Protein AF-0000000072902842 (afdb_homodimer)

Radius of gyration: 30.95 Å; Cα contacts (8 Å, |Δi|>4): 2053; chains: 2; bounding box: 67×88×76 Å

Nearest PDB structures (foldseek):
  7xc6-assembly1_A  TM=8.668E-01  e=2.949E-28  Photobacterium phosphoreum
  4u3w-assembly1_A  TM=7.065E-01  e=3.577E-17  Burkholderia cenocepacia J2315
  1euh-assembly1_A  TM=7.002E-01  e=1.303E-17  Streptococcus mutans
  7pkc-assembly3_I  TM=6.836E-01  e=9.308E-18  Streptococcus pyogenes M49 591
  1qi1-assembly1_C  TM=7.028E-01  e=2.277E-16  Streptococcus mutans

Secondary structure (DSSP, 8-state):
-PEEEEEE--B--TT-----EEEEEEE-SSEEEEEEEE---HHHHHHHHHHHHHHHHHTGGGS-HHHHHHHHHHHHHHHHSTT-HHHHHHHHHHHHHH---HHHHHHHHHHHHHTTSHHHHHHHHHHH-S-GGGGTS-EE-TTSSEEEEE--SEEEEE--SSSTTHHHHHHHHHHHTT-EEEEEE-TTS-SHHHHHHHHHHHH-HHHHTTEEEEE--TT-HHHHHHHHHT-SEEEEES-HHHHHHHHTTS-TTSEEEEE---EEEEEE-GGGGSTTTHHHHHHHHHHHHHGGGG-STTSEEEEEEESSSSS-HHHHHHHHHHHHHHHHHHSPPPPPPHHHHHHHHHHHHHHHHHHHH-TTEEEEE-SSTTS-EEEEESS--------SSEEEEEEESS-HHHHGGGGGGGGGGEEEEEEE--HHHHHHHHHHHHHHT--EEEETT-TT-PPTT--GGGS-SSTTT-EEEEE-HHHHHHHGGG-TT--/-PEEEEEE--B--TT-----EEEEEEE-SSEEEEEEEE---HHHHHHHHHHHHHHHHHTGGGS-HHHHHHHHHHHHHHHHSTT-HHHHHHHHHHHHHH---HHHHHHHHHHHHHTTSHHHHHHHHHHH-S-GGGGTS-EE-TTSSEEEEE--SEEEEE--SSSTTHHHHHHHHHHHTT-EEEEEE-TTS-SHHHHHHHHHHHH-HHHHTTEEEEE--TT-HHHHHHHHHT-SEEEEES-HHHHHHHHTTS-TTSEEEEE---EEEEEE-GGGGSTTTHHHHHHHHHHHHHGGGG-STTSEEEEEEESSSSS-HHHHHHHHHHHHHHHHHHSPPPPPPHHHHHHHHHHHHHHHHHHHH-TTEEEEE-SSTTS-EEEEESS--------SSEEEEEEESS-HHHHGGGGGGGGGGEEEEEEE--HHHHHHHHHHHHHHT--EEEETT-TT-PPTT--GGGS-SSTTT-EEEEE-HHHHHHHGGG-TT--

Sequence (974 aa):
MKTIKELNIFHVPNSIELNDFQLKTIESSDITFTLKVPVITGDVLEKIIHQVQINRNQYLASMPIADIINKIDMAVQKWLNPNYPLRKLAEKVIPIITGYDQEMVRLQLKRYMRTFRKKELLRFLDEEFDQPAMLDEFRPRKSGGMSRAFGPGTIFHVFSGNVPGVQIWSLIMGLMVKSSTIGKVSMAEPLLPVLFTESLAEVDEKLAETIAILPWKGGTNGLEITAIENSEAVVVYGANDTVEKLRDKVPPHKKFLSYGHKISFSLIGREALTPDLYYQTIQKLAEDISVYDQQSCLSPQAVFVEEGGGVSAKQFAQMLGAELERYHKKRPRAKLTDAEAMSIQRLRSRFELESLQQENVTVLSSERGTSWTVIYHKELGFEGSPLNRSIHVYSVVESIEQAVHIIKPYQPYLQSCGVAVAPSRLFQLADCLGELGVNRITPVGEMNQAKPGWHHDGGFNLLDLVRVTDIERNVEENLERFDPDVEMKTIKELNIFHVPNSIELNDFQLKTIESSDITFTLKVPVITGDVLEKIIHQVQINRNQYLASMPIADIINKIDMAVQKWLNPNYPLRKLAEKVIPIITGYDQEMVRLQLKRYMRTFRKKELLRFLDEEFDQPAMLDEFRPRKSGGMSRAFGPGTIFHVFSGNVPGVQIWSLIMGLMVKSSTIGKVSMAEPLLPVLFTESLAEVDEKLAETIAILPWKGGTNGLEITAIENSEAVVVYGANDTVEKLRDKVPPHKKFLSYGHKISFSLIGREALTPDLYYQTIQKLAEDISVYDQQSCLSPQAVFVEEGGGVSAKQFAQMLGAELERYHKKRPRAKLTDAEAMSIQRLRSRFELESLQQENVTVLSSERGTSWTVIYHKELGFEGSPLNRSIHVYSVVESIEQAVHIIKPYQPYLQSCGVAVAPSRLFQLADCLGELGVNRITPVGEMNQAKPGWHHDGGFNLLDLVRVTDIERNVEENLERFDPDVE

Structure (mmCIF, N/CA/C/O backbone):
data_AF-0000000072902842-model_v1
#
loop_
_entity.id
_entity.type
_entity.pdbx_description
1 polymer 'Acyl-CoA reductase'
#
loop_
_atom_site.group_PDB
_atom_site.id
_atom_site.type_symbol
_atom_site.label_atom_id
_atom_site.label_alt_id
_atom_site.label_comp_id
_atom_site.label_asym_id
_atom_site.label_entity_id
_atom_site.label_seq_id
_atom_site.pdbx_PDB_ins_code
_atom_site.Cartn_x
_atom_site.Cartn_y
_atom_site.Cartn_z
_atom_site.occupancy
_atom_site.B_iso_or_equiv
_atom_site.auth_seq_id
_atom_site.auth_comp_id
_atom_site.auth_asym_id
_atom_site.auth_atom_id
_atom_site.pdbx_PDB_model_num
ATOM 1 N N . MET A 1 1 ? 28.094 47.719 6.055 1 46.72 1 MET A N 1
ATOM 2 C CA . MET A 1 1 ? 28 46.781 4.93 1 46.72 1 MET A CA 1
ATOM 3 C C . MET A 1 1 ? 27.375 45.469 5.367 1 46.72 1 MET A C 1
ATOM 5 O O . MET A 1 1 ? 27.812 44.875 6.336 1 46.72 1 MET A O 1
ATOM 9 N N . LYS A 1 2 ? 26.156 45.219 4.855 1 68.12 2 LYS A N 1
ATOM 10 C CA . LYS A 1 2 ? 25.516 43.969 5.281 1 68.12 2 LYS A CA 1
ATOM 11 C C . LYS A 1 2 ? 26.391 42.75 4.953 1 68.12 2 LYS A C 1
ATOM 13 O O . LYS A 1 2 ? 27 42.688 3.883 1 68.12 2 LYS A O 1
ATOM 18 N N . THR A 1 3 ? 26.797 41.906 5.852 1 83.38 3 THR A N 1
ATOM 19 C CA . THR A 1 3 ? 27.531 40.656 5.66 1 83.38 3 THR A CA 1
ATOM 20 C C . THR A 1 3 ? 26.797 39.75 4.676 1 83.38 3 THR A C 1
ATOM 22 O O . THR A 1 3 ? 25.578 39.594 4.762 1 83.38 3 THR A O 1
ATOM 25 N N . ILE A 1 4 ? 27.5 39.438 3.568 1 81.12 4 ILE A N 1
ATOM 26 C CA . ILE A 1 4 ? 26.938 38.531 2.578 1 81.12 4 ILE A CA 1
ATOM 27 C C . ILE A 1 4 ? 27.391 37.094 2.875 1 81.12 4 ILE A C 1
ATOM 29 O O . ILE A 1 4 ? 28.578 36.844 3.076 1 81.12 4 ILE A O 1
ATOM 33 N N . LYS A 1 5 ? 26.469 36.219 3.01 1 91 5 LYS A N 1
ATOM 34 C CA . LYS A 1 5 ? 26.734 34.812 3.252 1 91 5 LYS A CA 1
ATOM 35 C C . LYS A 1 5 ? 26.125 33.938 2.156 1 91 5 LYS A C 1
ATOM 37 O O . LYS A 1 5 ? 24.953 34.094 1.813 1 91 5 LYS A O 1
ATOM 42 N N . GLU A 1 6 ? 26.953 33.094 1.554 1 93.12 6 GLU A N 1
ATOM 43 C CA . GLU A 1 6 ? 26.469 32.156 0.54 1 93.12 6 GLU A CA 1
ATOM 44 C C . GLU A 1 6 ? 26 30.859 1.173 1 93.12 6 GLU A C 1
ATOM 46 O O . GLU A 1 6 ? 26.641 30.328 2.082 1 93.12 6 GLU A O 1
ATOM 51 N N . LEU A 1 7 ? 24.844 30.469 0.716 1 94.94 7 LEU A N 1
ATOM 52 C CA . LEU A 1 7 ? 24.25 29.25 1.247 1 94.94 7 LEU A CA 1
ATOM 53 C C . LEU A 1 7 ? 23.906 28.281 0.122 1 94.94 7 LEU A C 1
ATOM 55 O O . LEU A 1 7 ? 23.281 28.672 -0.866 1 94.94 7 LEU A O 1
ATOM 59 N N . ASN A 1 8 ? 24.359 27.062 0.238 1 94.31 8 ASN A N 1
ATOM 60 C CA . ASN A 1 8 ? 23.922 26.016 -0.678 1 94.31 8 ASN A CA 1
ATOM 61 C C . ASN A 1 8 ? 22.516 25.516 -0.339 1 94.31 8 ASN A C 1
ATOM 63 O O . ASN A 1 8 ? 22.219 25.219 0.82 1 94.31 8 ASN A O 1
ATOM 67 N N . ILE A 1 9 ? 21.688 25.5 -1.342 1 96.94 9 ILE A N 1
ATOM 68 C CA . ILE A 1 9 ? 20.359 24.938 -1.127 1 96.94 9 ILE A CA 1
ATOM 69 C C . ILE A 1 9 ? 20.25 23.578 -1.824 1 96.94 9 ILE A C 1
ATOM 71 O O . ILE A 1 9 ? 19.203 23.234 -2.369 1 96.94 9 ILE A O 1
ATOM 75 N N . PHE A 1 10 ? 21.391 22.891 -2.002 1 98.19 10 PHE A N 1
ATOM 76 C CA . PHE A 1 10 ? 21.484 21.562 -2.582 1 98.19 10 PHE A CA 1
ATOM 77 C C . PHE A 1 10 ? 22.516 20.719 -1.85 1 98.19 10 PHE A C 1
ATOM 79 O O . PHE A 1 10 ? 23.344 21.25 -1.104 1 98.19 10 PHE A O 1
ATOM 86 N N . HIS A 1 11 ? 22.422 19.469 -1.947 1 98.38 11 HIS A N 1
ATOM 87 C CA . HIS A 1 11 ? 23.391 18.5 -1.451 1 98.38 11 HIS A CA 1
ATOM 88 C C . HIS A 1 11 ? 23.625 17.375 -2.465 1 98.38 11 HIS A C 1
ATOM 90 O O . HIS A 1 11 ? 22.672 16.781 -2.961 1 98.38 11 HIS A O 1
ATOM 96 N N . VAL A 1 12 ? 24.812 17.188 -2.855 1 98.44 12 VAL A N 1
ATOM 97 C CA . VAL A 1 12 ? 25.188 16.062 -3.723 1 98.44 12 VAL A CA 1
ATOM 98 C C . VAL A 1 12 ? 26.406 15.352 -3.15 1 98.44 12 VAL A C 1
ATOM 100 O O . VAL A 1 12 ? 27.141 15.922 -2.332 1 98.44 12 VAL A O 1
ATOM 103 N N . PRO A 1 13 ? 26.625 14.102 -3.533 1 98.19 13 PRO A N 1
ATOM 104 C CA . PRO A 1 13 ? 27.828 13.406 -3.084 1 98.19 13 PRO A CA 1
ATOM 105 C C . PRO A 1 13 ? 29.109 14.164 -3.424 1 98.19 13 PRO A C 1
ATOM 107 O O . PRO A 1 13 ? 29.172 14.859 -4.441 1 98.19 13 PRO A O 1
ATOM 110 N N . ASN A 1 14 ? 30.094 13.945 -2.646 1 97.25 14 ASN A N 1
ATOM 111 C CA . ASN A 1 14 ? 31.359 14.664 -2.768 1 97.25 14 ASN A CA 1
ATOM 112 C C . ASN A 1 14 ? 32.031 14.406 -4.121 1 97.25 14 ASN A C 1
ATOM 114 O O . ASN A 1 14 ? 32.75 15.258 -4.629 1 97.25 14 ASN A O 1
ATOM 118 N N . SER A 1 15 ? 31.766 13.289 -4.73 1 96.81 15 SER A N 1
ATOM 119 C CA . SER A 1 15 ? 32.406 12.914 -5.988 1 96.81 15 SER A CA 1
ATOM 120 C C . SER A 1 15 ? 31.766 13.664 -7.164 1 96.81 15 SER A C 1
ATOM 122 O O . SER A 1 15 ? 32.312 13.648 -8.273 1 96.81 15 SER A O 1
ATOM 124 N N . ILE A 1 16 ? 30.641 14.328 -6.953 1 97.56 16 ILE A N 1
ATOM 125 C CA . ILE A 1 16 ? 29.922 15.055 -8 1 97.56 16 ILE A CA 1
ATOM 126 C C . ILE A 1 16 ? 30.391 16.5 -8.031 1 97.56 16 ILE A C 1
ATOM 128 O O . ILE A 1 16 ? 30.375 17.188 -7 1 97.56 16 ILE A O 1
ATOM 132 N N . GLU A 1 17 ? 30.812 16.969 -9.172 1 94.94 17 GLU A N 1
ATOM 133 C CA . GLU A 1 17 ? 31.188 18.359 -9.352 1 94.94 17 GLU A CA 1
ATOM 134 C C . GLU A 1 17 ? 30.141 19.125 -10.164 1 94.94 17 GLU A C 1
ATOM 136 O O . GLU A 1 17 ? 29.844 18.75 -11.305 1 94.94 17 GLU A O 1
ATOM 141 N N . LEU A 1 18 ? 29.547 20.094 -9.5 1 95.12 18 LEU A N 1
ATOM 142 C CA . LEU A 1 18 ? 28.609 20.984 -10.18 1 95.12 18 LEU A CA 1
ATOM 143 C C . LEU A 1 18 ? 29.266 22.328 -10.492 1 95.12 18 LEU A C 1
ATOM 145 O O . LEU A 1 18 ? 29.938 22.906 -9.633 1 95.12 18 LEU A O 1
ATOM 149 N N . ASN A 1 19 ? 29.078 22.844 -11.742 1 92.06 19 ASN A N 1
ATOM 150 C CA . ASN A 1 19 ? 29.844 24.016 -12.156 1 92.06 19 ASN A CA 1
ATOM 151 C C . ASN A 1 19 ? 28.938 25.172 -12.531 1 92.06 19 ASN A C 1
ATOM 153 O O . ASN A 1 19 ? 29.406 26.312 -12.656 1 92.06 19 ASN A O 1
ATOM 157 N N . ASP A 1 20 ? 27.734 24.969 -12.758 1 94.62 20 ASP A N 1
ATOM 158 C CA . ASP A 1 20 ? 26.797 26.016 -13.164 1 94.62 20 ASP A CA 1
ATOM 159 C C . ASP A 1 20 ? 25.797 26.312 -12.062 1 94.62 20 ASP A C 1
ATOM 161 O O . ASP A 1 20 ? 25.109 25.406 -11.578 1 94.62 20 ASP A O 1
ATOM 165 N N . PHE A 1 21 ? 25.734 27.625 -11.648 1 96.19 21 PHE A N 1
ATOM 166 C CA . PHE A 1 21 ? 24.859 28 -10.547 1 96.19 21 PHE A CA 1
ATOM 167 C C . PHE A 1 21 ? 24.125 29.297 -10.867 1 96.19 21 PHE A C 1
ATOM 169 O O . PHE A 1 21 ? 24.656 30.156 -11.57 1 96.19 21 PHE A O 1
ATOM 176 N N . GLN A 1 22 ? 22.906 29.344 -10.445 1 94.62 22 GLN A N 1
ATOM 177 C CA . GLN A 1 22 ? 22.172 30.594 -10.336 1 94.62 22 GLN A CA 1
ATOM 178 C C . GLN A 1 22 ? 22.109 31.078 -8.891 1 94.62 22 GLN A C 1
ATOM 180 O O . GLN A 1 22 ? 22.016 30.266 -7.965 1 94.62 22 GLN A O 1
ATOM 185 N N . LEU A 1 23 ? 22.219 32.406 -8.734 1 93.94 23 LEU A N 1
ATOM 186 C CA . LEU A 1 23 ? 22.188 32.969 -7.391 1 93.94 23 LEU A CA 1
ATOM 187 C C . LEU A 1 23 ? 20.891 33.719 -7.137 1 93.94 23 LEU A C 1
ATOM 189 O O . LEU A 1 23 ? 20.391 34.406 -8.016 1 93.94 23 LEU A O 1
ATOM 193 N N . LYS A 1 24 ? 20.297 33.406 -6.004 1 92.88 24 LYS A N 1
ATOM 194 C CA . LYS A 1 24 ? 19.125 34.125 -5.539 1 92.88 24 LYS A CA 1
ATOM 195 C C . LYS A 1 24 ? 19.391 34.812 -4.199 1 92.88 24 LYS A C 1
ATOM 197 O O . LYS A 1 24 ? 19.828 34.156 -3.246 1 92.88 24 LYS A O 1
ATOM 202 N N . THR A 1 25 ? 19.078 36.062 -4.191 1 93.38 25 THR A N 1
ATOM 203 C CA . THR A 1 25 ? 19.406 36.812 -2.99 1 93.38 25 THR A CA 1
ATOM 204 C C . THR A 1 25 ? 18.172 37 -2.113 1 93.38 25 THR A C 1
ATOM 206 O O . THR A 1 25 ? 17.078 37.281 -2.617 1 93.38 25 THR A O 1
ATOM 209 N N . ILE A 1 26 ? 18.406 36.75 -0.801 1 90.75 26 ILE A N 1
ATOM 210 C CA . ILE A 1 26 ? 17.391 37.062 0.2 1 90.75 26 ILE A CA 1
ATOM 211 C C . ILE A 1 26 ? 17.984 37.969 1.281 1 90.75 26 ILE A C 1
ATOM 213 O O . ILE A 1 26 ? 19.141 37.781 1.683 1 90.75 26 ILE A O 1
ATOM 217 N N . GLU A 1 27 ? 17.219 38.969 1.685 1 88.94 27 GLU A N 1
ATOM 218 C CA . GLU A 1 27 ? 17.781 39.969 2.572 1 88.94 27 GLU A CA 1
ATOM 219 C C . GLU A 1 27 ? 17.094 39.969 3.93 1 88.94 27 GLU A C 1
ATOM 221 O O . GLU A 1 27 ? 15.859 39.875 4 1 88.94 27 GLU A O 1
ATOM 226 N N . SER A 1 28 ? 17.938 39.875 4.91 1 83.12 28 SER A N 1
ATOM 227 C CA . SER A 1 28 ? 17.5 40.156 6.277 1 83.12 28 SER A CA 1
ATOM 228 C C . SER A 1 28 ? 17.984 41.531 6.738 1 83.12 28 SER A C 1
ATOM 230 O O . SER A 1 28 ? 18.609 42.25 5.973 1 83.12 28 SER A O 1
ATOM 232 N N . SER A 1 29 ? 17.625 41.969 8.055 1 79.56 29 SER A N 1
ATOM 233 C CA . SER A 1 29 ? 17.984 43.281 8.578 1 79.56 29 SER A CA 1
ATOM 234 C C . SER A 1 29 ? 19.484 43.438 8.633 1 79.56 29 SER A C 1
ATOM 236 O O . SER A 1 29 ? 20.016 44.531 8.305 1 79.56 29 SER A O 1
ATOM 238 N N . ASP A 1 30 ? 20.203 42.375 8.914 1 83.88 30 ASP A N 1
ATOM 239 C CA . ASP A 1 30 ? 21.625 42.562 9.18 1 83.88 30 ASP A CA 1
ATOM 240 C C . ASP A 1 30 ? 22.469 41.719 8.234 1 83.88 30 ASP A C 1
ATOM 242 O O . ASP A 1 30 ? 23.688 41.906 8.148 1 83.88 30 ASP A O 1
ATOM 246 N N . ILE A 1 31 ? 21.859 40.812 7.562 1 88.38 31 ILE A N 1
ATOM 247 C CA . ILE A 1 31 ? 22.625 39.875 6.75 1 88.38 31 ILE A CA 1
ATOM 248 C C . ILE A 1 31 ? 21.906 39.625 5.418 1 88.38 31 ILE A C 1
ATOM 250 O O . ILE A 1 31 ? 20.688 39.531 5.375 1 88.38 31 ILE A O 1
ATOM 254 N N . THR A 1 32 ? 22.703 39.625 4.363 1 92.12 32 THR A N 1
ATOM 255 C CA . THR A 1 32 ? 22.203 39.219 3.051 1 92.12 32 THR A CA 1
ATOM 256 C C . THR A 1 32 ? 22.672 37.812 2.713 1 92.12 32 THR A C 1
ATOM 258 O O . THR A 1 32 ? 23.859 37.531 2.766 1 92.12 32 THR A O 1
ATOM 261 N N . PHE A 1 33 ? 21.703 37.031 2.449 1 93.31 33 PHE A N 1
ATOM 262 C CA . PHE A 1 33 ? 22.031 35.656 2.064 1 93.31 33 PHE A CA 1
ATOM 263 C C . PHE A 1 33 ? 21.891 35.469 0.556 1 93.31 33 PHE A C 1
ATOM 265 O O . PHE A 1 33 ? 20.969 36 -0.059 1 93.31 33 PHE A O 1
ATOM 272 N N . THR A 1 34 ? 22.906 34.812 -0.021 1 94.62 34 THR A N 1
ATOM 273 C CA . THR A 1 34 ? 22.844 34.406 -1.42 1 94.62 34 THR A CA 1
ATOM 274 C C . THR A 1 34 ? 22.688 32.906 -1.536 1 94.62 34 THR A C 1
ATOM 276 O O . THR A 1 34 ? 23.609 32.156 -1.189 1 94.62 34 THR A O 1
ATOM 279 N N . LEU A 1 35 ? 21.5 32.5 -2.037 1 95.25 35 LEU A N 1
ATOM 280 C CA . LEU A 1 35 ? 21.234 31.078 -2.225 1 95.25 35 LEU A CA 1
ATOM 281 C C . LEU A 1 35 ? 21.812 30.594 -3.551 1 95.25 35 LEU A C 1
ATOM 283 O O . LEU A 1 35 ? 21.484 31.141 -4.609 1 95.25 35 LEU A O 1
ATOM 287 N N . LYS A 1 36 ? 22.625 29.594 -3.479 1 95.94 36 LYS A N 1
ATOM 288 C CA . LYS A 1 36 ? 23.219 28.984 -4.672 1 95.94 36 LYS A CA 1
ATOM 289 C C . LYS A 1 36 ? 22.328 27.859 -5.199 1 95.94 36 LYS A C 1
ATOM 291 O O . LYS A 1 36 ? 22.141 26.844 -4.527 1 95.94 36 LYS A O 1
ATOM 296 N N . VAL A 1 37 ? 21.828 28.031 -6.449 1 95.69 37 VAL A N 1
ATOM 297 C CA . VAL A 1 37 ? 20.953 27.062 -7.098 1 95.69 37 VAL A CA 1
ATOM 298 C C . VAL A 1 37 ? 21.672 26.406 -8.266 1 95.69 37 VAL A C 1
ATOM 300 O O . VAL A 1 37 ? 21.969 27.047 -9.273 1 95.69 37 VAL A O 1
ATOM 303 N N . PRO A 1 38 ? 21.922 25.125 -8.18 1 96.75 38 PRO A N 1
ATOM 304 C CA . PRO A 1 38 ? 22.609 24.484 -9.297 1 96.75 38 PRO A CA 1
ATOM 305 C C . PRO A 1 38 ? 21.734 24.359 -10.539 1 96.75 38 PRO A C 1
ATOM 307 O O . PRO A 1 38 ? 20.531 24.125 -10.43 1 96.75 38 PRO A O 1
ATOM 310 N N . VAL A 1 39 ? 22.312 24.578 -11.641 1 95.19 39 VAL A N 1
ATOM 311 C CA . VAL A 1 39 ? 21.656 24.312 -12.922 1 95.19 39 VAL A CA 1
ATOM 312 C C . VAL A 1 39 ? 21.984 22.891 -13.367 1 95.19 39 VAL A C 1
ATOM 314 O O . VAL A 1 39 ? 23.141 22.562 -13.656 1 95.19 39 VAL A O 1
ATOM 317 N N . ILE A 1 40 ? 20.984 22.078 -13.43 1 94.75 40 ILE A N 1
ATOM 318 C CA . ILE A 1 40 ? 21.266 20.672 -13.695 1 94.75 40 ILE A CA 1
ATOM 319 C C . ILE A 1 40 ? 20.5 20.219 -14.938 1 94.75 40 ILE A C 1
ATOM 321 O O . ILE A 1 40 ? 19.375 20.656 -15.172 1 94.75 40 ILE A O 1
ATOM 325 N N . THR A 1 41 ? 21.125 19.375 -15.766 1 95.25 41 THR A N 1
ATOM 326 C CA . THR A 1 41 ? 20.5 18.688 -16.891 1 95.25 41 THR A CA 1
ATOM 327 C C . THR A 1 41 ? 20.125 17.266 -16.531 1 95.25 41 THR A C 1
ATOM 329 O O . THR A 1 41 ? 20.484 16.766 -15.461 1 95.25 41 THR A O 1
ATOM 332 N N . GLY A 1 42 ? 19.422 16.609 -17.406 1 96.5 42 GLY A N 1
ATOM 333 C CA . GLY A 1 42 ? 19.078 15.219 -17.188 1 96.5 42 GLY A CA 1
ATOM 334 C C . GLY A 1 42 ? 20.281 14.312 -17.047 1 96.5 42 GLY A C 1
ATOM 335 O O . GLY A 1 42 ? 20.297 13.414 -16.203 1 96.5 42 GLY A O 1
ATOM 336 N N . ASP A 1 43 ? 21.312 14.586 -17.781 1 96.5 43 ASP A N 1
ATOM 337 C CA . ASP A 1 43 ? 22.516 13.773 -17.75 1 96.5 43 ASP A CA 1
ATOM 338 C C . ASP A 1 43 ? 23.234 13.922 -16.406 1 96.5 43 ASP A C 1
ATOM 340 O O . ASP A 1 43 ? 23.719 12.938 -15.852 1 96.5 43 ASP A O 1
ATOM 344 N N . VAL A 1 44 ? 23.328 15.141 -15.977 1 97.38 44 VAL A N 1
ATOM 345 C CA . VAL A 1 44 ? 23.984 15.398 -14.695 1 97.38 44 VAL A CA 1
ATOM 346 C C . VAL A 1 44 ? 23.188 14.734 -13.57 1 97.38 44 VAL A C 1
ATOM 348 O O . VAL A 1 44 ? 23.766 14.117 -12.672 1 97.38 44 VAL A O 1
ATOM 351 N N . LEU A 1 45 ? 21.875 14.852 -13.641 1 98.38 45 LEU A N 1
ATOM 352 C CA . LEU A 1 45 ? 21.016 14.219 -12.648 1 98.38 45 LEU A CA 1
ATOM 353 C C . LEU A 1 45 ? 21.219 12.711 -12.641 1 98.38 45 LEU A C 1
ATOM 355 O O . LEU A 1 45 ? 21.281 12.094 -11.57 1 98.38 45 LEU A O 1
ATOM 359 N N . GLU A 1 46 ? 21.281 12.109 -13.797 1 98.38 46 GLU A N 1
ATOM 360 C CA . GLU A 1 46 ? 21.5 10.672 -13.898 1 98.38 46 GLU A CA 1
ATOM 361 C C . GLU A 1 46 ? 22.812 10.258 -13.227 1 98.38 46 GLU A C 1
ATOM 363 O O . GLU A 1 46 ? 22.859 9.242 -12.539 1 98.38 46 GLU A O 1
ATOM 368 N N . LYS A 1 47 ? 23.844 11.055 -13.414 1 98.25 47 LYS A N 1
ATOM 369 C CA . LYS A 1 47 ? 25.125 10.789 -12.781 1 98.25 47 LYS A CA 1
ATOM 370 C C . LYS A 1 47 ? 25.031 10.867 -11.258 1 98.25 47 LYS A C 1
ATOM 372 O O . LYS A 1 47 ? 25.609 10.047 -10.547 1 98.25 47 LYS A O 1
ATOM 377 N N . ILE A 1 48 ? 24.328 11.875 -10.828 1 98.75 48 ILE A N 1
ATOM 378 C CA . ILE A 1 48 ? 24.125 12.047 -9.398 1 98.75 48 ILE A CA 1
ATOM 379 C C . ILE A 1 48 ? 23.391 10.836 -8.836 1 98.75 48 ILE A C 1
ATOM 381 O O . ILE A 1 48 ? 23.797 10.273 -7.809 1 98.75 48 ILE A O 1
ATOM 385 N N . ILE A 1 49 ? 22.344 10.391 -9.539 1 98.81 49 ILE A N 1
ATOM 386 C CA . ILE A 1 49 ? 21.531 9.266 -9.086 1 98.81 49 ILE A CA 1
ATOM 387 C C . ILE A 1 49 ? 22.375 8 -9.031 1 98.81 49 ILE A C 1
ATOM 389 O O . ILE A 1 49 ? 22.344 7.258 -8.047 1 98.81 49 ILE A O 1
ATOM 393 N N . HIS A 1 50 ? 23.172 7.766 -10.008 1 98.5 50 HIS A N 1
ATOM 394 C CA . HIS A 1 50 ? 24.031 6.586 -10.039 1 98.5 50 HIS A CA 1
ATOM 395 C C . HIS A 1 50 ? 25.016 6.586 -8.875 1 98.5 50 HIS A C 1
ATOM 397 O O . HIS A 1 50 ? 25.281 5.539 -8.281 1 98.5 50 HIS A O 1
ATOM 403 N N . GLN A 1 51 ? 25.5 7.766 -8.562 1 98.75 51 GLN A N 1
ATOM 404 C CA . GLN A 1 51 ? 26.484 7.852 -7.488 1 98.75 51 GLN A CA 1
ATOM 405 C C . GLN A 1 51 ? 25.844 7.551 -6.133 1 98.75 51 GLN A C 1
ATOM 407 O O . GLN A 1 51 ? 26.422 6.832 -5.316 1 98.75 51 GLN A O 1
ATOM 412 N N . VAL A 1 52 ? 24.656 8.102 -5.863 1 98.81 52 VAL A N 1
ATOM 413 C CA . VAL A 1 52 ? 24.031 7.824 -4.574 1 98.81 52 VAL A CA 1
ATOM 414 C C . VAL A 1 52 ? 23.656 6.348 -4.492 1 98.81 52 VAL A C 1
ATOM 416 O O . VAL A 1 52 ? 23.672 5.758 -3.41 1 98.81 52 VAL A O 1
ATOM 419 N N . GLN A 1 53 ? 23.328 5.727 -5.625 1 98.69 53 GLN A N 1
ATOM 420 C CA . GLN A 1 53 ? 23.016 4.297 -5.656 1 98.69 53 GLN A CA 1
ATOM 421 C C . GLN A 1 53 ? 24.25 3.467 -5.312 1 98.69 53 GLN A C 1
ATOM 423 O O . GLN A 1 53 ? 24.172 2.508 -4.543 1 98.69 53 GLN A O 1
ATOM 428 N N . ILE A 1 54 ? 25.375 3.857 -5.887 1 98.5 54 ILE A N 1
ATOM 429 C CA . ILE A 1 54 ? 26.625 3.172 -5.594 1 98.5 54 ILE A CA 1
ATOM 430 C C . ILE A 1 54 ? 26.953 3.287 -4.105 1 98.5 54 ILE A C 1
ATOM 432 O O . ILE A 1 54 ? 27.281 2.291 -3.455 1 98.5 54 ILE A O 1
ATOM 436 N N . ASN A 1 55 ? 26.812 4.473 -3.592 1 98.88 55 ASN A N 1
ATOM 437 C CA . ASN A 1 55 ? 27.094 4.711 -2.178 1 98.88 55 ASN A CA 1
ATOM 438 C C . ASN A 1 55 ? 26.156 3.891 -1.285 1 98.88 55 ASN A C 1
ATOM 440 O O . ASN A 1 55 ? 26.594 3.312 -0.29 1 98.88 55 ASN A O 1
ATOM 444 N N . ARG A 1 56 ? 24.922 3.84 -1.633 1 98.75 56 ARG A N 1
ATOM 445 C CA . ARG A 1 56 ? 23.938 3.053 -0.891 1 98.75 56 ARG A CA 1
ATOM 446 C C . ARG A 1 56 ? 24.312 1.573 -0.899 1 98.75 56 ARG A C 1
ATOM 448 O O . ARG A 1 56 ? 24.312 0.921 0.147 1 98.75 56 ARG A O 1
ATOM 455 N N . ASN A 1 57 ? 24.625 1.042 -2.047 1 97.69 57 ASN A N 1
ATOM 456 C CA . ASN A 1 57 ? 24.953 -0.374 -2.182 1 97.69 57 ASN A CA 1
ATOM 457 C C . ASN A 1 57 ? 26.188 -0.741 -1.38 1 97.69 57 ASN A C 1
ATOM 459 O O . ASN A 1 57 ? 26.297 -1.85 -0.852 1 97.69 57 ASN A O 1
ATOM 463 N N . GLN A 1 58 ? 27.062 0.216 -1.227 1 97.94 58 GLN A N 1
ATOM 464 C CA . GLN A 1 58 ? 28.344 -0.043 -0.57 1 97.94 58 GLN A CA 1
ATOM 465 C C . GLN A 1 58 ? 28.234 0.156 0.939 1 97.94 58 GLN A C 1
ATOM 467 O O . GLN A 1 58 ? 29.094 -0.291 1.693 1 97.94 58 GLN A O 1
ATOM 472 N N . TYR A 1 59 ? 27.156 0.798 1.385 1 98.5 59 TYR A N 1
ATOM 473 C CA . TYR A 1 59 ? 27.172 1.21 2.783 1 98.5 59 TYR A CA 1
ATOM 474 C C . TYR A 1 59 ? 25.812 1.024 3.426 1 98.5 59 TYR A C 1
ATOM 476 O O . TYR A 1 59 ? 25.578 0.037 4.125 1 98.5 59 TYR A O 1
ATOM 484 N N . LEU A 1 60 ? 24.781 1.744 2.992 1 98.69 60 LEU A N 1
ATOM 485 C CA . LEU A 1 60 ? 23.484 1.837 3.65 1 98.69 60 LEU A CA 1
ATOM 486 C C . LEU A 1 60 ? 22.719 0.527 3.52 1 98.69 60 LEU A C 1
ATOM 488 O O . LEU A 1 60 ? 22.016 0.118 4.449 1 98.69 60 LEU A O 1
ATOM 492 N N . ALA A 1 61 ? 22.844 -0.161 2.428 1 97.69 61 ALA A N 1
ATOM 493 C CA . ALA A 1 61 ? 22.047 -1.34 2.104 1 97.69 61 ALA A CA 1
ATOM 494 C C . ALA A 1 61 ? 22.234 -2.436 3.148 1 97.69 61 ALA A C 1
ATOM 496 O O . ALA A 1 61 ? 21.297 -3.172 3.463 1 97.69 61 ALA A O 1
ATOM 497 N N . SER A 1 62 ? 23.438 -2.531 3.666 1 96.44 62 SER A N 1
ATOM 498 C CA . SER A 1 62 ? 23.75 -3.621 4.586 1 96.44 62 SER A CA 1
ATOM 499 C C . SER A 1 62 ? 23.766 -3.137 6.031 1 96.44 62 SER A C 1
ATOM 501 O O . SER A 1 62 ? 24.031 -3.912 6.949 1 96.44 62 SER A O 1
ATOM 503 N N . MET A 1 63 ? 23.469 -1.879 6.266 1 98.06 63 MET A N 1
ATOM 504 C CA . MET A 1 63 ? 23.531 -1.319 7.613 1 98.06 63 MET A CA 1
ATOM 505 C C . MET A 1 63 ? 22.344 -1.802 8.445 1 98.06 63 MET A C 1
ATOM 507 O O . MET A 1 63 ? 21.188 -1.719 8.008 1 98.06 63 MET A O 1
ATOM 511 N N . PRO A 1 64 ? 22.594 -2.322 9.688 1 98.12 64 PRO A N 1
ATOM 512 C CA . PRO A 1 64 ? 21.469 -2.705 10.547 1 98.12 64 PRO A CA 1
ATOM 513 C C . PRO A 1 64 ? 20.531 -1.538 10.852 1 98.12 64 PRO A C 1
ATOM 515 O O . PRO A 1 64 ? 20.984 -0.411 11.055 1 98.12 64 PRO A O 1
ATOM 518 N N . ILE A 1 65 ? 19.266 -1.808 10.891 1 98.5 65 ILE A N 1
ATOM 519 C CA . ILE A 1 65 ? 18.266 -0.779 11.117 1 98.5 65 ILE A CA 1
ATOM 520 C C . ILE A 1 65 ? 18.531 -0.084 12.453 1 98.5 65 ILE A C 1
ATOM 522 O O . ILE A 1 65 ? 18.312 1.124 12.578 1 98.5 65 ILE A O 1
ATOM 526 N N . ALA A 1 66 ? 19.016 -0.797 13.461 1 97.94 66 ALA A N 1
ATOM 527 C CA . ALA A 1 66 ? 19.344 -0.202 14.758 1 97.94 66 ALA A CA 1
ATOM 528 C C . ALA A 1 66 ? 20.406 0.882 14.617 1 97.94 66 ALA A C 1
ATOM 530 O O . ALA A 1 66 ? 20.328 1.923 15.273 1 97.94 66 ALA A O 1
ATOM 531 N N . ASP A 1 67 ? 21.391 0.649 13.734 1 98.62 67 ASP A N 1
ATOM 532 C CA . ASP A 1 67 ? 22.453 1.627 13.508 1 98.62 67 ASP A CA 1
ATOM 533 C C . ASP A 1 67 ? 21.906 2.857 12.773 1 98.62 67 ASP A C 1
ATOM 535 O O . ASP A 1 67 ? 22.312 3.984 13.07 1 98.62 67 ASP A O 1
ATOM 539 N N . ILE A 1 68 ? 21.078 2.627 11.836 1 98.75 68 ILE A N 1
ATOM 540 C CA . ILE A 1 68 ? 20.469 3.729 11.109 1 98.75 68 ILE A CA 1
ATOM 541 C C . ILE A 1 68 ? 19.688 4.629 12.07 1 98.75 68 ILE A C 1
ATOM 543 O O . ILE A 1 68 ? 19.859 5.852 12.055 1 98.75 68 ILE A O 1
ATOM 547 N N . ILE A 1 69 ? 18.922 4.031 12.977 1 98.5 69 ILE A N 1
ATOM 548 C CA . ILE A 1 69 ? 18.141 4.762 13.969 1 98.5 69 ILE A CA 1
ATOM 549 C C . ILE A 1 69 ? 19.062 5.57 14.867 1 98.5 69 ILE A C 1
ATOM 551 O O . ILE A 1 69 ? 18.812 6.746 15.133 1 98.5 69 ILE A O 1
ATOM 555 N N . ASN A 1 70 ? 20.109 4.91 15.266 1 98.69 70 ASN A N 1
ATOM 556 C CA . ASN A 1 70 ? 21.078 5.59 16.141 1 98.69 70 ASN A CA 1
ATOM 557 C C . ASN A 1 70 ? 21.703 6.797 15.445 1 98.69 70 ASN A C 1
ATOM 559 O O . ASN A 1 70 ? 21.859 7.852 16.062 1 98.69 70 ASN A O 1
ATOM 563 N N . LYS A 1 71 ? 22.047 6.66 14.242 1 98.88 71 LYS A N 1
ATOM 564 C CA . LYS A 1 71 ? 22.672 7.746 13.5 1 98.88 71 LYS A CA 1
ATOM 565 C C . LYS A 1 71 ? 21.688 8.898 13.273 1 98.88 71 LYS A C 1
ATOM 567 O O . LYS A 1 71 ? 22.062 10.062 13.375 1 98.88 71 LYS A O 1
ATOM 572 N N . ILE A 1 72 ? 20.453 8.555 12.93 1 98.75 72 ILE A N 1
ATOM 573 C CA . ILE A 1 72 ? 19.438 9.586 12.797 1 98.75 72 ILE A CA 1
ATOM 574 C C . ILE A 1 72 ? 19.266 10.32 14.133 1 98.75 72 ILE A C 1
ATOM 576 O O . ILE A 1 72 ? 19.219 11.555 14.172 1 98.75 72 ILE A O 1
ATOM 580 N N . ASP A 1 73 ? 19.234 9.562 15.211 1 98.69 73 ASP A N 1
ATOM 581 C CA . ASP A 1 73 ? 19.062 10.141 16.547 1 98.69 73 ASP A CA 1
ATOM 582 C C . ASP A 1 73 ? 20.219 11.078 16.875 1 98.69 73 ASP A C 1
ATOM 584 O O . ASP A 1 73 ? 20 12.141 17.469 1 98.69 73 ASP A O 1
ATOM 588 N N . MET A 1 74 ? 21.391 10.688 16.516 1 98.81 74 MET A N 1
ATOM 589 C CA . MET A 1 74 ? 22.562 11.539 16.766 1 98.81 74 MET A CA 1
ATOM 590 C C . MET A 1 74 ? 22.422 12.883 16.062 1 98.81 74 MET A C 1
ATOM 592 O O . MET A 1 74 ? 22.734 13.93 16.625 1 98.81 74 MET A O 1
ATOM 596 N N . ALA A 1 75 ? 21.938 12.836 14.836 1 98.75 75 ALA A N 1
ATOM 597 C CA . ALA A 1 75 ? 21.688 14.078 14.109 1 98.75 75 ALA A CA 1
ATOM 598 C C . ALA A 1 75 ? 20.578 14.883 14.766 1 98.75 75 ALA A C 1
ATOM 600 O O . ALA A 1 75 ? 20.688 16.109 14.906 1 98.75 75 ALA A O 1
ATOM 601 N N . VAL A 1 76 ? 19.547 14.234 15.172 1 98.31 76 VAL A N 1
ATOM 602 C CA . VAL A 1 76 ? 18.406 14.875 15.805 1 98.31 76 VAL A CA 1
ATOM 603 C C . VAL A 1 76 ? 18.828 15.539 17.109 1 98.31 76 VAL A C 1
ATOM 605 O O . VAL A 1 76 ? 18.422 16.656 17.406 1 98.31 76 VAL A O 1
ATOM 608 N N . GLN A 1 77 ? 19.703 14.875 17.844 1 97.88 77 GLN A N 1
ATOM 609 C CA . GLN A 1 77 ? 20.188 15.43 19.094 1 97.88 77 GLN A CA 1
ATOM 610 C C . GLN A 1 77 ? 20.953 16.734 18.875 1 97.88 77 GLN A C 1
ATOM 612 O O . GLN A 1 77 ? 20.875 17.656 19.688 1 97.88 77 GLN A O 1
ATOM 617 N N . LYS A 1 78 ? 21.609 16.828 17.781 1 98.31 78 LYS A N 1
ATOM 618 C CA . LYS A 1 78 ? 22.25 18.094 17.438 1 98.31 78 LYS A CA 1
ATOM 619 C C . LYS A 1 78 ? 21.219 19.203 17.266 1 98.31 78 LYS A C 1
ATOM 621 O O . LYS A 1 78 ? 21.422 20.312 17.75 1 98.31 78 LYS A O 1
ATOM 626 N N . TRP A 1 79 ? 20.172 18.891 16.656 1 97.88 79 TRP A N 1
ATOM 627 C CA . TRP A 1 79 ? 19.125 19.875 16.359 1 97.88 79 TRP A CA 1
ATOM 628 C C . TRP A 1 79 ? 18.359 20.25 17.609 1 97.88 79 TRP A C 1
ATOM 630 O O . TRP A 1 79 ? 17.672 21.281 17.641 1 97.88 79 TRP A O 1
ATOM 640 N N . LEU A 1 80 ? 18.422 19.422 18.625 1 97.19 80 LEU A N 1
ATOM 641 C CA . LEU A 1 80 ? 17.734 19.719 19.875 1 97.19 80 LEU A CA 1
ATOM 642 C C . LEU A 1 80 ? 18.578 20.656 20.734 1 97.19 80 LEU A C 1
ATOM 644 O O . LEU A 1 80 ? 18.078 21.219 21.719 1 97.19 80 LEU A O 1
ATOM 648 N N . ASN A 1 81 ? 19.828 20.875 20.328 1 96.56 81 ASN A N 1
ATOM 649 C CA . ASN A 1 81 ? 20.688 21.891 20.953 1 96.56 81 ASN A CA 1
ATOM 650 C C . ASN A 1 81 ? 20.469 23.266 20.328 1 96.56 81 ASN A C 1
ATOM 652 O O . ASN A 1 81 ? 20.781 23.484 19.156 1 96.56 81 ASN A O 1
ATOM 656 N N . PRO A 1 82 ? 19.969 24.219 21.094 1 95.31 82 PRO A N 1
ATOM 657 C CA . PRO A 1 82 ? 19.672 25.547 20.531 1 95.31 82 PRO A CA 1
ATOM 658 C C . PRO A 1 82 ? 20.906 26.25 20.016 1 95.31 82 PRO A C 1
ATOM 660 O O . PRO A 1 82 ? 20.812 27.203 19.234 1 95.31 82 PRO A O 1
ATOM 663 N N . ASN A 1 83 ? 22.094 25.781 20.438 1 96.88 83 ASN A N 1
ATOM 664 C CA . ASN A 1 83 ? 23.328 26.422 20.016 1 96.88 83 ASN A CA 1
ATOM 665 C C . ASN A 1 83 ? 23.938 25.75 18.797 1 96.88 83 ASN A C 1
ATOM 667 O O . ASN A 1 83 ? 25 26.156 18.312 1 96.88 83 ASN A O 1
ATOM 671 N N . TYR A 1 84 ? 23.281 24.703 18.312 1 97.81 84 TYR A N 1
ATOM 672 C CA . TYR A 1 84 ? 23.766 24.016 17.125 1 97.81 84 TYR A CA 1
ATOM 673 C C . TYR A 1 84 ? 23.781 24.938 15.914 1 97.81 84 TYR A C 1
ATOM 675 O O . TYR A 1 84 ? 22.734 25.516 15.562 1 97.81 84 TYR A O 1
ATOM 683 N N . PRO A 1 85 ? 24.906 25.141 15.234 1 98.06 85 PRO A N 1
ATOM 684 C CA . PRO A 1 85 ? 25.062 26.156 14.188 1 98.06 85 PRO A CA 1
ATOM 685 C C . PRO A 1 85 ? 24.047 26 13.062 1 98.06 85 PRO A C 1
ATOM 687 O O . PRO A 1 85 ? 23.484 26.984 12.586 1 98.06 85 PRO A O 1
ATOM 690 N N . LEU A 1 86 ? 23.812 24.797 12.625 1 98.12 86 LEU A N 1
ATOM 691 C CA . LEU A 1 86 ? 22.859 24.594 11.531 1 98.12 86 LEU A CA 1
ATOM 692 C C . LEU A 1 86 ? 21.438 24.922 11.977 1 98.12 86 LEU A C 1
ATOM 694 O O . LEU A 1 86 ? 20.625 25.406 11.188 1 98.12 86 LEU A O 1
ATOM 698 N N . ARG A 1 87 ? 21.078 24.641 13.219 1 97.62 87 ARG A N 1
ATOM 699 C CA . ARG A 1 87 ? 19.766 25.016 13.742 1 97.62 87 ARG A CA 1
ATOM 700 C C . ARG A 1 87 ? 19.609 26.531 13.781 1 97.62 87 ARG A C 1
ATOM 702 O O . ARG A 1 87 ? 18.578 27.062 13.359 1 97.62 87 ARG A O 1
ATOM 709 N N . LYS A 1 88 ? 20.641 27.219 14.242 1 96.69 88 LYS A N 1
ATOM 710 C CA . LYS A 1 88 ? 20.625 28.688 14.281 1 96.69 88 LYS A CA 1
ATOM 711 C C . LYS A 1 88 ? 20.438 29.266 12.883 1 96.69 88 LYS A C 1
ATOM 713 O O . LYS A 1 88 ? 19.688 30.219 12.695 1 96.69 88 LYS A O 1
ATOM 718 N N . LEU A 1 89 ? 21.172 28.641 12.023 1 96.56 89 LEU A N 1
ATOM 719 C CA . LEU A 1 89 ? 21.047 29.078 10.641 1 96.56 89 LEU A CA 1
ATOM 720 C C . LEU A 1 89 ? 19.625 28.891 10.133 1 96.56 89 LEU A C 1
ATOM 722 O O . LEU A 1 89 ? 19.062 29.781 9.5 1 96.56 89 LEU A O 1
ATOM 726 N N . ALA A 1 90 ? 19.016 27.75 10.352 1 97.06 90 ALA A N 1
ATOM 727 C CA . ALA A 1 90 ? 17.641 27.453 9.93 1 97.06 90 ALA A CA 1
ATOM 728 C C . ALA A 1 90 ? 16.656 28.438 10.539 1 97.06 90 ALA A C 1
ATOM 730 O O . ALA A 1 90 ? 15.805 28.984 9.844 1 97.06 90 ALA A O 1
ATOM 731 N N . GLU A 1 91 ? 16.812 28.703 11.812 1 96.06 91 GLU A N 1
ATOM 732 C CA . GLU A 1 91 ? 15.906 29.578 12.531 1 96.06 91 GLU A CA 1
ATOM 733 C C . GLU A 1 91 ? 15.984 31.016 12 1 96.06 91 GLU A C 1
ATOM 735 O O . GLU A 1 91 ? 15.008 31.766 12.07 1 96.06 91 GLU A O 1
ATOM 740 N N . LYS A 1 92 ? 17.125 31.312 11.445 1 94.69 92 LYS A N 1
ATOM 741 C CA . LYS A 1 92 ? 17.344 32.656 10.906 1 94.69 92 LYS A CA 1
ATOM 742 C C . LYS A 1 92 ? 16.859 32.75 9.461 1 94.69 92 LYS A C 1
ATOM 744 O O . LYS A 1 92 ? 16.203 33.719 9.086 1 94.69 92 LYS A O 1
ATOM 749 N N . VAL A 1 93 ? 17.109 31.781 8.656 1 96 93 VAL A N 1
ATOM 750 C CA . VAL A 1 93 ? 16.984 31.922 7.211 1 96 93 VAL A CA 1
ATOM 751 C C . VAL A 1 93 ? 15.609 31.438 6.766 1 96 93 VAL A C 1
ATOM 753 O O . VAL A 1 93 ? 15.008 32 5.852 1 96 93 VAL A O 1
ATOM 756 N N . ILE A 1 94 ? 15.055 30.359 7.363 1 95.88 94 ILE A N 1
ATOM 757 C CA . ILE A 1 94 ? 13.797 29.766 6.922 1 95.88 94 ILE A CA 1
ATOM 758 C C . ILE A 1 94 ? 12.68 30.797 6.996 1 95.88 94 ILE A C 1
ATOM 760 O O . ILE A 1 94 ? 11.891 30.938 6.055 1 95.88 94 ILE A O 1
ATOM 764 N N . PRO A 1 95 ? 12.617 31.609 8.094 1 95.69 95 PRO A N 1
ATOM 765 C CA . PRO A 1 95 ? 11.578 32.656 8.133 1 95.69 95 PRO A CA 1
ATOM 766 C C . PRO A 1 95 ? 11.695 33.656 6.996 1 95.69 95 PRO A C 1
ATOM 768 O O . PRO A 1 95 ? 10.688 34.156 6.5 1 95.69 95 PRO A O 1
ATOM 771 N N . ILE A 1 96 ? 12.898 33.906 6.574 1 94.88 96 ILE A N 1
ATOM 772 C CA . ILE A 1 96 ? 13.125 34.844 5.488 1 94.88 96 ILE A CA 1
ATOM 773 C C . ILE A 1 96 ? 12.633 34.25 4.172 1 94.88 96 ILE A C 1
ATOM 775 O O . ILE A 1 96 ? 11.984 34.938 3.375 1 94.88 96 ILE A O 1
ATOM 779 N N . ILE A 1 97 ? 12.883 33 3.973 1 94 97 ILE A N 1
ATOM 780 C CA . ILE A 1 97 ? 12.523 32.344 2.73 1 94 97 ILE A CA 1
ATOM 781 C C . ILE A 1 97 ? 11.008 32.156 2.66 1 94 97 ILE A C 1
ATOM 783 O O . ILE A 1 97 ? 10.398 32.406 1.624 1 94 97 ILE A O 1
ATOM 787 N N . THR A 1 98 ? 10.367 31.75 3.725 1 94.06 98 THR A N 1
ATOM 788 C CA . THR A 1 98 ? 8.977 31.312 3.713 1 94.06 98 THR A CA 1
ATOM 789 C C . THR A 1 98 ? 8.039 32.469 4.039 1 94.06 98 THR A C 1
ATOM 791 O O . THR A 1 98 ? 6.852 32.438 3.713 1 94.06 98 THR A O 1
ATOM 794 N N . GLY A 1 99 ? 8.547 33.469 4.777 1 93.88 99 GLY A N 1
ATOM 795 C CA . GLY A 1 99 ? 7.727 34.562 5.258 1 93.88 99 GLY A CA 1
ATOM 796 C C . GLY A 1 99 ? 7.055 34.281 6.586 1 93.88 99 GLY A C 1
ATOM 797 O O . GLY A 1 99 ? 6.406 35.156 7.164 1 93.88 99 GLY A O 1
ATOM 798 N N . TYR A 1 100 ? 7.238 33.094 7.18 1 96.19 100 TYR A N 1
ATOM 799 C CA . TYR A 1 100 ? 6.641 32.75 8.461 1 96.19 100 TYR A CA 1
ATOM 800 C C . TYR A 1 100 ? 7.301 33.531 9.602 1 96.19 100 TYR A C 1
ATOM 802 O O . TYR A 1 100 ? 8.453 33.938 9.484 1 96.19 100 TYR A O 1
ATOM 810 N N . ASP A 1 101 ? 6.555 33.656 10.633 1 96.5 101 ASP A N 1
ATOM 811 C CA . ASP A 1 101 ? 7.09 34.312 11.82 1 96.5 101 ASP A CA 1
ATOM 812 C C . ASP A 1 101 ? 8.289 33.531 12.375 1 96.5 101 ASP A C 1
ATOM 814 O O . ASP A 1 101 ? 8.281 32.312 12.438 1 96.5 101 ASP A O 1
ATOM 818 N N . GLN A 1 102 ? 9.305 34.281 12.727 1 95.44 102 GLN A N 1
ATOM 819 C CA . GLN A 1 102 ? 10.562 33.688 13.172 1 95.44 102 GLN A CA 1
ATOM 820 C C . GLN A 1 102 ? 10.359 32.875 14.438 1 95.44 102 GLN A C 1
ATOM 822 O O . GLN A 1 102 ? 10.914 31.766 14.57 1 95.44 102 GLN A O 1
ATOM 827 N N . GLU A 1 103 ? 9.594 33.406 15.383 1 96.19 103 GLU A N 1
ATOM 828 C CA . GLU A 1 103 ? 9.352 32.688 16.625 1 96.19 103 GLU A CA 1
ATOM 829 C C . GLU A 1 103 ? 8.547 31.422 16.391 1 96.19 103 GLU A C 1
ATOM 831 O O . GLU A 1 103 ? 8.773 30.406 17.031 1 96.19 103 GLU A O 1
ATOM 836 N N . MET A 1 104 ? 7.594 31.484 15.508 1 95.88 104 MET A N 1
ATOM 837 C CA . MET A 1 104 ? 6.812 30.312 15.133 1 95.88 104 MET A CA 1
ATOM 838 C C . MET A 1 104 ? 7.715 29.219 14.555 1 95.88 104 MET A C 1
ATOM 840 O O . MET A 1 104 ? 7.637 28.062 14.961 1 95.88 104 MET A O 1
ATOM 844 N N . VAL A 1 105 ? 8.641 29.594 13.664 1 95.69 105 VAL A N 1
ATOM 845 C CA . VAL A 1 105 ? 9.539 28.641 13.023 1 95.69 105 VAL A CA 1
ATOM 846 C C . VAL A 1 105 ? 10.445 28 14.078 1 95.69 105 VAL A C 1
ATOM 848 O O . VAL A 1 105 ? 10.641 26.781 14.086 1 95.69 105 VAL A O 1
ATOM 851 N N . ARG A 1 106 ? 10.961 28.828 14.93 1 96.25 106 ARG A N 1
ATOM 852 C CA . ARG A 1 106 ? 11.836 28.344 15.992 1 96.25 106 ARG A CA 1
ATOM 853 C C . ARG A 1 106 ? 11.125 27.312 16.859 1 96.25 106 ARG A C 1
ATOM 855 O O . ARG A 1 106 ? 11.656 26.234 17.094 1 96.25 106 ARG A O 1
ATOM 862 N N . LEU A 1 107 ? 9.938 27.625 17.281 1 94.75 107 LEU A N 1
ATOM 863 C CA . LEU A 1 107 ? 9.172 26.75 18.156 1 94.75 107 LEU A CA 1
ATOM 864 C C . LEU A 1 107 ? 8.789 25.469 17.453 1 94.75 107 LEU A C 1
ATOM 866 O O . LEU A 1 107 ? 8.906 24.375 18.016 1 94.75 107 LEU A O 1
ATOM 870 N N . GLN A 1 108 ? 8.336 25.594 16.234 1 94.31 108 GLN A N 1
ATOM 871 C CA . GLN A 1 108 ? 7.883 24.422 15.5 1 94.31 108 GLN A CA 1
ATOM 872 C C . GLN A 1 108 ? 9.055 23.516 15.133 1 94.31 108 GLN A C 1
ATOM 874 O O . GLN A 1 108 ? 8.914 22.281 15.133 1 94.31 108 GLN A O 1
ATOM 879 N N . LEU A 1 109 ? 10.188 24.078 14.805 1 94.44 109 LEU A N 1
ATOM 880 C CA . LEU A 1 109 ? 11.367 23.281 14.5 1 94.44 109 LEU A CA 1
ATOM 881 C C . LEU A 1 109 ? 11.805 22.469 15.711 1 94.44 109 LEU A C 1
ATOM 883 O O . LEU A 1 109 ? 12.141 21.297 15.578 1 94.44 109 LEU A O 1
ATOM 887 N N . LYS A 1 110 ? 11.781 23.125 16.844 1 93.75 110 LYS A N 1
ATOM 888 C CA . LYS A 1 110 ? 12.125 22.469 18.094 1 93.75 110 LYS A CA 1
ATOM 889 C C . LYS A 1 110 ? 11.195 21.281 18.359 1 93.75 110 LYS A C 1
ATOM 891 O O . LYS A 1 110 ? 11.664 20.188 18.672 1 93.75 110 LYS A O 1
ATOM 896 N N . ARG A 1 111 ? 9.953 21.469 18.203 1 92.62 111 ARG A N 1
ATOM 897 C CA . ARG A 1 111 ? 8.953 20.438 18.453 1 92.62 111 ARG A CA 1
ATOM 898 C C . ARG A 1 111 ? 9.055 19.312 17.422 1 92.62 111 ARG A C 1
ATOM 900 O O . ARG A 1 111 ? 8.977 18.141 17.781 1 92.62 111 ARG A O 1
ATOM 907 N N . TYR A 1 112 ? 9.266 19.719 16.266 1 93.81 112 TYR A N 1
ATOM 908 C CA . TYR A 1 112 ? 9.281 18.766 15.148 1 93.81 112 TYR A CA 1
ATOM 909 C C . TYR A 1 112 ? 10.453 17.797 15.273 1 93.81 112 TYR A C 1
ATOM 911 O O . TYR A 1 112 ? 10.297 16.594 15.07 1 93.81 112 TYR A O 1
ATOM 919 N N . MET A 1 113 ? 11.594 18.297 15.602 1 95.44 113 MET A N 1
ATOM 920 C CA . MET A 1 113 ? 12.789 17.469 15.695 1 95.44 113 MET A CA 1
ATOM 921 C C . MET A 1 113 ? 12.648 16.438 16.812 1 95.44 113 MET A C 1
ATOM 923 O O . MET A 1 113 ? 13.18 15.328 16.703 1 95.44 113 MET A O 1
ATOM 927 N N . ARG A 1 114 ? 11.883 16.703 17.766 1 94 114 ARG A N 1
ATOM 928 C CA . ARG A 1 114 ? 11.68 15.789 18.891 1 94 114 ARG A CA 1
ATOM 929 C C . ARG A 1 114 ? 10.938 14.531 18.438 1 94 114 ARG A C 1
ATOM 931 O O . ARG A 1 114 ? 11.031 13.484 19.062 1 94 114 ARG A O 1
ATOM 938 N N . THR A 1 115 ? 10.258 14.617 17.344 1 92.81 115 THR A N 1
ATOM 939 C CA . THR A 1 115 ? 9.469 13.5 16.812 1 92.81 115 THR A CA 1
ATOM 940 C C . THR A 1 115 ? 10.383 12.43 16.219 1 92.81 115 THR A C 1
ATOM 942 O O . THR A 1 115 ? 9.953 11.305 15.984 1 92.81 115 THR A O 1
ATOM 945 N N . PHE A 1 116 ? 11.672 12.758 16.078 1 96.31 116 PHE A N 1
ATOM 946 C CA . PHE A 1 116 ? 12.57 11.828 15.406 1 96.31 116 PHE A CA 1
ATOM 947 C C . PHE A 1 116 ? 13.656 11.328 16.359 1 96.31 116 PHE A C 1
ATOM 949 O O . PHE A 1 116 ? 14.695 10.828 15.914 1 96.31 116 PHE A O 1
ATOM 956 N N . ARG A 1 117 ? 13.477 11.5 17.672 1 96.69 117 ARG A N 1
ATOM 957 C CA . ARG A 1 117 ? 14.367 10.898 18.656 1 96.69 117 ARG A CA 1
ATOM 958 C C . ARG A 1 117 ? 14.312 9.375 18.578 1 96.69 117 ARG A C 1
ATOM 960 O O . ARG A 1 117 ? 13.344 8.805 18.094 1 96.69 117 ARG A O 1
ATOM 967 N N . LYS A 1 118 ? 15.281 8.773 19.078 1 97.19 118 LYS A N 1
ATOM 968 C CA . LYS A 1 118 ? 15.43 7.324 18.984 1 97.19 118 LYS A CA 1
ATOM 969 C C . LYS A 1 118 ? 14.172 6.605 19.469 1 97.19 118 LYS A C 1
ATOM 971 O O . LYS A 1 118 ? 13.648 5.73 18.781 1 97.19 118 LYS A O 1
ATOM 976 N N . LYS A 1 119 ? 13.703 6.949 20.656 1 95.25 119 LYS A N 1
ATOM 977 C CA . LYS A 1 119 ? 12.547 6.277 21.234 1 95.25 119 LYS A CA 1
ATOM 978 C C . LYS A 1 119 ? 11.336 6.395 20.312 1 95.25 119 LYS A C 1
ATOM 980 O O . LYS A 1 119 ? 10.547 5.449 20.188 1 95.25 119 LYS A O 1
ATOM 985 N N . GLU A 1 120 ? 11.133 7.594 19.656 1 94.56 120 GLU A N 1
ATOM 986 C CA . GLU A 1 120 ? 10.008 7.809 18.75 1 94.56 120 GLU A CA 1
ATOM 987 C C . GLU A 1 120 ? 10.195 7.023 17.453 1 94.56 120 GLU A C 1
ATOM 989 O O . GLU A 1 120 ? 9.227 6.496 16.891 1 94.56 120 GLU A O 1
ATOM 994 N N . LEU A 1 121 ? 11.445 6.961 16.922 1 96.75 121 LEU A N 1
ATOM 995 C CA . LEU A 1 121 ? 11.734 6.176 15.719 1 96.75 121 LEU A CA 1
ATOM 996 C C . LEU A 1 121 ? 11.477 4.695 15.961 1 96.75 121 LEU A C 1
ATOM 998 O O . LEU A 1 121 ? 10.992 3.992 15.07 1 96.75 121 LEU A O 1
ATOM 1002 N N . LEU A 1 122 ? 11.812 4.219 17.188 1 95.56 122 LEU A N 1
ATOM 1003 C CA . LEU A 1 122 ? 11.547 2.828 17.547 1 95.56 122 LEU A CA 1
ATOM 1004 C C . LEU A 1 122 ? 10.047 2.557 17.578 1 95.56 122 LEU A C 1
ATOM 1006 O O . LEU A 1 122 ? 9.594 1.509 17.125 1 95.56 122 LEU A O 1
ATOM 1010 N N . ARG A 1 123 ? 9.289 3.535 18.094 1 92.88 123 ARG A N 1
ATOM 1011 C CA . ARG A 1 123 ? 7.836 3.408 18.078 1 92.88 123 ARG A CA 1
ATOM 1012 C C . ARG A 1 123 ? 7.309 3.342 16.641 1 92.88 123 ARG A C 1
ATOM 1014 O O . ARG A 1 123 ? 6.41 2.553 16.344 1 92.88 123 ARG A O 1
ATOM 1021 N N . PHE A 1 124 ? 7.902 4.188 15.852 1 93.56 124 PHE A N 1
ATOM 1022 C CA . PHE A 1 124 ? 7.535 4.23 14.445 1 93.56 124 PHE A CA 1
ATOM 1023 C C . PHE A 1 124 ? 7.754 2.875 13.789 1 93.56 124 PHE A C 1
ATOM 1025 O O . PHE A 1 124 ? 6.863 2.359 13.102 1 93.56 124 PHE A O 1
ATOM 1032 N N . LEU A 1 125 ? 8.836 2.24 14.023 1 95.62 125 LEU A N 1
ATOM 1033 C CA . LEU A 1 125 ? 9.172 0.929 13.484 1 95.62 125 LEU A CA 1
ATOM 1034 C C . LEU A 1 125 ? 8.219 -0.14 14.016 1 95.62 125 LEU A C 1
ATOM 1036 O O . LEU A 1 125 ? 7.695 -0.945 13.242 1 95.62 125 LEU A O 1
ATOM 1040 N N . ASP A 1 126 ? 7.949 -0.082 15.273 1 92.81 126 ASP A N 1
ATOM 1041 C CA . ASP A 1 126 ? 7.152 -1.116 15.93 1 92.81 126 ASP A CA 1
ATOM 1042 C C . ASP A 1 126 ? 5.688 -1.029 15.508 1 92.81 126 ASP A C 1
ATOM 1044 O O . ASP A 1 126 ? 4.977 -2.037 15.5 1 92.81 126 ASP A O 1
ATOM 1048 N N . GLU A 1 127 ? 5.285 0.192 15.164 1 92.88 127 GLU A N 1
ATOM 1049 C CA . GLU A 1 127 ? 3.914 0.387 14.703 1 92.88 127 GLU A CA 1
ATOM 1050 C C . GLU A 1 127 ? 3.664 -0.348 13.391 1 92.88 127 GLU A C 1
ATOM 1052 O O . GLU A 1 127 ? 2.545 -0.789 13.125 1 92.88 127 GLU A O 1
ATOM 1057 N N . GLU A 1 128 ? 4.719 -0.505 12.617 1 93.88 128 GLU A N 1
ATOM 1058 C CA . GLU A 1 128 ? 4.473 -1.016 11.273 1 93.88 128 GLU A CA 1
ATOM 1059 C C . GLU A 1 128 ? 5.047 -2.42 11.102 1 93.88 128 GLU A C 1
ATOM 1061 O O . GLU A 1 128 ? 4.559 -3.201 10.289 1 93.88 128 GLU A O 1
ATOM 1066 N N . PHE A 1 129 ? 6.086 -2.746 11.883 1 94.25 129 PHE A N 1
ATOM 1067 C CA . PHE A 1 129 ? 6.699 -4.066 11.797 1 94.25 129 PHE A CA 1
ATOM 1068 C C . PHE A 1 129 ? 6.602 -4.797 13.125 1 94.25 129 PHE A C 1
ATOM 1070 O O . PHE A 1 129 ? 7.078 -4.301 14.148 1 94.25 129 PHE A O 1
ATOM 1077 N N . ASP A 1 130 ? 6.059 -6.023 13.078 1 88.12 130 ASP A N 1
ATOM 1078 C CA . ASP A 1 130 ? 6.09 -6.852 14.281 1 88.12 130 ASP A CA 1
ATOM 1079 C C . ASP A 1 130 ? 7.527 -7.168 14.695 1 88.12 130 ASP A C 1
ATOM 1081 O O . ASP A 1 130 ? 7.824 -7.285 15.883 1 88.12 130 ASP A O 1
ATOM 1085 N N . GLN A 1 131 ? 8.359 -7.348 13.695 1 91.75 131 GLN A N 1
ATOM 1086 C CA . GLN A 1 131 ? 9.789 -7.586 13.859 1 91.75 131 GLN A CA 1
ATOM 1087 C C . GLN A 1 131 ? 10.609 -6.688 12.945 1 91.75 131 GLN A C 1
ATOM 1089 O O . GLN A 1 131 ? 11.062 -7.121 11.875 1 91.75 131 GLN A O 1
ATOM 1094 N N . PRO A 1 132 ? 10.969 -5.551 13.469 1 94.12 132 PRO A N 1
ATOM 1095 C CA . PRO A 1 132 ? 11.688 -4.602 12.625 1 94.12 132 PRO A CA 1
ATOM 1096 C C . PRO A 1 132 ? 12.977 -5.184 12.047 1 94.12 132 PRO A C 1
ATOM 1098 O O . PRO A 1 132 ? 13.453 -4.734 11 1 94.12 132 PRO A O 1
ATOM 1101 N N . ALA A 1 133 ? 13.539 -6.234 12.695 1 95.94 133 ALA A N 1
ATOM 1102 C CA . ALA A 1 133 ? 14.766 -6.879 12.234 1 95.94 133 ALA A CA 1
ATOM 1103 C C . ALA A 1 133 ? 14.562 -7.516 10.859 1 95.94 133 ALA A C 1
ATOM 1105 O O . ALA A 1 133 ? 15.531 -7.887 10.195 1 95.94 133 ALA A O 1
ATOM 1106 N N . MET A 1 134 ? 13.297 -7.57 10.391 1 97.31 134 MET A N 1
ATOM 1107 C CA . MET A 1 134 ? 13.031 -8.109 9.055 1 97.31 134 MET A CA 1
ATOM 1108 C C . MET A 1 134 ? 13.57 -7.168 7.98 1 97.31 134 MET A C 1
ATOM 1110 O O . MET A 1 134 ? 13.664 -7.551 6.812 1 97.31 134 MET A O 1
ATOM 1114 N N . LEU A 1 135 ? 13.922 -5.945 8.328 1 98.12 135 LEU A N 1
ATOM 1115 C CA . LEU A 1 135 ? 14.594 -5.027 7.414 1 98.12 135 LEU A CA 1
ATOM 1116 C C . LEU A 1 135 ? 16.062 -5.398 7.246 1 98.12 135 LEU A C 1
ATOM 1118 O O . LEU A 1 135 ? 16.734 -4.895 6.344 1 98.12 135 LEU A O 1
ATOM 1122 N N . ASP A 1 136 ? 16.625 -6.289 8.141 1 98 136 ASP A N 1
ATOM 1123 C CA . ASP A 1 136 ? 18.031 -6.66 8.156 1 98 136 ASP A CA 1
ATOM 1124 C C . ASP A 1 136 ? 18.234 -8.086 7.633 1 98 136 ASP A C 1
ATOM 1126 O O . ASP A 1 136 ? 19.219 -8.367 6.949 1 98 136 ASP A O 1
ATOM 1130 N N . GLU A 1 137 ? 17.359 -8.977 7.945 1 97.69 137 GLU A N 1
ATOM 1131 C CA . GLU A 1 137 ? 17.5 -10.398 7.652 1 97.69 137 GLU A CA 1
ATOM 1132 C C . GLU A 1 137 ? 16.141 -11.102 7.688 1 97.69 137 GLU A C 1
ATOM 1134 O O . GLU A 1 137 ? 15.141 -10.508 8.078 1 97.69 137 GLU A O 1
ATOM 1139 N N . PHE A 1 138 ? 16.125 -12.305 7.211 1 97.56 138 PHE A N 1
ATOM 1140 C CA . PHE A 1 138 ? 14.914 -13.109 7.293 1 97.56 138 PHE A CA 1
ATOM 1141 C C . PHE A 1 138 ? 14.562 -13.406 8.742 1 97.56 138 PHE A C 1
ATOM 1143 O O . PHE A 1 138 ? 15.422 -13.82 9.523 1 97.56 138 PHE A O 1
ATOM 1150 N N . ARG A 1 139 ? 13.297 -13.164 9.109 1 96.62 139 ARG A N 1
ATOM 1151 C CA . ARG A 1 139 ? 12.773 -13.398 10.453 1 96.62 139 ARG A CA 1
ATOM 1152 C C . ARG A 1 139 ? 11.555 -14.32 10.414 1 96.62 139 ARG A C 1
ATOM 1154 O O . ARG A 1 139 ? 10.805 -14.328 9.438 1 96.62 139 ARG A O 1
ATOM 1161 N N . PRO A 1 140 ? 11.32 -15.094 11.469 1 94 140 PRO A N 1
ATOM 1162 C CA . PRO A 1 140 ? 10.188 -16.016 11.5 1 94 140 PRO A CA 1
ATOM 1163 C C . PRO A 1 140 ? 8.844 -15.305 11.375 1 94 140 PRO A C 1
ATOM 1165 O O . PRO A 1 140 ? 8.664 -14.211 11.914 1 94 140 PRO A O 1
ATOM 1168 N N . ARG A 1 141 ? 7.926 -15.93 10.688 1 90.81 141 ARG A N 1
ATOM 1169 C CA . ARG A 1 141 ? 6.562 -15.445 10.516 1 90.81 141 ARG A CA 1
ATOM 1170 C C . ARG A 1 141 ? 5.598 -16.172 11.445 1 90.81 141 ARG A C 1
ATOM 1172 O O . ARG A 1 141 ? 5.84 -17.312 11.82 1 90.81 141 ARG A O 1
ATOM 1179 N N . LYS A 1 142 ? 4.496 -15.562 11.68 1 85 142 LYS A N 1
ATOM 1180 C CA . LYS A 1 142 ? 3.441 -16.172 12.477 1 85 142 LYS A CA 1
ATOM 1181 C C . LYS A 1 142 ? 2.832 -17.375 11.75 1 85 142 LYS A C 1
ATOM 1183 O O . LYS A 1 142 ? 2.436 -18.359 12.383 1 85 142 LYS A O 1
ATOM 1188 N N . SER A 1 143 ? 2.738 -17.344 10.414 1 85.44 143 SER A N 1
ATOM 1189 C CA . SER A 1 143 ? 2.15 -18.422 9.617 1 85.44 143 SER A CA 1
ATOM 1190 C C . SER A 1 143 ? 3.162 -19.531 9.344 1 85.44 143 SER A C 1
ATOM 1192 O O . SER A 1 143 ? 2.842 -20.531 8.695 1 85.44 143 SER A O 1
ATOM 1194 N N . GLY A 1 144 ? 4.328 -19.375 9.836 1 88.62 144 GLY A N 1
ATOM 1195 C CA . GLY A 1 144 ? 5.402 -20.312 9.523 1 88.62 144 GLY A CA 1
ATOM 1196 C C . GLY A 1 144 ? 6.293 -19.828 8.391 1 88.62 144 GLY A C 1
ATOM 1197 O O . GLY A 1 144 ? 5.844 -19.094 7.512 1 88.62 144 GLY A O 1
ATOM 1198 N N . GLY A 1 145 ? 7.566 -20.234 8.438 1 93.31 145 GLY A N 1
ATOM 1199 C CA . GLY A 1 145 ? 8.539 -19.75 7.477 1 93.31 145 GLY A CA 1
ATOM 1200 C C . GLY A 1 145 ? 9.234 -18.484 7.926 1 93.31 145 GLY A C 1
ATOM 1201 O O . GLY A 1 145 ? 9.328 -18.203 9.125 1 93.31 145 GLY A O 1
ATOM 1202 N N . MET A 1 146 ? 9.828 -17.844 6.973 1 96 146 MET A N 1
ATOM 1203 C CA . MET A 1 146 ? 10.578 -16.625 7.25 1 96 146 MET A CA 1
ATOM 1204 C C . MET A 1 146 ? 10.273 -15.547 6.215 1 96 146 MET A C 1
ATOM 1206 O O . MET A 1 146 ? 9.898 -15.859 5.082 1 96 146 MET A O 1
ATOM 1210 N N . SER A 1 147 ? 10.359 -14.336 6.609 1 96.88 147 SER A N 1
ATOM 1211 C CA . SER A 1 147 ? 10.188 -13.227 5.676 1 96.88 147 SER A CA 1
ATOM 1212 C C . SER A 1 147 ? 11.25 -12.148 5.902 1 96.88 147 SER A C 1
ATOM 1214 O O . SER A 1 147 ? 11.812 -12.047 6.992 1 96.88 147 SER A O 1
ATOM 1216 N N . ARG A 1 148 ? 11.547 -11.484 4.918 1 98.12 148 ARG A N 1
ATOM 1217 C CA . ARG A 1 148 ? 12.414 -10.32 4.945 1 98.12 148 ARG A CA 1
ATOM 1218 C C . ARG A 1 148 ? 11.844 -9.188 4.094 1 98.12 148 ARG A C 1
ATOM 1220 O O . ARG A 1 148 ? 11.273 -9.438 3.029 1 98.12 148 ARG A O 1
ATOM 1227 N N . ALA A 1 149 ? 11.938 -7.945 4.605 1 98.31 149 ALA A N 1
ATOM 1228 C CA . ALA A 1 149 ? 11.484 -6.758 3.885 1 98.31 149 ALA A CA 1
ATOM 1229 C C . ALA A 1 149 ? 12.641 -6.074 3.166 1 98.31 149 ALA A C 1
ATOM 1231 O O . ALA A 1 149 ? 13.727 -5.922 3.73 1 98.31 149 ALA A O 1
ATOM 1232 N N . PHE A 1 150 ? 12.445 -5.738 1.942 1 98 150 PHE A N 1
ATOM 1233 C CA . PHE A 1 150 ? 13.414 -5.016 1.123 1 98 150 PHE A CA 1
ATOM 1234 C C . PHE A 1 150 ? 12.852 -3.664 0.695 1 98 150 PHE A C 1
ATOM 1236 O O . PHE A 1 150 ? 11.773 -3.592 0.109 1 98 150 PHE A O 1
ATOM 1243 N N . GLY A 1 151 ? 13.562 -2.594 1.02 1 97.81 151 GLY A N 1
ATOM 1244 C CA . GLY A 1 151 ? 13.164 -1.284 0.528 1 97.81 151 GLY A CA 1
ATOM 1245 C C . GLY A 1 151 ? 13.586 -1.034 -0.908 1 97.81 151 GLY A C 1
ATOM 1246 O O . GLY A 1 151 ? 14.398 -1.777 -1.461 1 97.81 151 GLY A O 1
ATOM 1247 N N . PRO A 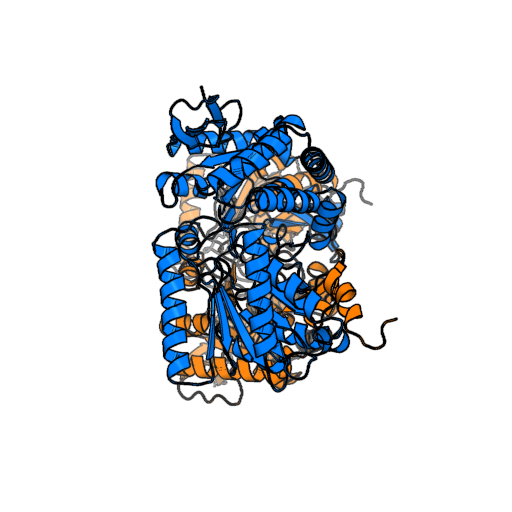1 152 ? 13.008 -0.011 -1.532 1 97.75 152 PRO A N 1
ATOM 1248 C CA . PRO A 1 152 ? 13.477 0.374 -2.867 1 97.75 152 PRO A CA 1
ATOM 1249 C C . PRO A 1 152 ? 14.961 0.736 -2.895 1 97.75 152 PRO A C 1
ATOM 1251 O O . PRO A 1 152 ? 15.477 1.292 -1.924 1 97.75 152 PRO A O 1
ATOM 1254 N N . GLY A 1 153 ? 15.578 0.402 -4.027 1 97.62 153 GLY A N 1
ATOM 1255 C CA . GLY A 1 153 ? 16.969 0.83 -4.16 1 97.62 153 GLY A CA 1
ATOM 1256 C C . GLY A 1 153 ? 17.141 2.334 -4.051 1 97.62 153 GLY A C 1
ATOM 1257 O O . GLY A 1 153 ? 18.016 2.812 -3.338 1 97.62 153 GLY A O 1
ATOM 1258 N N . THR A 1 154 ? 16.281 3.018 -4.766 1 98.69 154 THR A N 1
ATOM 1259 C CA . THR A 1 154 ? 16.281 4.477 -4.773 1 98.69 154 THR A CA 1
ATOM 1260 C C . THR A 1 154 ? 14.867 5.027 -4.723 1 98.69 154 THR A C 1
ATOM 1262 O O . THR A 1 154 ? 13.969 4.504 -5.387 1 98.69 154 THR A O 1
ATOM 1265 N N . ILE A 1 155 ? 14.664 6.051 -3.918 1 98.88 155 ILE A N 1
ATOM 1266 C CA . ILE A 1 155 ? 13.391 6.75 -3.865 1 98.88 155 ILE A CA 1
ATOM 1267 C C . ILE A 1 155 ? 13.562 8.18 -4.379 1 98.88 155 ILE A C 1
ATOM 1269 O O . ILE A 1 155 ? 14.484 8.883 -3.967 1 98.88 155 ILE A O 1
ATOM 1273 N N . PHE A 1 156 ? 12.734 8.555 -5.309 1 98.81 156 PHE A N 1
ATOM 1274 C CA . PHE A 1 156 ? 12.594 9.945 -5.73 1 98.81 156 PHE A CA 1
ATOM 1275 C C . PHE A 1 156 ? 11.508 10.648 -4.918 1 98.81 156 PHE A C 1
ATOM 1277 O O . PHE A 1 156 ? 10.328 10.312 -5.027 1 98.81 156 PHE A O 1
ATOM 1284 N N . HIS A 1 157 ? 11.961 11.625 -4.102 1 98.62 157 HIS A N 1
ATOM 1285 C CA . HIS A 1 157 ? 11.047 12.391 -3.258 1 98.62 157 HIS A CA 1
ATOM 1286 C C . HIS A 1 157 ? 10.773 13.773 -3.852 1 98.62 157 HIS A C 1
ATOM 1288 O O . HIS A 1 157 ? 11.711 14.531 -4.113 1 98.62 157 HIS A O 1
ATOM 1294 N N . VAL A 1 158 ? 9.531 14.055 -4.047 1 97.94 158 VAL A N 1
ATOM 1295 C CA . VAL A 1 158 ? 9.109 15.414 -4.359 1 97.94 158 VAL A CA 1
ATOM 1296 C C . VAL A 1 158 ? 8.555 16.078 -3.105 1 97.94 158 VAL A C 1
ATOM 1298 O O . VAL A 1 158 ? 7.434 15.781 -2.682 1 97.94 158 VAL A O 1
ATOM 1301 N N . PHE A 1 159 ? 9.32 17 -2.615 1 96.44 159 PHE A N 1
ATOM 1302 C CA . PHE A 1 159 ? 8.992 17.594 -1.325 1 96.44 159 PHE A CA 1
ATOM 1303 C C . PHE A 1 159 ? 8.07 18.797 -1.505 1 96.44 159 PHE A C 1
ATOM 1305 O O . PHE A 1 159 ? 8.203 19.547 -2.469 1 96.44 159 PHE A O 1
ATOM 1312 N N . SER A 1 160 ? 7.184 18.891 -0.543 1 91.06 160 SER A N 1
ATOM 1313 C CA . SER A 1 160 ? 6.414 20.125 -0.452 1 91.06 160 SER A CA 1
ATOM 1314 C C . SER A 1 160 ? 7.199 21.219 0.27 1 91.06 160 SER A C 1
ATOM 1316 O O . SER A 1 160 ? 8.117 20.922 1.038 1 91.06 160 SER A O 1
ATOM 1318 N N . GLY A 1 161 ? 6.898 22.5 -0.013 1 89.81 161 GLY A N 1
ATOM 1319 C CA . GLY A 1 161 ? 7.594 23.594 0.637 1 89.81 161 GLY A CA 1
ATOM 1320 C C . GLY A 1 161 ? 6.699 24.406 1.559 1 89.81 161 GLY A C 1
ATOM 1321 O O . GLY A 1 161 ? 7.148 25.375 2.172 1 89.81 161 GLY A O 1
ATOM 1322 N N . ASN A 1 162 ? 5.441 23.922 1.717 1 88.38 162 ASN A N 1
ATOM 1323 C CA . ASN A 1 162 ? 4.484 24.75 2.455 1 88.38 162 ASN A CA 1
ATOM 1324 C C . ASN A 1 162 ? 4.684 24.609 3.963 1 88.38 162 ASN A C 1
ATOM 1326 O O . ASN A 1 162 ? 4.344 25.531 4.719 1 88.38 162 ASN A O 1
ATOM 1330 N N . VAL A 1 163 ? 5.137 23.5 4.402 1 90.56 163 VAL A N 1
ATOM 1331 C CA . VAL A 1 163 ? 5.391 23.266 5.82 1 90.56 163 VAL A CA 1
ATOM 1332 C C . VAL A 1 163 ? 6.824 22.766 6.012 1 90.56 163 VAL A C 1
ATOM 1334 O O . VAL A 1 163 ? 7.156 21.641 5.629 1 90.56 163 VAL A O 1
ATOM 1337 N N . PRO A 1 164 ? 7.621 23.641 6.664 1 90.19 164 PRO A N 1
ATOM 1338 C CA . PRO A 1 164 ? 8.977 23.172 6.961 1 90.19 164 PRO A CA 1
ATOM 1339 C C . PRO A 1 164 ? 8.977 21.906 7.816 1 90.19 164 PRO A C 1
ATOM 1341 O O . PRO A 1 164 ? 8.273 21.828 8.82 1 90.19 164 PRO A O 1
ATOM 1344 N N . GLY A 1 165 ? 9.68 20.844 7.41 1 89.25 165 GLY A N 1
ATOM 1345 C CA . GLY A 1 165 ? 9.75 19.609 8.188 1 89.25 165 GLY A CA 1
ATOM 1346 C C . GLY A 1 165 ? 9.242 18.406 7.43 1 89.25 165 GLY A C 1
ATOM 1347 O O . GLY A 1 165 ? 9.734 17.281 7.629 1 89.25 165 GLY A O 1
ATOM 1348 N N . VAL A 1 166 ? 8.266 18.578 6.613 1 90.12 166 VAL A N 1
ATOM 1349 C CA . VAL A 1 166 ? 7.688 17.469 5.859 1 90.12 166 VAL A CA 1
ATOM 1350 C C . VAL A 1 166 ? 8.789 16.75 5.086 1 90.12 166 VAL A C 1
ATOM 1352 O O . VAL A 1 166 ? 8.773 15.516 4.98 1 90.12 166 VAL A O 1
ATOM 1355 N N . GLN A 1 167 ? 9.781 17.453 4.629 1 95.88 167 GLN A N 1
ATOM 1356 C CA . GLN A 1 167 ? 10.883 16.891 3.852 1 95.88 167 GLN A CA 1
ATOM 1357 C C . GLN A 1 167 ? 11.719 15.93 4.699 1 95.88 167 GLN A C 1
ATOM 1359 O O . GLN A 1 167 ? 12.172 14.891 4.203 1 95.88 167 GLN A O 1
ATOM 1364 N N . ILE A 1 168 ? 11.844 16.297 5.93 1 96.5 168 ILE A N 1
ATOM 1365 C CA . ILE A 1 168 ? 12.656 15.5 6.84 1 96.5 168 ILE A CA 1
ATOM 1366 C C . ILE A 1 168 ? 11.969 14.164 7.125 1 96.5 168 ILE A C 1
ATOM 1368 O O . ILE A 1 168 ? 12.617 13.117 7.172 1 96.5 168 ILE A O 1
ATOM 1372 N N . TRP A 1 169 ? 10.672 14.273 7.301 1 95.62 169 TRP A N 1
ATOM 1373 C CA . TRP A 1 169 ? 9.898 13.047 7.512 1 95.62 169 TRP A CA 1
ATOM 1374 C C . TRP A 1 169 ? 10.109 12.07 6.363 1 95.62 169 TRP A C 1
ATOM 1376 O O . TRP A 1 169 ? 10.422 10.898 6.59 1 95.62 169 TRP A O 1
ATOM 1386 N N . SER A 1 170 ? 9.961 12.508 5.188 1 96.44 170 SER A N 1
ATOM 1387 C CA . SER A 1 170 ? 10.109 11.688 3.99 1 96.44 170 SER A CA 1
ATOM 1388 C C . SER A 1 170 ? 11.531 11.148 3.863 1 96.44 170 SER A C 1
ATOM 1390 O O . SER A 1 170 ? 11.734 9.984 3.502 1 96.44 170 SER A O 1
ATOM 1392 N N . LEU A 1 171 ? 12.5 11.992 4.133 1 97.56 171 LEU A N 1
ATOM 1393 C CA . LEU A 1 171 ? 13.906 11.609 4.078 1 97.56 171 LEU A CA 1
ATOM 1394 C C . LEU A 1 171 ? 14.203 10.484 5.066 1 97.56 171 LEU A C 1
ATOM 1396 O O . LEU A 1 171 ? 14.867 9.508 4.715 1 97.56 171 LEU A O 1
ATOM 1400 N N . ILE A 1 172 ? 13.703 10.602 6.238 1 97.88 172 ILE A N 1
ATOM 1401 C CA . ILE A 1 172 ? 13.945 9.625 7.293 1 97.88 172 ILE A CA 1
ATOM 1402 C C . ILE A 1 172 ? 13.281 8.297 6.934 1 97.88 172 ILE A C 1
ATOM 1404 O O . ILE A 1 172 ? 13.852 7.23 7.145 1 97.88 172 ILE A O 1
ATOM 1408 N N . MET A 1 173 ? 12.086 8.367 6.367 1 97.44 173 MET A N 1
ATOM 1409 C CA . MET A 1 173 ? 11.43 7.145 5.895 1 97.44 173 MET A CA 1
ATOM 1410 C C . MET A 1 173 ? 12.328 6.391 4.918 1 97.44 173 MET A C 1
ATOM 1412 O O . MET A 1 173 ? 12.484 5.176 5.023 1 97.44 173 MET A O 1
ATOM 1416 N N . GLY A 1 174 ? 12.914 7.16 3.984 1 98.38 174 GLY A N 1
ATOM 1417 C CA . GLY A 1 174 ? 13.805 6.555 3.01 1 98.38 174 GLY A CA 1
ATOM 1418 C C . GLY A 1 174 ? 15.008 5.883 3.639 1 98.38 174 GLY A C 1
ATOM 1419 O O . GLY A 1 174 ? 15.375 4.77 3.26 1 98.38 174 GLY A O 1
ATOM 1420 N N . LEU A 1 175 ? 15.594 6.555 4.617 1 98.75 175 LEU A N 1
ATOM 1421 C CA . LEU A 1 175 ? 16.75 5.996 5.316 1 98.75 175 LEU A CA 1
ATOM 1422 C C . LEU A 1 175 ? 16.375 4.711 6.047 1 98.75 175 LEU A C 1
ATOM 1424 O O . LEU A 1 175 ? 17.109 3.73 6.008 1 98.75 175 LEU A O 1
ATOM 1428 N N . MET A 1 176 ? 15.211 4.703 6.629 1 98.38 176 MET A N 1
ATOM 1429 C CA . MET A 1 176 ? 14.805 3.59 7.477 1 98.38 176 MET A CA 1
ATOM 1430 C C . MET A 1 176 ? 14.523 2.344 6.645 1 98.38 176 MET A C 1
ATOM 1432 O O . MET A 1 176 ? 14.539 1.227 7.16 1 98.38 176 MET A O 1
ATOM 1436 N N . VAL A 1 177 ? 14.219 2.482 5.387 1 98.56 177 VAL A N 1
ATOM 1437 C CA . VAL A 1 177 ? 14.031 1.315 4.531 1 98.56 177 VAL A CA 1
ATOM 1438 C C . VAL A 1 177 ? 15.281 1.099 3.674 1 98.56 177 VAL A C 1
ATOM 1440 O O . VAL A 1 177 ? 15.242 0.351 2.693 1 98.56 177 VAL A O 1
ATOM 1443 N N . LYS A 1 178 ? 16.344 1.88 3.988 1 98.69 178 LYS A N 1
ATOM 1444 C CA . LYS A 1 178 ? 17.703 1.677 3.471 1 98.69 178 LYS A CA 1
ATOM 1445 C C . LYS A 1 178 ? 17.781 2.037 1.99 1 98.69 178 LYS A C 1
ATOM 1447 O O . LYS A 1 178 ? 18.453 1.354 1.216 1 98.69 178 LYS A O 1
ATOM 1452 N N . SER A 1 179 ? 17.125 3.061 1.572 1 98.81 179 SER A N 1
ATOM 1453 C CA . SER A 1 179 ? 17.109 3.529 0.19 1 98.81 179 SER A CA 1
ATOM 1454 C C . SER A 1 179 ? 18.031 4.734 0.004 1 98.81 179 SER A C 1
ATOM 1456 O O . SER A 1 179 ? 18.172 5.551 0.915 1 98.81 179 SER A O 1
ATOM 1458 N N . SER A 1 180 ? 18.641 4.816 -1.175 1 98.81 180 SER A N 1
ATOM 1459 C CA . SER A 1 180 ? 19.188 6.113 -1.556 1 98.81 180 SER A CA 1
ATOM 1460 C C . SER A 1 180 ? 18.094 7.105 -1.905 1 98.81 180 SER A C 1
ATOM 1462 O O . SER A 1 180 ? 16.953 6.711 -2.184 1 98.81 180 SER A O 1
ATOM 1464 N N . THR A 1 181 ? 18.438 8.367 -1.83 1 98.81 181 THR A N 1
ATOM 1465 C CA . THR A 1 181 ? 17.422 9.391 -1.937 1 98.81 181 THR A CA 1
ATOM 1466 C C . THR A 1 181 ? 17.781 10.422 -3.008 1 98.81 181 THR A C 1
ATOM 1468 O O . THR A 1 181 ? 18.906 10.906 -3.047 1 98.81 181 THR A O 1
ATOM 1471 N N . ILE A 1 182 ? 16.859 10.688 -3.875 1 98.81 182 ILE A N 1
ATOM 1472 C CA . ILE A 1 182 ? 16.828 11.891 -4.699 1 98.81 182 ILE A CA 1
ATOM 1473 C C . ILE A 1 182 ? 15.656 12.773 -4.277 1 98.81 182 ILE A C 1
ATOM 1475 O O . ILE A 1 182 ? 14.5 12.43 -4.508 1 98.81 182 ILE A O 1
ATOM 1479 N N . GLY A 1 183 ? 16 13.859 -3.67 1 98.56 183 GLY A N 1
ATOM 1480 C CA . GLY A 1 183 ? 14.961 14.758 -3.191 1 98.56 183 GLY A CA 1
ATOM 1481 C C . GLY A 1 183 ? 14.875 16.047 -3.988 1 98.56 183 GLY A C 1
ATOM 1482 O O . GLY A 1 183 ? 15.859 16.781 -4.105 1 98.56 183 GLY A O 1
ATOM 1483 N N . LYS A 1 184 ? 13.742 16.312 -4.531 1 98.19 184 LYS A N 1
ATOM 1484 C CA . LYS A 1 184 ? 13.469 17.578 -5.211 1 98.19 184 LYS A CA 1
ATOM 1485 C C . LYS A 1 184 ? 12.82 18.578 -4.266 1 98.19 184 LYS A C 1
ATOM 1487 O O . LYS A 1 184 ? 11.758 18.312 -3.699 1 98.19 184 LYS A O 1
ATOM 1492 N N . VAL A 1 185 ? 13.406 19.703 -4.098 1 96.88 185 VAL A N 1
ATOM 1493 C CA . VAL A 1 185 ? 12.852 20.734 -3.234 1 96.88 185 VAL A CA 1
ATOM 1494 C C . VAL A 1 185 ? 12.32 21.891 -4.082 1 96.88 185 VAL A C 1
ATOM 1496 O O . VAL A 1 185 ? 12.781 22.109 -5.207 1 96.88 185 VAL A O 1
ATOM 1499 N N . SER A 1 186 ? 11.297 22.516 -3.539 1 91.62 186 SER A N 1
ATOM 1500 C CA . SER A 1 186 ? 10.812 23.75 -4.137 1 91.62 186 SER A CA 1
ATOM 1501 C C . SER A 1 186 ? 11.562 24.953 -3.584 1 91.62 186 SER A C 1
ATOM 1503 O O . SER A 1 186 ? 12.195 24.875 -2.531 1 91.62 186 SER A O 1
ATOM 1505 N N . MET A 1 187 ? 11.414 26.062 -4.281 1 91.75 187 MET A N 1
ATOM 1506 C CA . MET A 1 187 ? 12.062 27.281 -3.838 1 91.75 187 MET A CA 1
ATOM 1507 C C . MET A 1 187 ? 11.312 27.906 -2.67 1 91.75 187 MET A C 1
ATOM 1509 O O . MET A 1 187 ? 11.828 28.812 -2.002 1 91.75 187 MET A O 1
ATOM 1513 N N . ALA A 1 188 ? 10.141 27.359 -2.406 1 91.5 188 ALA A N 1
ATOM 1514 C CA . ALA A 1 188 ? 9.375 27.859 -1.268 1 91.5 188 ALA A CA 1
ATOM 1515 C C . ALA A 1 188 ? 10.078 27.547 0.049 1 91.5 188 ALA A C 1
ATOM 1517 O O . ALA A 1 188 ? 9.977 28.312 1.013 1 91.5 188 ALA A O 1
ATOM 1518 N N . GLU A 1 189 ? 10.727 26.469 0.13 1 94.38 189 GLU A N 1
ATOM 1519 C CA . GLU A 1 189 ? 11.547 26.094 1.28 1 94.38 189 GLU A CA 1
ATOM 1520 C C . GLU A 1 189 ? 12.578 25.047 0.906 1 94.38 189 GLU A C 1
ATOM 1522 O O . GLU A 1 189 ? 12.398 23.859 1.196 1 94.38 189 GLU A O 1
ATOM 1527 N N . PRO A 1 190 ? 13.664 25.391 0.388 1 96.06 190 PRO A N 1
ATOM 1528 C CA . PRO A 1 190 ? 14.648 24.422 -0.122 1 96.06 190 PRO A CA 1
ATOM 1529 C C . PRO A 1 190 ? 15.742 24.109 0.895 1 96.06 190 PRO A C 1
ATOM 1531 O O . PRO A 1 190 ? 16.609 23.266 0.636 1 96.06 190 PRO A O 1
ATOM 1534 N N . LEU A 1 191 ? 15.758 24.703 2.016 1 97.06 191 LEU A N 1
ATOM 1535 C CA . LEU A 1 191 ? 16.953 24.781 2.844 1 97.06 191 LEU A CA 1
ATOM 1536 C C . LEU A 1 191 ? 17 23.656 3.861 1 97.06 191 LEU A C 1
ATOM 1538 O O . LEU A 1 191 ? 18.031 23 4.035 1 97.06 191 LEU A O 1
ATOM 1542 N N . LEU A 1 192 ? 15.906 23.328 4.508 1 97.62 192 LEU A N 1
ATOM 1543 C CA . LEU A 1 192 ? 15.906 22.484 5.695 1 97.62 192 LEU A CA 1
ATOM 1544 C C . LEU A 1 192 ? 16.406 21.078 5.359 1 97.62 192 LEU A C 1
ATOM 1546 O O . LEU A 1 192 ? 17.219 20.516 6.082 1 97.62 192 LEU A O 1
ATOM 1550 N N . PRO A 1 193 ? 15.984 20.422 4.277 1 97.81 193 PRO A N 1
ATOM 1551 C CA . PRO A 1 193 ? 16.5 19.078 3.994 1 97.81 193 PRO A CA 1
ATOM 1552 C C . PRO A 1 193 ? 18 19.078 3.711 1 97.81 193 PRO A C 1
ATOM 1554 O O . PRO A 1 193 ? 18.688 18.094 4.008 1 97.81 193 PRO A O 1
ATOM 1557 N N . VAL A 1 194 ? 18.484 20.141 3.174 1 98.31 194 VAL A N 1
ATOM 1558 C CA . VAL A 1 194 ? 19.922 20.266 2.918 1 98.31 194 VAL A CA 1
ATOM 1559 C C . VAL A 1 194 ? 20.672 20.344 4.242 1 98.31 194 VAL A C 1
ATOM 1561 O O . VAL A 1 194 ? 21.641 19.609 4.449 1 98.31 194 VAL A O 1
ATOM 1564 N N . LEU A 1 195 ? 20.188 21.219 5.098 1 98.5 195 LEU A N 1
ATOM 1565 C CA . LEU A 1 195 ? 20.844 21.375 6.391 1 98.5 195 LEU A CA 1
ATOM 1566 C C . LEU A 1 195 ? 20.781 20.094 7.199 1 98.5 195 LEU A C 1
ATOM 1568 O O . LEU A 1 195 ? 21.734 19.734 7.883 1 98.5 195 LEU A O 1
ATOM 1572 N N . PHE A 1 196 ? 19.656 19.406 7.148 1 98.62 196 PHE A N 1
ATOM 1573 C CA . PHE A 1 196 ? 19.547 18.141 7.867 1 98.62 196 PHE A CA 1
ATOM 1574 C C . PHE A 1 196 ? 20.516 17.109 7.309 1 98.62 196 PHE A C 1
ATOM 1576 O O . PHE A 1 196 ? 21.141 16.359 8.062 1 98.62 196 PHE A O 1
ATOM 1583 N N . THR A 1 197 ? 20.641 17.031 6.012 1 98.75 197 THR A N 1
ATOM 1584 C CA . THR A 1 197 ? 21.578 16.109 5.387 1 98.75 197 THR A CA 1
ATOM 1585 C C . THR A 1 197 ? 23.016 16.422 5.805 1 98.75 197 THR A C 1
ATOM 1587 O O . THR A 1 197 ? 23.812 15.523 6.016 1 98.75 197 THR A O 1
ATOM 1590 N N . GLU A 1 198 ? 23.312 17.703 5.91 1 98.56 198 GLU A N 1
ATOM 1591 C CA . GLU A 1 198 ? 24.625 18.125 6.402 1 98.56 198 GLU A CA 1
ATOM 1592 C C . GLU A 1 198 ? 24.859 17.625 7.824 1 98.56 198 GLU A C 1
ATOM 1594 O O . GLU A 1 198 ? 25.984 17.234 8.172 1 98.56 198 GLU A O 1
ATOM 1599 N N . SER A 1 199 ? 23.812 17.719 8.648 1 98.75 199 SER A N 1
ATOM 1600 C CA . SER A 1 199 ? 23.953 17.219 10.008 1 98.75 199 SER A CA 1
ATOM 1601 C C . SER A 1 199 ? 24.203 15.703 10.008 1 98.75 199 SER A C 1
ATOM 1603 O O . SER A 1 199 ? 24.922 15.195 10.859 1 98.75 199 SER A O 1
ATOM 1605 N N . LEU A 1 200 ? 23.578 14.984 9.078 1 98.81 200 LEU A N 1
ATOM 1606 C CA . LEU A 1 200 ? 23.859 13.562 8.93 1 98.81 200 LEU A CA 1
ATOM 1607 C C . LEU A 1 200 ? 25.328 13.328 8.547 1 98.81 200 LEU A C 1
ATOM 1609 O O . LEU A 1 200 ? 25.953 12.375 9.016 1 98.81 200 LEU A O 1
ATOM 1613 N N . ALA A 1 201 ? 25.844 14.188 7.711 1 98.69 201 ALA A N 1
ATOM 1614 C CA . ALA A 1 201 ? 27.234 14.086 7.297 1 98.69 201 ALA A CA 1
ATOM 1615 C C . ALA A 1 201 ? 28.188 14.242 8.484 1 98.69 201 ALA A C 1
ATOM 1617 O O . ALA A 1 201 ? 29.219 13.586 8.562 1 98.69 201 ALA A O 1
ATOM 1618 N N . GLU A 1 202 ? 27.828 15.156 9.383 1 98.69 202 GLU A N 1
ATOM 1619 C CA . GLU A 1 202 ? 28.625 15.352 10.586 1 98.69 202 GLU A CA 1
ATOM 1620 C C . GLU A 1 202 ? 28.656 14.086 11.438 1 98.69 202 GLU A C 1
ATOM 1622 O O . GLU A 1 202 ? 29.656 13.805 12.102 1 98.69 202 GLU A O 1
ATOM 1627 N N . VAL A 1 203 ? 27.578 13.352 11.422 1 98.62 203 VAL A N 1
ATOM 1628 C CA . VAL A 1 203 ? 27.469 12.117 12.195 1 98.62 203 VAL A CA 1
ATOM 1629 C C . VAL A 1 203 ? 28.141 10.969 11.453 1 98.62 203 VAL A C 1
ATOM 1631 O O . VAL A 1 203 ? 28.859 10.172 12.047 1 98.62 203 VAL A O 1
ATOM 1634 N N . ASP A 1 204 ? 27.859 10.852 10.195 1 98.62 204 ASP A N 1
ATOM 1635 C CA . ASP A 1 204 ? 28.344 9.789 9.32 1 98.62 204 ASP A CA 1
ATOM 1636 C C . ASP A 1 204 ? 28.359 10.242 7.867 1 98.62 204 ASP A C 1
ATOM 1638 O O . ASP A 1 204 ? 27.344 10.188 7.172 1 98.62 204 ASP A O 1
ATOM 1642 N N . GLU A 1 205 ? 29.516 10.547 7.398 1 98.56 205 GLU A N 1
ATOM 1643 C CA . GLU A 1 205 ? 29.672 11.102 6.059 1 98.56 205 GLU A CA 1
ATOM 1644 C C . GLU A 1 205 ? 29.188 10.125 4.992 1 98.56 205 GLU A C 1
ATOM 1646 O O . GLU A 1 205 ? 28.594 10.523 3.996 1 98.56 205 GLU A O 1
ATOM 1651 N N . LYS A 1 206 ? 29.453 8.859 5.156 1 98.69 206 LYS A N 1
ATOM 1652 C CA . LYS A 1 206 ? 29.078 7.848 4.176 1 98.69 206 LYS A CA 1
ATOM 1653 C C . LYS A 1 206 ? 27.562 7.762 4.043 1 98.69 206 LYS A C 1
ATOM 1655 O O . LYS A 1 206 ? 27.031 7.535 2.947 1 98.69 206 LYS A O 1
ATOM 1660 N N . LEU A 1 207 ? 26.875 7.938 5.152 1 98.75 207 LEU A N 1
ATOM 1661 C CA . LEU A 1 207 ? 25.406 7.93 5.133 1 98.75 207 LEU A CA 1
ATOM 1662 C C . LEU A 1 207 ? 24.875 9.102 4.32 1 98.75 207 LEU A C 1
ATOM 1664 O O . LEU A 1 207 ? 23.984 8.93 3.492 1 98.75 207 LEU A O 1
ATOM 1668 N N . ALA A 1 208 ? 25.406 10.266 4.539 1 98.81 208 ALA A N 1
ATOM 1669 C CA . ALA A 1 208 ? 24.953 11.469 3.838 1 98.81 208 ALA A CA 1
ATOM 1670 C C . ALA A 1 208 ? 25.234 11.359 2.34 1 98.81 208 ALA A C 1
ATOM 1672 O O . ALA A 1 208 ? 24.5 11.938 1.529 1 98.81 208 ALA A O 1
ATOM 1673 N N . GLU A 1 209 ? 26.234 10.562 1.957 1 98.75 209 GLU A N 1
ATOM 1674 C CA . GLU A 1 209 ? 26.609 10.383 0.56 1 98.75 209 GLU A CA 1
ATOM 1675 C C . GLU A 1 209 ? 25.562 9.562 -0.197 1 98.75 209 GLU A C 1
ATOM 1677 O O . GLU A 1 209 ? 25.609 9.492 -1.428 1 98.75 209 GLU A O 1
ATOM 1682 N N . THR A 1 210 ? 24.594 8.969 0.49 1 98.88 210 THR A N 1
ATOM 1683 C CA . THR A 1 210 ? 23.531 8.211 -0.148 1 98.88 210 THR A CA 1
ATOM 1684 C C . THR A 1 210 ? 22.344 9.109 -0.473 1 98.88 210 THR A C 1
ATOM 1686 O O . THR A 1 210 ? 21.312 8.633 -0.942 1 98.88 210 THR A O 1
ATOM 1689 N N . ILE A 1 211 ? 22.453 10.438 -0.21 1 98.94 211 ILE A N 1
ATOM 1690 C CA . ILE A 1 211 ? 21.359 11.383 -0.357 1 98.94 211 ILE A CA 1
ATOM 1691 C C . ILE A 1 211 ? 21.766 12.508 -1.303 1 98.94 211 ILE A C 1
ATOM 1693 O O . ILE A 1 211 ? 22.875 13.039 -1.204 1 98.94 211 ILE A O 1
ATOM 1697 N N . ALA A 1 212 ? 20.922 12.844 -2.193 1 98.88 212 ALA A N 1
ATOM 1698 C CA . ALA A 1 212 ? 21.031 14.055 -2.994 1 98.88 212 ALA A CA 1
ATOM 1699 C C . ALA A 1 212 ? 19.766 14.891 -2.916 1 98.88 212 ALA A C 1
ATOM 1701 O O . ALA A 1 212 ? 18.656 14.367 -3.039 1 98.88 212 ALA A O 1
ATOM 1702 N N . ILE A 1 213 ? 19.891 16.141 -2.639 1 98.69 213 ILE A N 1
ATOM 1703 C CA . ILE A 1 213 ? 18.812 17.109 -2.6 1 98.69 213 ILE A CA 1
ATOM 1704 C C . ILE A 1 213 ? 19.062 18.203 -3.643 1 98.69 213 ILE A C 1
ATOM 1706 O O . ILE A 1 213 ? 20.109 18.844 -3.639 1 98.69 213 ILE A O 1
ATOM 1710 N N . LEU A 1 214 ? 18.078 18.406 -4.523 1 98.31 214 LEU A N 1
ATOM 1711 C CA . LEU A 1 214 ? 18.266 19.344 -5.617 1 98.31 214 LEU A CA 1
ATOM 1712 C C . LEU A 1 214 ? 17 20.172 -5.84 1 98.31 214 LEU A C 1
ATOM 1714 O O . LEU A 1 214 ? 15.891 19.656 -5.812 1 98.31 214 LEU A O 1
ATOM 1718 N N . PRO A 1 215 ? 17.25 21.453 -6.051 1 97.31 215 PRO A N 1
ATOM 1719 C CA . PRO A 1 215 ? 16.125 22.297 -6.453 1 97.31 215 PRO A CA 1
ATOM 1720 C C . PRO A 1 215 ? 15.914 22.328 -7.965 1 97.31 215 PRO A C 1
ATOM 1722 O O . PRO A 1 215 ? 16.891 22.422 -8.719 1 97.31 215 PRO A O 1
ATOM 1725 N N . TRP A 1 216 ? 14.68 22.125 -8.43 1 95.81 216 TRP A N 1
ATOM 1726 C CA . TRP A 1 216 ? 14.328 22.469 -9.805 1 95.81 216 TRP A CA 1
ATOM 1727 C C . TRP A 1 216 ? 12.836 22.781 -9.914 1 95.81 216 TRP A C 1
ATOM 1729 O O . TRP A 1 216 ? 12.062 22.5 -8.992 1 95.81 216 TRP A O 1
ATOM 1739 N N . LYS A 1 217 ? 12.492 23.484 -10.953 1 93.19 217 LYS A N 1
ATOM 1740 C CA . LYS A 1 217 ? 11.102 23.891 -11.156 1 93.19 217 LYS A CA 1
ATOM 1741 C C . LYS A 1 217 ? 10.219 22.672 -11.453 1 93.19 217 LYS A C 1
ATOM 1743 O O . LYS A 1 217 ? 10.555 21.844 -12.297 1 93.19 217 LYS A O 1
ATOM 1748 N N . GLY A 1 218 ? 9.141 22.609 -10.75 1 91.81 218 GLY A N 1
ATOM 1749 C CA . GLY A 1 218 ? 8.172 21.562 -11.055 1 91.81 218 GLY A CA 1
ATOM 1750 C C . GLY A 1 218 ? 7.711 21.578 -12.5 1 91.81 218 GLY A C 1
ATOM 1751 O O . GLY A 1 218 ? 7.512 22.656 -13.086 1 91.81 218 GLY A O 1
ATOM 1752 N N . GLY A 1 219 ? 7.57 20.438 -13.102 1 91.88 219 GLY A N 1
ATOM 1753 C CA . GLY A 1 219 ? 7.133 20.344 -14.484 1 91.88 219 GLY A CA 1
ATOM 1754 C C . GLY A 1 219 ? 8.281 20.25 -15.469 1 91.88 219 GLY A C 1
ATOM 1755 O O . GLY A 1 219 ? 8.07 20.109 -16.672 1 91.88 219 GLY A O 1
ATOM 1756 N N . THR A 1 220 ? 9.469 20.312 -14.938 1 94.88 220 THR A N 1
ATOM 1757 C CA . THR A 1 220 ? 10.609 20.109 -15.828 1 94.88 220 THR A CA 1
ATOM 1758 C C . THR A 1 220 ? 10.703 18.641 -16.25 1 94.88 220 THR A C 1
ATOM 1760 O O . THR A 1 220 ? 11.32 17.828 -15.555 1 94.88 220 THR A O 1
ATOM 1763 N N . ASN A 1 221 ? 10.203 18.312 -17.359 1 94.88 221 ASN A N 1
ATOM 1764 C CA . ASN A 1 221 ? 9.969 16.953 -17.797 1 94.88 221 ASN A CA 1
ATOM 1765 C C . ASN A 1 221 ? 11.273 16.156 -17.859 1 94.88 221 ASN A C 1
ATOM 1767 O O . ASN A 1 221 ? 11.328 15.008 -17.406 1 94.88 221 ASN A O 1
ATOM 1771 N N . GLY A 1 222 ? 12.305 16.766 -18.422 1 96.25 222 GLY A N 1
ATOM 1772 C CA . GLY A 1 222 ? 13.57 16.062 -18.562 1 96.25 222 GLY A CA 1
ATOM 1773 C C . GLY A 1 222 ? 14.141 15.57 -17.234 1 96.25 222 GLY A C 1
ATOM 1774 O O . GLY A 1 222 ? 14.656 14.461 -17.156 1 96.25 222 GLY A O 1
ATOM 1775 N N . LEU A 1 223 ? 14.047 16.391 -16.234 1 97.75 223 LEU A N 1
ATOM 1776 C CA . LEU A 1 223 ? 14.562 16.031 -14.914 1 97.75 223 LEU A CA 1
ATOM 1777 C C . LEU A 1 223 ? 13.625 15.047 -14.219 1 97.75 223 LEU A C 1
ATOM 1779 O O . LEU A 1 223 ? 14.078 14.062 -13.625 1 97.75 223 LEU A O 1
ATOM 1783 N N . GLU A 1 224 ? 12.328 15.281 -14.32 1 97.75 224 GLU A N 1
ATOM 1784 C CA . GLU A 1 224 ? 11.352 14.391 -13.695 1 97.75 224 GLU A CA 1
ATOM 1785 C C . GLU A 1 224 ? 11.43 12.984 -14.281 1 97.75 224 GLU A C 1
ATOM 1787 O O . GLU A 1 224 ? 11.438 12 -13.539 1 97.75 224 GLU A O 1
ATOM 1792 N N . ILE A 1 225 ? 11.477 12.875 -15.57 1 97.88 225 ILE A N 1
ATOM 1793 C CA . ILE A 1 225 ? 11.531 11.586 -16.25 1 97.88 225 ILE A CA 1
ATOM 1794 C C . ILE A 1 225 ? 12.812 10.852 -15.852 1 97.88 225 ILE A C 1
ATOM 1796 O O . ILE A 1 225 ? 12.781 9.664 -15.539 1 97.88 225 ILE A O 1
ATOM 1800 N N . THR A 1 226 ? 13.922 11.594 -15.82 1 98.44 226 THR A N 1
ATOM 1801 C CA . THR A 1 226 ? 15.203 11 -15.438 1 98.44 226 THR A CA 1
ATOM 1802 C C . THR A 1 226 ? 15.141 10.461 -14.016 1 98.44 226 THR A C 1
ATOM 1804 O O . THR A 1 226 ? 15.578 9.336 -13.75 1 98.44 226 THR A O 1
ATOM 1807 N N . ALA A 1 227 ? 14.602 11.234 -13.109 1 98.69 227 ALA A N 1
ATOM 1808 C CA . ALA A 1 227 ? 14.484 10.82 -11.719 1 98.69 227 ALA A CA 1
ATOM 1809 C C . ALA A 1 227 ? 13.57 9.602 -11.578 1 98.69 227 ALA A C 1
ATOM 1811 O O . ALA A 1 227 ? 13.914 8.641 -10.883 1 98.69 227 ALA A O 1
ATOM 1812 N N . ILE A 1 228 ? 12.445 9.617 -12.258 1 98.38 228 ILE A N 1
ATOM 1813 C CA . ILE A 1 228 ? 11.461 8.539 -12.188 1 98.38 228 ILE A CA 1
ATOM 1814 C C . ILE A 1 228 ? 12.039 7.266 -12.789 1 98.38 228 ILE A C 1
ATOM 1816 O O . ILE A 1 228 ? 11.945 6.191 -12.188 1 98.38 228 ILE A O 1
ATOM 1820 N N . GLU A 1 229 ? 12.703 7.367 -13.891 1 97.44 229 GLU A N 1
ATOM 1821 C CA . GLU A 1 229 ? 13.25 6.211 -14.594 1 97.44 229 GLU A CA 1
ATOM 1822 C C . GLU A 1 229 ? 14.32 5.512 -13.758 1 97.44 229 GLU A C 1
ATOM 1824 O O . GLU A 1 229 ? 14.461 4.289 -13.812 1 97.44 229 GLU A O 1
ATOM 1829 N N . ASN A 1 230 ? 15 6.289 -12.969 1 97.81 230 ASN A N 1
ATOM 1830 C CA . ASN A 1 230 ? 16.141 5.727 -12.25 1 97.81 230 ASN A CA 1
ATOM 1831 C C . ASN A 1 230 ? 15.797 5.477 -10.781 1 97.81 230 ASN A C 1
ATOM 1833 O O . ASN A 1 230 ? 16.688 5.34 -9.953 1 97.81 230 ASN A O 1
ATOM 1837 N N . SER A 1 231 ? 14.562 5.492 -10.461 1 98.06 231 SER A N 1
ATOM 1838 C CA . SER A 1 231 ? 14.109 5.195 -9.109 1 98.06 231 SER A CA 1
ATOM 1839 C C . SER A 1 231 ? 13.086 4.066 -9.102 1 98.06 231 SER A C 1
ATOM 1841 O O . SER A 1 231 ? 12.352 3.881 -10.07 1 98.06 231 SER A O 1
ATOM 1843 N N . GLU A 1 232 ? 13.07 3.326 -8 1 96.75 232 GLU A N 1
ATOM 1844 C CA . GLU A 1 232 ? 12.125 2.227 -7.859 1 96.75 232 GLU A CA 1
ATOM 1845 C C . GLU A 1 232 ? 10.828 2.695 -7.195 1 96.75 232 GLU A C 1
ATOM 1847 O O . GLU A 1 232 ? 9.805 2.021 -7.281 1 96.75 232 GLU A O 1
ATOM 1852 N N . ALA A 1 233 ? 10.859 3.781 -6.508 1 98.12 233 ALA A N 1
ATOM 1853 C CA . ALA A 1 233 ? 9.688 4.367 -5.859 1 98.12 233 ALA A CA 1
ATOM 1854 C C . ALA A 1 233 ? 9.688 5.887 -5.988 1 98.12 233 ALA A C 1
ATOM 1856 O O . ALA A 1 233 ? 10.75 6.508 -6.078 1 98.12 233 ALA A O 1
ATOM 1857 N N . VAL A 1 234 ? 8.523 6.43 -6.074 1 98.31 234 VAL A N 1
ATOM 1858 C CA . VAL A 1 234 ? 8.312 7.871 -6.133 1 98.31 234 VAL A CA 1
ATOM 1859 C C . VAL A 1 234 ? 7.359 8.297 -5.016 1 98.31 234 VAL A C 1
ATOM 1861 O O . VAL A 1 234 ? 6.273 7.727 -4.867 1 98.31 234 VAL A O 1
ATOM 1864 N N . VAL A 1 235 ? 7.773 9.219 -4.168 1 98.06 235 VAL A N 1
ATOM 1865 C CA . VAL A 1 235 ? 6.949 9.789 -3.107 1 98.06 235 VAL A CA 1
ATOM 1866 C C . VAL A 1 235 ? 6.688 11.266 -3.395 1 98.06 235 VAL A C 1
ATOM 1868 O O . VAL A 1 235 ? 7.621 12.062 -3.496 1 98.06 235 VAL A O 1
ATOM 1871 N N . VAL A 1 236 ? 5.449 11.648 -3.488 1 97.19 236 VAL A N 1
ATOM 1872 C CA . VAL A 1 236 ? 5.117 13 -3.932 1 97.19 236 VAL A CA 1
ATOM 1873 C C . VAL A 1 236 ? 4.246 13.688 -2.883 1 97.19 236 VAL A C 1
ATOM 1875 O O . VAL A 1 236 ? 3.191 13.164 -2.506 1 97.19 236 VAL A O 1
ATOM 1878 N N . TYR A 1 237 ? 4.727 14.797 -2.414 1 95.69 237 TYR A N 1
ATOM 1879 C CA . TYR A 1 237 ? 3.92 15.742 -1.649 1 95.69 237 TYR A CA 1
ATOM 1880 C C . TYR A 1 237 ? 3.555 16.953 -2.496 1 95.69 237 TYR A C 1
ATOM 1882 O O . TYR A 1 237 ? 4.434 17.609 -3.061 1 95.69 237 TYR A O 1
ATOM 1890 N N . GLY A 1 238 ? 2.289 17.25 -2.605 1 91.5 238 GLY A N 1
ATOM 1891 C CA . GLY A 1 238 ? 1.937 18.438 -3.369 1 91.5 238 GLY A CA 1
ATOM 1892 C C . GLY A 1 238 ? 0.456 18.531 -3.691 1 91.5 238 GLY A C 1
ATOM 1893 O O . GLY A 1 238 ? -0.328 17.688 -3.254 1 91.5 238 GLY A O 1
ATOM 1894 N N . ALA A 1 239 ? 0.128 19.562 -4.461 1 90.19 239 ALA A N 1
ATOM 1895 C CA . ALA A 1 239 ? -1.255 19.734 -4.898 1 90.19 239 ALA A CA 1
ATOM 1896 C C . ALA A 1 239 ? -1.707 18.578 -5.781 1 90.19 239 ALA A C 1
ATOM 1898 O O . ALA A 1 239 ? -0.878 17.859 -6.348 1 90.19 239 ALA A O 1
ATOM 1899 N N . ASN A 1 240 ? -2.975 18.438 -5.895 1 91 240 ASN A N 1
ATOM 1900 C CA . ASN A 1 240 ? -3.535 17.328 -6.641 1 91 240 ASN A CA 1
ATOM 1901 C C . ASN A 1 240 ? -3.084 17.328 -8.094 1 91 240 ASN A C 1
ATOM 1903 O O . ASN A 1 240 ? -2.814 16.281 -8.68 1 91 240 ASN A O 1
ATOM 1907 N N . ASP A 1 241 ? -2.965 18.5 -8.617 1 91.19 241 ASP A N 1
ATOM 1908 C CA . ASP A 1 241 ? -2.516 18.594 -10 1 91.19 241 ASP A CA 1
ATOM 1909 C C . ASP A 1 241 ? -1.102 18.047 -10.164 1 91.19 241 ASP A C 1
ATOM 1911 O O . ASP A 1 241 ? -0.814 17.328 -11.125 1 91.19 241 ASP A O 1
ATOM 1915 N N . THR A 1 242 ? -0.243 18.391 -9.258 1 90.88 242 THR A N 1
ATOM 1916 C CA . THR A 1 242 ? 1.127 17.891 -9.266 1 90.88 242 THR A CA 1
ATOM 1917 C C . THR A 1 242 ? 1.149 16.375 -9.125 1 90.88 242 THR A C 1
ATOM 1919 O O . THR A 1 242 ? 1.839 15.688 -9.883 1 90.88 242 THR A O 1
ATOM 1922 N N . VAL A 1 243 ? 0.396 15.875 -8.234 1 93.19 243 VAL A N 1
ATOM 1923 C CA . VAL A 1 243 ? 0.319 14.445 -7.973 1 93.19 243 VAL A CA 1
ATOM 1924 C C . VAL A 1 243 ? -0.143 13.711 -9.227 1 93.19 243 VAL A C 1
ATOM 1926 O O . VAL A 1 243 ? 0.466 12.719 -9.633 1 93.19 243 VAL A O 1
ATOM 1929 N N . GLU A 1 244 ? -1.146 14.203 -9.836 1 92.5 244 GLU A N 1
ATOM 1930 C CA . GLU A 1 244 ? -1.717 13.555 -11.016 1 92.5 244 GLU A CA 1
ATOM 1931 C C . GLU A 1 244 ? -0.728 13.562 -12.18 1 92.5 244 GLU A C 1
ATOM 1933 O O . GLU A 1 244 ? -0.555 12.547 -12.859 1 92.5 244 GLU A O 1
ATOM 1938 N N . LYS A 1 245 ? -0.085 14.648 -12.375 1 93.88 245 LYS A N 1
ATOM 1939 C CA . LYS A 1 245 ? 0.869 14.781 -13.477 1 93.88 245 LYS A CA 1
ATOM 1940 C C . LYS A 1 245 ? 2.043 13.828 -13.297 1 93.88 245 LYS A C 1
ATOM 1942 O O . LYS A 1 245 ? 2.51 13.219 -14.266 1 93.88 245 LYS A O 1
ATOM 1947 N N . LEU A 1 246 ? 2.533 13.727 -12.109 1 95.31 246 LEU A N 1
ATOM 1948 C CA . LEU A 1 246 ? 3.656 12.828 -11.859 1 95.31 246 LEU A CA 1
ATOM 1949 C C . LEU A 1 246 ? 3.215 11.375 -11.922 1 95.31 246 LEU A C 1
ATOM 1951 O O . LEU A 1 246 ? 3.943 10.523 -12.43 1 95.31 246 LEU A O 1
ATOM 1955 N N . ARG A 1 247 ? 2.047 11.094 -11.375 1 94.06 247 ARG A N 1
ATOM 1956 C CA . ARG A 1 247 ? 1.508 9.734 -11.414 1 94.06 247 ARG A CA 1
ATOM 1957 C C . ARG A 1 247 ? 1.479 9.195 -12.844 1 94.06 247 ARG A C 1
ATOM 1959 O O . ARG A 1 247 ? 1.847 8.047 -13.086 1 94.06 247 ARG A O 1
ATOM 1966 N N . ASP A 1 248 ? 1.114 10 -13.758 1 92.19 248 ASP A N 1
ATOM 1967 C CA . ASP A 1 248 ? 0.977 9.609 -15.156 1 92.19 248 ASP A CA 1
ATOM 1968 C C . ASP A 1 248 ? 2.328 9.219 -15.75 1 92.19 248 ASP A C 1
ATOM 1970 O O . ASP A 1 248 ? 2.387 8.477 -16.734 1 92.19 248 ASP A O 1
ATOM 1974 N N . LYS A 1 249 ? 3.375 9.688 -15.117 1 95 249 LYS A N 1
ATOM 1975 C CA . LYS A 1 249 ? 4.715 9.43 -15.633 1 95 249 LYS A CA 1
ATOM 1976 C C . LYS A 1 249 ? 5.309 8.172 -15.016 1 95 249 LYS A C 1
ATOM 1978 O O . LYS A 1 249 ? 6.312 7.645 -15.508 1 95 249 LYS A O 1
ATOM 1983 N N . VAL A 1 250 ? 4.781 7.695 -13.953 1 94.38 250 VAL A N 1
ATOM 1984 C CA . VAL A 1 250 ? 5.344 6.57 -13.219 1 94.38 250 VAL A CA 1
ATOM 1985 C C . VAL A 1 250 ? 4.777 5.262 -13.758 1 94.38 250 VAL A C 1
ATOM 1987 O O . VAL A 1 250 ? 3.562 5.047 -13.734 1 94.38 250 VAL A O 1
ATOM 1990 N N . PRO A 1 251 ? 5.586 4.371 -14.219 1 89.56 251 PRO A N 1
ATOM 1991 C CA . PRO A 1 251 ? 5.094 3.074 -14.695 1 89.56 251 PRO A CA 1
ATOM 1992 C C . PRO A 1 251 ? 4.461 2.238 -13.586 1 89.56 251 PRO A C 1
ATOM 1994 O O . PRO A 1 251 ? 4.785 2.42 -12.414 1 89.56 251 PRO A O 1
ATOM 1997 N N . PRO A 1 252 ? 3.623 1.24 -13.961 1 83.19 252 PRO A N 1
ATOM 1998 C CA . PRO A 1 252 ? 2.854 0.461 -12.984 1 83.19 252 PRO A CA 1
ATOM 1999 C C . PRO A 1 252 ? 3.738 -0.389 -12.078 1 83.19 252 PRO A C 1
ATOM 2001 O O . PRO A 1 252 ? 3.355 -0.696 -10.945 1 83.19 252 PRO A O 1
ATOM 2004 N N . HIS A 1 253 ? 4.887 -0.767 -12.547 1 87 253 HIS A N 1
ATOM 2005 C CA . HIS A 1 253 ? 5.699 -1.681 -11.75 1 87 253 HIS A CA 1
ATOM 2006 C C . HIS A 1 253 ? 6.453 -0.935 -10.656 1 87 253 HIS A C 1
ATOM 2008 O O . HIS A 1 253 ? 7.062 -1.557 -9.781 1 87 253 HIS A O 1
ATOM 2014 N N . LYS A 1 254 ? 6.414 0.392 -10.68 1 92.44 254 LYS A N 1
ATOM 2015 C CA . LYS A 1 254 ? 7.066 1.197 -9.656 1 92.44 254 LYS A CA 1
ATOM 2016 C C . LYS A 1 254 ? 6.074 1.625 -8.578 1 92.44 254 LYS A C 1
ATOM 2018 O O . LYS A 1 254 ? 4.883 1.783 -8.852 1 92.44 254 LYS A O 1
ATOM 2023 N N . LYS A 1 255 ? 6.566 1.769 -7.391 1 94.81 255 LYS A N 1
ATOM 2024 C CA . LYS A 1 255 ? 5.73 2.252 -6.297 1 94.81 255 LYS A CA 1
ATOM 2025 C C . LYS A 1 255 ? 5.523 3.762 -6.391 1 94.81 255 LYS A C 1
ATOM 2027 O O . LYS A 1 255 ? 6.449 4.504 -6.715 1 94.81 255 LYS A O 1
ATOM 2032 N N . PHE A 1 256 ? 4.312 4.16 -6.25 1 95.5 256 PHE A N 1
ATOM 2033 C CA . PHE A 1 256 ? 3.939 5.57 -6.23 1 95.5 256 PHE A CA 1
ATOM 2034 C C . PHE A 1 256 ? 3.146 5.902 -4.973 1 95.5 256 PHE A C 1
ATOM 2036 O O . PHE A 1 256 ? 2 5.473 -4.824 1 95.5 256 PHE A O 1
ATOM 2043 N N . LEU A 1 257 ? 3.779 6.594 -4.016 1 95.88 257 LEU A N 1
ATOM 2044 C CA . LEU A 1 257 ? 3.127 7.094 -2.812 1 95.88 257 LEU A CA 1
ATOM 2045 C C . LEU A 1 257 ? 2.873 8.594 -2.914 1 95.88 257 LEU A C 1
ATOM 2047 O O . LEU A 1 257 ? 3.791 9.367 -3.203 1 95.88 257 LEU A O 1
ATOM 2051 N N . SER A 1 258 ? 1.627 9.039 -2.738 1 94.81 258 SER A N 1
ATOM 2052 C CA . SER A 1 258 ? 1.309 10.445 -2.93 1 94.81 258 SER A CA 1
ATOM 2053 C C . SER A 1 258 ? 0.505 11 -1.756 1 94.81 258 SER A C 1
ATOM 2055 O O . SER A 1 258 ? -0.307 10.281 -1.163 1 94.81 258 SER A O 1
ATOM 2057 N N . TYR A 1 259 ? 0.731 12.188 -1.435 1 94.81 259 TYR A N 1
ATOM 2058 C CA . TYR A 1 259 ? 0.047 12.977 -0.415 1 94.81 259 TYR A CA 1
ATOM 2059 C C . TYR A 1 259 ? -0.445 14.305 -0.986 1 94.81 259 TYR A C 1
ATOM 2061 O O . TYR A 1 259 ? 0.306 15.281 -1.04 1 94.81 259 TYR A O 1
ATOM 2069 N N . GLY A 1 260 ? -1.701 14.32 -1.396 1 92.75 260 GLY A N 1
ATOM 2070 C CA . GLY A 1 260 ? -2.301 15.477 -2.039 1 92.75 260 GLY A CA 1
ATOM 2071 C C . GLY A 1 260 ? -2.994 16.406 -1.062 1 92.75 260 GLY A C 1
ATOM 2072 O O . GLY A 1 260 ? -2.697 16.391 0.134 1 92.75 260 GLY A O 1
ATOM 2073 N N . HIS A 1 261 ? -3.85 17.234 -1.634 1 92.19 261 HIS A N 1
ATOM 2074 C CA . HIS A 1 261 ? -4.605 18.188 -0.837 1 92.19 261 HIS A CA 1
ATOM 2075 C C . HIS A 1 261 ? -5.551 17.484 0.129 1 92.19 261 HIS A C 1
ATOM 2077 O O . HIS A 1 261 ? -6.262 16.562 -0.261 1 92.19 261 HIS A O 1
ATOM 2083 N N . LYS A 1 262 ? -5.562 17.906 1.34 1 94.81 262 LYS A N 1
ATOM 2084 C CA . LYS A 1 262 ? -6.43 17.344 2.373 1 94.81 262 LYS A CA 1
ATOM 2085 C C . LYS A 1 262 ? -7.109 18.453 3.174 1 94.81 262 LYS A C 1
ATOM 2087 O O . LYS A 1 262 ? -6.672 19.609 3.139 1 94.81 262 LYS A O 1
ATOM 2092 N N . ILE A 1 263 ? -8.18 18.094 3.824 1 95.06 263 ILE A N 1
ATOM 2093 C CA . ILE A 1 263 ? -8.969 19.016 4.641 1 95.06 263 ILE A CA 1
ATOM 2094 C C . ILE A 1 263 ? -9.086 18.469 6.062 1 95.06 263 ILE A C 1
ATOM 2096 O O . ILE A 1 263 ? -9.375 17.281 6.262 1 95.06 263 ILE A O 1
ATOM 2100 N N . SER A 1 264 ? -8.844 19.281 6.992 1 97.38 264 SER A N 1
ATOM 2101 C CA . SER A 1 264 ? -9.031 18.969 8.398 1 97.38 264 SER A CA 1
ATOM 2102 C C . SER A 1 264 ? -10.047 19.891 9.055 1 97.38 264 SER A C 1
ATOM 2104 O O . SER A 1 264 ? -10.352 20.953 8.516 1 97.38 264 SER A O 1
ATOM 2106 N N . PHE A 1 265 ? -10.656 19.484 10.141 1 97.06 265 PHE A N 1
ATOM 2107 C CA . PHE A 1 265 ? -11.664 20.25 10.859 1 97.06 265 PHE A CA 1
ATOM 2108 C C . PHE A 1 265 ? -11.68 19.875 12.336 1 97.06 265 PHE A C 1
ATOM 2110 O O . PHE A 1 265 ? -10.891 19.031 12.773 1 97.06 265 PHE A O 1
ATOM 2117 N N . SER A 1 266 ? -12.5 20.609 13.141 1 97.81 266 SER A N 1
ATOM 2118 C CA . SER A 1 266 ? -12.57 20.344 14.57 1 97.81 266 SER A CA 1
ATOM 2119 C C . SER A 1 266 ? -14.023 20.219 15.039 1 97.81 266 SER A C 1
ATOM 2121 O O . SER A 1 266 ? -14.922 20.828 14.461 1 97.81 266 SER A O 1
ATOM 2123 N N . LEU A 1 267 ? -14.211 19.359 16.016 1 97.56 267 LEU A N 1
ATOM 2124 C CA . LEU A 1 267 ? -15.492 19.172 16.688 1 97.56 267 LEU A CA 1
ATOM 2125 C C . LEU A 1 267 ? -15.406 19.594 18.156 1 97.56 267 LEU A C 1
ATOM 2127 O O . LEU A 1 267 ? -14.625 19.016 18.922 1 97.56 267 LEU A O 1
ATOM 2131 N N . ILE A 1 268 ? -16.25 20.547 18.516 1 97.81 268 ILE A N 1
ATOM 2132 C CA . ILE A 1 268 ? -16.25 21.062 19.891 1 97.81 268 ILE A CA 1
ATOM 2133 C C . ILE A 1 268 ? -17.609 20.781 20.531 1 97.81 268 ILE A C 1
ATOM 2135 O O . ILE A 1 268 ? -18.625 21.359 20.156 1 97.81 268 ILE A O 1
ATOM 2139 N N . GLY A 1 269 ? -17.578 19.922 21.547 1 96.62 269 GLY A N 1
ATOM 2140 C CA . GLY A 1 269 ? -18.781 19.625 22.312 1 96.62 269 GLY A CA 1
ATOM 2141 C C . GLY A 1 269 ? -19.094 20.656 23.375 1 96.62 269 GLY A C 1
ATOM 2142 O O . GLY A 1 269 ? -18.203 21.422 23.781 1 96.62 269 GLY A O 1
ATOM 2143 N N . ARG A 1 270 ? -20.297 20.656 23.844 1 96 270 ARG A N 1
ATOM 2144 C CA . ARG A 1 270 ? -20.734 21.609 24.844 1 96 270 ARG A CA 1
ATOM 2145 C C . ARG A 1 270 ? -19.953 21.422 26.141 1 96 270 ARG A C 1
ATOM 2147 O O . ARG A 1 270 ? -19.688 22.391 26.859 1 96 270 ARG A O 1
ATOM 2154 N N . GLU A 1 271 ? -19.469 20.203 26.391 1 94.75 271 GLU A N 1
ATOM 2155 C CA . GLU A 1 271 ? -18.734 19.906 27.609 1 94.75 271 GLU A CA 1
ATOM 2156 C C . GLU A 1 271 ? -17.375 20.609 27.609 1 94.75 271 GLU A C 1
ATOM 2158 O O . GLU A 1 271 ? -16.781 20.812 28.672 1 94.75 271 GLU A O 1
ATOM 2163 N N . ALA A 1 272 ? -16.922 21 26.453 1 96.44 272 ALA A N 1
ATOM 2164 C CA . ALA A 1 272 ? -15.633 21.688 26.344 1 96.44 272 ALA A CA 1
ATOM 2165 C C . ALA A 1 272 ? -15.805 23.188 26.438 1 96.44 272 ALA A C 1
ATOM 2167 O O . ALA A 1 272 ? -14.828 23.938 26.344 1 96.44 272 ALA A O 1
ATOM 2168 N N . LEU A 1 273 ? -17.047 23.625 26.641 1 97.06 273 LEU A N 1
ATOM 2169 C CA . LEU A 1 273 ? -17.344 25.062 26.609 1 97.06 273 LEU A CA 1
ATOM 2170 C C . LEU A 1 273 ? -17.969 25.516 27.938 1 97.06 273 LEU A C 1
ATOM 2172 O O . LEU A 1 273 ? -18.703 26.5 27.969 1 97.06 273 LEU A O 1
ATOM 2176 N N . THR A 1 274 ? -17.734 24.797 28.969 1 95.56 274 THR A N 1
ATOM 2177 C CA . THR A 1 274 ? -18.125 25.281 30.281 1 95.56 274 THR A CA 1
ATOM 2178 C C . THR A 1 274 ? -17.359 26.531 30.656 1 95.56 274 THR A C 1
ATOM 2180 O O . THR A 1 274 ? -16.328 26.844 30.062 1 95.56 274 THR A O 1
ATOM 2183 N N . PRO A 1 275 ? -17.844 27.234 31.609 1 95.56 275 PRO A N 1
ATOM 2184 C CA . PRO A 1 275 ? -17.219 28.516 31.953 1 95.56 275 PRO A CA 1
ATOM 2185 C C . PRO A 1 275 ? -15.734 28.375 32.281 1 95.56 275 PRO A C 1
ATOM 2187 O O . PRO A 1 275 ? -14.945 29.281 32 1 95.56 275 PRO A O 1
ATOM 2190 N N . ASP A 1 276 ? -15.367 27.281 32.781 1 94.06 276 ASP A N 1
ATOM 2191 C CA . ASP A 1 276 ? -13.984 27.094 33.219 1 94.06 276 ASP A CA 1
ATOM 2192 C C . ASP A 1 276 ? -13.133 26.531 32.094 1 94.06 276 ASP A C 1
ATOM 2194 O O . ASP A 1 276 ? -11.906 26.5 32.188 1 94.06 276 ASP A O 1
ATOM 2198 N N . LEU A 1 277 ? -13.797 26.188 30.922 1 95.5 277 LEU A N 1
ATOM 2199 C CA . LEU A 1 277 ? -13.031 25.438 29.922 1 95.5 277 LEU A CA 1
ATOM 2200 C C . LEU A 1 277 ? -13.039 26.172 28.578 1 95.5 277 LEU A C 1
ATOM 2202 O O . LEU A 1 277 ? -12.148 25.953 27.75 1 95.5 277 LEU A O 1
ATOM 2206 N N . TYR A 1 278 ? -14.086 26.938 28.266 1 96.75 278 TYR A N 1
ATOM 2207 C CA . TYR A 1 278 ? -14.305 27.438 26.906 1 96.75 278 TYR A CA 1
ATOM 2208 C C . TYR A 1 278 ? -13.125 28.281 26.453 1 96.75 278 TYR A C 1
ATOM 2210 O O . TYR A 1 278 ? -12.742 28.234 25.281 1 96.75 278 TYR A O 1
ATOM 2218 N N . TYR A 1 279 ? -12.523 29.078 27.359 1 97.5 279 TYR A N 1
ATOM 2219 C CA . TYR A 1 279 ? -11.438 29.969 26.953 1 97.5 279 TYR A CA 1
ATOM 2220 C C . TYR A 1 279 ? -10.227 29.172 26.484 1 97.5 279 TYR A C 1
ATOM 2222 O O . TYR A 1 279 ? -9.641 29.484 25.453 1 97.5 279 TYR A O 1
ATOM 2230 N N . GLN A 1 280 ? -9.852 28.203 27.281 1 97.19 280 GLN A N 1
ATOM 2231 C CA . GLN A 1 280 ? -8.727 27.359 26.906 1 97.19 280 GLN A CA 1
ATOM 2232 C C . GLN A 1 280 ? -8.984 26.641 25.594 1 97.19 280 GLN A C 1
ATOM 2234 O O . GLN A 1 280 ? -8.078 26.5 24.766 1 97.19 280 GLN A O 1
ATOM 2239 N N . THR A 1 281 ? -10.195 26.125 25.422 1 97.94 281 THR A N 1
ATOM 2240 C CA . THR A 1 281 ? -10.57 25.453 24.172 1 97.94 281 THR A CA 1
ATOM 2241 C C . THR A 1 281 ? -10.383 26.375 22.984 1 97.94 281 THR A C 1
ATOM 2243 O O . THR A 1 281 ? -9.812 25.984 21.969 1 97.94 281 THR A O 1
ATOM 2246 N N . ILE A 1 282 ? -10.781 27.609 23.125 1 98.69 282 ILE A N 1
ATOM 2247 C CA . ILE A 1 282 ? -10.703 28.594 22.062 1 98.69 282 ILE A CA 1
ATOM 2248 C C . ILE A 1 282 ? -9.242 28.938 21.781 1 98.69 282 ILE A C 1
ATOM 2250 O O . ILE A 1 282 ? -8.836 29.031 20.609 1 98.69 282 ILE A O 1
ATOM 2254 N N . GLN A 1 283 ? -8.461 29.109 22.812 1 98.38 283 GLN A N 1
ATOM 2255 C CA . GLN A 1 283 ? -7.039 29.406 22.656 1 98.38 283 GLN A CA 1
ATOM 2256 C C . GLN A 1 283 ? -6.316 28.297 21.906 1 98.38 283 GLN A C 1
ATOM 2258 O O . GLN A 1 283 ? -5.504 28.562 21.016 1 98.38 283 GLN A O 1
ATOM 2263 N N . LYS A 1 284 ? -6.598 27.094 22.281 1 98.19 284 LYS A N 1
ATOM 2264 C CA . LYS A 1 284 ? -5.988 25.938 21.641 1 98.19 284 LYS A CA 1
ATOM 2265 C C . LYS A 1 284 ? -6.367 25.844 20.172 1 98.19 284 LYS A C 1
ATOM 2267 O O . LYS A 1 284 ? -5.527 25.547 19.312 1 98.19 284 LYS A O 1
ATOM 2272 N N . LEU A 1 285 ? -7.625 26.078 19.891 1 98.69 285 LEU A N 1
ATOM 2273 C CA . LEU A 1 285 ? -8.078 26.047 18.5 1 98.69 285 LEU A CA 1
ATOM 2274 C C . LEU A 1 285 ? -7.398 27.156 17.688 1 98.69 285 LEU A C 1
ATOM 2276 O O . LEU A 1 285 ? -7.02 26.938 16.531 1 98.69 285 LEU A O 1
ATOM 2280 N N . ALA A 1 286 ? -7.285 28.344 18.266 1 98.69 286 ALA A N 1
ATOM 2281 C CA . ALA A 1 286 ? -6.613 29.453 17.594 1 98.69 286 ALA A CA 1
ATOM 2282 C C . ALA A 1 286 ? -5.18 29.078 17.234 1 98.69 286 ALA A C 1
ATOM 2284 O O . ALA A 1 286 ? -4.688 29.469 16.172 1 98.69 286 ALA A O 1
ATOM 2285 N N . GLU A 1 287 ? -4.574 28.359 18.094 1 97.75 287 GLU A N 1
ATOM 2286 C CA . GLU A 1 287 ? -3.227 27.859 17.812 1 97.75 287 GLU A CA 1
ATOM 2287 C C . GLU A 1 287 ? -3.225 26.922 16.609 1 97.75 287 GLU A C 1
ATOM 2289 O O . GLU A 1 287 ? -2.383 27.047 15.719 1 97.75 287 GLU A O 1
ATOM 2294 N N . ASP A 1 288 ? -4.148 25.984 16.609 1 98.44 288 ASP A N 1
ATOM 2295 C CA . ASP A 1 288 ? -4.254 25.031 15.492 1 98.44 288 ASP A CA 1
ATOM 2296 C C . ASP A 1 288 ? -4.418 25.766 14.164 1 98.44 288 ASP A C 1
ATOM 2298 O O . ASP A 1 288 ? -3.855 25.359 13.148 1 98.44 288 ASP A O 1
ATOM 2302 N N . ILE A 1 289 ? -5.164 26.797 14.148 1 98.38 289 ILE A N 1
ATOM 2303 C CA . ILE A 1 289 ? -5.488 27.562 12.945 1 98.38 289 ILE A CA 1
ATOM 2304 C C . ILE A 1 289 ? -4.277 28.375 12.508 1 98.38 289 ILE A C 1
ATOM 2306 O O . ILE A 1 289 ? -4.043 28.562 11.305 1 98.38 289 ILE A O 1
ATOM 2310 N N . SER A 1 290 ? -3.455 28.844 13.445 1 98.12 290 SER A N 1
ATOM 2311 C CA . SER A 1 290 ? -2.502 29.906 13.18 1 98.12 290 SER A CA 1
ATOM 2312 C C . SER A 1 290 ? -1.13 29.344 12.82 1 98.12 290 SER A C 1
ATOM 2314 O O . SER A 1 290 ? -0.366 29.984 12.086 1 98.12 290 SER A O 1
ATOM 2316 N N . VAL A 1 291 ? -0.802 28.156 13.336 1 96.81 291 VAL A N 1
ATOM 2317 C CA . VAL A 1 291 ? 0.505 27.562 13.062 1 96.81 291 VAL A CA 1
ATOM 2318 C C . VAL A 1 291 ? 0.689 27.391 11.555 1 96.81 291 VAL A C 1
ATOM 2320 O O . VAL A 1 291 ? -0.221 26.938 10.859 1 96.81 291 VAL A O 1
ATOM 2323 N N . TYR A 1 292 ? 1.822 27.891 11.055 1 96.12 292 TYR A N 1
ATOM 2324 C CA . TYR A 1 292 ? 2.18 27.906 9.641 1 96.12 292 TYR A CA 1
ATOM 2325 C C . TYR A 1 292 ? 1.078 28.562 8.812 1 96.12 292 TYR A C 1
ATOM 2327 O O . TYR A 1 292 ? 0.827 28.141 7.672 1 96.12 292 TYR A O 1
ATOM 2335 N N . ASP A 1 293 ? 0.342 29.469 9.453 1 97.12 293 ASP A N 1
ATOM 2336 C CA . ASP A 1 293 ? -0.686 30.266 8.797 1 97.12 293 ASP A CA 1
ATOM 2337 C C . ASP A 1 293 ? -1.709 29.391 8.086 1 97.12 293 ASP A C 1
ATOM 2339 O O . ASP A 1 293 ? -2.135 29.688 6.973 1 97.12 293 ASP A O 1
ATOM 2343 N N . GLN A 1 294 ? -1.96 28.234 8.688 1 96.81 294 GLN A N 1
ATOM 2344 C CA . GLN A 1 294 ? -3.027 27.328 8.266 1 96.81 294 GLN A CA 1
ATOM 2345 C C . GLN A 1 294 ? -2.65 26.594 6.992 1 96.81 294 GLN A C 1
ATOM 2347 O O . GLN A 1 294 ? -3.51 26 6.336 1 96.81 294 GLN A O 1
ATOM 2352 N N . GLN A 1 295 ? -1.311 26.594 6.598 1 94.69 295 GLN A N 1
ATOM 2353 C CA . GLN A 1 295 ? -0.894 26 5.332 1 94.69 295 GLN A CA 1
ATOM 2354 C C . GLN A 1 295 ? -0.696 24.5 5.465 1 94.69 295 GLN A C 1
ATOM 2356 O O . GLN A 1 295 ? -0.553 23.797 4.465 1 94.69 295 GLN A O 1
ATOM 2361 N N . SER A 1 296 ? -0.675 24.047 6.691 1 94.56 296 SER A N 1
ATOM 2362 C CA . SER A 1 296 ? -0.568 22.609 6.914 1 94.56 296 SER A CA 1
ATOM 2363 C C . SER A 1 296 ? -1.884 21.891 6.602 1 94.56 296 SER A C 1
ATOM 2365 O O . SER A 1 296 ? -2.957 22.391 6.957 1 94.56 296 SER A O 1
ATOM 2367 N N . CYS A 1 297 ? -1.824 20.812 5.961 1 94.5 297 CYS A N 1
ATOM 2368 C CA . CYS A 1 297 ? -3.02 20.016 5.727 1 94.5 297 CYS A CA 1
ATOM 2369 C C . CYS A 1 297 ? -3.646 19.578 7.043 1 94.5 297 CYS A C 1
ATOM 2371 O O . CYS A 1 297 ? -4.824 19.203 7.082 1 94.5 297 CYS A O 1
ATOM 2373 N N . LEU A 1 298 ? -2.922 19.672 8.148 1 96.44 298 LEU A N 1
ATOM 2374 C CA . LEU A 1 298 ? -3.375 19.266 9.469 1 96.44 298 LEU A CA 1
ATOM 2375 C C . LEU A 1 298 ? -4.215 20.359 10.125 1 96.44 298 LEU A C 1
ATOM 2377 O O . LEU A 1 298 ? -4.945 20.094 11.086 1 96.44 298 LEU A O 1
ATOM 2381 N N . SER A 1 299 ? -4.117 21.547 9.648 1 97.38 299 SER A N 1
ATOM 2382 C CA . SER A 1 299 ? -4.812 22.688 10.234 1 97.38 299 SER A CA 1
ATOM 2383 C C . SER A 1 299 ? -6.305 22.656 9.914 1 97.38 299 SER A C 1
ATOM 2385 O O . SER A 1 299 ? -6.695 22.312 8.797 1 97.38 299 SER A O 1
ATOM 2387 N N . PRO A 1 300 ? -7.141 22.969 10.891 1 98 300 PRO A N 1
ATOM 2388 C CA . PRO A 1 300 ? -8.578 22.953 10.617 1 98 300 PRO A CA 1
ATOM 2389 C C . PRO A 1 300 ? -9.023 24.094 9.711 1 98 300 PRO A C 1
ATOM 2391 O O . PRO A 1 300 ? -8.5 25.203 9.82 1 98 300 PRO A O 1
ATOM 2394 N N . GLN A 1 301 ? -9.961 23.797 8.852 1 97 301 GLN A N 1
ATOM 2395 C CA . GLN A 1 301 ? -10.555 24.797 7.969 1 97 301 GLN A CA 1
ATOM 2396 C C . GLN A 1 301 ? -11.984 25.125 8.398 1 97 301 GLN A C 1
ATOM 2398 O O . GLN A 1 301 ? -12.555 26.125 7.945 1 97 301 GLN A O 1
ATOM 2403 N N . ALA A 1 302 ? -12.523 24.297 9.219 1 97 302 ALA A N 1
ATOM 2404 C CA . ALA A 1 302 ? -13.852 24.5 9.797 1 97 302 ALA A CA 1
ATOM 2405 C C . ALA A 1 302 ? -13.906 23.953 11.227 1 97 302 ALA A C 1
ATOM 2407 O O . ALA A 1 302 ? -13.125 23.078 11.594 1 97 302 ALA A O 1
ATOM 2408 N N . VAL A 1 303 ? -14.789 24.531 12.008 1 97.44 303 VAL A N 1
ATOM 2409 C CA . VAL A 1 303 ? -15.047 24.031 13.352 1 97.44 303 VAL A CA 1
ATOM 2410 C C . VAL A 1 303 ? -16.547 23.953 13.602 1 97.44 303 VAL A C 1
ATOM 2412 O O . VAL A 1 303 ? -17.281 24.875 13.227 1 97.44 303 VAL A O 1
ATOM 2415 N N . PHE A 1 304 ? -17 22.828 14.125 1 97.69 304 PHE A N 1
ATOM 2416 C CA . PHE A 1 304 ? -18.375 22.641 14.547 1 97.69 304 PHE A CA 1
ATOM 2417 C C . PHE A 1 304 ? -18.5 22.797 16.062 1 97.69 304 PHE A C 1
ATOM 2419 O O . PHE A 1 304 ? -17.844 22.109 16.828 1 97.69 304 PHE A O 1
ATOM 2426 N N . VAL A 1 305 ? -19.312 23.719 16.453 1 97.81 305 VAL A N 1
ATOM 2427 C CA . VAL A 1 305 ? -19.453 24.062 17.859 1 97.81 305 VAL A CA 1
ATOM 2428 C C . VAL A 1 305 ? -20.859 23.719 18.344 1 97.81 305 VAL A C 1
ATOM 2430 O O . VAL A 1 305 ? -21.844 24.266 17.844 1 97.81 305 VAL A O 1
ATOM 2433 N N . GLU A 1 306 ? -20.906 22.875 19.281 1 97.25 306 GLU A N 1
ATOM 2434 C CA . GLU A 1 306 ? -22.188 22.422 19.828 1 97.25 306 GLU A CA 1
ATOM 2435 C C . GLU A 1 306 ? -22.797 23.5 20.734 1 97.25 306 GLU A C 1
ATOM 2437 O O . GLU A 1 306 ? -22.109 24.078 21.562 1 97.25 306 GLU A O 1
ATOM 2442 N N . GLU A 1 307 ? -24.094 23.766 20.562 1 96.75 307 GLU A N 1
ATOM 2443 C CA . GLU A 1 307 ? -24.812 24.703 21.422 1 96.75 307 GLU A CA 1
ATOM 2444 C C . GLU A 1 307 ? -25.094 24.094 22.797 1 96.75 307 GLU A C 1
ATOM 2446 O O . GLU A 1 307 ? -25.016 22.875 22.969 1 96.75 307 GLU A O 1
ATOM 2451 N N . GLY A 1 308 ? -25.375 24.984 23.734 1 94.88 308 GLY A N 1
ATOM 2452 C CA . GLY A 1 308 ? -25.766 24.531 25.062 1 94.88 308 GLY A CA 1
ATOM 2453 C C . GLY A 1 308 ? -24.625 24.578 26.062 1 94.88 308 GLY A C 1
ATOM 2454 O O . GLY A 1 308 ? -24.781 24.172 27.219 1 94.88 308 GLY A O 1
ATOM 2455 N N . GLY A 1 309 ? -23.453 25.047 25.688 1 93.56 309 GLY A N 1
ATOM 2456 C CA . GLY A 1 309 ? -22.344 25.25 26.609 1 93.56 309 GLY A CA 1
ATOM 2457 C C . GLY A 1 309 ? -22.406 26.594 27.312 1 93.56 309 GLY A C 1
ATOM 2458 O O . GLY A 1 309 ? -23.453 27.25 27.328 1 93.56 309 GLY A O 1
ATOM 2459 N N . GLY A 1 310 ? -21.375 26.906 27.984 1 95.19 310 GLY A N 1
ATOM 2460 C CA . GLY A 1 310 ? -21.297 28.172 28.703 1 95.19 310 GLY A CA 1
ATOM 2461 C C . GLY A 1 310 ? -21.297 29.375 27.781 1 95.19 310 GLY A C 1
ATOM 2462 O O . GLY A 1 310 ? -21.609 30.484 28.203 1 95.19 310 GLY A O 1
ATOM 2463 N N . VAL A 1 311 ? -20.922 29.188 26.531 1 97.44 311 VAL A N 1
ATOM 2464 C CA . VAL A 1 311 ? -20.984 30.219 25.516 1 97.44 311 VAL A CA 1
ATOM 2465 C C . VAL A 1 311 ? -21.672 29.688 24.266 1 97.44 311 VAL A C 1
ATOM 2467 O O . VAL A 1 311 ? -21.625 28.5 23.984 1 97.44 311 VAL A O 1
ATOM 2470 N N . SER A 1 312 ? -22.359 30.609 23.594 1 97.25 312 SER A N 1
ATOM 2471 C CA . SER A 1 312 ? -22.984 30.219 22.328 1 97.25 312 SER A CA 1
ATOM 2472 C C . SER A 1 312 ? -21.938 30.047 21.234 1 97.25 312 SER A C 1
ATOM 2474 O O . SER A 1 312 ? -20.812 30.5 21.359 1 97.25 312 SER A O 1
ATOM 2476 N N . ALA A 1 313 ? -22.328 29.391 20.172 1 97.69 313 ALA A N 1
ATOM 2477 C CA . ALA A 1 313 ? -21.438 29.234 19.031 1 97.69 313 ALA A CA 1
ATOM 2478 C C . ALA A 1 313 ? -21.031 30.594 18.469 1 97.69 313 ALA A C 1
ATOM 2480 O O . ALA A 1 313 ? -19.906 30.766 18 1 97.69 313 ALA A O 1
ATOM 2481 N N . LYS A 1 314 ? -21.953 31.5 18.484 1 97.5 314 LYS A N 1
ATOM 2482 C CA . LYS A 1 314 ? -21.672 32.844 18 1 97.5 314 LYS A CA 1
ATOM 2483 C C . LYS A 1 314 ? -20.656 33.562 18.891 1 97.5 314 LYS A C 1
ATOM 2485 O O . LYS A 1 314 ? -19.703 34.188 18.391 1 97.5 314 LYS A O 1
ATOM 2490 N N . GLN A 1 315 ? -20.906 33.469 20.188 1 98.25 315 GLN A N 1
ATOM 2491 C CA . GLN A 1 315 ? -19.938 34.031 21.125 1 98.25 315 GLN A CA 1
ATOM 2492 C C . GLN A 1 315 ? -18.578 33.375 20.969 1 98.25 315 GLN A C 1
ATOM 2494 O O . GLN A 1 315 ? -17.547 34.062 21.047 1 98.25 315 GLN A O 1
ATOM 2499 N N . PHE A 1 316 ? -18.641 32.062 20.828 1 98.56 316 PHE A N 1
ATOM 2500 C CA . PHE A 1 316 ? -17.406 31.312 20.562 1 98.56 316 PHE A CA 1
ATOM 2501 C C . PHE A 1 316 ? -16.672 31.906 19.359 1 98.56 316 PHE A C 1
ATOM 2503 O O . PHE A 1 316 ? -15.461 32.156 19.438 1 98.56 316 PHE A O 1
ATOM 2510 N N . ALA A 1 317 ? -17.328 32.125 18.266 1 98.62 317 ALA A N 1
ATOM 2511 C CA . ALA A 1 317 ? -16.75 32.688 17.047 1 98.62 317 ALA A CA 1
ATOM 2512 C C . ALA A 1 317 ? -16.125 34.062 17.312 1 98.62 317 ALA A C 1
ATOM 2514 O O . ALA A 1 317 ? -15.039 34.344 16.828 1 98.62 317 ALA A O 1
ATOM 2515 N N . GLN A 1 318 ? -16.828 34.875 18.062 1 98.5 318 GLN A N 1
ATOM 2516 C CA . GLN A 1 318 ? -16.344 36.188 18.406 1 98.5 318 GLN A CA 1
ATOM 2517 C C . GLN A 1 318 ? -15.062 36.125 19.219 1 98.5 318 GLN A C 1
ATOM 2519 O O . GLN A 1 318 ? -14.094 36.844 18.938 1 98.5 318 GLN A O 1
ATOM 2524 N N . MET A 1 319 ? -15.094 35.25 20.188 1 98.62 319 MET A N 1
ATOM 2525 C CA . MET A 1 319 ? -13.93 35.062 21.047 1 98.62 319 MET A CA 1
ATOM 2526 C C . MET A 1 319 ? -12.758 34.469 20.266 1 98.62 319 MET A C 1
ATOM 2528 O O . MET A 1 319 ? -11.602 34.781 20.531 1 98.62 319 MET A O 1
ATOM 2532 N N . LEU A 1 320 ? -13.078 33.562 19.344 1 98.75 320 LEU A N 1
ATOM 2533 C CA . LEU A 1 320 ? -12.047 33.031 18.469 1 98.75 320 LEU A CA 1
ATOM 2534 C C . LEU A 1 320 ? -11.383 34.125 17.641 1 98.75 320 LEU A C 1
ATOM 2536 O O . LEU A 1 320 ? -10.164 34.125 17.484 1 98.75 320 LEU A O 1
ATOM 2540 N N . GLY A 1 321 ? -12.164 35.031 17.078 1 98.5 321 GLY A N 1
ATOM 2541 C CA . GLY A 1 321 ? -11.609 36.156 16.375 1 98.5 321 GLY A CA 1
ATOM 2542 C C . GLY A 1 321 ? -10.656 37 17.219 1 98.5 321 GLY A C 1
ATOM 2543 O O . GLY A 1 321 ? -9.57 37.344 16.766 1 98.5 321 GLY A O 1
ATOM 2544 N N . ALA A 1 322 ? -11.102 37.219 18.453 1 98.25 322 ALA A N 1
ATOM 2545 C CA . ALA A 1 322 ? -10.258 38 19.375 1 98.25 322 ALA A CA 1
ATOM 2546 C C . ALA A 1 322 ? -8.938 37.281 19.641 1 98.25 322 ALA A C 1
ATOM 2548 O O . ALA A 1 322 ? -7.883 37.906 19.734 1 98.25 322 ALA A O 1
ATOM 2549 N N . GLU A 1 323 ? -9.039 36 19.812 1 98.38 323 GLU A N 1
ATOM 2550 C CA . GLU A 1 323 ? -7.836 35.219 20.062 1 98.38 323 GLU A CA 1
ATOM 2551 C C . GLU A 1 323 ? -6.914 35.188 18.844 1 98.38 323 GLU A C 1
ATOM 2553 O O . GLU A 1 323 ? -5.691 35.188 18.984 1 98.38 323 GLU A O 1
ATOM 2558 N N . LEU A 1 324 ? -7.488 35.094 17.656 1 98.44 324 LEU A N 1
ATOM 2559 C CA . LEU A 1 324 ? -6.688 35.156 16.438 1 98.44 324 LEU A CA 1
ATOM 2560 C C . LEU A 1 324 ? -6 36.5 16.297 1 98.44 324 LEU A C 1
ATOM 2562 O O . LEU A 1 324 ? -4.859 36.594 15.844 1 98.44 324 LEU A O 1
ATOM 2566 N N . GLU A 1 325 ? -6.68 37.594 16.703 1 97.88 325 GLU A N 1
ATOM 2567 C CA . GLU A 1 325 ? -6.078 38.906 16.719 1 97.88 325 GLU A CA 1
ATOM 2568 C C . GLU A 1 325 ? -4.887 38.969 17.672 1 97.88 325 GLU A C 1
ATOM 2570 O O . GLU A 1 325 ? -3.834 39.5 17.328 1 97.88 325 GLU A O 1
ATOM 2575 N N . ARG A 1 326 ? -5.137 38.406 18.828 1 97.44 326 ARG A N 1
ATOM 2576 C CA . ARG A 1 326 ? -4.055 38.375 19.812 1 97.44 326 ARG A CA 1
ATOM 2577 C C . ARG A 1 326 ? -2.865 37.562 19.281 1 97.44 326 ARG A C 1
ATOM 2579 O O . ARG A 1 326 ? -1.714 37.969 19.469 1 97.44 326 ARG A O 1
ATOM 2586 N N . TYR A 1 327 ? -3.18 36.469 18.703 1 97.12 327 TYR A N 1
ATOM 2587 C CA . TYR A 1 327 ? -2.123 35.625 18.125 1 97.12 327 TYR A CA 1
ATOM 2588 C C . TYR A 1 327 ? -1.359 36.375 17.047 1 97.12 327 TYR A C 1
ATOM 2590 O O . TYR A 1 327 ? -0.131 36.312 16.984 1 97.12 327 TYR A O 1
ATOM 2598 N N . HIS A 1 328 ? -2.055 37.125 16.188 1 96.69 328 HIS A N 1
ATOM 2599 C CA . HIS A 1 328 ? -1.442 37.875 15.102 1 96.69 328 HIS A CA 1
ATOM 2600 C C . HIS A 1 328 ? -0.501 38.938 15.625 1 96.69 328 HIS A C 1
ATOM 2602 O O . HIS A 1 328 ? 0.549 39.188 15.039 1 96.69 328 HIS A O 1
ATOM 2608 N N . LYS A 1 329 ? -0.872 39.562 16.703 1 95.88 329 LYS A N 1
ATOM 2609 C CA . LYS A 1 329 ? -0.027 40.594 17.312 1 95.88 329 LYS A CA 1
ATOM 2610 C C . LYS A 1 329 ? 1.288 40 17.812 1 95.88 329 LYS A C 1
ATOM 2612 O O . LYS A 1 329 ? 2.342 40.625 17.703 1 95.88 329 LYS A O 1
ATOM 2617 N N . LYS A 1 330 ? 1.219 38.781 18.281 1 96.06 330 LYS A N 1
ATOM 2618 C CA . LYS A 1 330 ? 2.398 38.125 18.812 1 96.06 330 LYS A CA 1
ATOM 2619 C C . LYS A 1 330 ? 3.223 37.469 17.688 1 96.06 330 LYS A C 1
ATOM 2621 O O . LYS A 1 330 ? 4.457 37.5 17.734 1 96.06 330 LYS A O 1
ATOM 2626 N N . ARG A 1 331 ? 2.539 36.906 16.766 1 97.06 331 ARG A N 1
ATOM 2627 C CA . ARG A 1 331 ? 3.143 36.219 15.633 1 97.06 331 ARG A CA 1
ATOM 2628 C C . ARG A 1 331 ? 2.426 36.562 14.328 1 97.06 331 ARG A C 1
ATOM 2630 O O . ARG A 1 331 ? 1.566 35.781 13.867 1 97.06 331 ARG A O 1
ATOM 2637 N N . PRO A 1 332 ? 2.904 37.594 13.688 1 95.75 332 PRO A N 1
ATOM 2638 C CA . PRO A 1 332 ? 2.211 38.062 12.477 1 95.75 332 PRO A CA 1
ATOM 2639 C C . PRO A 1 332 ? 2.291 37.062 11.336 1 95.75 332 PRO A C 1
ATOM 2641 O O . PRO A 1 332 ? 3.307 36.375 11.18 1 95.75 332 PRO A O 1
ATOM 2644 N N . ARG A 1 333 ? 1.222 36.938 10.578 1 95.25 333 ARG A N 1
ATOM 2645 C CA . ARG A 1 333 ? 1.16 36.062 9.414 1 95.25 333 ARG A CA 1
ATOM 2646 C C . ARG A 1 333 ? 2.09 36.562 8.312 1 95.25 333 ARG A C 1
ATOM 2648 O O . ARG A 1 333 ? 2.338 37.75 8.195 1 95.25 333 ARG A O 1
ATOM 2655 N N . ALA A 1 334 ? 2.482 35.688 7.453 1 94.06 334 ALA A N 1
ATOM 2656 C CA . ALA A 1 334 ? 3.314 36 6.297 1 94.06 334 ALA A CA 1
ATOM 2657 C C . ALA A 1 334 ? 2.562 36.906 5.324 1 94.06 334 ALA A C 1
ATOM 2659 O O . ALA A 1 334 ? 1.329 36.938 5.309 1 94.06 334 ALA A O 1
ATOM 2660 N N . LYS A 1 335 ? 3.42 37.625 4.551 1 92.5 335 LYS A N 1
ATOM 2661 C CA . LYS A 1 335 ? 2.822 38.469 3.51 1 92.5 335 LYS A CA 1
ATOM 2662 C C . LYS A 1 335 ? 2.158 37.594 2.436 1 92.5 335 LYS A C 1
ATOM 2664 O O . LYS A 1 335 ? 2.695 36.562 2.041 1 92.5 335 LYS A O 1
ATOM 2669 N N . LEU A 1 336 ? 1.021 38.062 2.041 1 94.44 336 LEU A N 1
ATOM 2670 C CA . LEU A 1 336 ? 0.252 37.281 1.064 1 94.44 336 LEU A CA 1
ATOM 2671 C C . LEU A 1 336 ? 0.542 37.781 -0.353 1 94.44 336 LEU A C 1
ATOM 2673 O O . LEU A 1 336 ? 0.899 38.938 -0.557 1 94.44 336 LEU A O 1
ATOM 2677 N N . THR A 1 337 ? 0.441 36.875 -1.241 1 92.06 337 THR A N 1
ATOM 2678 C CA . THR A 1 337 ? 0.34 37.312 -2.633 1 92.06 337 THR A CA 1
ATOM 2679 C C . THR A 1 337 ? -0.981 38.031 -2.883 1 92.06 337 THR A C 1
ATOM 2681 O O . THR A 1 337 ? -1.908 37.938 -2.076 1 92.06 337 THR A O 1
ATOM 2684 N N . ASP A 1 338 ? -1.077 38.688 -4.008 1 93.81 338 ASP A N 1
ATOM 2685 C CA . ASP A 1 338 ? -2.314 39.375 -4.371 1 93.81 338 ASP A CA 1
ATOM 2686 C C . ASP A 1 338 ? -3.463 38.375 -4.531 1 93.81 338 ASP A C 1
ATOM 2688 O O . ASP A 1 338 ? -4.59 38.656 -4.109 1 93.81 338 ASP A O 1
ATOM 2692 N N . ALA A 1 339 ? -3.133 37.344 -5.082 1 93.88 339 ALA A N 1
ATOM 2693 C CA . ALA A 1 339 ? -4.156 36.312 -5.324 1 93.88 339 ALA A CA 1
ATOM 2694 C C . ALA A 1 339 ? -4.715 35.781 -4.012 1 93.88 339 ALA A C 1
ATOM 2696 O O . ALA A 1 339 ? -5.922 35.562 -3.889 1 93.88 339 ALA A O 1
ATOM 2697 N N . GLU A 1 340 ? -3.875 35.531 -3.043 1 94.31 340 GLU A N 1
ATOM 2698 C CA . GLU A 1 340 ? -4.293 35.031 -1.733 1 94.31 340 GLU A CA 1
ATOM 2699 C C . GLU A 1 340 ? -5.156 36.062 -1.01 1 94.31 340 GLU A C 1
ATOM 2701 O O . GLU A 1 340 ? -6.188 35.719 -0.428 1 94.31 340 GLU A O 1
ATOM 2706 N N . ALA A 1 341 ? -4.707 37.281 -1.072 1 94.94 341 ALA A N 1
ATOM 2707 C CA . ALA A 1 341 ? -5.449 38.344 -0.429 1 94.94 341 ALA A CA 1
ATOM 2708 C C . ALA A 1 341 ? -6.832 38.531 -1.052 1 94.94 341 ALA A C 1
ATOM 2710 O O . ALA A 1 341 ? -7.82 38.719 -0.341 1 94.94 341 ALA A O 1
ATOM 2711 N N . MET A 1 342 ? -6.883 38.438 -2.371 1 95.8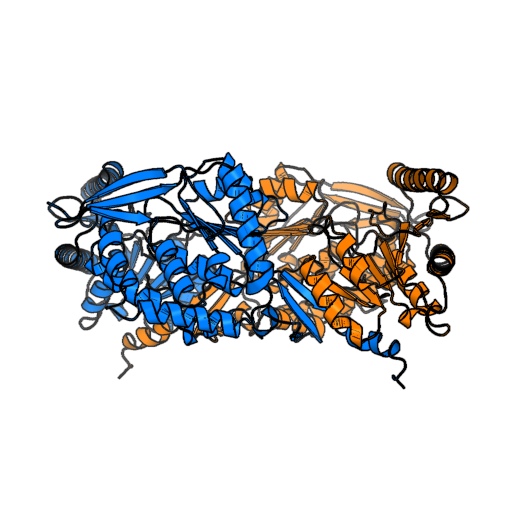8 342 MET A N 1
ATOM 2712 C CA . MET A 1 342 ? -8.148 38.562 -3.09 1 95.88 342 MET A CA 1
ATOM 2713 C C . MET A 1 342 ? -9.102 37.438 -2.729 1 95.88 342 MET A C 1
ATOM 2715 O O . MET A 1 342 ? -10.312 37.625 -2.645 1 95.88 342 MET A O 1
ATOM 2719 N N . SER A 1 343 ? -8.523 36.25 -2.578 1 96.69 343 SER A N 1
ATOM 2720 C CA . SER A 1 343 ? -9.352 35.125 -2.209 1 96.69 343 SER A CA 1
ATOM 2721 C C . SER A 1 343 ? -10.023 35.344 -0.859 1 96.69 343 SER A C 1
ATOM 2723 O O . SER A 1 343 ? -11.195 34.969 -0.679 1 96.69 343 SER A O 1
ATOM 2725 N N . ILE A 1 344 ? -9.305 35.875 0.114 1 97.31 344 ILE A N 1
ATOM 2726 C CA . ILE A 1 344 ? -9.852 36.156 1.435 1 97.31 344 ILE A CA 1
ATOM 2727 C C . ILE A 1 344 ? -10.922 37.219 1.324 1 97.31 344 ILE A C 1
ATOM 2729 O O . ILE A 1 344 ? -12.008 37.094 1.899 1 97.31 344 ILE A O 1
ATOM 2733 N N . GLN A 1 345 ? -10.641 38.25 0.54 1 96.75 345 GLN A N 1
ATOM 2734 C CA . GLN A 1 345 ? -11.586 39.344 0.368 1 96.75 345 GLN A CA 1
ATOM 2735 C C . GLN A 1 345 ? -12.867 38.875 -0.309 1 96.75 345 GLN A C 1
ATOM 2737 O O . GLN A 1 345 ? -13.969 39.312 0.055 1 96.75 345 GLN A O 1
ATOM 2742 N N . ARG A 1 346 ? -12.695 38.062 -1.275 1 96.94 346 ARG A N 1
ATOM 2743 C CA . ARG A 1 346 ? -13.859 37.5 -1.956 1 96.94 346 ARG A CA 1
ATOM 2744 C C . ARG A 1 346 ? -14.727 36.688 -0.989 1 96.94 346 ARG A C 1
ATOM 2746 O O . ARG A 1 346 ? -15.953 36.812 -1.026 1 96.94 346 ARG A O 1
ATOM 2753 N N . LEU A 1 347 ? -14.086 35.875 -0.19 1 96.88 347 LEU A N 1
ATOM 2754 C CA . LEU A 1 347 ? -14.805 35.125 0.821 1 96.88 347 LEU A CA 1
ATOM 2755 C C . LEU A 1 347 ? -15.57 36.062 1.759 1 96.88 347 LEU A C 1
ATOM 2757 O O . LEU A 1 347 ? -16.75 35.844 2.018 1 96.88 347 LEU A O 1
ATOM 2761 N N . ARG A 1 348 ? -14.891 37.062 2.309 1 96.81 348 ARG A N 1
ATOM 2762 C CA . ARG A 1 348 ? -15.508 38.031 3.217 1 96.81 348 ARG A CA 1
ATOM 2763 C C . ARG A 1 348 ? -16.703 38.688 2.562 1 96.81 348 ARG A C 1
ATOM 2765 O O . ARG A 1 348 ? -17.781 38.75 3.152 1 96.81 348 ARG A O 1
ATOM 2772 N N . SER A 1 349 ? -16.5 39.125 1.322 1 96.38 349 SER A N 1
ATOM 2773 C CA . SER A 1 349 ? -17.547 39.844 0.61 1 96.38 349 SER A CA 1
ATOM 2774 C C . SER A 1 349 ? -18.766 38.969 0.387 1 96.38 349 SER A C 1
ATOM 2776 O O . SER A 1 349 ? -19.906 39.406 0.573 1 96.38 349 SER A O 1
ATOM 2778 N N . ARG A 1 350 ? -18.531 37.844 -0.035 1 96.06 350 ARG A N 1
ATOM 2779 C CA . ARG A 1 350 ? -19.625 36.906 -0.291 1 96.06 350 ARG A CA 1
ATOM 2780 C C . ARG A 1 350 ? -20.484 36.719 0.953 1 96.06 350 ARG A C 1
ATOM 2782 O O . ARG A 1 350 ? -21.719 36.875 0.889 1 96.06 350 ARG A O 1
ATOM 2789 N N . PHE A 1 351 ? -19.844 36.438 2.08 1 95.94 351 PHE A N 1
ATOM 2790 C CA . PHE A 1 351 ? -20.609 36.125 3.277 1 95.94 351 PHE A CA 1
ATOM 2791 C C . PHE A 1 351 ? -21.141 37.406 3.941 1 95.94 351 PHE A C 1
ATOM 2793 O O . PHE A 1 351 ? -22.125 37.344 4.676 1 95.94 351 PHE A O 1
ATOM 2800 N N . GLU A 1 352 ? -20.516 38.562 3.746 1 95.19 352 GLU A N 1
ATOM 2801 C CA . GLU A 1 352 ? -21.078 39.812 4.188 1 95.19 352 GLU A CA 1
ATOM 2802 C C . GLU A 1 352 ? -22.391 40.125 3.475 1 95.19 352 GLU A C 1
ATOM 2804 O O . GLU A 1 352 ? -23.359 40.562 4.102 1 95.19 352 GLU A O 1
ATOM 2809 N N . LEU A 1 353 ? -22.375 39.844 2.174 1 94.88 353 LEU A N 1
ATOM 2810 C CA . LEU A 1 353 ? -23.594 40.031 1.401 1 94.88 353 LEU A CA 1
ATOM 2811 C C . LEU A 1 353 ? -24.688 39.062 1.895 1 94.88 353 LEU A C 1
ATOM 2813 O O . LEU A 1 353 ? -25.844 39.469 2.012 1 94.88 353 LEU A O 1
ATOM 2817 N N . GLU A 1 354 ? -24.25 37.875 2.121 1 93.06 354 GLU A N 1
ATOM 2818 C CA . GLU A 1 354 ? -25.203 36.906 2.633 1 93.06 354 GLU A CA 1
ATOM 2819 C C . GLU A 1 354 ? -25.75 37.312 3.994 1 93.06 354 GLU A C 1
ATOM 2821 O O . GLU A 1 354 ? -26.922 37.062 4.301 1 93.06 354 GLU A O 1
ATOM 2826 N N . SER A 1 355 ? -24.891 37.875 4.855 1 91.31 355 SER A N 1
ATOM 2827 C CA . SER A 1 355 ? -25.281 38.281 6.195 1 91.31 355 SER A CA 1
ATOM 2828 C C . SER A 1 355 ? -26.328 39.406 6.141 1 91.31 355 SER A C 1
ATOM 2830 O O . SER A 1 355 ? -27.125 39.562 7.066 1 91.31 355 SER A O 1
ATOM 2832 N N . LEU A 1 356 ? -26.312 40.219 5.105 1 89.56 356 LEU A N 1
ATOM 2833 C CA . LEU A 1 356 ? -27.266 41.281 4.93 1 89.56 356 LEU A CA 1
ATOM 2834 C C . LEU A 1 356 ? -28.641 40.75 4.543 1 89.56 356 LEU A C 1
ATOM 2836 O O . LEU A 1 356 ? -29.672 41.344 4.871 1 89.56 356 LEU A O 1
ATOM 2840 N N . GLN A 1 357 ? -28.547 39.656 3.889 1 86.38 357 GLN A N 1
ATOM 2841 C CA . GLN A 1 357 ? -29.797 39.062 3.402 1 86.38 357 GLN A CA 1
ATOM 2842 C C . GLN A 1 357 ? -30.406 38.125 4.445 1 86.38 357 GLN A C 1
ATOM 2844 O O . GLN A 1 357 ? -31.641 38 4.523 1 86.38 357 GLN A O 1
ATOM 2849 N N . GLN A 1 358 ? -29.484 37.438 5.098 1 80.44 358 GLN A N 1
ATOM 2850 C CA . GLN A 1 358 ? -29.922 36.438 6.078 1 80.44 358 GLN A CA 1
ATOM 2851 C C . GLN A 1 358 ? -29.188 36.625 7.402 1 80.44 358 GLN A C 1
ATOM 2853 O O . GLN A 1 358 ? -28 36.938 7.418 1 80.44 358 GLN A O 1
ATOM 2858 N N . GLU A 1 359 ? -29.922 36.531 8.445 1 80.38 359 GLU A N 1
ATOM 2859 C CA . GLU A 1 359 ? -29.328 36.688 9.773 1 80.38 359 GLU A CA 1
ATOM 2860 C C . GLU A 1 359 ? -28.594 35.406 10.211 1 80.38 359 GLU A C 1
ATOM 2862 O O . GLU A 1 359 ? -28.156 35.312 11.352 1 80.38 359 GLU A O 1
ATOM 2867 N N . ASN A 1 360 ? -28.281 34.562 9.273 1 91.56 360 ASN A N 1
ATOM 2868 C CA . ASN A 1 360 ? -27.766 33.25 9.656 1 91.56 360 ASN A CA 1
ATOM 2869 C C . ASN A 1 360 ? -26.266 33.156 9.484 1 91.56 360 ASN A C 1
ATOM 2871 O O . ASN A 1 360 ? -25.656 32.125 9.797 1 91.56 360 ASN A O 1
ATOM 2875 N N . VAL A 1 361 ? -25.641 34.281 9.055 1 95.69 361 VAL A N 1
ATOM 2876 C CA . VAL A 1 361 ? -24.203 34.281 8.875 1 95.69 361 VAL A CA 1
ATOM 2877 C C . VAL A 1 361 ? -23.625 35.594 9.43 1 95.69 361 VAL A C 1
ATOM 2879 O O . VAL A 1 361 ? -24.266 36.625 9.367 1 95.69 361 VAL A O 1
ATOM 2882 N N . THR A 1 362 ? -22.5 35.562 10.07 1 96.38 362 THR A N 1
ATOM 2883 C CA . THR A 1 362 ? -21.766 36.719 10.57 1 96.38 362 THR A CA 1
ATOM 2884 C C . THR A 1 362 ? -20.297 36.656 10.18 1 96.38 362 THR A C 1
ATOM 2886 O O . THR A 1 362 ? -19.641 35.625 10.383 1 96.38 362 THR A O 1
ATOM 2889 N N . VAL A 1 363 ? -19.828 37.719 9.578 1 97.19 363 VAL A N 1
ATOM 2890 C CA . VAL A 1 363 ? -18.406 37.781 9.227 1 97.19 363 VAL A CA 1
ATOM 2891 C C . VAL A 1 363 ? -17.656 38.594 10.281 1 97.19 363 VAL A C 1
ATOM 2893 O O . VAL A 1 363 ? -18 39.75 10.555 1 97.19 363 VAL A O 1
ATOM 2896 N N . LEU A 1 364 ? -16.719 37.938 10.977 1 97.62 364 LEU A N 1
ATOM 2897 C CA . LEU A 1 364 ? -15.781 38.594 11.898 1 97.62 364 LEU A CA 1
ATOM 2898 C C . LEU A 1 364 ? -14.375 38.625 11.297 1 97.62 364 LEU A C 1
ATOM 2900 O O . LEU A 1 364 ? -13.859 37.594 10.859 1 97.62 364 LEU A O 1
ATOM 2904 N N . SER A 1 365 ? -13.766 39.781 11.195 1 97.31 365 SER A N 1
ATOM 2905 C CA . SER A 1 365 ? -12.469 39.844 10.531 1 97.31 365 SER A CA 1
ATOM 2906 C C . SER A 1 365 ? -11.609 40.969 11.125 1 97.31 365 SER A C 1
ATOM 2908 O O . SER A 1 365 ? -12.117 41.812 11.836 1 97.31 365 SER A O 1
ATOM 2910 N N . SER A 1 366 ? -10.336 40.875 10.945 1 96 366 SER A N 1
ATOM 2911 C CA . SER A 1 366 ? -9.414 41.938 11.328 1 96 366 SER A CA 1
ATOM 2912 C C . SER A 1 366 ? -9.828 43.281 10.711 1 96 366 SER A C 1
ATOM 2914 O O . SER A 1 366 ? -10.297 43.312 9.57 1 96 366 SER A O 1
ATOM 2916 N N . GLU A 1 367 ? -9.742 44.25 11.5 1 88.19 367 GLU A N 1
ATOM 2917 C CA . GLU A 1 367 ? -10.156 45.594 11.047 1 88.19 367 GLU A CA 1
ATOM 2918 C C . GLU A 1 367 ? -9.289 46.062 9.883 1 88.19 367 GLU A C 1
ATOM 2920 O O . GLU A 1 367 ? -9.797 46.656 8.93 1 88.19 367 GLU A O 1
ATOM 2925 N N . ARG A 1 368 ? -8.086 45.812 10.023 1 84.88 368 ARG A N 1
ATOM 2926 C CA . ARG A 1 368 ? -7.145 46.219 8.984 1 84.88 368 ARG A CA 1
ATOM 2927 C C . ARG A 1 368 ? -6.547 45.031 8.273 1 84.88 368 ARG A C 1
ATOM 2929 O O . ARG A 1 368 ? -6.082 44.062 8.914 1 84.88 368 ARG A O 1
ATOM 2936 N N . GLY A 1 369 ? -6.738 45.062 6.961 1 89.81 369 GLY A N 1
ATOM 2937 C CA . GLY A 1 369 ? -6.121 44.031 6.145 1 89.81 369 GLY A CA 1
ATOM 2938 C C . GLY A 1 369 ? -6.848 42.688 6.199 1 89.81 369 GLY A C 1
ATOM 2939 O O . GLY A 1 369 ? -8.078 42.656 6.262 1 89.81 369 GLY A O 1
ATOM 2940 N N . THR A 1 370 ? -6.082 41.5 6.004 1 94.69 370 THR A N 1
ATOM 2941 C CA . THR A 1 370 ? -6.668 40.188 5.918 1 94.69 370 THR A CA 1
ATOM 2942 C C . THR A 1 370 ? -6.047 39.25 6.953 1 94.69 370 THR A C 1
ATOM 2944 O O . THR A 1 370 ? -5.945 38.031 6.727 1 94.69 370 THR A O 1
ATOM 2947 N N . SER A 1 371 ? -5.656 39.781 8.117 1 96.31 371 SER A N 1
ATOM 2948 C CA . SER A 1 371 ? -4.844 39.031 9.086 1 96.31 371 SER A CA 1
ATOM 2949 C C . SER A 1 371 ? -5.566 37.812 9.602 1 96.31 371 SER A C 1
ATOM 2951 O O . SER A 1 371 ? -4.93 36.781 9.922 1 96.31 371 SER A O 1
ATOM 2953 N N . TRP A 1 372 ? -6.824 37.875 9.797 1 97.88 372 TRP A N 1
ATOM 2954 C CA . TRP A 1 372 ? -7.641 36.719 10.203 1 97.88 372 TRP A CA 1
ATOM 2955 C C . TRP A 1 372 ? -9.102 36.938 9.828 1 97.88 372 TRP A C 1
ATOM 2957 O O . TRP A 1 372 ? -9.547 38.094 9.648 1 97.88 372 TRP A O 1
ATOM 2967 N N . THR A 1 373 ? -9.812 35.906 9.562 1 98.44 373 THR A N 1
ATOM 2968 C CA . THR A 1 373 ? -11.234 35.938 9.227 1 98.44 373 THR A CA 1
ATOM 2969 C C . THR A 1 373 ? -11.953 34.75 9.898 1 98.44 373 THR A C 1
ATOM 2971 O O . THR A 1 373 ? -11.508 33.625 9.812 1 98.44 373 THR A O 1
ATOM 2974 N N . VAL A 1 374 ? -13.016 35.031 10.672 1 98.5 374 V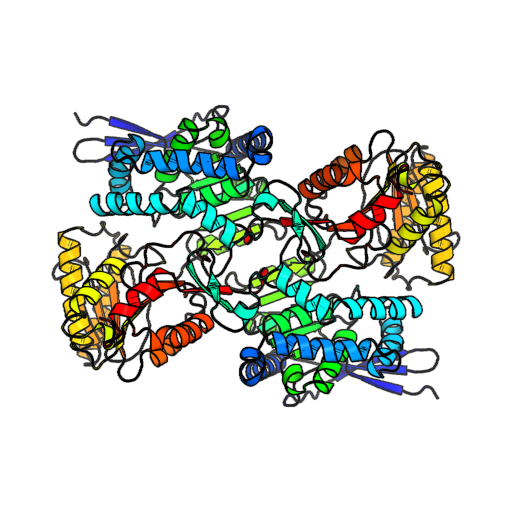AL A N 1
ATOM 2975 C CA . VAL A 1 374 ? -13.898 34 11.227 1 98.5 374 VAL A CA 1
ATOM 2976 C C . VAL A 1 374 ? -15.312 34.188 10.672 1 98.5 374 VAL A C 1
ATOM 2978 O O . VAL A 1 374 ? -15.898 35.281 10.797 1 98.5 374 VAL A O 1
ATOM 2981 N N . ILE A 1 375 ? -15.828 33.219 10.016 1 98.25 375 ILE A N 1
ATOM 2982 C CA . ILE A 1 375 ? -17.203 33.25 9.508 1 98.25 375 ILE A CA 1
ATOM 2983 C C . ILE A 1 375 ? -18.094 32.344 10.344 1 98.25 375 ILE A C 1
ATOM 2985 O O . ILE A 1 375 ? -17.922 31.125 10.328 1 98.25 375 ILE A O 1
ATOM 2989 N N . TYR A 1 376 ? -19.031 32.906 11.055 1 97.81 376 TYR A N 1
ATOM 2990 C CA . TYR A 1 376 ? -20 32.156 11.859 1 97.81 376 TYR A CA 1
ATOM 2991 C C . TYR A 1 376 ? -21.219 31.781 11.031 1 97.81 376 TYR A C 1
ATOM 2993 O O . TYR A 1 376 ? -21.781 32.625 10.336 1 97.81 376 TYR A O 1
ATOM 3001 N N . HIS A 1 377 ? -21.625 30.578 11.094 1 96.75 377 HIS A N 1
ATOM 3002 C CA . HIS A 1 377 ? -22.828 30.047 10.453 1 96.75 377 HIS A CA 1
ATOM 3003 C C . HIS A 1 377 ? -23.797 29.484 11.492 1 96.75 377 HIS A C 1
ATOM 3005 O O . HIS A 1 377 ? -23.453 28.562 12.234 1 96.75 377 HIS A O 1
ATOM 3011 N N . LYS A 1 378 ? -24.984 29.969 11.43 1 95.62 378 LYS A N 1
ATOM 3012 C CA . LYS A 1 378 ? -26.016 29.469 12.328 1 95.62 378 LYS A CA 1
ATOM 3013 C C . LYS A 1 378 ? -26.469 28.078 11.906 1 95.62 378 LYS A C 1
ATOM 3015 O O . LYS A 1 378 ? -26.844 27.25 12.758 1 95.62 378 LYS A O 1
ATOM 3020 N N . GLU A 1 379 ? -26.391 27.828 10.633 1 92.25 379 GLU A N 1
ATOM 3021 C CA . GLU A 1 379 ? -26.812 26.547 10.078 1 92.25 379 GLU A CA 1
ATOM 3022 C C . GLU A 1 379 ? -25.609 25.672 9.727 1 92.25 379 GLU A C 1
ATOM 3024 O O . GLU A 1 379 ? -24.531 26.172 9.406 1 92.25 379 GLU A O 1
ATOM 3029 N N . LEU A 1 380 ? -25.922 24.375 9.758 1 91.94 380 LEU A N 1
ATOM 3030 C CA . LEU A 1 380 ? -24.891 23.406 9.43 1 91.94 380 LEU A CA 1
ATOM 3031 C C . LEU A 1 380 ? -24.484 23.516 7.961 1 91.94 380 LEU A C 1
ATOM 3033 O O . LEU A 1 380 ? -25.328 23.781 7.098 1 91.94 380 LEU A O 1
ATOM 3037 N N . GLY A 1 381 ? -23.219 23.312 7.77 1 90.25 381 GLY A N 1
ATOM 3038 C CA . GLY A 1 381 ? -22.625 23.312 6.445 1 90.25 381 GLY A CA 1
ATOM 3039 C C . GLY A 1 381 ? -21.125 23.016 6.461 1 90.25 381 GLY A C 1
ATOM 3040 O O . GLY A 1 381 ? -20.594 22.609 7.488 1 90.25 381 GLY A O 1
ATOM 3041 N N . PHE A 1 382 ? -20.578 23.047 5.312 1 91.5 382 PHE A N 1
ATOM 3042 C CA . PHE A 1 382 ? -19.141 22.859 5.188 1 91.5 382 PHE A CA 1
ATOM 3043 C C . PHE A 1 382 ? -18.625 23.5 3.9 1 91.5 382 PHE A C 1
ATOM 3045 O O . PHE A 1 382 ? -19.234 23.328 2.84 1 91.5 382 PHE A O 1
ATOM 3052 N N . GLU A 1 383 ? -17.609 24.25 4.059 1 88.62 383 GLU A N 1
ATOM 3053 C CA . GLU A 1 383 ? -16.922 24.859 2.918 1 88.62 383 GLU A CA 1
ATOM 3054 C C . GLU A 1 383 ? -15.414 24.938 3.16 1 88.62 383 GLU A C 1
ATOM 3056 O O . GLU A 1 383 ? -14.969 25.016 4.309 1 88.62 383 GLU A O 1
ATOM 3061 N N . GLY A 1 384 ? -14.68 25 2.078 1 87.25 384 GLY A N 1
ATOM 3062 C CA . GLY A 1 384 ? -13.234 25.156 2.176 1 87.25 384 GLY A CA 1
ATOM 3063 C C . GLY A 1 384 ? -12.82 26.547 2.611 1 87.25 384 GLY A C 1
ATOM 3064 O O . GLY A 1 384 ? -13.648 27.453 2.678 1 87.25 384 GLY A O 1
ATOM 3065 N N . SER A 1 385 ? -11.609 26.672 2.963 1 92.25 385 SER A N 1
ATOM 3066 C CA . SER A 1 385 ? -10.984 27.906 3.422 1 92.25 385 SER A CA 1
ATOM 3067 C C . SER A 1 385 ? -9.898 28.375 2.463 1 92.25 385 SER A C 1
ATOM 3069 O O . SER A 1 385 ? -9.203 27.547 1.856 1 92.25 385 SER A O 1
ATOM 3071 N N . PRO A 1 386 ? -9.859 29.719 2.279 1 95.25 386 PRO A N 1
ATOM 3072 C CA . PRO A 1 386 ? -8.695 30.219 1.548 1 95.25 386 PRO A CA 1
ATOM 3073 C C . PRO A 1 386 ? -7.406 30.141 2.369 1 95.25 386 PRO A C 1
ATOM 3075 O O . PRO A 1 386 ? -6.367 30.641 1.943 1 95.25 386 PRO A O 1
ATOM 3078 N N . LEU A 1 387 ? -7.445 29.516 3.566 1 96 387 LEU A N 1
ATOM 3079 C CA . LEU A 1 387 ? -6.309 29.391 4.469 1 96 387 LEU A CA 1
ATOM 3080 C C . LEU A 1 387 ? -5.879 30.766 4.988 1 96 387 LEU A C 1
ATOM 3082 O O . LEU A 1 387 ? -6.711 31.656 5.141 1 96 387 LEU A O 1
ATOM 3086 N N . ASN A 1 388 ? -4.734 30.859 5.539 1 97.44 388 ASN A N 1
ATOM 3087 C CA . ASN A 1 388 ? -4.246 32.125 6.051 1 97.44 388 ASN A CA 1
ATOM 3088 C C . ASN A 1 388 ? -5.113 32.656 7.195 1 97.44 388 ASN A C 1
ATOM 3090 O O . ASN A 1 388 ? -5.555 33.812 7.18 1 97.44 388 ASN A O 1
ATOM 3094 N N . ARG A 1 389 ? -5.438 31.766 8.086 1 98.19 389 ARG A N 1
ATOM 3095 C CA . ARG A 1 389 ? -6.141 32.031 9.336 1 98.19 389 ARG A CA 1
ATOM 3096 C C . ARG A 1 389 ? -7.582 32.469 9.07 1 98.19 389 ARG A C 1
ATOM 3098 O O . ARG A 1 389 ? -8.086 33.406 9.703 1 98.19 389 ARG A O 1
ATOM 3105 N N . SER A 1 390 ? -8.164 31.844 8.031 1 98.31 390 SER A N 1
ATOM 3106 C CA . SER A 1 390 ? -9.586 31.969 7.742 1 98.31 390 SER A CA 1
ATOM 3107 C C . SER A 1 390 ? -10.328 30.688 8.141 1 98.31 390 SER A C 1
ATOM 3109 O O . SER A 1 390 ? -10 29.594 7.672 1 98.31 390 SER A O 1
ATOM 3111 N N . ILE A 1 391 ? -11.375 30.797 8.961 1 98.31 391 ILE A N 1
ATOM 3112 C CA . ILE A 1 391 ? -12 29.609 9.508 1 98.31 391 ILE A CA 1
ATOM 3113 C C . ILE A 1 391 ? -13.523 29.781 9.523 1 98.31 391 ILE A C 1
ATOM 3115 O O . ILE A 1 391 ? -14.023 30.891 9.766 1 98.31 391 ILE A O 1
ATOM 3119 N N . HIS A 1 392 ? -14.25 28.734 9.172 1 97.88 392 HIS A N 1
ATOM 3120 C CA . HIS A 1 392 ? -15.695 28.672 9.312 1 97.88 392 HIS A CA 1
ATOM 3121 C C . HIS A 1 392 ? -16.094 28.062 10.656 1 97.88 392 HIS A C 1
ATOM 3123 O O . HIS A 1 392 ? -15.562 27.031 11.055 1 97.88 392 HIS A O 1
ATOM 3129 N N . VAL A 1 393 ? -16.984 28.719 11.375 1 98.19 393 VAL A N 1
ATOM 3130 C CA . VAL A 1 393 ? -17.562 28.203 12.609 1 98.19 393 VAL A CA 1
ATOM 3131 C C . VAL A 1 393 ? -19.031 27.875 12.398 1 98.19 393 VAL A C 1
ATOM 3133 O O . VAL A 1 393 ? -19.844 28.766 12.133 1 98.19 393 VAL A O 1
ATOM 3136 N N . TYR A 1 394 ? -19.375 26.656 12.523 1 97.06 394 TYR A N 1
ATOM 3137 C CA . TYR A 1 394 ? -20.75 26.219 12.344 1 97.06 394 TYR A CA 1
ATOM 3138 C C . TYR A 1 394 ? -21.391 25.891 13.688 1 97.06 394 TYR A C 1
ATOM 3140 O O . TYR A 1 394 ? -20.844 25.109 14.469 1 97.06 394 TYR A O 1
ATOM 3148 N N . SER A 1 395 ? -22.5 26.453 13.883 1 96.94 395 SER A N 1
ATOM 3149 C CA . SER A 1 395 ? -23.297 26.125 15.062 1 96.94 395 SER A CA 1
ATOM 3150 C C . SER A 1 395 ? -23.984 24.766 14.898 1 96.94 395 SER A C 1
ATOM 3152 O O . SER A 1 395 ? -24.516 24.469 13.828 1 96.94 395 SER A O 1
ATOM 3154 N N . VAL A 1 396 ? -23.859 23.953 15.945 1 96.19 396 VAL A N 1
ATOM 3155 C CA . VAL A 1 396 ? -24.547 22.656 15.961 1 96.19 396 VAL A CA 1
ATOM 3156 C C . VAL A 1 396 ? -25.562 22.625 17.094 1 96.19 396 VAL A C 1
ATOM 3158 O O . VAL A 1 396 ? -25.203 22.578 18.266 1 96.19 396 VAL A O 1
ATOM 3161 N N . VAL A 1 397 ? -26.797 22.562 16.797 1 92.5 397 VAL A N 1
ATOM 3162 C CA . VAL A 1 397 ? -27.859 22.719 17.797 1 92.5 397 VAL A CA 1
ATOM 3163 C C . VAL A 1 397 ? -28.125 21.375 18.469 1 92.5 397 VAL A C 1
ATOM 3165 O O . VAL A 1 397 ? -28.234 21.312 19.703 1 92.5 397 VAL A O 1
ATOM 3168 N N . GLU A 1 398 ? -28.219 20.281 17.797 1 87.62 398 GLU A N 1
ATOM 3169 C CA . GLU A 1 398 ? -28.656 19.031 18.406 1 87.62 398 GLU A CA 1
ATOM 3170 C C . GLU A 1 398 ? -27.469 18.203 18.906 1 87.62 398 GLU A C 1
ATOM 3172 O O . GLU A 1 398 ? -27.281 18.047 20.109 1 87.62 398 GLU A O 1
ATOM 3177 N N . SER A 1 399 ? -26.719 17.703 17.969 1 90.81 399 SER A N 1
ATOM 3178 C CA . SER A 1 399 ? -25.625 16.828 18.359 1 90.81 399 SER A CA 1
ATOM 3179 C C . SER A 1 399 ? -24.469 16.922 17.344 1 90.81 399 SER A C 1
ATOM 3181 O O . SER A 1 399 ? -24.703 16.875 16.141 1 90.81 399 SER A O 1
ATOM 3183 N N . ILE A 1 400 ? -23.266 17.031 17.953 1 89.81 400 ILE A N 1
ATOM 3184 C CA . ILE A 1 400 ? -22.062 17.156 17.125 1 89.81 400 ILE A CA 1
ATOM 3185 C C . ILE A 1 400 ? -21.922 15.93 16.234 1 89.81 400 ILE A C 1
ATOM 3187 O O . ILE A 1 400 ? -21.391 16.016 15.133 1 89.81 400 ILE A O 1
ATOM 3191 N N . GLU A 1 401 ? -22.469 14.781 16.625 1 86.81 401 GLU A N 1
ATOM 3192 C CA . GLU A 1 401 ? -22.453 13.547 15.844 1 86.81 401 GLU A CA 1
ATOM 3193 C C . GLU A 1 401 ? -23.203 13.727 14.523 1 86.81 401 GLU A C 1
ATOM 3195 O O . GLU A 1 401 ? -22.797 13.164 13.5 1 86.81 401 GLU A O 1
ATOM 3200 N N . GLN A 1 402 ? -24.203 14.531 14.508 1 82.5 402 GLN A N 1
ATOM 3201 C CA . GLN A 1 402 ? -24.984 14.789 13.312 1 82.5 402 GLN A CA 1
ATOM 3202 C C . GLN A 1 402 ? -24.219 15.641 12.312 1 82.5 402 GLN A C 1
ATOM 3204 O O . GLN A 1 402 ? -24.438 15.555 11.102 1 82.5 402 GLN A O 1
ATOM 3209 N N . ALA A 1 403 ? -23.312 16.516 12.852 1 84.25 403 ALA A N 1
ATOM 3210 C CA . ALA A 1 403 ? -22.531 17.406 12.016 1 84.25 403 ALA A CA 1
ATOM 3211 C C . ALA A 1 403 ? -21.562 16.625 11.133 1 84.25 403 ALA A C 1
ATOM 3213 O O . ALA A 1 403 ? -21.203 17.078 10.031 1 84.25 403 ALA A O 1
ATOM 3214 N N . VAL A 1 404 ? -21.234 15.414 11.57 1 84.56 404 VAL A N 1
ATOM 3215 C CA . VAL A 1 404 ? -20.234 14.602 10.875 1 84.56 404 VAL A CA 1
ATOM 3216 C C . VAL A 1 404 ? -20.766 14.195 9.5 1 84.56 404 VAL A C 1
ATOM 3218 O O . VAL A 1 404 ? -20 14.133 8.531 1 84.56 404 VAL A O 1
ATOM 3221 N N . HIS A 1 405 ? -22.062 14.039 9.336 1 83 405 HIS A N 1
ATOM 3222 C CA . HIS A 1 405 ? -22.641 13.508 8.102 1 83 405 HIS A CA 1
ATOM 3223 C C . HIS A 1 405 ? -22.703 14.578 7.02 1 83 405 HIS A C 1
ATOM 3225 O O . HIS A 1 405 ? -22.828 14.266 5.832 1 83 405 HIS A O 1
ATOM 3231 N N . ILE A 1 406 ? -22.547 15.852 7.492 1 88.12 406 ILE A N 1
ATOM 3232 C CA . ILE A 1 406 ? -22.656 16.969 6.551 1 88.12 406 ILE A CA 1
ATOM 3233 C C . ILE A 1 406 ? -21.391 17.047 5.699 1 88.12 406 ILE A C 1
ATOM 3235 O O . ILE A 1 406 ? -21.406 17.641 4.621 1 88.12 406 ILE A O 1
ATOM 3239 N N . ILE A 1 407 ? -20.344 16.344 6.121 1 90.19 407 ILE A N 1
ATOM 3240 C CA . ILE A 1 407 ? -19.078 16.516 5.43 1 90.19 407 ILE A CA 1
ATOM 3241 C C . ILE A 1 407 ? -18.844 15.352 4.465 1 90.19 407 ILE A C 1
ATOM 3243 O O . ILE A 1 407 ? -17.781 15.242 3.857 1 90.19 407 ILE A O 1
ATOM 3247 N N . LYS A 1 408 ? -19.781 14.469 4.234 1 89.19 408 LYS A N 1
ATOM 3248 C CA . LYS A 1 408 ? -19.688 13.242 3.436 1 89.19 408 LYS A CA 1
ATOM 3249 C C . LYS A 1 408 ? -19.234 13.547 2.014 1 89.19 408 LYS A C 1
ATOM 3251 O O . LYS A 1 408 ? -18.391 12.836 1.459 1 89.19 408 LYS A O 1
ATOM 3256 N N . PRO A 1 409 ? -19.656 14.664 1.423 1 89.19 409 PRO A N 1
ATOM 3257 C CA . PRO A 1 409 ? -19.234 14.938 0.045 1 89.19 409 PRO A CA 1
ATOM 3258 C C . PRO A 1 409 ? -17.734 15.203 -0.076 1 89.19 409 PRO A C 1
ATOM 3260 O O . PRO A 1 409 ? -17.188 15.172 -1.18 1 89.19 409 PRO A O 1
ATOM 3263 N N . TYR A 1 410 ? -17.094 15.406 1.012 1 91.94 410 TYR A N 1
ATOM 3264 C CA . TYR A 1 410 ? -15.68 15.773 0.991 1 91.94 410 TYR A CA 1
ATOM 3265 C C . TYR A 1 410 ? -14.805 14.594 1.408 1 91.94 410 TYR A C 1
ATOM 3267 O O . TYR A 1 410 ? -13.625 14.773 1.724 1 91.94 410 TYR A O 1
ATOM 3275 N N . GLN A 1 411 ? -15.328 13.383 1.334 1 91.12 411 GLN A N 1
ATOM 3276 C CA . GLN A 1 411 ? -14.703 12.164 1.83 1 91.12 411 GLN A CA 1
ATOM 3277 C C . GLN A 1 411 ? -13.305 11.984 1.24 1 91.12 411 GLN A C 1
ATOM 3279 O O . GLN A 1 411 ? -12.352 11.688 1.964 1 91.12 411 GLN A O 1
ATOM 3284 N N . PRO A 1 412 ? -13.055 12.273 -0.039 1 89.44 412 PRO A N 1
ATOM 3285 C CA . PRO A 1 412 ? -11.734 12.008 -0.606 1 89.44 412 PRO A CA 1
ATOM 3286 C C . PRO A 1 412 ? -10.664 12.961 -0.072 1 89.44 412 PRO A C 1
ATOM 3288 O O . PRO A 1 412 ? -9.469 12.703 -0.23 1 89.44 412 PRO A O 1
ATOM 3291 N N . TYR A 1 413 ? -11.094 14.016 0.683 1 93.38 413 TYR A N 1
ATOM 3292 C CA . TYR A 1 413 ? -10.148 15.055 1.065 1 93.38 413 TYR A CA 1
ATOM 3293 C C . TYR A 1 413 ? -9.961 15.094 2.578 1 93.38 413 TYR A C 1
ATOM 3295 O O . TYR A 1 413 ? -9.102 15.82 3.086 1 93.38 413 TYR A O 1
ATOM 3303 N N . LEU A 1 414 ? -10.719 14.32 3.289 1 95 414 LEU A N 1
ATOM 3304 C CA . LEU A 1 414 ? -10.688 14.43 4.742 1 95 414 LEU A CA 1
ATOM 3305 C C . LEU A 1 414 ? -9.406 13.82 5.309 1 95 414 LEU A C 1
ATOM 3307 O O . LEU A 1 414 ? -8.914 12.812 4.797 1 95 414 LEU A O 1
ATOM 3311 N N . GLN A 1 415 ? -8.891 14.391 6.336 1 96.75 415 GLN A N 1
ATOM 3312 C CA . GLN A 1 415 ? -7.676 13.883 6.973 1 96.75 415 GLN A CA 1
ATOM 3313 C C . GLN A 1 415 ? -7.809 13.891 8.492 1 96.75 415 GLN A C 1
ATOM 3315 O O . GLN A 1 415 ? -8.266 12.914 9.086 1 96.75 415 GLN A O 1
ATOM 3320 N N . SER A 1 416 ? -7.621 15.07 9.172 1 97.69 416 SER A N 1
ATOM 3321 C CA . SER A 1 416 ? -7.535 15.117 10.633 1 97.69 416 SER A CA 1
ATOM 3322 C C . SER A 1 416 ? -8.75 15.812 11.234 1 97.69 416 SER A C 1
ATOM 3324 O O . SER A 1 416 ? -9.359 16.672 10.594 1 97.69 416 SER A O 1
ATOM 3326 N N . CYS A 1 417 ? -9.102 15.398 12.398 1 97.75 417 CYS A N 1
ATOM 3327 C CA . CYS A 1 417 ? -10.148 16.047 13.18 1 97.75 417 CYS A CA 1
ATOM 3328 C C . CYS A 1 417 ? -9.672 16.328 14.594 1 97.75 417 CYS A C 1
ATOM 3330 O O . CYS A 1 417 ? -9.266 15.422 15.312 1 97.75 417 CYS A O 1
ATOM 3332 N N . GLY A 1 418 ? -9.648 17.578 14.938 1 98.12 418 GLY A N 1
ATOM 3333 C CA . GLY A 1 418 ? -9.492 17.938 16.344 1 98.12 418 GLY A CA 1
ATOM 3334 C C . GLY A 1 418 ? -10.781 17.797 17.141 1 98.12 418 GLY A C 1
ATOM 3335 O O . GLY A 1 418 ? -11.844 18.234 16.703 1 98.12 418 GLY A O 1
ATOM 3336 N N . VAL A 1 419 ? -10.688 17.141 18.344 1 97.69 419 VAL A N 1
ATOM 3337 C CA . VAL A 1 419 ? -11.922 16.906 19.078 1 97.69 419 VAL A CA 1
ATOM 3338 C C . VAL A 1 419 ? -11.773 17.422 20.516 1 97.69 419 VAL A C 1
ATOM 3340 O O . VAL A 1 419 ? -10.703 17.312 21.109 1 97.69 419 VAL A O 1
ATOM 3343 N N . ALA A 1 420 ? -12.703 18.078 21 1 97.25 420 ALA A N 1
ATOM 3344 C CA . ALA A 1 420 ? -12.906 18.469 22.391 1 97.25 420 ALA A CA 1
ATOM 3345 C C . ALA A 1 420 ? -14.305 18.078 22.875 1 97.25 420 ALA A C 1
ATOM 3347 O O . ALA A 1 420 ? -15.227 18.891 22.828 1 97.25 420 ALA A O 1
ATOM 3348 N N . VAL A 1 421 ? -14.438 16.844 23.312 1 96.25 421 VAL A N 1
ATOM 3349 C CA . VAL A 1 421 ? -15.703 16.266 23.734 1 96.25 421 VAL A CA 1
ATOM 3350 C C . VAL A 1 421 ? -15.492 15.422 24.984 1 96.25 421 VAL A C 1
ATOM 3352 O O . VAL A 1 421 ? -14.352 15.148 25.375 1 96.25 421 VAL A O 1
ATOM 3355 N N . ALA A 1 422 ? -16.562 15.047 25.625 1 93.88 422 ALA A N 1
ATOM 3356 C CA . ALA A 1 422 ? -16.484 14.133 26.75 1 93.88 422 ALA A CA 1
ATOM 3357 C C . ALA A 1 422 ? -15.922 12.781 26.344 1 93.88 422 ALA A C 1
ATOM 3359 O O . ALA A 1 422 ? -16.172 12.312 25.234 1 93.88 422 ALA A O 1
ATOM 3360 N N . PRO A 1 423 ? -15.148 12.156 27.203 1 93.62 423 PRO A N 1
ATOM 3361 C CA . PRO A 1 423 ? -14.586 10.844 26.891 1 93.62 423 PRO A CA 1
ATOM 3362 C C . PRO A 1 423 ? -15.641 9.828 26.453 1 93.62 423 PRO A C 1
ATOM 3364 O O . PRO A 1 423 ? -15.367 8.977 25.609 1 93.62 423 PRO A O 1
ATOM 3367 N N . SER A 1 424 ? -16.828 9.875 27 1 93.06 424 SER A N 1
ATOM 3368 C CA . SER A 1 424 ? -17.891 8.906 26.719 1 93.06 424 SER A CA 1
ATOM 3369 C C . SER A 1 424 ? -18.359 9 25.281 1 93.06 424 SER A C 1
ATOM 3371 O O . SER A 1 424 ? -18.984 8.07 24.75 1 93.06 424 SER A O 1
ATOM 3373 N N . ARG A 1 425 ? -18.031 10.125 24.594 1 93.81 425 ARG A N 1
ATOM 3374 C CA . ARG A 1 425 ? -18.484 10.344 23.219 1 93.81 425 ARG A CA 1
ATOM 3375 C C . ARG A 1 425 ? -17.422 9.945 22.219 1 93.81 425 ARG A C 1
ATOM 3377 O O . ARG A 1 425 ? -17.688 9.836 21.016 1 93.81 425 ARG A O 1
ATOM 3384 N N . LEU A 1 426 ? -16.25 9.742 22.688 1 94.94 426 LEU A N 1
ATOM 3385 C CA . LEU A 1 426 ? -15.07 9.672 21.828 1 94.94 426 LEU A CA 1
ATOM 3386 C C . LEU A 1 426 ? -15.203 8.547 20.812 1 94.94 426 LEU A C 1
ATOM 3388 O O . LEU A 1 426 ? -15.07 8.773 19.609 1 94.94 426 LEU A O 1
ATOM 3392 N N . PHE A 1 427 ? -15.492 7.328 21.203 1 95.06 427 PHE A N 1
ATOM 3393 C CA . PHE A 1 427 ? -15.398 6.16 20.328 1 95.06 427 PHE A CA 1
ATOM 3394 C C . PHE A 1 427 ? -16.531 6.148 19.312 1 95.06 427 PHE A C 1
ATOM 3396 O O . PHE A 1 427 ? -16.344 5.75 18.172 1 95.06 427 PHE A O 1
ATOM 3403 N N . GLN A 1 428 ? -17.719 6.57 19.781 1 93.88 428 GLN A N 1
ATOM 3404 C CA . GLN A 1 428 ? -18.812 6.68 18.828 1 93.88 428 GLN A CA 1
ATOM 3405 C C . GLN A 1 428 ? -18.5 7.707 17.75 1 93.88 428 GLN A C 1
ATOM 3407 O O . GLN A 1 428 ? -18.734 7.453 16.562 1 93.88 428 GLN A O 1
ATOM 3412 N N . LEU A 1 429 ? -17.953 8.852 18.172 1 95.31 429 LEU A N 1
ATOM 3413 C CA . LEU A 1 429 ? -17.562 9.891 17.234 1 95.31 429 LEU A CA 1
ATOM 3414 C C . LEU A 1 429 ? -16.453 9.391 16.297 1 95.31 429 LEU A C 1
ATOM 3416 O O . LEU A 1 429 ? -16.484 9.641 15.094 1 95.31 429 LEU A O 1
ATOM 3420 N N . ALA A 1 430 ? -15.516 8.719 16.891 1 96.75 430 ALA A N 1
ATOM 3421 C CA . ALA A 1 430 ? -14.383 8.195 16.125 1 96.75 430 ALA A CA 1
ATOM 3422 C C . ALA A 1 430 ? -14.852 7.203 15.07 1 96.75 430 ALA A C 1
ATOM 3424 O O . ALA A 1 430 ? -14.344 7.195 13.945 1 96.75 430 ALA A O 1
ATOM 3425 N N . ASP A 1 431 ? -15.844 6.379 15.422 1 95.69 431 ASP A N 1
ATOM 3426 C CA . ASP A 1 431 ? -16.406 5.43 14.461 1 95.69 431 ASP A CA 1
ATOM 3427 C C . ASP A 1 431 ? -17.031 6.152 13.266 1 95.69 431 ASP A C 1
ATOM 3429 O O . ASP A 1 431 ? -16.797 5.781 12.117 1 95.69 431 ASP A O 1
ATOM 3433 N N . CYS A 1 432 ? -17.766 7.184 13.539 1 94.94 432 CYS A N 1
ATOM 3434 C CA . CYS A 1 432 ? -18.406 7.961 12.492 1 94.94 432 CYS A CA 1
ATOM 3435 C C . CYS A 1 432 ? -17.375 8.648 11.609 1 94.94 432 CYS A C 1
ATOM 3437 O O . CYS A 1 432 ? -17.484 8.625 10.383 1 94.94 432 CYS A O 1
ATOM 3439 N N . LEU A 1 433 ? -16.391 9.258 12.273 1 96.69 433 LEU A N 1
ATOM 3440 C CA . LEU A 1 433 ? -15.344 9.969 11.547 1 96.69 433 LEU A CA 1
ATOM 3441 C C . LEU A 1 433 ? -14.547 9.008 10.672 1 96.69 433 LEU A C 1
ATOM 3443 O O . LEU A 1 433 ? -14.25 9.32 9.516 1 96.69 433 LEU A O 1
ATOM 3447 N N . GLY A 1 434 ? -14.164 7.871 11.242 1 96.19 434 GLY A N 1
ATOM 3448 C CA . GLY A 1 434 ? -13.438 6.875 10.477 1 96.19 434 GLY A CA 1
ATOM 3449 C C . GLY A 1 434 ? -14.195 6.395 9.25 1 96.19 434 GLY A C 1
ATOM 3450 O O . GLY A 1 434 ? -13.617 6.227 8.18 1 96.19 434 GLY A O 1
ATOM 3451 N N . GLU A 1 435 ? -15.484 6.156 9.398 1 93.75 435 GLU A N 1
ATOM 3452 C CA . GLU A 1 435 ? -16.328 5.734 8.273 1 93.75 435 GLU A CA 1
ATOM 3453 C C . GLU A 1 435 ? -16.328 6.777 7.164 1 93.75 435 GLU A C 1
ATOM 3455 O O . GLU A 1 435 ? -16.406 6.434 5.984 1 93.75 435 GLU A O 1
ATOM 3460 N N . LEU A 1 436 ? -16.156 8.023 7.535 1 93.31 436 LEU A N 1
ATOM 3461 C CA . LEU A 1 436 ? -16.188 9.117 6.57 1 93.31 436 LEU A CA 1
ATOM 3462 C C . LEU A 1 436 ? -14.844 9.273 5.879 1 93.31 436 LEU A C 1
ATOM 3464 O O . LEU A 1 436 ? -14.734 9.953 4.859 1 93.31 436 LEU A O 1
ATOM 3468 N N . GLY A 1 437 ? -13.812 8.711 6.5 1 94.25 437 GLY A N 1
ATOM 3469 C CA . GLY A 1 437 ? -12.516 8.805 5.844 1 94.25 437 GLY A CA 1
ATOM 3470 C C . GLY A 1 437 ? -11.508 9.625 6.633 1 94.25 437 GLY A C 1
ATOM 3471 O O . GLY A 1 437 ? -10.367 9.797 6.195 1 94.25 437 GLY A O 1
ATOM 3472 N N . VAL A 1 438 ? -11.906 10.172 7.777 1 96.81 438 VAL A N 1
ATOM 3473 C CA . VAL A 1 438 ? -10.938 10.812 8.664 1 96.81 438 VAL A CA 1
ATOM 3474 C C . VAL A 1 438 ? -9.922 9.781 9.156 1 96.81 438 VAL A C 1
ATOM 3476 O O . VAL A 1 438 ? -10.305 8.68 9.555 1 96.81 438 VAL A O 1
ATOM 3479 N N . ASN A 1 439 ? -8.656 10.164 9.125 1 97.56 439 ASN A N 1
ATOM 3480 C CA . ASN A 1 439 ? -7.66 9.141 9.453 1 97.56 439 ASN A CA 1
ATOM 3481 C C . ASN A 1 439 ? -6.84 9.539 10.68 1 97.56 439 ASN A C 1
ATOM 3483 O O . ASN A 1 439 ? -5.992 8.766 11.133 1 97.56 439 ASN A O 1
ATOM 3487 N N . ARG A 1 440 ? -7.129 10.68 11.25 1 97.88 440 ARG A N 1
ATOM 3488 C CA . ARG A 1 440 ? -6.398 11.133 12.43 1 97.88 440 ARG A CA 1
ATOM 3489 C C . ARG A 1 440 ? -7.297 11.945 13.352 1 97.88 440 ARG A C 1
ATOM 3491 O O . ARG A 1 440 ? -7.875 12.953 12.938 1 97.88 440 ARG A O 1
ATOM 3498 N N . ILE A 1 441 ? -7.465 11.484 14.523 1 98 441 ILE A N 1
ATOM 3499 C CA . ILE A 1 441 ? -8.203 12.195 15.562 1 98 441 ILE A CA 1
ATOM 3500 C C . ILE A 1 441 ? -7.242 12.664 16.656 1 98 441 ILE A C 1
ATOM 3502 O O . ILE A 1 441 ? -6.5 11.859 17.219 1 98 441 ILE A O 1
ATOM 3506 N N . THR A 1 442 ? -7.234 13.906 16.938 1 97.56 442 THR A N 1
ATOM 3507 C CA . THR A 1 442 ? -6.262 14.531 17.828 1 97.56 442 THR A CA 1
ATOM 3508 C C . THR A 1 442 ? -6.949 15.531 18.766 1 97.56 442 THR A C 1
ATOM 3510 O O . THR A 1 442 ? -8.078 15.953 18.5 1 97.56 442 THR A O 1
ATOM 3513 N N . PRO A 1 443 ? -6.258 15.914 19.859 1 96.75 443 PRO A N 1
ATOM 3514 C CA . PRO A 1 443 ? -6.82 17 20.656 1 96.75 443 PRO A CA 1
ATOM 3515 C C . PRO A 1 443 ? -6.766 18.359 19.953 1 96.75 443 PRO A C 1
ATOM 3517 O O . PRO A 1 443 ? -5.832 18.609 19.172 1 96.75 443 PRO A O 1
ATOM 3520 N N . VAL A 1 444 ? -7.758 19.141 20.234 1 97.5 444 VAL A N 1
ATOM 3521 C CA . VAL A 1 444 ? -7.672 20.531 19.828 1 97.5 444 VAL A CA 1
ATOM 3522 C C . VAL A 1 444 ? -6.43 21.188 20.438 1 97.5 444 VAL A C 1
ATOM 3524 O O . VAL A 1 444 ? -6.145 20.984 21.625 1 97.5 444 VAL A O 1
ATOM 3527 N N . GLY A 1 445 ? -5.672 21.812 19.703 1 96.81 445 GLY A N 1
ATOM 3528 C CA . GLY A 1 445 ? -4.449 22.438 20.172 1 96.81 445 GLY A CA 1
ATOM 3529 C C . GLY A 1 445 ? -3.195 21.703 19.75 1 96.81 445 GLY A C 1
ATOM 3530 O O . GLY A 1 445 ? -2.09 22.234 19.844 1 96.81 445 GLY A O 1
ATOM 3531 N N . GLU A 1 446 ? -3.393 20.5 19.203 1 96.25 446 GLU A N 1
ATOM 3532 C CA . GLU A 1 446 ? -2.234 19.688 18.828 1 96.25 446 GLU A CA 1
ATOM 3533 C C . GLU A 1 446 ? -2.359 19.172 17.406 1 96.25 446 GLU A C 1
ATOM 3535 O O . GLU A 1 446 ? -1.735 18.172 17.047 1 96.25 446 GLU A O 1
ATOM 3540 N N . MET A 1 447 ? -3.207 19.797 16.594 1 97.38 447 MET A N 1
ATOM 3541 C CA . MET A 1 447 ? -3.512 19.281 15.266 1 97.38 447 MET A CA 1
ATOM 3542 C C . MET A 1 447 ? -2.287 19.344 14.359 1 97.38 447 MET A C 1
ATOM 3544 O O . MET A 1 447 ? -2.119 18.516 13.469 1 97.38 447 MET A O 1
ATOM 3548 N N . ASN A 1 448 ? -1.36 20.281 14.594 1 95.94 448 ASN A N 1
ATOM 3549 C CA . ASN A 1 448 ? -0.206 20.453 13.719 1 95.94 448 ASN A CA 1
ATOM 3550 C C . ASN A 1 448 ? 0.979 19.609 14.195 1 95.94 448 ASN A C 1
ATOM 3552 O O . ASN A 1 448 ? 2.098 19.781 13.703 1 95.94 448 ASN A O 1
ATOM 3556 N N . GLN A 1 449 ? 0.78 18.766 15.141 1 92.94 449 GLN A N 1
ATOM 3557 C CA . GLN A 1 449 ? 1.836 17.922 15.703 1 92.94 449 GLN A CA 1
ATOM 3558 C C . GLN A 1 449 ? 1.533 16.438 15.508 1 92.94 449 GLN A C 1
ATOM 3560 O O . GLN A 1 449 ? 1.184 15.742 16.453 1 92.94 449 GLN A O 1
ATOM 3565 N N . ALA A 1 450 ? 1.749 16.031 14.312 1 89.44 450 ALA A N 1
ATOM 3566 C CA . ALA A 1 450 ? 1.573 14.602 14.039 1 89.44 450 ALA A CA 1
ATOM 3567 C C . ALA A 1 450 ? 2.57 13.766 14.844 1 89.44 450 ALA A C 1
ATOM 3569 O O . ALA A 1 450 ? 3.715 14.18 15.039 1 89.44 450 ALA A O 1
ATOM 3570 N N . LYS A 1 451 ? 2.18 12.648 15.289 1 89.81 451 LYS A N 1
ATOM 3571 C CA . LYS A 1 451 ? 3.01 11.789 16.125 1 89.81 451 LYS A CA 1
ATOM 3572 C C . LYS A 1 451 ? 3.738 10.734 15.297 1 89.81 451 LYS A C 1
ATOM 3574 O O . LYS A 1 451 ? 3.271 10.359 14.219 1 89.81 451 LYS A O 1
ATOM 3579 N N . PRO A 1 452 ? 4.867 10.281 15.805 1 85.06 452 PRO A N 1
ATOM 3580 C CA . PRO A 1 452 ? 5.551 9.195 15.102 1 85.06 452 PRO A CA 1
ATOM 3581 C C . PRO A 1 452 ? 4.684 7.945 14.969 1 85.06 452 PRO A C 1
ATOM 3583 O O . PRO A 1 452 ? 3.982 7.57 15.914 1 85.06 452 PRO A O 1
ATOM 3586 N N . GLY A 1 453 ? 4.691 7.426 13.797 1 85.5 453 GLY A N 1
ATOM 3587 C CA . GLY A 1 453 ? 3.965 6.184 13.586 1 85.5 453 GLY A CA 1
ATOM 3588 C C . GLY A 1 453 ? 2.516 6.398 13.188 1 85.5 453 GLY A C 1
ATOM 3589 O O . GLY A 1 453 ? 1.746 5.441 13.086 1 85.5 453 GLY A O 1
ATOM 3590 N N . TRP A 1 454 ? 2.133 7.684 13.133 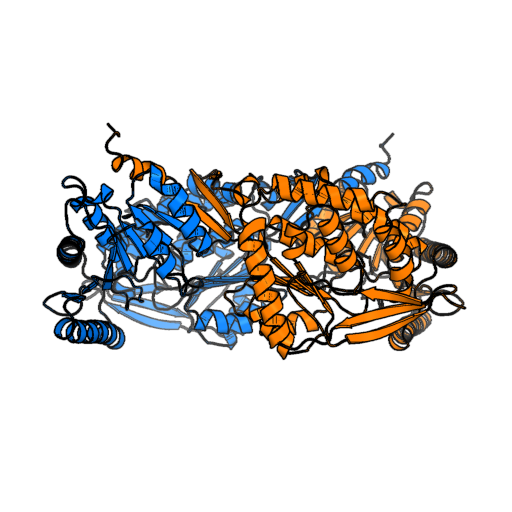1 91.5 454 TRP A N 1
ATOM 3591 C CA . TRP A 1 454 ? 0.752 7.867 12.703 1 91.5 454 TRP A CA 1
ATOM 3592 C C . TRP A 1 454 ? 0.549 7.336 11.281 1 91.5 454 TRP A C 1
ATOM 3594 O O . TRP A 1 454 ? 1.507 7.219 10.516 1 91.5 454 TRP A O 1
ATOM 3604 N N . HIS A 1 455 ? -0.607 6.902 10.961 1 96.31 455 HIS A N 1
ATOM 3605 C CA . HIS A 1 455 ? -0.949 6.414 9.625 1 96.31 455 HIS A CA 1
ATOM 3606 C C . HIS A 1 455 ? -1.333 7.566 8.703 1 96.31 455 HIS A C 1
ATOM 3608 O O . HIS A 1 455 ? -2.514 7.898 8.578 1 96.31 455 HIS A O 1
ATOM 3614 N N . HIS A 1 456 ? -0.292 8.055 8.023 1 95.81 456 HIS A N 1
ATOM 3615 C CA . HIS A 1 456 ? -0.472 9.219 7.16 1 95.81 456 HIS A CA 1
ATOM 3616 C C . HIS A 1 456 ? -1.496 8.938 6.066 1 95.81 456 HIS A C 1
ATOM 3618 O O . HIS A 1 456 ? -1.304 8.031 5.25 1 95.81 456 HIS A O 1
ATOM 3624 N N . ASP A 1 457 ? -2.605 9.781 6.082 1 95.38 457 ASP A N 1
ATOM 3625 C CA . ASP A 1 457 ? -3.715 9.664 5.141 1 95.38 457 ASP A CA 1
ATOM 3626 C C . ASP A 1 457 ? -4.309 8.266 5.156 1 95.38 457 ASP A C 1
ATOM 3628 O O . ASP A 1 457 ? -4.793 7.773 4.133 1 95.38 457 ASP A O 1
ATOM 3632 N N . GLY A 1 458 ? -4.129 7.578 6.254 1 96.31 458 GLY A N 1
ATOM 3633 C CA . GLY A 1 458 ? -4.73 6.273 6.457 1 96.31 458 GLY A CA 1
ATOM 3634 C C . GLY A 1 458 ? -3.855 5.129 5.977 1 96.31 458 GLY A C 1
ATOM 3635 O O . GLY A 1 458 ? -4.219 3.959 6.125 1 96.31 458 GLY A O 1
ATOM 3636 N N . GLY A 1 459 ? -2.764 5.422 5.352 1 95.44 459 GLY A N 1
ATOM 3637 C CA . GLY A 1 459 ? -1.834 4.41 4.879 1 95.44 459 GLY A CA 1
ATOM 3638 C C . GLY A 1 459 ? -0.633 4.23 5.789 1 95.44 459 GLY A C 1
ATOM 3639 O O . GLY A 1 459 ? -0.566 4.832 6.863 1 95.44 459 GLY A O 1
ATOM 3640 N N . PHE A 1 460 ? 0.299 3.369 5.406 1 95.75 460 PHE A N 1
ATOM 3641 C CA . PHE A 1 460 ? 1.531 3.121 6.148 1 95.75 460 PHE A CA 1
ATOM 3642 C C . PHE A 1 460 ? 2.691 3.904 5.543 1 95.75 460 PHE A C 1
ATOM 3644 O O . PHE A 1 460 ? 2.652 4.273 4.367 1 95.75 460 PHE A O 1
ATOM 3651 N N . ASN A 1 461 ? 3.656 4.195 6.363 1 95.75 461 ASN A N 1
ATOM 3652 C CA . ASN A 1 461 ? 4.801 5.004 5.953 1 95.75 461 ASN A CA 1
ATOM 3653 C C . ASN A 1 461 ? 5.934 4.137 5.406 1 95.75 461 ASN A C 1
ATOM 3655 O O . ASN A 1 461 ? 6.445 4.395 4.316 1 95.75 461 ASN A O 1
ATOM 3659 N N . LEU A 1 462 ? 6.25 3.076 6.133 1 97.5 462 LEU A N 1
ATOM 3660 C CA . LEU A 1 462 ? 7.355 2.201 5.754 1 97.5 462 LEU A CA 1
ATOM 3661 C C . LEU A 1 462 ? 6.848 0.973 5.008 1 97.5 462 LEU A C 1
ATOM 3663 O O . LEU A 1 462 ? 7.398 0.602 3.969 1 97.5 462 LEU A O 1
ATOM 3667 N N . LEU A 1 463 ? 5.738 0.416 5.457 1 97.12 463 LEU A N 1
ATOM 3668 C CA . LEU A 1 463 ? 5.207 -0.805 4.863 1 97.12 463 LEU A CA 1
ATOM 3669 C C . LEU A 1 463 ? 4.812 -0.573 3.408 1 97.12 463 LEU A C 1
ATOM 3671 O O . LEU A 1 463 ? 4.938 -1.475 2.576 1 97.12 463 LEU A O 1
ATOM 3675 N N . ASP A 1 464 ? 4.348 0.605 3.131 1 96.81 464 ASP A N 1
ATOM 3676 C CA . ASP A 1 464 ? 3.928 0.92 1.77 1 96.81 464 ASP A CA 1
ATOM 3677 C C . ASP A 1 464 ? 5.129 1.034 0.835 1 96.81 464 ASP A C 1
ATOM 3679 O O . ASP A 1 464 ? 4.973 1.036 -0.388 1 96.81 464 ASP A O 1
ATOM 3683 N N . LEU A 1 465 ? 6.336 1.077 1.389 1 97.69 465 LEU A N 1
ATOM 3684 C CA . LEU A 1 465 ? 7.539 1.26 0.581 1 97.69 465 LEU A CA 1
ATOM 3685 C C . LEU A 1 465 ? 8.25 -0.071 0.353 1 97.69 465 LEU A C 1
ATOM 3687 O O . LEU A 1 465 ? 8.953 -0.241 -0.647 1 97.69 465 LEU A O 1
ATOM 3691 N N . VAL A 1 466 ? 8.039 -1.032 1.211 1 97.94 466 VAL A N 1
ATOM 3692 C CA . VAL A 1 466 ? 8.875 -2.227 1.16 1 97.94 466 VAL A CA 1
ATOM 3693 C C . VAL A 1 466 ? 8.172 -3.316 0.354 1 97.94 466 VAL A C 1
ATOM 3695 O O . VAL A 1 466 ? 6.961 -3.254 0.139 1 97.94 466 VAL A O 1
ATOM 3698 N N . ARG A 1 467 ? 8.93 -4.23 -0.143 1 97.38 467 ARG A N 1
ATOM 3699 C CA . ARG A 1 467 ? 8.523 -5.527 -0.677 1 97.38 467 ARG A CA 1
ATOM 3700 C C . ARG A 1 467 ? 8.953 -6.66 0.247 1 97.38 467 ARG A C 1
ATOM 3702 O O . ARG A 1 467 ? 10.07 -6.645 0.779 1 97.38 467 ARG A O 1
ATOM 3709 N N . VAL A 1 468 ? 8.117 -7.664 0.422 1 97.56 468 VAL A N 1
ATOM 3710 C CA . VAL A 1 468 ? 8.422 -8.758 1.338 1 97.56 468 VAL A CA 1
ATOM 3711 C C . VAL A 1 468 ? 8.734 -10.023 0.545 1 97.56 468 VAL A C 1
ATOM 3713 O O . VAL A 1 468 ? 8.047 -10.344 -0.429 1 97.56 468 VAL A O 1
ATOM 3716 N N . THR A 1 469 ? 9.773 -10.656 0.875 1 98.12 469 THR A N 1
ATOM 3717 C CA . THR A 1 469 ? 10.094 -11.984 0.365 1 98.12 469 THR A CA 1
ATOM 3718 C C . THR A 1 469 ? 9.812 -13.055 1.419 1 98.12 469 THR A C 1
ATOM 3720 O O . THR A 1 469 ? 10.281 -12.945 2.555 1 98.12 469 THR A O 1
ATOM 3723 N N . ASP A 1 470 ? 9.102 -14.062 1.014 1 97.69 470 ASP A N 1
ATOM 3724 C CA . ASP A 1 470 ? 8.719 -15.141 1.92 1 97.69 470 ASP A CA 1
ATOM 3725 C C . ASP A 1 470 ? 9.492 -16.422 1.617 1 97.69 470 ASP A C 1
ATOM 3727 O O . ASP A 1 470 ? 9.609 -16.828 0.458 1 97.69 470 ASP A O 1
ATOM 3731 N N . ILE A 1 471 ? 10.086 -16.953 2.646 1 97.5 471 ILE A N 1
ATOM 3732 C CA . ILE A 1 471 ? 10.469 -18.359 2.645 1 97.5 471 ILE A CA 1
ATOM 3733 C C . ILE A 1 471 ? 9.367 -19.203 3.281 1 97.5 471 ILE A C 1
ATOM 3735 O O . ILE A 1 471 ? 9.086 -19.078 4.473 1 97.5 471 ILE A O 1
ATOM 3739 N N . GLU A 1 472 ? 8.789 -20.031 2.502 1 95.75 472 GLU A N 1
ATOM 3740 C CA . GLU A 1 472 ? 7.668 -20.812 3.025 1 95.75 472 GLU A CA 1
ATOM 3741 C C . GLU A 1 472 ? 8.133 -21.797 4.09 1 95.75 472 GLU A C 1
ATOM 3743 O O . GLU A 1 472 ? 9.266 -22.281 4.043 1 95.75 472 GLU A O 1
ATOM 3748 N N . ARG A 1 473 ? 7.254 -22.094 4.98 1 91.12 473 ARG A N 1
ATOM 3749 C CA . ARG A 1 473 ? 7.566 -22.984 6.102 1 91.12 473 ARG A CA 1
ATOM 3750 C C . ARG A 1 473 ? 8.031 -24.344 5.609 1 91.12 473 ARG A C 1
ATOM 3752 O O . ARG A 1 473 ? 8.938 -24.953 6.188 1 91.12 473 ARG A O 1
ATOM 3759 N N . ASN A 1 474 ? 7.453 -24.844 4.586 1 91.69 474 ASN A N 1
ATOM 3760 C CA . ASN A 1 474 ? 7.773 -26.172 4.07 1 91.69 474 ASN A CA 1
ATOM 3761 C C . ASN A 1 474 ? 9.164 -26.219 3.455 1 91.69 474 ASN A C 1
ATOM 3763 O O . ASN A 1 474 ? 9.742 -27.297 3.281 1 91.69 474 ASN A O 1
ATOM 3767 N N . VAL A 1 475 ? 9.703 -25.062 3.1 1 92.62 475 VAL A N 1
ATOM 3768 C CA . VAL A 1 475 ? 11.039 -25.016 2.527 1 92.62 475 VAL A CA 1
ATOM 3769 C C . VAL A 1 475 ? 12.062 -25.484 3.564 1 92.62 475 VAL A C 1
ATOM 3771 O O . VAL A 1 475 ? 12.898 -26.344 3.275 1 92.62 475 VAL A O 1
ATOM 3774 N N . GLU A 1 476 ? 11.914 -24.922 4.723 1 85.25 476 GLU A N 1
ATOM 3775 C CA . GLU A 1 476 ? 12.859 -25.281 5.777 1 85.25 476 GLU A CA 1
ATOM 3776 C C . GLU A 1 476 ? 12.773 -26.781 6.102 1 85.25 476 GLU A C 1
ATOM 3778 O O . GLU A 1 476 ? 13.797 -27.438 6.305 1 85.25 476 GLU A O 1
ATOM 3783 N N . GLU A 1 477 ? 11.594 -27.266 6.055 1 84.69 477 GLU A N 1
ATOM 3784 C CA . GLU A 1 477 ? 11.375 -28.672 6.371 1 84.69 477 GLU A CA 1
ATOM 3785 C C . GLU A 1 477 ? 11.867 -29.578 5.238 1 84.69 477 GLU A C 1
ATOM 3787 O O . GLU A 1 477 ? 12.562 -30.562 5.484 1 84.69 477 GLU A O 1
ATOM 3792 N N . ASN A 1 478 ? 11.555 -29.219 4.098 1 89.62 478 ASN A N 1
ATOM 3793 C CA . ASN A 1 478 ? 11.867 -30.047 2.934 1 89.62 478 ASN A CA 1
ATOM 3794 C C . ASN A 1 478 ? 13.359 -30.062 2.641 1 89.62 478 ASN A C 1
ATOM 3796 O O . ASN A 1 478 ? 13.898 -31.078 2.199 1 89.62 478 ASN A O 1
ATOM 3800 N N . LEU A 1 479 ? 14.016 -28.969 2.92 1 88.88 479 LEU A N 1
ATOM 3801 C CA . LEU A 1 479 ? 15.422 -28.844 2.555 1 88.88 479 LEU A CA 1
ATOM 3802 C C . LEU A 1 479 ? 16.297 -29.703 3.459 1 88.88 479 LEU A C 1
ATOM 3804 O O . LEU A 1 479 ? 17.438 -30.016 3.119 1 88.88 479 LEU A O 1
ATOM 3808 N N . GLU A 1 480 ? 15.789 -30.078 4.605 1 84.19 480 GLU A N 1
ATOM 3809 C CA . GLU A 1 480 ? 16.547 -30.922 5.527 1 84.19 480 GLU A CA 1
ATOM 3810 C C . GLU A 1 480 ? 16.938 -32.25 4.875 1 84.19 480 GLU A C 1
ATOM 3812 O O . GLU A 1 480 ? 17.984 -32.812 5.203 1 84.19 480 GLU A O 1
ATOM 3817 N N . ARG A 1 481 ? 16.172 -32.656 3.924 1 86.31 481 ARG A N 1
ATOM 3818 C CA . ARG A 1 481 ? 16.422 -33.938 3.271 1 86.31 481 ARG A CA 1
ATOM 3819 C C . ARG A 1 481 ? 17.672 -33.844 2.393 1 86.31 481 ARG A C 1
ATOM 3821 O O . ARG A 1 481 ? 18.219 -34.875 1.992 1 86.31 481 ARG A O 1
ATOM 3828 N N . PHE A 1 482 ? 18.109 -32.688 2.105 1 84.69 482 PHE A N 1
ATOM 3829 C CA . PHE A 1 482 ? 19.266 -32.531 1.224 1 84.69 482 PHE A CA 1
ATOM 3830 C C . PHE A 1 482 ? 20.547 -32.344 2.031 1 84.69 482 PHE A C 1
ATOM 3832 O O . PHE A 1 482 ? 21.625 -32.188 1.464 1 84.69 482 PHE A O 1
ATOM 3839 N N . ASP A 1 483 ? 20.422 -32.312 3.354 1 77.81 483 ASP A N 1
ATOM 3840 C CA . ASP A 1 483 ? 21.578 -32.344 4.234 1 77.81 483 ASP A CA 1
ATOM 3841 C C . ASP A 1 483 ? 22.094 -33.781 4.367 1 77.81 483 ASP A C 1
ATOM 3843 O O . ASP A 1 483 ? 21.391 -34.656 4.848 1 77.81 483 ASP A O 1
ATOM 3847 N N . PRO A 1 484 ? 23.281 -34.031 3.949 1 71.31 484 PRO A N 1
ATOM 3848 C CA . PRO A 1 484 ? 23.781 -35.406 4.023 1 71.31 484 PRO A CA 1
ATOM 3849 C C . PRO A 1 484 ? 23.812 -35.938 5.453 1 71.31 484 PRO A C 1
ATOM 3851 O O . PRO A 1 484 ? 23.812 -37.156 5.656 1 71.31 484 PRO A O 1
ATOM 3854 N N . ASP A 1 485 ? 23.922 -34.969 6.422 1 71.88 485 ASP A N 1
ATOM 3855 C CA . ASP A 1 485 ? 24.031 -35.375 7.812 1 71.88 485 ASP A CA 1
ATOM 3856 C C . ASP A 1 485 ? 22.656 -35.594 8.438 1 71.88 485 ASP A C 1
ATOM 3858 O O . ASP A 1 485 ? 22.547 -35.938 9.617 1 71.88 485 ASP A O 1
ATOM 3862 N N . VAL A 1 486 ? 21.594 -35.375 7.617 1 66.38 486 VAL A N 1
ATOM 3863 C CA . VAL A 1 486 ? 20.25 -35.5 8.172 1 66.38 486 VAL A CA 1
ATOM 3864 C C . VAL A 1 486 ? 19.844 -36.969 8.227 1 66.38 486 VAL A C 1
ATOM 3866 O O . VAL A 1 486 ? 20.203 -37.75 7.344 1 66.38 486 VAL A O 1
ATOM 3869 N N . GLU A 1 487 ? 19.625 -37.656 9.508 1 56.31 487 GLU A N 1
ATOM 3870 C CA . GLU A 1 487 ? 19.188 -39.031 9.664 1 56.31 487 GLU A CA 1
ATOM 3871 C C . GLU A 1 487 ? 17.797 -39.219 9.078 1 56.31 487 GLU A C 1
ATOM 3873 O O . GLU A 1 487 ? 16.969 -38.312 9.086 1 56.31 487 GLU A O 1
ATOM 3878 N N . MET B 1 1 ? -30.594 -39.125 -25.594 1 46.28 1 MET B N 1
ATOM 3879 C CA . MET B 1 1 ? -30.734 -37.656 -25.625 1 46.28 1 MET B CA 1
ATOM 3880 C C . MET B 1 1 ? -29.875 -37 -24.547 1 46.28 1 MET B C 1
ATOM 3882 O O . MET B 1 1 ? -29.938 -37.375 -23.375 1 46.28 1 MET B O 1
ATOM 3886 N N . LYS B 1 2 ? -28.875 -36.25 -25 1 67.38 2 LYS B N 1
ATOM 3887 C CA . LYS B 1 2 ? -28 -35.625 -24 1 67.38 2 LYS B CA 1
ATOM 3888 C C . LYS B 1 2 ? -28.781 -34.688 -23.078 1 67.38 2 LYS B C 1
ATOM 3890 O O . LYS B 1 2 ? -29.672 -33.969 -23.531 1 67.38 2 LYS B O 1
ATOM 3895 N N . THR B 1 3 ? -28.781 -34.844 -21.797 1 79.44 3 THR B N 1
ATOM 3896 C CA . THR B 1 3 ? -29.391 -34 -20.797 1 79.44 3 THR B CA 1
ATOM 3897 C C . THR B 1 3 ? -28.844 -32.562 -20.891 1 79.44 3 THR B C 1
ATOM 3899 O O . THR B 1 3 ? -27.641 -32.375 -21.031 1 79.44 3 THR B O 1
ATOM 3902 N N . ILE B 1 4 ? -29.766 -31.609 -21.172 1 78.12 4 ILE B N 1
ATOM 3903 C CA . ILE B 1 4 ? -29.375 -30.203 -21.219 1 78.12 4 ILE B CA 1
ATOM 3904 C C . ILE B 1 4 ? -29.578 -29.547 -19.859 1 78.12 4 ILE B C 1
ATOM 3906 O O . ILE B 1 4 ? -30.656 -29.656 -19.266 1 78.12 4 ILE B O 1
ATOM 3910 N N . LYS B 1 5 ? -28.594 -29.016 -19.328 1 89.81 5 LYS B N 1
ATOM 3911 C CA . LYS B 1 5 ? -28.625 -28.312 -18.047 1 89.81 5 LYS B CA 1
ATOM 3912 C C . LYS B 1 5 ? -28.219 -26.844 -18.203 1 89.81 5 LYS B C 1
ATOM 3914 O O . LYS B 1 5 ? -27.203 -26.547 -18.859 1 89.81 5 LYS B O 1
ATOM 3919 N N . GLU B 1 6 ? -29.047 -25.938 -17.719 1 92.75 6 GLU B N 1
ATOM 3920 C CA . GLU B 1 6 ? -28.734 -24.516 -17.734 1 92.75 6 GLU B CA 1
ATOM 3921 C C . GLU B 1 6 ? -27.984 -24.094 -16.469 1 92.75 6 GLU B C 1
ATOM 3923 O O . GLU B 1 6 ? -28.344 -24.516 -15.375 1 92.75 6 GLU B O 1
ATOM 3928 N N . LEU B 1 7 ? -26.938 -23.391 -16.719 1 94.81 7 LEU B N 1
ATOM 3929 C CA . LEU B 1 7 ? -26.109 -22.953 -15.609 1 94.81 7 LEU B CA 1
ATOM 3930 C C . LEU B 1 7 ? -25.938 -21.438 -15.633 1 94.81 7 LEU B C 1
ATOM 3932 O O . LEU B 1 7 ? -25.609 -20.859 -16.672 1 94.81 7 LEU B O 1
ATOM 3936 N N . ASN B 1 8 ? -26.219 -20.797 -14.523 1 94.31 8 ASN B N 1
ATOM 3937 C CA . ASN B 1 8 ? -25.906 -19.375 -14.383 1 94.31 8 ASN B CA 1
ATOM 3938 C C . ASN B 1 8 ? -24.406 -19.156 -14.156 1 94.31 8 ASN B C 1
ATOM 3940 O O . ASN B 1 8 ? -23.812 -19.812 -13.305 1 94.31 8 ASN B O 1
ATOM 3944 N N . ILE B 1 9 ? -23.859 -18.297 -14.961 1 96.94 9 ILE B N 1
ATOM 3945 C CA . ILE B 1 9 ? -22.469 -17.938 -14.727 1 96.94 9 ILE B CA 1
ATOM 3946 C C . ILE B 1 9 ? -22.391 -16.531 -14.148 1 96.94 9 ILE B C 1
ATOM 3948 O O . ILE B 1 9 ? -21.469 -15.766 -14.469 1 96.94 9 ILE B O 1
ATOM 3952 N N . PHE B 1 10 ? -23.453 -16.078 -13.453 1 98.19 10 PHE B N 1
ATOM 3953 C CA . PHE B 1 10 ? -23.531 -14.797 -12.773 1 98.19 10 PHE B CA 1
ATOM 3954 C C . PHE B 1 10 ? -24.25 -14.93 -11.438 1 98.19 10 PHE B C 1
ATOM 3956 O O . PHE B 1 10 ? -24.922 -15.93 -11.188 1 98.19 10 PHE B O 1
ATOM 3963 N N . HIS B 1 11 ? -24.031 -14.039 -10.562 1 98.38 11 HIS B N 1
ATOM 3964 C CA . HIS B 1 11 ? -24.719 -13.906 -9.289 1 98.38 11 HIS B CA 1
ATOM 3965 C C . HIS B 1 11 ? -25.062 -12.445 -9 1 98.38 11 HIS B C 1
ATOM 3967 O O . HIS B 1 11 ? -24.203 -11.57 -9.086 1 98.38 11 HIS B O 1
ATOM 3973 N N . VAL B 1 12 ? -26.297 -12.156 -8.797 1 98.44 12 VAL B N 1
ATOM 3974 C CA . VAL B 1 12 ? -26.734 -10.828 -8.383 1 98.44 12 VAL B CA 1
ATOM 3975 C C . VAL B 1 12 ? -27.688 -10.953 -7.191 1 98.44 12 VAL B C 1
ATOM 3977 O O . VAL B 1 12 ? -28.25 -12.023 -6.941 1 98.44 12 VAL B O 1
ATOM 3980 N N . PRO B 1 13 ? -27.828 -9.891 -6.426 1 98.19 13 PRO B N 1
ATOM 3981 C CA . PRO B 1 13 ? -28.797 -9.922 -5.328 1 98.19 13 PRO B CA 1
ATOM 3982 C C . PRO B 1 13 ? -30.203 -10.305 -5.793 1 98.19 13 PRO B C 1
ATOM 3984 O O . PRO B 1 13 ? -30.594 -10 -6.922 1 98.19 13 PRO B O 1
ATOM 3987 N N . ASN B 1 14 ? -30.938 -10.867 -4.91 1 97.25 14 ASN B N 1
ATOM 3988 C CA . ASN B 1 14 ? -32.281 -11.391 -5.215 1 97.25 14 ASN B CA 1
ATOM 3989 C C . ASN B 1 14 ? -33.219 -10.281 -5.676 1 97.25 14 ASN B C 1
ATOM 3991 O O . ASN B 1 14 ? -34.156 -10.531 -6.445 1 97.25 14 ASN B O 1
ATOM 3995 N N . SER B 1 15 ? -33 -9.07 -5.254 1 96.75 15 SER B N 1
ATOM 3996 C CA . SER B 1 15 ? -33.875 -7.949 -5.578 1 96.75 15 SER B CA 1
ATOM 3997 C C . SER B 1 15 ? -33.656 -7.469 -7.012 1 96.75 15 SER B C 1
ATOM 3999 O O . SER B 1 15 ? -34.438 -6.68 -7.531 1 96.75 15 SER B O 1
ATOM 4001 N N . ILE B 1 16 ? -32.594 -7.926 -7.672 1 97.5 16 ILE B N 1
ATOM 4002 C CA . ILE B 1 16 ? -32.25 -7.516 -9.031 1 97.5 16 ILE B CA 1
ATOM 4003 C C . ILE B 1 16 ? -32.875 -8.484 -10.031 1 97.5 16 ILE B C 1
ATOM 4005 O O . ILE B 1 16 ? -32.656 -9.695 -9.938 1 97.5 16 ILE B O 1
ATOM 4009 N N . GLU B 1 17 ? -33.594 -7.953 -10.969 1 94.88 17 GLU B N 1
ATOM 4010 C CA . GLU B 1 17 ? -34.188 -8.758 -12.039 1 94.88 17 GLU B CA 1
ATOM 4011 C C . GLU B 1 17 ? -33.469 -8.508 -13.367 1 94.88 17 GLU B C 1
ATOM 4013 O O . GLU B 1 17 ? -33.406 -7.371 -13.836 1 94.88 17 GLU B O 1
ATOM 4018 N N . LEU B 1 18 ? -32.844 -9.578 -13.852 1 95.12 18 LEU B N 1
ATOM 4019 C CA . LEU B 1 18 ? -32.219 -9.523 -15.164 1 95.12 18 LEU B CA 1
ATOM 4020 C C . LEU B 1 18 ? -33.094 -10.227 -16.203 1 95.12 18 LEU B C 1
ATOM 4022 O O . LEU B 1 18 ? -33.562 -11.328 -15.969 1 95.12 18 LEU B O 1
ATOM 4026 N N . ASN B 1 19 ? -33.281 -9.57 -17.406 1 91.94 19 ASN B N 1
ATOM 4027 C CA . ASN B 1 19 ? -34.25 -10.102 -18.344 1 91.94 19 ASN B CA 1
ATOM 4028 C C . ASN B 1 19 ? -33.625 -10.461 -19.688 1 91.94 19 ASN B C 1
ATOM 4030 O O . ASN B 1 19 ? -34.219 -11.148 -20.5 1 91.94 19 ASN B O 1
ATOM 4034 N N . ASP B 1 20 ? -32.469 -10.023 -19.953 1 94.56 20 ASP B N 1
ATOM 4035 C CA . ASP B 1 20 ? -31.812 -10.281 -21.219 1 94.56 20 ASP B CA 1
ATOM 4036 C C . ASP B 1 20 ? -30.594 -11.188 -21.031 1 94.56 20 ASP B C 1
ATOM 4038 O O . ASP B 1 20 ? -29.719 -10.898 -20.219 1 94.56 20 ASP B O 1
ATOM 4042 N N . PHE B 1 21 ? -30.594 -12.336 -21.797 1 96.12 21 PHE B N 1
ATOM 4043 C CA . PHE B 1 21 ? -29.516 -13.305 -21.641 1 96.12 21 PHE B CA 1
ATOM 4044 C C . PHE B 1 21 ? -29.031 -13.812 -23 1 96.12 21 PHE B C 1
ATOM 4046 O O . PHE B 1 21 ? -29.812 -13.891 -23.938 1 96.12 21 PHE B O 1
ATOM 4053 N N . GLN B 1 22 ? -27.766 -14.016 -23.062 1 94.62 22 GLN B N 1
ATOM 4054 C CA . GLN B 1 22 ? -27.172 -14.812 -24.125 1 94.62 22 GLN B CA 1
ATOM 4055 C C . GLN B 1 22 ? -26.797 -16.203 -23.641 1 94.62 22 GLN B C 1
ATOM 4057 O O . GLN B 1 22 ? -26.375 -16.375 -22.484 1 94.62 22 GLN B O 1
ATOM 4062 N N . LEU B 1 23 ? -27 -17.188 -24.5 1 94 23 LEU B N 1
ATOM 4063 C CA . LEU B 1 23 ? -26.703 -18.578 -24.125 1 94 23 LEU B CA 1
ATOM 4064 C C . LEU B 1 23 ? -25.484 -19.078 -24.875 1 94 23 LEU B C 1
ATOM 4066 O O . LEU B 1 23 ? -25.312 -18.828 -26.062 1 94 23 LEU B O 1
ATOM 4070 N N . LYS B 1 24 ? -24.594 -19.656 -24.094 1 92.81 24 LYS B N 1
ATOM 4071 C CA . LYS B 1 24 ? -23.438 -20.328 -24.672 1 92.81 24 LYS B CA 1
ATOM 4072 C C . LYS B 1 24 ? -23.438 -21.812 -24.312 1 92.81 24 LYS B C 1
ATOM 4074 O O . LYS B 1 24 ? -23.516 -22.172 -23.141 1 92.81 24 LYS B O 1
ATOM 4079 N N . THR B 1 25 ? -23.281 -22.578 -25.328 1 93.25 25 THR B N 1
ATOM 4080 C CA . THR B 1 25 ? -23.375 -24.016 -25.109 1 93.25 25 THR B CA 1
ATOM 4081 C C . THR B 1 25 ? -21.984 -24.641 -25.031 1 93.25 25 THR B C 1
ATOM 4083 O O . THR B 1 25 ? -21.094 -24.297 -25.812 1 93.25 25 THR B O 1
ATOM 4086 N N . ILE B 1 26 ? -21.844 -25.5 -24 1 90.56 26 ILE B N 1
ATOM 4087 C CA . ILE B 1 26 ? -20.656 -26.312 -23.875 1 90.56 26 ILE B CA 1
ATOM 4088 C C . ILE B 1 26 ? -21.047 -27.797 -23.781 1 90.56 26 ILE B C 1
ATOM 4090 O O . ILE B 1 26 ? -22.016 -28.141 -23.109 1 90.56 26 ILE B O 1
ATOM 4094 N N . GLU B 1 27 ? -20.312 -28.609 -24.516 1 88.5 27 GLU B N 1
ATOM 4095 C CA . GLU B 1 27 ? -20.75 -30 -24.625 1 88.5 27 GLU B CA 1
ATOM 4096 C C . GLU B 1 27 ? -19.703 -30.953 -24.047 1 88.5 27 GLU B C 1
ATOM 4098 O O . GLU B 1 27 ? -18.5 -30.781 -24.25 1 88.5 27 GLU B O 1
ATOM 4103 N N . SER B 1 28 ? -20.25 -31.766 -23.172 1 81.56 28 SER B N 1
ATOM 4104 C CA . SER B 1 28 ? -19.516 -32.938 -22.703 1 81.56 28 SER B CA 1
ATOM 4105 C C . SER B 1 28 ? -20.031 -34.219 -23.359 1 81.56 28 SER B C 1
ATOM 4107 O O . SER B 1 28 ? -20.922 -34.156 -24.203 1 81.56 28 SER B O 1
ATOM 4109 N N . SER B 1 29 ? -19.375 -35.438 -23.016 1 78.25 29 SER B N 1
ATOM 4110 C CA . SER B 1 29 ? -19.734 -36.719 -23.625 1 78.25 29 SER B CA 1
ATOM 4111 C C . SER B 1 29 ? -21.188 -37.062 -23.328 1 78.25 29 SER B C 1
ATOM 4113 O O . SER B 1 29 ? -21.906 -37.562 -24.203 1 78.25 29 SER B O 1
ATOM 4115 N N . ASP B 1 30 ? -21.656 -36.688 -22.156 1 82.94 30 ASP B N 1
ATOM 4116 C CA . ASP B 1 30 ? -22.969 -37.188 -21.75 1 82.94 30 ASP B CA 1
ATOM 4117 C C . ASP B 1 30 ? -23.938 -36.062 -21.438 1 82.94 30 ASP B C 1
ATOM 4119 O O . ASP B 1 30 ? -25.141 -36.281 -21.328 1 82.94 30 ASP B O 1
ATOM 4123 N N . ILE B 1 31 ? -23.422 -34.875 -21.297 1 87.75 31 ILE B N 1
ATOM 4124 C CA . ILE B 1 31 ? -24.266 -33.781 -20.859 1 87.75 31 ILE B CA 1
ATOM 4125 C C . ILE B 1 31 ? -23.906 -32.5 -21.625 1 87.75 31 ILE B C 1
ATOM 4127 O O . ILE B 1 31 ? -22.719 -32.25 -21.875 1 87.75 31 ILE B O 1
ATOM 4131 N N . THR B 1 32 ? -24.953 -31.797 -22.047 1 91.5 32 THR B N 1
ATOM 4132 C CA . THR B 1 32 ? -24.781 -30.469 -22.625 1 91.5 32 THR B CA 1
ATOM 4133 C C . THR B 1 32 ? -25.156 -29.391 -21.625 1 91.5 32 THR B C 1
ATOM 4135 O O . THR B 1 32 ? -26.25 -29.422 -21.047 1 91.5 32 THR B O 1
ATOM 4138 N N . PHE B 1 33 ? -24.234 -28.562 -21.438 1 93 33 PHE B N 1
ATOM 4139 C CA . PHE B 1 33 ? -24.5 -27.438 -20.547 1 93 33 PHE B CA 1
ATOM 4140 C C . PHE B 1 33 ? -24.719 -26.156 -21.344 1 93 33 PHE B C 1
ATOM 4142 O O . PHE B 1 33 ? -24.031 -25.906 -22.328 1 93 33 PHE B O 1
ATOM 4149 N N . THR B 1 34 ? -25.766 -25.406 -20.953 1 94.31 34 THR B N 1
ATOM 4150 C CA . THR B 1 34 ? -25.984 -24.078 -21.5 1 94.31 34 THR B CA 1
ATOM 4151 C C . THR B 1 34 ? -25.703 -23.016 -20.453 1 94.31 34 THR B C 1
ATOM 4153 O O . THR B 1 34 ? -26.391 -22.906 -19.438 1 94.31 34 THR B O 1
ATOM 4156 N N . LEU B 1 35 ? -24.641 -22.234 -20.734 1 95.25 35 LEU B N 1
ATOM 4157 C CA . LEU B 1 35 ? -24.266 -21.156 -19.828 1 95.25 35 LEU B CA 1
ATOM 4158 C C . LEU B 1 35 ? -25.094 -19.891 -20.125 1 95.25 35 LEU B C 1
ATOM 4160 O O . LEU B 1 35 ? -25.109 -19.406 -21.25 1 95.25 35 LEU B O 1
ATOM 4164 N N . LYS B 1 36 ? -25.766 -19.406 -19.109 1 95.88 36 LYS B N 1
ATOM 4165 C CA . LYS B 1 36 ? -26.562 -18.188 -19.234 1 95.88 36 LYS B CA 1
ATOM 4166 C C . LYS B 1 36 ? -25.734 -16.953 -18.922 1 95.88 36 LYS B C 1
ATOM 4168 O O . LYS B 1 36 ? -25.266 -16.781 -17.797 1 95.88 36 LYS B O 1
ATOM 4173 N N . VAL B 1 37 ? -25.578 -16.062 -19.922 1 95.75 37 VAL B N 1
ATOM 4174 C CA . VAL B 1 37 ? -24.781 -14.836 -19.812 1 95.75 37 VAL B CA 1
ATOM 4175 C C . VAL B 1 37 ? -25.703 -13.617 -19.844 1 95.75 37 VAL B C 1
ATOM 4177 O O . VAL B 1 37 ? -26.312 -13.32 -20.859 1 95.75 37 VAL B O 1
ATOM 4180 N N . PRO B 1 38 ? -25.766 -12.898 -18.766 1 96.75 38 PRO B N 1
ATOM 4181 C CA . PRO B 1 38 ? -26.641 -11.719 -18.781 1 96.75 38 PRO B CA 1
ATOM 4182 C C . PRO B 1 38 ? -26.094 -10.594 -19.656 1 96.75 38 PRO B C 1
ATOM 4184 O O . PRO B 1 38 ? -24.875 -10.375 -19.703 1 96.75 38 PRO B O 1
ATOM 4187 N N . VAL B 1 39 ? -26.953 -9.969 -20.328 1 95.12 39 VAL B N 1
ATOM 4188 C CA . VAL B 1 39 ? -26.609 -8.75 -21.062 1 95.12 39 VAL B CA 1
ATOM 4189 C C . VAL B 1 39 ? -26.859 -7.531 -20.172 1 95.12 39 VAL B C 1
ATOM 4191 O O . VAL B 1 39 ? -28.016 -7.246 -19.812 1 95.12 39 VAL B O 1
ATOM 4194 N N . ILE B 1 40 ? -25.828 -6.855 -19.844 1 94.75 40 ILE B N 1
ATOM 4195 C CA . ILE B 1 40 ? -25.984 -5.785 -18.875 1 94.75 40 ILE B CA 1
ATOM 4196 C C . ILE B 1 40 ? -25.5 -4.465 -19.469 1 94.75 40 ILE B C 1
ATOM 4198 O O . ILE B 1 40 ? -24.531 -4.438 -20.234 1 94.75 40 ILE B O 1
ATOM 4202 N N . THR B 1 41 ? -26.203 -3.373 -19.156 1 95.19 41 THR B N 1
ATOM 4203 C CA . THR B 1 41 ? -25.797 -2.008 -19.5 1 95.19 41 THR B CA 1
ATOM 4204 C C . THR B 1 41 ? -25.188 -1.314 -18.281 1 95.19 41 THR B C 1
ATOM 4206 O O . THR B 1 41 ? -25.219 -1.852 -17.172 1 95.19 41 THR B O 1
ATOM 4209 N N . GLY B 1 42 ? -24.656 -0.156 -18.484 1 96.44 42 GLY B N 1
ATOM 4210 C CA . GLY B 1 42 ? -24.109 0.624 -17.391 1 96.44 42 GLY B CA 1
ATOM 4211 C C . GLY B 1 42 ? -25.125 0.952 -16.312 1 96.44 42 GLY B C 1
ATOM 4212 O O . GLY B 1 42 ? -24.812 0.885 -15.125 1 96.44 42 GLY B O 1
ATOM 4213 N N . ASP B 1 43 ? -26.328 1.208 -16.734 1 96.5 43 ASP B N 1
ATOM 4214 C CA . ASP B 1 43 ? -27.391 1.562 -15.789 1 96.5 43 ASP B CA 1
ATOM 4215 C C . ASP B 1 43 ? -27.766 0.371 -14.914 1 96.5 43 ASP B C 1
ATOM 4217 O O . ASP B 1 43 ? -27.984 0.523 -13.711 1 96.5 43 ASP B O 1
ATOM 4221 N N . VAL B 1 44 ? -27.891 -0.756 -15.547 1 97.31 44 VAL B N 1
ATOM 4222 C CA . VAL B 1 44 ? -28.234 -1.969 -14.812 1 97.31 44 VAL B CA 1
ATOM 4223 C C . VAL B 1 44 ? -27.109 -2.299 -13.82 1 97.31 44 VAL B C 1
ATOM 4225 O O . VAL B 1 44 ? -27.375 -2.65 -12.672 1 97.31 44 VAL B O 1
ATOM 4228 N N . LEU B 1 45 ? -25.875 -2.164 -14.281 1 98.38 45 LEU B N 1
ATOM 4229 C CA . LEU B 1 45 ? -24.734 -2.412 -13.414 1 98.38 45 LEU B CA 1
ATOM 4230 C C . LEU B 1 45 ? -24.75 -1.471 -12.211 1 98.38 45 LEU B C 1
ATOM 4232 O O . LEU B 1 45 ? -24.469 -1.89 -11.086 1 98.38 45 LEU B O 1
ATOM 4236 N N . GLU B 1 46 ? -25.031 -0.215 -12.438 1 98.31 46 GLU B N 1
ATOM 4237 C CA . GLU B 1 46 ? -25.094 0.761 -11.359 1 98.31 46 GLU B CA 1
ATOM 4238 C C . GLU B 1 46 ? -26.141 0.367 -10.312 1 98.31 46 GLU B C 1
ATOM 4240 O O . GLU B 1 46 ? -25.906 0.49 -9.109 1 98.31 46 GLU B O 1
ATOM 4245 N N . LYS B 1 47 ? -27.281 -0.134 -10.773 1 98.25 47 LYS B N 1
ATOM 4246 C CA . LYS B 1 47 ? -28.328 -0.594 -9.867 1 98.25 47 LYS B CA 1
ATOM 4247 C C . LYS B 1 47 ? -27.859 -1.783 -9.039 1 98.25 47 LYS B C 1
ATOM 4249 O O . LYS B 1 47 ? -28.141 -1.863 -7.84 1 98.25 47 LYS B O 1
ATOM 4254 N N . ILE B 1 48 ? -27.203 -2.666 -9.711 1 98.75 48 ILE B N 1
ATOM 4255 C CA . ILE B 1 48 ? -26.672 -3.84 -9.023 1 98.75 48 ILE B CA 1
ATOM 4256 C C . ILE B 1 48 ? -25.672 -3.402 -7.953 1 98.75 48 ILE B C 1
ATOM 4258 O O . ILE B 1 48 ? -25.75 -3.865 -6.812 1 98.75 48 ILE B O 1
ATOM 4262 N N . ILE B 1 49 ? -24.797 -2.453 -8.297 1 98.81 49 ILE B N 1
ATOM 4263 C CA . ILE B 1 49 ? -23.766 -1.976 -7.379 1 98.81 49 ILE B CA 1
ATOM 4264 C C . ILE B 1 49 ? -24.422 -1.302 -6.176 1 98.81 49 ILE B C 1
ATOM 4266 O O . ILE B 1 49 ? -24.047 -1.563 -5.031 1 98.81 49 ILE B O 1
ATOM 4270 N N . HIS B 1 50 ? -25.406 -0.515 -6.391 1 98.5 50 HIS B N 1
ATOM 4271 C CA . HIS B 1 50 ? -26.094 0.169 -5.305 1 98.5 50 HIS B CA 1
ATOM 4272 C C . HIS B 1 50 ? -26.75 -0.829 -4.355 1 98.5 50 HIS B C 1
ATOM 4274 O O . HIS B 1 50 ? -26.734 -0.637 -3.139 1 98.5 50 HIS B O 1
ATOM 4280 N N . GLN B 1 51 ? -27.281 -1.881 -4.938 1 98.75 51 GLN B N 1
ATOM 4281 C CA . GLN B 1 51 ? -27.969 -2.865 -4.105 1 98.75 51 GLN B CA 1
ATOM 4282 C C . GLN B 1 51 ? -26.984 -3.623 -3.221 1 98.75 51 GLN B C 1
ATOM 4284 O O . GLN B 1 51 ? -27.25 -3.844 -2.037 1 98.75 51 GLN B O 1
ATOM 4289 N N . VAL B 1 52 ? -25.844 -4.039 -3.771 1 98.81 52 VAL B N 1
ATOM 4290 C CA . VAL B 1 52 ? -24.891 -4.762 -2.941 1 98.81 52 VAL B CA 1
ATOM 4291 C C . VAL B 1 52 ? -24.328 -3.83 -1.868 1 98.81 52 VAL B C 1
ATOM 4293 O O . VAL B 1 52 ? -24 -4.273 -0.765 1 98.81 52 VAL B O 1
ATOM 4296 N N . GLN B 1 53 ? -24.203 -2.533 -2.168 1 98.69 53 GLN B N 1
ATOM 4297 C CA . GLN B 1 53 ? -23.766 -1.556 -1.182 1 98.69 53 GLN B CA 1
ATOM 4298 C C . GLN B 1 53 ? -24.766 -1.429 -0.038 1 98.69 53 GLN B C 1
ATOM 4300 O O . GLN B 1 53 ? -24.375 -1.384 1.132 1 98.69 53 GLN B O 1
ATOM 4305 N N . ILE B 1 54 ? -26.031 -1.38 -0.395 1 98.5 54 ILE B N 1
ATOM 4306 C CA . ILE B 1 54 ? -27.078 -1.31 0.613 1 98.5 54 ILE B CA 1
ATOM 4307 C C . ILE B 1 54 ? -27.031 -2.549 1.504 1 98.5 54 ILE B C 1
ATOM 4309 O O . ILE B 1 54 ? -27.062 -2.439 2.732 1 98.5 54 ILE B O 1
ATOM 4313 N N . ASN B 1 55 ? -26.922 -3.686 0.884 1 98.88 55 ASN B N 1
ATOM 4314 C CA . ASN B 1 55 ? -26.859 -4.938 1.626 1 98.88 55 ASN B CA 1
ATOM 4315 C C . ASN B 1 55 ? -25.641 -4.977 2.555 1 98.88 55 ASN B C 1
ATOM 4317 O O . ASN B 1 55 ? -25.75 -5.41 3.703 1 98.88 55 ASN B O 1
ATOM 4321 N N . ARG B 1 56 ? -24.531 -4.539 2.072 1 98.75 56 ARG B N 1
ATOM 4322 C CA . ARG B 1 56 ? -23.312 -4.477 2.873 1 98.75 56 ARG B CA 1
ATOM 4323 C C . ARG B 1 56 ? -23.5 -3.566 4.082 1 98.75 56 ARG B C 1
ATOM 4325 O O . ARG B 1 56 ? -23.156 -3.941 5.207 1 98.75 56 ARG B O 1
ATOM 4332 N N . ASN B 1 57 ? -24.016 -2.389 3.871 1 97.69 57 ASN B N 1
ATOM 4333 C CA . ASN B 1 57 ? -24.203 -1.415 4.941 1 97.69 57 ASN B CA 1
ATOM 4334 C C . ASN B 1 57 ? -25.156 -1.931 6.012 1 97.69 57 ASN B C 1
ATOM 4336 O O . ASN B 1 57 ? -25 -1.625 7.195 1 97.69 57 ASN B O 1
ATOM 4340 N N . GLN B 1 58 ? -26.078 -2.768 5.602 1 97.94 58 GLN B N 1
ATOM 4341 C CA . GLN B 1 58 ? -27.109 -3.248 6.512 1 97.94 58 GLN B CA 1
ATOM 4342 C C . GLN B 1 58 ? -26.656 -4.508 7.242 1 97.94 58 GLN B C 1
ATOM 4344 O O . GLN B 1 58 ? -27.25 -4.898 8.242 1 97.94 58 GLN B O 1
ATOM 4349 N N . TYR B 1 59 ? -25.578 -5.129 6.758 1 98.5 59 TYR B N 1
ATOM 4350 C CA . TYR B 1 59 ? -25.297 -6.457 7.293 1 98.5 59 TYR B CA 1
ATOM 4351 C C . TYR B 1 59 ? -23.797 -6.66 7.48 1 98.5 59 TYR B C 1
ATOM 4353 O O . TYR B 1 59 ? -23.281 -6.523 8.586 1 98.5 59 TYR B O 1
ATOM 4361 N N . LEU B 1 60 ? -23.016 -6.676 6.418 1 98.69 60 LEU B N 1
ATOM 4362 C CA . LEU B 1 60 ? -21.609 -7.082 6.418 1 98.69 60 LEU B CA 1
ATOM 4363 C C . LEU B 1 60 ? -20.75 -6.051 7.141 1 98.69 60 LEU B C 1
ATOM 4365 O O . LEU B 1 60 ? -19.797 -6.414 7.836 1 98.69 60 LEU B O 1
ATOM 4369 N N . ALA B 1 61 ? -21.062 -4.801 7.039 1 97.62 61 ALA B N 1
ATOM 4370 C CA . ALA B 1 61 ? -20.234 -3.703 7.535 1 97.62 61 ALA B CA 1
ATOM 4371 C C . ALA B 1 61 ? -20.016 -3.812 9.047 1 97.62 61 ALA B C 1
ATOM 4373 O O . ALA B 1 61 ? -18.953 -3.465 9.555 1 97.62 61 ALA B O 1
ATOM 4374 N N . SER B 1 62 ? -21.047 -4.293 9.734 1 96.44 62 SER B N 1
ATOM 4375 C CA . SER B 1 62 ? -20.969 -4.328 11.188 1 96.44 62 SER B CA 1
ATOM 4376 C C . SER B 1 62 ? -20.688 -5.734 11.695 1 96.44 62 SER B C 1
ATOM 4378 O O . SER B 1 62 ? -20.641 -5.969 12.906 1 96.44 62 SER B O 1
ATOM 4380 N N . MET B 1 63 ? -20.5 -6.684 10.812 1 98.06 63 MET B N 1
ATOM 4381 C CA . MET B 1 63 ? -20.281 -8.07 11.211 1 98.06 63 MET B CA 1
ATOM 4382 C C . MET B 1 63 ? -18.875 -8.25 11.789 1 98.06 63 MET B C 1
ATOM 4384 O O . MET B 1 63 ? -17.891 -7.832 11.18 1 98.06 63 MET B O 1
ATOM 4388 N N . PRO B 1 64 ? -18.75 -8.891 12.992 1 98.12 64 PRO B N 1
ATOM 4389 C CA . PRO B 1 64 ? -17.406 -9.164 13.523 1 98.12 64 PRO B CA 1
ATOM 4390 C C . PRO B 1 64 ? -16.562 -10.031 12.594 1 98.12 64 PRO B C 1
ATOM 4392 O O . PRO B 1 64 ? -17.094 -10.961 11.977 1 98.12 64 PRO B O 1
ATOM 4395 N N . ILE B 1 65 ? -15.32 -9.742 12.508 1 98.5 65 ILE B N 1
ATOM 4396 C CA . ILE B 1 65 ? -14.414 -10.461 11.617 1 98.5 65 ILE B CA 1
ATOM 4397 C C . ILE B 1 65 ? -14.414 -11.945 11.961 1 98.5 65 ILE B C 1
ATOM 4399 O O . ILE B 1 65 ? -14.328 -12.797 11.07 1 98.5 65 ILE B O 1
ATOM 4403 N N . ALA B 1 66 ? -14.555 -12.305 13.234 1 97.94 66 ALA B N 1
ATOM 4404 C CA . ALA B 1 66 ? -14.609 -13.711 13.641 1 97.94 66 ALA B CA 1
ATOM 4405 C C . ALA B 1 66 ? -15.797 -14.422 13 1 97.94 66 ALA B C 1
ATOM 4407 O O . ALA B 1 66 ? -15.68 -15.578 12.586 1 97.94 66 ALA B O 1
ATOM 4408 N N . ASP B 1 67 ? -16.938 -13.727 12.891 1 98.62 67 ASP B N 1
ATOM 4409 C CA . ASP B 1 67 ? -18.125 -14.305 12.273 1 98.62 67 ASP B CA 1
ATOM 4410 C C . ASP B 1 67 ? -17.938 -14.477 10.766 1 98.62 67 ASP B C 1
ATOM 4412 O O . ASP B 1 67 ? -18.391 -15.469 10.188 1 98.62 67 ASP B O 1
ATOM 4416 N N . ILE B 1 68 ? -17.344 -13.523 10.156 1 98.75 68 ILE B N 1
ATOM 4417 C CA . ILE B 1 68 ? -17.062 -13.609 8.734 1 98.75 68 ILE B CA 1
ATOM 4418 C C . ILE B 1 68 ? -16.188 -14.828 8.445 1 98.75 68 ILE B C 1
ATOM 4420 O O . ILE B 1 68 ? -16.484 -15.617 7.547 1 98.75 68 ILE B O 1
ATOM 4424 N N . ILE B 1 69 ? -15.141 -15.039 9.25 1 98.5 69 ILE B N 1
ATOM 4425 C CA . ILE B 1 69 ? -14.227 -16.172 9.102 1 98.5 69 ILE B CA 1
ATOM 4426 C C . ILE B 1 69 ? -15 -17.469 9.258 1 98.5 69 ILE B C 1
ATOM 4428 O O . ILE B 1 69 ? -14.828 -18.406 8.469 1 98.5 69 ILE B O 1
ATOM 4432 N N . ASN B 1 70 ? -15.828 -17.469 10.273 1 98.69 70 ASN B N 1
ATOM 4433 C CA . ASN B 1 70 ? -16.609 -18.672 10.516 1 98.69 70 ASN B CA 1
ATOM 4434 C C . ASN B 1 70 ? -17.531 -19 9.336 1 98.69 70 ASN B C 1
ATOM 4436 O O . ASN B 1 70 ? -17.656 -20.156 8.945 1 98.69 70 ASN B O 1
ATOM 4440 N N . LYS B 1 71 ? -18.141 -18.047 8.797 1 98.88 71 LYS B N 1
ATOM 4441 C CA . LYS B 1 71 ? -19.062 -18.25 7.684 1 98.88 71 LYS B CA 1
ATOM 4442 C C . LYS B 1 71 ? -18.312 -18.703 6.434 1 98.88 71 LYS B C 1
ATOM 4444 O O . LYS B 1 71 ? -18.781 -19.578 5.703 1 98.88 71 LYS B O 1
ATOM 4449 N N . ILE B 1 72 ? -17.156 -18.078 6.172 1 98.75 72 ILE B N 1
ATOM 4450 C CA . ILE B 1 72 ? -16.328 -18.531 5.055 1 98.75 72 ILE B CA 1
ATOM 4451 C C . ILE B 1 72 ? -15.93 -19.984 5.262 1 98.75 72 ILE B C 1
ATOM 4453 O O . ILE B 1 72 ? -16.016 -20.797 4.34 1 98.75 72 ILE B O 1
ATOM 4457 N N . ASP B 1 73 ? -15.531 -20.312 6.488 1 98.69 73 ASP B N 1
ATOM 4458 C CA . ASP B 1 73 ? -15.109 -21.672 6.809 1 98.69 73 ASP B CA 1
ATOM 4459 C C . ASP B 1 73 ? -16.25 -22.672 6.586 1 98.69 73 ASP B C 1
ATOM 4461 O O . ASP B 1 73 ? -16.016 -23.781 6.09 1 98.69 73 ASP B O 1
ATOM 4465 N N . MET B 1 74 ? -17.422 -22.281 6.961 1 98.81 74 MET B N 1
ATOM 4466 C CA . MET B 1 74 ? -18.578 -23.156 6.754 1 98.81 74 MET B CA 1
ATOM 4467 C C . MET B 1 74 ? -18.781 -23.453 5.273 1 98.81 74 MET B C 1
ATOM 4469 O O . MET B 1 74 ? -19.062 -24.594 4.902 1 98.81 74 MET B O 1
ATOM 4473 N N . ALA B 1 75 ? -18.609 -22.438 4.457 1 98.75 75 ALA B N 1
ATOM 4474 C CA . ALA B 1 75 ? -18.703 -22.656 3.016 1 98.75 75 ALA B CA 1
ATOM 4475 C C . ALA B 1 75 ? -17.562 -23.547 2.52 1 98.75 75 ALA B C 1
ATOM 4477 O O . ALA B 1 75 ? -17.781 -24.453 1.709 1 98.75 75 ALA B O 1
ATOM 4478 N N . VAL B 1 76 ? -16.391 -23.312 3.006 1 98.31 76 VAL B N 1
ATOM 4479 C CA . VAL B 1 76 ? -15.211 -24.078 2.615 1 98.31 76 VAL B CA 1
ATOM 4480 C C . VAL B 1 76 ? -15.383 -25.531 3.008 1 98.31 76 VAL B C 1
ATOM 4482 O O . VAL B 1 76 ? -15.039 -26.438 2.236 1 98.31 76 VAL B O 1
ATOM 4485 N N . GLN B 1 77 ? -15.961 -25.766 4.176 1 97.88 77 GLN B N 1
ATOM 4486 C CA . GLN B 1 77 ? -16.188 -27.125 4.637 1 97.88 77 GLN B CA 1
ATOM 4487 C C . GLN B 1 77 ? -17.125 -27.891 3.697 1 97.88 77 GLN B C 1
ATOM 4489 O O . GLN B 1 77 ? -16.953 -29.094 3.479 1 97.88 77 GLN B O 1
ATOM 4494 N N . LYS B 1 78 ? -18.047 -27.203 3.137 1 98.31 78 LYS B N 1
ATOM 4495 C CA . LYS B 1 78 ? -18.891 -27.828 2.133 1 98.31 78 LYS B CA 1
ATOM 4496 C C . LYS B 1 78 ? -18.078 -28.297 0.928 1 98.31 78 LYS B C 1
ATOM 4498 O O . LYS B 1 78 ? -18.266 -29.406 0.427 1 98.31 78 LYS B O 1
ATOM 4503 N N . TRP B 1 79 ? -17.172 -27.516 0.526 1 97.88 79 TRP B N 1
ATOM 4504 C CA . TRP B 1 79 ? -16.359 -27.797 -0.658 1 97.88 79 TRP B CA 1
ATOM 4505 C C . TRP B 1 79 ? -15.352 -28.906 -0.378 1 97.88 79 TRP B C 1
ATOM 4507 O O . TRP B 1 79 ? -14.797 -29.5 -1.308 1 97.88 79 TRP B O 1
ATOM 4517 N N . LEU B 1 80 ? -15.062 -29.125 0.887 1 97.19 80 LEU B N 1
ATOM 4518 C CA . LEU B 1 80 ? -14.133 -30.203 1.247 1 97.19 80 LEU B CA 1
ATOM 4519 C C . LEU B 1 80 ? -14.836 -31.547 1.256 1 97.19 80 LEU B C 1
ATOM 4521 O O . LEU B 1 80 ? -14.18 -32.594 1.309 1 97.19 80 LEU B O 1
ATOM 4525 N N . ASN B 1 81 ? -16.172 -31.531 1.16 1 96.56 81 ASN B N 1
ATOM 4526 C CA . ASN B 1 81 ? -16.953 -32.75 0.972 1 96.56 81 ASN B CA 1
ATOM 4527 C C . ASN B 1 81 ? -17.062 -33.125 -0.502 1 96.56 81 ASN B C 1
ATOM 4529 O O . ASN B 1 81 ? -17.688 -32.406 -1.291 1 96.56 81 ASN B O 1
ATOM 4533 N N . PRO B 1 82 ? -16.5 -34.281 -0.89 1 95.31 82 PRO B N 1
ATOM 4534 C CA . PRO B 1 82 ? -16.516 -34.656 -2.305 1 95.31 82 PRO B CA 1
ATOM 4535 C C . PRO B 1 82 ? -17.938 -34.875 -2.846 1 95.31 82 PRO B C 1
ATOM 4537 O O . PRO B 1 82 ? -18.125 -34.875 -4.062 1 95.31 82 PRO B O 1
ATOM 4540 N N . ASN B 1 83 ? -18.906 -35.031 -1.935 1 96.88 83 ASN B N 1
ATOM 4541 C CA . ASN B 1 83 ? -20.266 -35.25 -2.369 1 96.88 83 ASN B CA 1
ATOM 4542 C C . ASN B 1 83 ? -21.078 -33.969 -2.439 1 96.88 83 ASN B C 1
ATOM 4544 O O . ASN B 1 83 ? -22.266 -34 -2.77 1 96.88 83 ASN B O 1
ATOM 4548 N N . TYR B 1 84 ? -20.438 -32.875 -2.1 1 97.81 84 TYR B N 1
ATOM 4549 C CA . TYR B 1 84 ? -21.125 -31.578 -2.174 1 97.81 84 TYR B CA 1
ATOM 4550 C C . TYR B 1 84 ? -21.531 -31.266 -3.607 1 97.81 84 TYR B C 1
ATOM 4552 O O . TYR B 1 84 ? -20.703 -31.234 -4.512 1 97.81 84 TYR B O 1
ATOM 4560 N N . PRO B 1 85 ? -22.812 -31 -3.895 1 98 85 PRO B N 1
ATOM 4561 C CA . PRO B 1 85 ? -23.344 -30.875 -5.258 1 98 85 PRO B CA 1
ATOM 4562 C C . PRO B 1 85 ? -22.609 -29.797 -6.066 1 98 85 PRO B C 1
ATOM 4564 O O . PRO B 1 85 ? -22.312 -30.016 -7.242 1 98 85 PRO B O 1
ATOM 4567 N N . LEU B 1 86 ? -22.359 -28.672 -5.477 1 98.12 86 LEU B N 1
ATOM 4568 C CA . LEU B 1 86 ? -21.703 -27.594 -6.223 1 98.12 86 LEU B CA 1
ATOM 4569 C C . LEU B 1 86 ? -20.266 -27.984 -6.551 1 98.12 86 LEU B C 1
ATOM 4571 O O . LEU B 1 86 ? -19.734 -27.594 -7.602 1 98.12 86 LEU B O 1
ATOM 4575 N N . ARG B 1 87 ? -19.578 -28.703 -5.672 1 97.62 87 ARG B N 1
ATOM 4576 C CA . ARG B 1 87 ? -18.234 -29.188 -5.969 1 97.62 87 ARG B CA 1
ATOM 4577 C C . ARG B 1 87 ? -18.25 -30.172 -7.137 1 97.62 87 ARG B C 1
ATOM 4579 O O . ARG B 1 87 ? -17.438 -30.062 -8.055 1 97.62 87 ARG B O 1
ATOM 4586 N N . LYS B 1 88 ? -19.203 -31.078 -7.117 1 96.69 88 LYS B N 1
ATOM 4587 C CA . LYS B 1 88 ? -19.344 -32.031 -8.211 1 96.69 88 LYS B CA 1
ATOM 4588 C C . LYS B 1 88 ? -19.594 -31.344 -9.539 1 96.69 88 LYS B C 1
ATOM 4590 O O . LYS B 1 88 ? -19.016 -31.719 -10.562 1 96.69 88 LYS B O 1
ATOM 4595 N N . LEU B 1 89 ? -20.438 -30.375 -9.406 1 96.44 89 LEU B N 1
ATOM 4596 C CA . LEU B 1 89 ? -20.719 -29.594 -10.602 1 96.44 89 LEU B CA 1
ATOM 4597 C C . LEU B 1 89 ? -19.453 -28.906 -11.117 1 96.44 89 LEU B C 1
ATOM 4599 O O . LEU B 1 89 ? -19.156 -28.938 -12.312 1 96.44 89 LEU B O 1
ATOM 4603 N N . ALA B 1 90 ? -18.672 -28.281 -10.266 1 97 90 ALA B N 1
ATOM 4604 C CA . ALA B 1 90 ? -17.438 -27.609 -10.641 1 97 90 ALA B CA 1
ATOM 4605 C C . ALA B 1 90 ? -16.438 -28.594 -11.266 1 97 90 ALA B C 1
ATOM 4607 O O . ALA B 1 90 ? -15.867 -28.312 -12.312 1 97 90 ALA B O 1
ATOM 4608 N N . GLU B 1 91 ? -16.297 -29.734 -10.664 1 95.88 91 GLU B N 1
ATOM 4609 C CA . GLU B 1 91 ? -15.352 -30.734 -11.125 1 95.88 91 GLU B CA 1
ATOM 4610 C C . GLU B 1 91 ? -15.727 -31.25 -12.508 1 95.88 91 GLU B C 1
ATOM 4612 O O . GLU B 1 91 ? -14.859 -31.672 -13.281 1 95.88 91 GLU B O 1
ATOM 4617 N N . LYS B 1 92 ? -17 -31.172 -12.781 1 94.44 92 LYS B N 1
ATOM 4618 C CA . LYS B 1 92 ? -17.5 -31.641 -14.07 1 94.44 92 LYS B CA 1
ATOM 4619 C C . LYS B 1 92 ? -17.406 -30.562 -15.141 1 94.44 92 LYS B C 1
ATOM 4621 O O . LYS B 1 92 ? -16.984 -30.828 -16.266 1 94.44 92 LYS B O 1
ATOM 4626 N N . VAL B 1 93 ? -17.734 -29.359 -14.82 1 95.88 93 VAL B N 1
ATOM 4627 C CA . VAL B 1 93 ? -17.984 -28.344 -15.828 1 95.88 93 VAL B CA 1
ATOM 4628 C C . VAL B 1 93 ? -16.719 -27.516 -16.062 1 95.88 93 VAL B C 1
ATOM 4630 O O . VAL B 1 93 ? -16.438 -27.125 -17.203 1 95.88 93 VAL B O 1
ATOM 4633 N N . ILE B 1 94 ? -15.914 -27.219 -15.047 1 95.81 94 ILE B N 1
ATOM 4634 C CA . ILE B 1 94 ? -14.75 -26.359 -15.172 1 95.81 94 ILE B CA 1
ATOM 4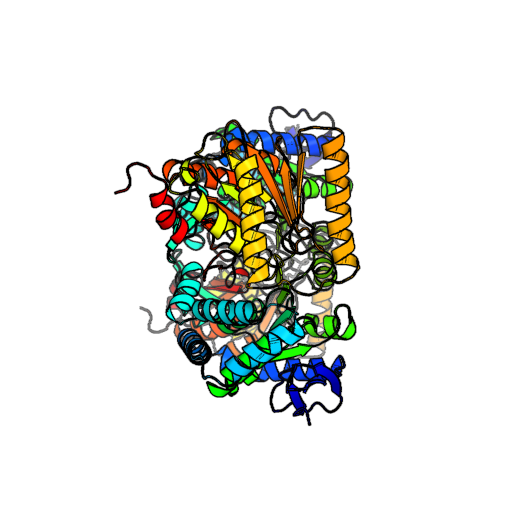635 C C . ILE B 1 94 ? -13.773 -26.938 -16.188 1 95.81 94 ILE B C 1
ATOM 4637 O O . ILE B 1 94 ? -13.273 -26.219 -17.062 1 95.81 94 ILE B O 1
ATOM 4641 N N . PRO B 1 95 ? -13.539 -28.297 -16.172 1 95.62 95 PRO B N 1
ATOM 4642 C CA . PRO B 1 95 ? -12.656 -28.859 -17.188 1 95.62 95 PRO B CA 1
ATOM 4643 C C . PRO B 1 95 ? -13.18 -28.656 -18.609 1 95.62 95 PRO B C 1
ATOM 4645 O O . PRO B 1 95 ? -12.391 -28.484 -19.531 1 95.62 95 PRO B O 1
ATOM 4648 N N . ILE B 1 96 ? -14.461 -28.641 -18.734 1 94.75 96 ILE B N 1
ATOM 4649 C CA . ILE B 1 96 ? -15.062 -28.453 -20.062 1 94.75 96 ILE B CA 1
ATOM 4650 C C . ILE B 1 96 ? -14.852 -27.016 -20.516 1 94.75 96 ILE B C 1
ATOM 4652 O O . ILE B 1 96 ? -14.508 -26.766 -21.672 1 94.75 96 ILE B O 1
ATOM 4656 N N . ILE B 1 97 ? -14.992 -26.094 -19.641 1 94.06 97 ILE B N 1
ATOM 4657 C CA . ILE B 1 97 ? -14.867 -24.672 -19.969 1 94.06 97 ILE B CA 1
ATOM 4658 C C . ILE B 1 97 ? -13.406 -24.328 -20.25 1 94.06 97 ILE B C 1
ATOM 4660 O O . ILE B 1 97 ? -13.109 -23.656 -21.234 1 94.06 97 ILE B O 1
ATOM 4664 N N . THR B 1 98 ? -12.477 -24.812 -19.469 1 94.06 98 THR B N 1
ATOM 4665 C CA . THR B 1 98 ? -11.094 -24.359 -19.484 1 94.06 98 THR B CA 1
ATOM 4666 C C . THR B 1 98 ? -10.25 -25.25 -20.406 1 94.06 98 THR B C 1
ATOM 4668 O O . THR B 1 98 ? -9.18 -24.828 -20.859 1 94.06 98 THR B O 1
ATOM 4671 N N . GLY B 1 99 ? -10.664 -26.5 -20.594 1 93.75 99 GLY B N 1
ATOM 4672 C CA . GLY B 1 99 ? -9.883 -27.469 -21.344 1 93.75 99 GLY B CA 1
ATOM 4673 C C . GLY B 1 99 ? -8.875 -28.219 -20.484 1 93.75 99 GLY B C 1
ATOM 4674 O O . GLY B 1 99 ? -8.203 -29.141 -20.953 1 93.75 99 GLY B O 1
ATOM 4675 N N . TYR B 1 100 ? -8.766 -27.922 -19.188 1 96.12 100 TYR B N 1
ATOM 4676 C CA . TYR B 1 100 ? -7.832 -28.609 -18.297 1 96.12 100 TYR B CA 1
ATOM 4677 C C . TYR B 1 100 ? -8.273 -30.047 -18.031 1 96.12 100 TYR B C 1
ATOM 4679 O O . TYR B 1 100 ? -9.461 -30.359 -18.141 1 96.12 100 TYR B O 1
ATOM 4687 N N . ASP B 1 101 ? -7.312 -30.812 -17.688 1 96.5 101 ASP B N 1
ATOM 4688 C CA . ASP B 1 101 ? -7.605 -32.188 -17.328 1 96.5 101 ASP B CA 1
ATOM 4689 C C . ASP B 1 101 ? -8.539 -32.281 -16.125 1 96.5 101 ASP B C 1
ATOM 4691 O O . ASP B 1 101 ? -8.359 -31.531 -15.148 1 96.5 101 ASP B O 1
ATOM 4695 N N . GLN B 1 102 ? -9.508 -33.125 -16.219 1 95.31 102 GLN B N 1
ATOM 4696 C CA . GLN B 1 102 ? -10.539 -33.25 -15.188 1 95.31 102 GLN B CA 1
ATOM 4697 C C . GLN B 1 102 ? -9.93 -33.656 -13.844 1 95.31 102 GLN B C 1
ATOM 4699 O O . GLN B 1 102 ? -10.305 -33.094 -12.805 1 95.31 102 GLN B O 1
ATOM 4704 N N . GLU B 1 103 ? -9.023 -34.625 -13.883 1 96.19 103 GLU B N 1
ATOM 4705 C CA . GLU B 1 103 ? -8.398 -35.062 -12.641 1 96.19 103 GLU B CA 1
ATOM 4706 C C . GLU B 1 103 ? -7.531 -33.969 -12.023 1 96.19 103 GLU B C 1
ATOM 4708 O O . GLU B 1 103 ? -7.473 -33.844 -10.805 1 96.19 103 GLU B O 1
ATOM 4713 N N . MET B 1 104 ? -6.844 -33.25 -12.836 1 95.94 104 MET B N 1
ATOM 4714 C CA . MET B 1 104 ? -6.047 -32.125 -12.359 1 95.94 104 MET B CA 1
ATOM 4715 C C . MET B 1 104 ? -6.93 -31.078 -11.664 1 95.94 104 MET B C 1
ATOM 4717 O O . MET B 1 104 ? -6.617 -30.625 -10.562 1 95.94 104 MET B O 1
ATOM 4721 N N . VAL B 1 105 ? -8.078 -30.75 -12.258 1 95.69 105 VAL B N 1
ATOM 4722 C CA . VAL B 1 105 ? -8.992 -29.766 -11.695 1 95.69 105 VAL B CA 1
ATOM 4723 C C . VAL B 1 105 ? -9.531 -30.25 -10.352 1 95.69 105 VAL B C 1
ATOM 4725 O O . VAL B 1 105 ? -9.562 -29.5 -9.375 1 95.69 105 VAL B O 1
ATOM 4728 N N . ARG B 1 106 ? -9.906 -31.5 -10.344 1 96.25 106 ARG B N 1
ATOM 4729 C CA . ARG B 1 106 ? -10.43 -32.094 -9.117 1 96.25 106 ARG B CA 1
ATOM 4730 C C . ARG B 1 106 ? -9.406 -32 -7.984 1 96.25 106 ARG B C 1
ATOM 4732 O O . ARG B 1 106 ? -9.734 -31.547 -6.887 1 96.25 106 ARG B O 1
ATOM 4739 N N . LEU B 1 107 ? -8.203 -32.375 -8.266 1 94.81 107 LEU B N 1
ATOM 4740 C CA . LEU B 1 107 ? -7.145 -32.406 -7.258 1 94.81 107 LEU B CA 1
ATOM 4741 C C . LEU B 1 107 ? -6.801 -30.984 -6.805 1 94.81 107 LEU B C 1
ATOM 4743 O O . LEU B 1 107 ? -6.652 -30.734 -5.605 1 94.81 107 LEU B O 1
ATOM 4747 N N . GLN B 1 108 ? -6.68 -30.094 -7.746 1 94.31 108 GLN B N 1
ATOM 4748 C CA . GLN B 1 108 ? -6.289 -28.734 -7.422 1 94.31 108 GLN B CA 1
ATOM 4749 C C . GLN B 1 108 ? -7.398 -28 -6.66 1 94.31 108 GLN B C 1
ATOM 4751 O O . GLN B 1 108 ? -7.125 -27.203 -5.766 1 94.31 108 GLN B O 1
ATOM 4756 N N . LEU B 1 109 ? -8.633 -28.25 -7 1 94.44 109 LEU B N 1
ATOM 4757 C CA . LEU B 1 109 ? -9.758 -27.656 -6.293 1 94.44 109 LEU B CA 1
ATOM 4758 C C . LEU B 1 109 ? -9.781 -28.094 -4.832 1 94.44 109 LEU B C 1
ATOM 4760 O O . LEU B 1 109 ? -10 -27.281 -3.934 1 94.44 109 LEU B O 1
ATOM 4764 N N . LYS B 1 110 ? -9.547 -29.375 -4.652 1 93.81 110 LYS B N 1
ATOM 4765 C CA . LYS B 1 110 ? -9.492 -29.938 -3.311 1 93.81 110 LYS B CA 1
ATOM 4766 C C . LYS B 1 110 ? -8.398 -29.281 -2.48 1 93.81 110 LYS B C 1
ATOM 4768 O O . LYS B 1 110 ? -8.641 -28.844 -1.351 1 93.81 110 LYS B O 1
ATOM 4773 N N . ARG B 1 111 ? -7.262 -29.125 -3.029 1 92.75 111 ARG B N 1
ATOM 4774 C CA . ARG B 1 111 ? -6.121 -28.547 -2.34 1 92.75 111 ARG B CA 1
ATOM 4775 C C . ARG B 1 111 ? -6.34 -27.047 -2.092 1 92.75 111 ARG B C 1
ATOM 4777 O O . ARG B 1 111 ? -6.047 -26.547 -1.005 1 92.75 111 ARG B O 1
ATOM 4784 N N . TYR B 1 112 ? -6.891 -26.453 -3.045 1 93.81 112 TYR B N 1
ATOM 4785 C CA . TYR B 1 112 ? -7.062 -25 -2.992 1 93.81 112 TYR B CA 1
ATOM 4786 C C . TYR B 1 112 ? -8.055 -24.609 -1.901 1 93.81 112 TYR B C 1
ATOM 4788 O O . TYR B 1 112 ? -7.809 -23.656 -1.145 1 93.81 112 TYR B O 1
ATOM 4796 N N . MET B 1 113 ? -9.117 -25.312 -1.786 1 95.44 113 MET B N 1
ATOM 4797 C CA . MET B 1 113 ? -10.148 -24.984 -0.804 1 95.44 113 MET B CA 1
ATOM 4798 C C . MET B 1 113 ? -9.617 -25.156 0.616 1 95.44 113 MET B C 1
ATOM 4800 O O . MET B 1 113 ? -10.016 -24.422 1.522 1 95.44 113 MET B O 1
ATOM 4804 N N . ARG B 1 114 ? -8.68 -25.969 0.798 1 94 114 ARG B N 1
ATOM 4805 C CA . ARG B 1 114 ? -8.102 -26.203 2.119 1 94 114 ARG B CA 1
ATOM 4806 C C . ARG B 1 114 ? -7.352 -24.969 2.615 1 94 114 ARG B C 1
ATOM 4808 O O . ARG B 1 114 ? -7.16 -24.797 3.822 1 94 114 ARG B O 1
ATOM 4815 N N . THR B 1 115 ? -6.973 -24.125 1.721 1 92.88 115 THR B N 1
ATOM 4816 C CA . THR B 1 115 ? -6.215 -22.922 2.061 1 92.88 115 THR B CA 1
ATOM 4817 C C . THR B 1 115 ? -7.109 -21.891 2.734 1 92.88 115 THR B C 1
ATOM 4819 O O . THR B 1 115 ? -6.617 -20.938 3.346 1 92.88 115 THR B O 1
ATOM 4822 N N . PHE B 1 116 ? -8.43 -22.141 2.729 1 96.31 116 PHE B N 1
ATOM 4823 C CA . PHE B 1 116 ? -9.352 -21.141 3.246 1 96.31 116 PHE B CA 1
ATOM 4824 C C . PHE B 1 116 ? -10.102 -21.672 4.465 1 96.31 116 PHE B C 1
ATOM 4826 O O . PHE B 1 116 ? -11.141 -21.125 4.836 1 96.31 116 PHE B O 1
ATOM 4833 N N . ARG B 1 117 ? -9.609 -22.75 5.086 1 96.69 117 ARG B N 1
ATOM 4834 C CA . ARG B 1 117 ? -10.156 -23.203 6.359 1 96.69 117 ARG B CA 1
ATOM 4835 C C . ARG B 1 117 ? -9.945 -22.172 7.457 1 96.69 117 ARG B C 1
ATOM 4837 O O . ARG B 1 117 ? -9.062 -21.312 7.348 1 96.69 117 ARG B O 1
ATOM 4844 N N . LYS B 1 118 ? -10.688 -22.281 8.438 1 97.19 118 LYS B N 1
ATOM 4845 C CA . LYS B 1 118 ? -10.688 -21.297 9.523 1 97.19 118 LYS B CA 1
ATOM 4846 C C . LYS B 1 118 ? -9.273 -21.047 10.047 1 97.19 118 LYS B C 1
ATOM 4848 O O . LYS B 1 118 ? -8.836 -19.906 10.156 1 97.19 118 LYS B O 1
ATOM 4853 N N . LYS B 1 119 ? -8.562 -22.125 10.391 1 95.19 119 LYS B N 1
ATOM 4854 C CA . LYS B 1 119 ? -7.227 -21.984 10.953 1 95.19 119 LYS B CA 1
ATOM 4855 C C . LYS B 1 119 ? -6.305 -21.219 10.008 1 95.19 119 LYS B C 1
ATOM 4857 O O . LYS B 1 119 ? -5.473 -20.422 10.453 1 95.19 119 LYS B O 1
ATOM 4862 N N . GLU B 1 120 ? -6.418 -21.469 8.648 1 94.62 120 GLU B N 1
ATOM 4863 C CA . GLU B 1 120 ? -5.59 -20.781 7.66 1 94.62 120 GLU B CA 1
ATOM 4864 C C . GLU B 1 120 ? -5.996 -19.312 7.512 1 94.62 120 GLU B C 1
ATOM 4866 O O . GLU B 1 120 ? -5.141 -18.453 7.336 1 94.62 120 GLU B O 1
ATOM 4871 N N . LEU B 1 121 ? -7.328 -19.031 7.555 1 96.75 121 LEU B N 1
ATOM 4872 C CA . LEU B 1 121 ? -7.812 -17.656 7.496 1 96.75 121 LEU B CA 1
ATOM 4873 C C . LEU B 1 121 ? -7.328 -16.844 8.703 1 96.75 121 LEU B C 1
ATOM 4875 O O . LEU B 1 121 ? -6.996 -15.672 8.578 1 96.75 121 LEU B O 1
ATOM 4879 N N . LEU B 1 122 ? -7.281 -17.516 9.898 1 95.5 122 LEU B N 1
ATOM 4880 C CA . LEU B 1 122 ? -6.773 -16.859 11.094 1 95.5 122 LEU B CA 1
ATOM 4881 C C . LEU B 1 122 ? -5.289 -16.547 10.953 1 95.5 122 LEU B C 1
ATOM 4883 O O . LEU B 1 122 ? -4.84 -15.461 11.352 1 95.5 122 LEU B O 1
ATOM 4887 N N . ARG B 1 123 ? -4.559 -17.469 10.328 1 92.81 123 ARG B N 1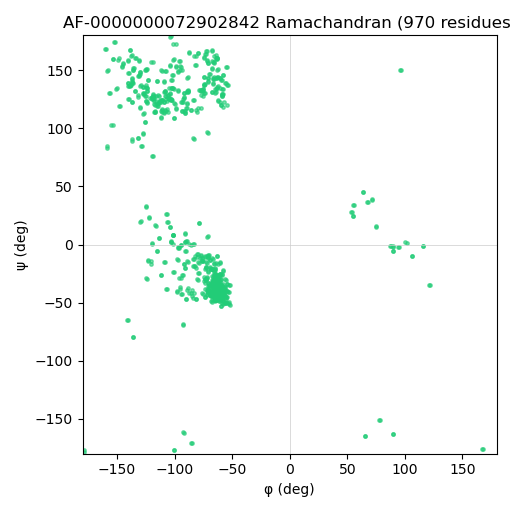
ATOM 4888 C CA . ARG B 1 123 ? -3.15 -17.203 10.055 1 92.81 123 ARG B CA 1
ATOM 4889 C C . ARG B 1 123 ? -2.984 -16.016 9.109 1 92.81 123 ARG B C 1
ATOM 4891 O O . ARG B 1 123 ? -2.1 -15.18 9.305 1 92.81 123 ARG B O 1
ATOM 4898 N N . PHE B 1 124 ? -3.854 -16.031 8.141 1 93.56 124 PHE B N 1
ATOM 4899 C CA . PHE B 1 124 ? -3.848 -14.945 7.164 1 93.56 124 PHE B CA 1
ATOM 4900 C C . PHE B 1 124 ? -4.066 -13.602 7.848 1 93.56 124 PHE B C 1
ATOM 4902 O O . PHE B 1 124 ? -3.32 -12.648 7.605 1 93.56 124 PHE B O 1
ATOM 4909 N N . LEU B 1 125 ? -4.977 -13.5 8.742 1 95.56 125 LEU B N 1
ATOM 4910 C CA . LEU B 1 125 ? -5.285 -12.289 9.492 1 95.56 125 LEU B CA 1
ATOM 4911 C C . LEU B 1 125 ? -4.117 -11.891 10.391 1 95.56 125 LEU B C 1
ATOM 4913 O O . LEU B 1 125 ? -3.709 -10.727 10.406 1 95.56 125 LEU B O 1
ATOM 4917 N N . ASP B 1 126 ? -3.547 -12.844 11.031 1 92.75 126 ASP B N 1
ATOM 4918 C CA . ASP B 1 126 ? -2.502 -12.586 12.016 1 92.75 126 ASP B CA 1
ATOM 4919 C C . ASP B 1 126 ? -1.205 -12.148 11.336 1 92.75 126 ASP B C 1
ATOM 4921 O O . ASP B 1 126 ? -0.404 -11.422 11.922 1 92.75 126 ASP B O 1
ATOM 4925 N N . GLU B 1 127 ? -1.05 -12.633 10.102 1 92.88 127 GLU B N 1
ATOM 4926 C CA . GLU B 1 127 ? 0.132 -12.25 9.336 1 92.88 127 GLU B CA 1
ATOM 4927 C C . GLU B 1 127 ? 0.135 -10.758 9.039 1 92.88 127 GLU B C 1
ATOM 4929 O O . GLU B 1 127 ? 1.198 -10.141 8.938 1 92.88 127 GLU B O 1
ATOM 4934 N N . GLU B 1 128 ? -1.053 -10.195 8.945 1 93.81 128 GLU B N 1
ATOM 4935 C CA . GLU B 1 128 ? -1.089 -8.82 8.461 1 93.81 128 GLU B CA 1
ATOM 4936 C C . GLU B 1 128 ? -1.517 -7.855 9.562 1 93.81 128 GLU B C 1
ATOM 4938 O O . GLU B 1 128 ? -1.156 -6.676 9.539 1 93.81 128 GLU B O 1
ATOM 4943 N N . PHE B 1 129 ? -2.277 -8.352 10.539 1 94.31 129 PHE B N 1
ATOM 4944 C CA . PHE B 1 129 ? -2.734 -7.508 11.633 1 94.31 129 PHE B CA 1
ATOM 4945 C C . PHE B 1 129 ? -2.217 -8.031 12.969 1 94.31 129 PHE B C 1
ATOM 4947 O O . PHE B 1 129 ? -2.475 -9.18 13.336 1 94.31 129 PHE B O 1
ATOM 4954 N N . ASP B 1 130 ? -1.572 -7.133 13.727 1 88.12 130 ASP B N 1
ATOM 4955 C CA . ASP B 1 130 ? -1.206 -7.508 15.086 1 88.12 130 ASP B CA 1
ATOM 4956 C C . ASP B 1 130 ? -2.447 -7.785 15.938 1 88.12 130 ASP B C 1
ATOM 4958 O O . ASP B 1 130 ? -2.424 -8.648 16.812 1 88.12 130 ASP B O 1
ATOM 4962 N N . GLN B 1 131 ? -3.482 -7.016 15.68 1 91.81 131 GLN B N 1
ATOM 4963 C CA . GLN B 1 131 ? -4.789 -7.156 16.312 1 91.81 131 GLN B CA 1
ATOM 4964 C C . GLN B 1 131 ? -5.91 -7.137 15.289 1 91.81 131 GLN B C 1
ATOM 4966 O O . GLN B 1 131 ? -6.551 -6.105 15.078 1 91.81 131 GLN B O 1
ATOM 4971 N N . PRO B 1 132 ? -6.258 -8.312 14.836 1 94.12 132 PRO B N 1
ATOM 4972 C CA . PRO B 1 132 ? -7.277 -8.367 13.789 1 94.12 132 PRO B CA 1
ATOM 4973 C C . PRO B 1 132 ? -8.594 -7.703 14.203 1 94.12 132 PRO B C 1
ATOM 4975 O O . PRO B 1 132 ? -9.359 -7.258 13.352 1 94.12 132 PRO B O 1
ATOM 4978 N N . ALA B 1 133 ? -8.844 -7.578 15.531 1 95.94 133 ALA B N 1
ATOM 4979 C CA . ALA B 1 133 ? -10.055 -6.953 16.047 1 95.94 133 ALA B CA 1
ATOM 4980 C C . ALA B 1 133 ? -10.133 -5.484 15.641 1 95.94 133 ALA B C 1
ATOM 4982 O O . ALA B 1 133 ? -11.188 -4.855 15.766 1 95.94 133 ALA B O 1
ATOM 4983 N N . MET B 1 134 ? -9.031 -4.945 15.086 1 97.38 134 MET B N 1
ATOM 4984 C CA . MET B 1 134 ? -9.047 -3.562 14.617 1 97.38 134 MET B CA 1
ATOM 4985 C C . MET B 1 134 ? -9.938 -3.414 13.391 1 97.38 134 MET B C 1
ATOM 4987 O O . MET B 1 134 ? -10.281 -2.297 13 1 97.38 134 MET B O 1
ATOM 4991 N N . LEU B 1 135 ? -10.328 -4.508 12.766 1 98.12 135 LEU B N 1
ATOM 4992 C CA . LEU B 1 135 ? -11.305 -4.488 11.688 1 98.12 135 LEU B CA 1
ATOM 4993 C C . LEU B 1 135 ? -12.719 -4.297 12.234 1 98.12 135 LEU B C 1
ATOM 4995 O O . LEU B 1 135 ? -13.648 -4.016 11.477 1 98.12 135 LEU B O 1
ATOM 4999 N N . ASP B 1 136 ? -12.938 -4.473 13.586 1 98 136 ASP B N 1
ATOM 5000 C CA . ASP B 1 136 ? -14.242 -4.41 14.227 1 98 136 ASP B CA 1
ATOM 5001 C C . ASP B 1 136 ? -14.398 -3.125 15.039 1 98 136 ASP B C 1
ATOM 5003 O O . ASP B 1 136 ? -15.484 -2.541 15.094 1 98 136 ASP B O 1
ATOM 5007 N N . GLU B 1 137 ? -13.375 -2.684 15.688 1 97.69 137 GLU B N 1
ATOM 5008 C CA . GLU B 1 137 ? -13.422 -1.563 16.625 1 97.69 137 GLU B CA 1
ATOM 5009 C C . GLU B 1 137 ? -12.023 -0.978 16.844 1 97.69 137 GLU B C 1
ATOM 5011 O O . GLU B 1 137 ? -11.031 -1.537 16.375 1 97.69 137 GLU B O 1
ATOM 5016 N N . PHE B 1 138 ? -11.984 0.163 17.469 1 97.56 138 PHE B N 1
ATOM 5017 C CA . PHE B 1 138 ? -10.703 0.761 17.828 1 97.56 138 PHE B CA 1
ATOM 5018 C C . PHE B 1 138 ? -9.969 -0.107 18.828 1 97.56 138 PHE B C 1
ATOM 5020 O O . PHE B 1 138 ? -10.555 -0.535 19.828 1 97.56 138 PHE B O 1
ATOM 5027 N N . ARG B 1 139 ? -8.68 -0.383 18.562 1 96.62 139 ARG B N 1
ATOM 5028 C CA . ARG B 1 139 ? -7.824 -1.191 19.422 1 96.62 139 ARG B CA 1
ATOM 5029 C C . ARG B 1 139 ? -6.551 -0.435 19.781 1 96.62 139 ARG B C 1
ATOM 5031 O O . ARG B 1 139 ? -6.07 0.395 19.016 1 96.62 139 ARG B O 1
ATOM 5038 N N . PRO B 1 140 ? -5.98 -0.705 20.953 1 94 140 PRO B N 1
ATOM 5039 C CA . PRO B 1 140 ? -4.773 -0 21.391 1 94 140 PRO B CA 1
ATOM 5040 C C . PRO B 1 140 ? -3.594 -0.203 20.438 1 94 140 PRO B C 1
ATOM 5042 O O . PRO B 1 140 ? -3.418 -1.294 19.891 1 94 140 PRO B O 1
ATOM 5045 N N . ARG B 1 141 ? -2.814 0.818 20.266 1 90.94 141 ARG B N 1
ATOM 5046 C CA . ARG B 1 141 ? -1.602 0.803 19.453 1 90.94 141 ARG B CA 1
ATOM 5047 C C . ARG B 1 141 ? -0.359 0.67 20.328 1 90.94 141 ARG B C 1
ATOM 5049 O O . ARG B 1 141 ? -0.364 1.082 21.484 1 90.94 141 ARG B O 1
ATOM 5056 N N . LYS B 1 142 ? 0.693 0.241 19.719 1 85.06 142 LYS B N 1
ATOM 5057 C CA . LYS B 1 142 ? 1.978 0.153 20.406 1 85.06 142 LYS B CA 1
ATOM 5058 C C . LYS B 1 142 ? 2.523 1.54 20.734 1 85.06 142 LYS B C 1
ATOM 5060 O O . LYS B 1 142 ? 3.18 1.729 21.766 1 85.06 142 LYS B O 1
ATOM 5065 N N . SER B 1 143 ? 2.271 2.551 19.891 1 85.62 143 SER B N 1
ATOM 5066 C CA . SER B 1 143 ? 2.762 3.912 20.078 1 85.62 143 SER B CA 1
ATOM 5067 C C . SER B 1 143 ? 1.848 4.703 21.016 1 85.62 143 SER B C 1
ATOM 5069 O O . SER B 1 143 ? 2.111 5.875 21.297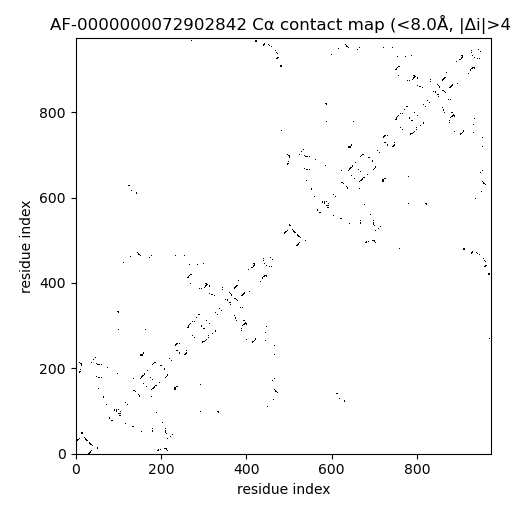 1 85.62 143 SER B O 1
ATOM 5071 N N . GLY B 1 144 ? 0.838 4.098 21.484 1 88.62 144 GLY B N 1
ATOM 5072 C CA . GLY B 1 144 ? -0.167 4.801 22.266 1 88.62 144 GLY B CA 1
ATOM 5073 C C . GLY B 1 144 ? -1.355 5.254 21.438 1 88.62 144 GLY B C 1
ATOM 5074 O O . GLY B 1 144 ? -1.225 5.508 20.25 1 88.62 144 GLY B O 1
ATOM 5075 N N . GLY B 1 145 ? -2.527 5.332 22.094 1 93.38 145 GLY B N 1
ATOM 5076 C CA . GLY B 1 145 ? -3.758 5.633 21.375 1 93.38 145 GLY B CA 1
ATOM 5077 C C . GLY B 1 145 ? -4.461 4.395 20.859 1 93.38 145 GLY B C 1
ATOM 5078 O O . GLY B 1 145 ? -4.285 3.299 21.391 1 93.38 145 GLY B O 1
ATOM 5079 N N . MET B 1 146 ? -5.34 4.648 19.938 1 96 146 MET B N 1
ATOM 5080 C CA . MET B 1 146 ? -6.137 3.562 19.375 1 96 146 MET B CA 1
ATOM 5081 C C . MET B 1 146 ? -6.227 3.691 17.859 1 96 146 MET B C 1
ATOM 5083 O O . MET B 1 146 ? -6.105 4.793 17.312 1 96 146 MET B O 1
ATOM 5087 N N . SER B 1 147 ? -6.348 2.604 17.203 1 96.94 147 SER B N 1
ATOM 5088 C CA . SER B 1 147 ? -6.547 2.615 15.758 1 96.94 147 SER B CA 1
ATOM 5089 C C . SER B 1 147 ? -7.637 1.632 15.344 1 96.94 147 SER B C 1
ATOM 5091 O O . SER B 1 147 ? -7.926 0.675 16.062 1 96.94 147 SER B O 1
ATOM 5093 N N . ARG B 1 148 ? -8.234 1.919 14.32 1 98.12 148 ARG B N 1
ATOM 5094 C CA . ARG B 1 148 ? -9.203 1.041 13.672 1 98.12 148 ARG B CA 1
ATOM 5095 C C . ARG B 1 148 ? -9 1.028 12.156 1 98.12 148 ARG B C 1
ATOM 5097 O O . ARG B 1 148 ? -8.68 2.059 11.562 1 98.12 148 ARG B O 1
ATOM 5104 N N . ALA B 1 149 ? -9.109 -0.171 11.547 1 98.31 149 ALA B N 1
ATOM 5105 C CA . ALA B 1 149 ? -8.992 -0.334 10.102 1 98.31 149 ALA B CA 1
ATOM 5106 C C . ALA B 1 149 ? -10.359 -0.369 9.43 1 98.31 149 ALA B C 1
ATOM 5108 O O . ALA B 1 149 ? -11.281 -1.032 9.922 1 98.31 149 ALA B O 1
ATOM 5109 N N . PHE B 1 150 ? -10.523 0.375 8.398 1 98 150 PHE B N 1
ATOM 5110 C CA . PHE B 1 150 ? -11.734 0.415 7.594 1 98 150 PHE B CA 1
ATOM 5111 C C . PHE B 1 150 ? -11.461 -0.066 6.176 1 98 150 PHE B C 1
ATOM 5113 O O . PHE B 1 150 ? -10.578 0.459 5.496 1 98 150 PHE B O 1
ATOM 5120 N N . GLY B 1 151 ? -12.203 -1.09 5.742 1 97.81 151 GLY B N 1
ATOM 5121 C CA . GLY B 1 151 ? -12.094 -1.514 4.352 1 97.81 151 GLY B CA 1
ATOM 5122 C C . GLY B 1 151 ? -12.883 -0.634 3.4 1 97.81 151 GLY B C 1
ATOM 5123 O O . GLY B 1 151 ? -13.711 0.173 3.83 1 97.81 151 GLY B O 1
ATOM 5124 N N . PRO B 1 152 ? -12.594 -0.747 2.102 1 97.75 152 PRO B N 1
ATOM 5125 C CA . PRO B 1 152 ? -13.414 -0.035 1.119 1 97.75 152 PRO B CA 1
ATOM 5126 C C . PRO B 1 152 ? -14.891 -0.42 1.193 1 97.75 152 PRO B C 1
ATOM 5128 O O . PRO B 1 152 ? -15.211 -1.574 1.48 1 97.75 152 PRO B O 1
ATOM 5131 N N . GLY B 1 153 ? -15.734 0.581 0.917 1 97.62 153 GLY B N 1
ATOM 5132 C CA . GLY B 1 153 ? -17.141 0.247 0.855 1 97.62 153 GLY B CA 1
ATOM 5133 C C . GLY B 1 153 ? -17.469 -0.818 -0.178 1 97.62 153 GLY B C 1
ATOM 5134 O O . GLY B 1 153 ? -18.188 -1.768 0.106 1 97.62 153 GLY B O 1
ATOM 5135 N N . THR B 1 154 ? -16.891 -0.62 -1.339 1 98.69 154 THR B N 1
ATOM 5136 C CA . THR B 1 154 ? -17.078 -1.547 -2.449 1 98.69 154 THR B CA 1
ATOM 5137 C C . THR B 1 154 ? -15.766 -1.775 -3.189 1 98.69 154 THR B C 1
ATOM 5139 O O . THR B 1 154 ? -15 -0.834 -3.414 1 98.69 154 THR B O 1
ATOM 5142 N N . ILE B 1 155 ? -15.5 -3.02 -3.525 1 98.88 155 ILE B N 1
ATOM 5143 C CA . ILE B 1 155 ? -14.336 -3.359 -4.34 1 98.88 155 ILE B CA 1
ATOM 5144 C C . ILE B 1 155 ? -14.797 -3.91 -5.688 1 98.88 155 ILE B C 1
ATOM 5146 O O . ILE B 1 155 ? -15.664 -4.785 -5.746 1 98.88 155 ILE B O 1
ATOM 5150 N N . PHE B 1 156 ? -14.281 -3.357 -6.738 1 98.81 156 PHE B N 1
ATOM 5151 C CA . PHE B 1 156 ? -14.414 -3.912 -8.086 1 98.81 156 PHE B CA 1
ATOM 5152 C C . PHE B 1 156 ? -13.25 -4.852 -8.398 1 98.81 156 PHE B C 1
ATOM 5154 O O . PHE B 1 156 ? -12.102 -4.414 -8.5 1 98.81 156 PHE B O 1
ATOM 5161 N N . HIS B 1 157 ? -13.594 -6.152 -8.539 1 98.62 157 HIS B N 1
ATOM 5162 C CA . HIS B 1 157 ? -12.594 -7.172 -8.836 1 98.62 157 HIS B CA 1
ATOM 5163 C C . HIS B 1 157 ? -12.648 -7.578 -10.305 1 98.62 157 HIS B C 1
ATOM 5165 O O . HIS B 1 157 ? -13.695 -7.984 -10.805 1 98.62 157 HIS B O 1
ATOM 5171 N N . VAL B 1 158 ? -11.523 -7.449 -10.945 1 97.94 158 VAL B N 1
ATOM 5172 C CA . VAL B 1 158 ? -11.359 -8.039 -12.273 1 97.94 158 VAL B CA 1
ATOM 5173 C C . VAL B 1 158 ? -10.586 -9.352 -12.156 1 97.94 158 VAL B C 1
ATOM 5175 O O . VAL B 1 158 ? -9.367 -9.352 -11.953 1 97.94 158 VAL B O 1
ATOM 5178 N N . PHE B 1 159 ? -11.305 -10.406 -12.367 1 96.5 159 PHE B N 1
ATOM 5179 C CA . PHE B 1 159 ? -10.734 -11.727 -12.125 1 96.5 159 PHE B CA 1
ATOM 5180 C C . PHE B 1 159 ? -10.031 -12.25 -13.367 1 96.5 159 PHE B C 1
ATOM 5182 O O . PHE B 1 159 ? -10.484 -12.016 -14.492 1 96.5 159 PHE B O 1
ATOM 5189 N N . SER B 1 160 ? -8.961 -12.945 -13.062 1 91 160 SER B N 1
ATOM 5190 C CA . SER B 1 160 ? -8.344 -13.719 -14.133 1 91 160 SER B CA 1
ATOM 5191 C C . SER B 1 160 ? -9.047 -15.055 -14.328 1 91 160 SER B C 1
ATOM 5193 O O . SER B 1 160 ? -9.703 -15.555 -13.414 1 91 160 SER B O 1
ATOM 5195 N N . GLY B 1 161 ? -8.969 -15.625 -15.555 1 89.69 161 GLY B N 1
ATOM 5196 C CA . GLY B 1 161 ? -9.602 -16.906 -15.828 1 89.69 161 GLY B CA 1
ATOM 5197 C C . GLY B 1 161 ? -8.609 -18.016 -16.109 1 89.69 161 GLY B C 1
ATOM 5198 O O . GLY B 1 161 ? -9 -19.156 -16.359 1 89.69 161 GLY B O 1
ATOM 5199 N N . ASN B 1 162 ? -7.301 -17.688 -15.953 1 88.25 162 ASN B N 1
ATOM 5200 C CA . ASN B 1 162 ? -6.293 -18.656 -16.359 1 88.25 162 ASN B CA 1
ATOM 5201 C C . ASN B 1 162 ? -6.102 -19.75 -15.305 1 88.25 162 ASN B C 1
ATOM 5203 O O . ASN B 1 162 ? -5.703 -20.859 -15.625 1 88.25 162 ASN B O 1
ATOM 5207 N N . VAL B 1 163 ? -6.297 -19.422 -14.086 1 90.5 163 VAL B N 1
ATOM 5208 C CA . VAL B 1 163 ? -6.168 -20.375 -12.992 1 90.5 163 VAL B CA 1
ATOM 5209 C C . VAL B 1 163 ? -7.441 -20.359 -12.148 1 90.5 163 VAL B C 1
ATOM 5211 O O . VAL B 1 163 ? -7.723 -19.391 -11.445 1 90.5 163 VAL B O 1
ATOM 5214 N N . PRO B 1 164 ? -8.148 -21.516 -12.219 1 90.19 164 PRO B N 1
ATOM 5215 C CA . PRO B 1 164 ? -9.32 -21.594 -11.344 1 90.19 164 PRO B CA 1
ATOM 5216 C C . PRO B 1 164 ? -8.969 -21.422 -9.867 1 90.19 164 PRO B C 1
ATOM 5218 O O . PRO B 1 164 ? -8.023 -22.047 -9.383 1 90.19 164 PRO B O 1
ATOM 5221 N N . GLY B 1 165 ? -9.609 -20.516 -9.125 1 89.25 165 GLY B N 1
ATOM 5222 C CA . GLY B 1 165 ? -9.344 -20.328 -7.711 1 89.25 165 GLY B CA 1
ATOM 5223 C C . GLY B 1 165 ? -8.906 -18.906 -7.371 1 89.25 165 GLY B C 1
ATOM 5224 O O . GLY B 1 165 ? -9.203 -18.406 -6.285 1 89.25 165 GLY B O 1
ATOM 5225 N N . VAL B 1 166 ? -8.188 -18.297 -8.242 1 90 166 VAL B N 1
ATOM 5226 C CA . VAL B 1 166 ? -7.688 -16.938 -8 1 90 166 VAL B CA 1
ATOM 5227 C C . VAL B 1 166 ? -8.852 -16.016 -7.648 1 90 166 VAL B C 1
ATOM 5229 O O . VAL B 1 166 ? -8.727 -15.156 -6.777 1 90 166 VAL B O 1
ATOM 5232 N N . GLN B 1 167 ? -10.008 -16.234 -8.211 1 95.88 167 GLN B N 1
ATOM 5233 C CA . GLN B 1 167 ? -11.188 -15.422 -7.977 1 95.88 167 GLN B CA 1
ATOM 5234 C C . GLN B 1 167 ? -11.672 -15.547 -6.531 1 95.88 167 GLN B C 1
ATOM 5236 O O . GLN B 1 167 ? -12.117 -14.562 -5.934 1 95.88 167 GLN B O 1
ATOM 5241 N N . ILE B 1 168 ? -11.531 -16.734 -6.035 1 96.5 168 ILE B N 1
ATOM 5242 C CA . ILE B 1 168 ? -11.992 -17 -4.68 1 96.5 168 ILE B CA 1
ATOM 5243 C C . ILE B 1 168 ? -11.102 -16.281 -3.672 1 96.5 168 ILE B C 1
ATOM 5245 O O . ILE B 1 168 ? -11.594 -15.719 -2.689 1 96.5 168 ILE B O 1
ATOM 5249 N N . TRP B 1 169 ? -9.82 -16.328 -3.965 1 95.62 169 TRP B N 1
ATOM 5250 C CA . TRP B 1 169 ? -8.883 -15.617 -3.109 1 95.62 169 TRP B CA 1
ATOM 5251 C C . TRP B 1 169 ? -9.258 -14.141 -3.008 1 95.62 169 TRP B C 1
ATOM 5253 O O . TRP B 1 169 ? -9.359 -13.594 -1.906 1 95.62 169 TRP B O 1
ATOM 5263 N N . SER B 1 170 ? -9.461 -13.516 -4.086 1 96.5 170 SER B N 1
ATOM 5264 C CA . SER B 1 170 ? -9.805 -12.102 -4.152 1 96.5 170 SER B CA 1
ATOM 5265 C C . SER B 1 170 ? -11.141 -11.828 -3.467 1 96.5 170 SER B C 1
ATOM 5267 O O . SER B 1 170 ? -11.289 -10.828 -2.754 1 96.5 170 SER B O 1
ATOM 5269 N N . LEU B 1 171 ? -12.094 -12.68 -3.699 1 97.56 171 LEU B N 1
ATOM 5270 C CA . LEU B 1 171 ? -13.414 -12.562 -3.096 1 97.56 171 LEU B CA 1
ATOM 5271 C C . LEU B 1 171 ? -13.328 -12.617 -1.574 1 97.56 171 LEU B C 1
ATOM 5273 O O . LEU B 1 171 ? -13.938 -11.805 -0.88 1 97.56 171 LEU B O 1
ATOM 5277 N N . ILE B 1 172 ? -12.578 -13.531 -1.081 1 97.94 172 ILE B N 1
ATOM 5278 C CA . ILE B 1 172 ? -12.43 -13.727 0.357 1 97.94 172 ILE B CA 1
ATOM 5279 C C . ILE B 1 172 ? -11.727 -12.523 0.977 1 97.94 172 ILE B C 1
ATOM 5281 O O . ILE B 1 172 ? -12.094 -12.07 2.059 1 97.94 172 ILE B O 1
ATOM 5285 N N . MET B 1 173 ? -10.727 -12 0.289 1 97.44 173 MET B N 1
ATOM 5286 C CA . MET B 1 173 ? -10.07 -10.781 0.763 1 97.44 173 MET B CA 1
ATOM 5287 C C . MET B 1 173 ? -11.086 -9.664 0.963 1 97.44 173 MET B C 1
ATOM 5289 O O . MET B 1 173 ? -11.07 -8.977 1.986 1 97.44 173 MET B O 1
ATOM 5293 N N . GLY B 1 174 ? -11.977 -9.516 -0.031 1 98.38 174 GLY B N 1
ATOM 5294 C CA . GLY B 1 174 ? -13 -8.492 0.058 1 98.38 174 GLY B CA 1
ATOM 5295 C C . GLY B 1 174 ? -13.93 -8.68 1.245 1 98.38 174 GLY B C 1
ATOM 5296 O O . GLY B 1 174 ? -14.242 -7.719 1.952 1 98.38 174 GLY B O 1
ATOM 5297 N N . LEU B 1 175 ? -14.328 -9.922 1.472 1 98.75 175 LEU B N 1
ATOM 5298 C CA . LEU B 1 175 ? -15.195 -10.227 2.602 1 98.75 175 LEU B CA 1
ATOM 5299 C C . LEU B 1 175 ? -14.508 -9.914 3.924 1 98.75 175 LEU B C 1
ATOM 5301 O O . LEU B 1 175 ? -15.117 -9.336 4.828 1 98.75 175 LEU B O 1
ATOM 5305 N N . MET B 1 176 ? -13.25 -10.211 4 1 98.38 176 MET B N 1
ATOM 5306 C CA . MET B 1 176 ? -12.516 -10.094 5.258 1 98.38 176 MET B CA 1
ATOM 5307 C C . MET B 1 176 ? -12.305 -8.633 5.629 1 98.38 176 MET B C 1
ATOM 5309 O O . MET B 1 176 ? -12.062 -8.305 6.793 1 98.38 176 MET B O 1
ATOM 5313 N N . VAL B 1 177 ? -12.336 -7.73 4.688 1 98.56 177 VAL B N 1
ATOM 5314 C CA . VAL B 1 177 ? -12.242 -6.309 5.008 1 98.56 177 VAL B CA 1
ATOM 5315 C C . VAL B 1 177 ? -13.625 -5.672 4.961 1 98.56 177 VAL B C 1
ATOM 5317 O O . VAL B 1 177 ? -13.75 -4.445 4.93 1 98.56 177 VAL B O 1
ATOM 5320 N N . LYS B 1 178 ? -14.664 -6.531 4.82 1 98.69 178 LYS B N 1
ATOM 5321 C CA . LYS B 1 178 ? -16.062 -6.168 5 1 98.69 178 LYS B CA 1
ATOM 5322 C C . LYS B 1 178 ? -16.562 -5.289 3.852 1 98.69 178 LYS B C 1
ATOM 5324 O O . LYS B 1 178 ? -17.312 -4.34 4.07 1 98.69 178 LYS B O 1
ATOM 5329 N N . SER B 1 179 ? -16.156 -5.555 2.662 1 98.81 179 SER B N 1
ATOM 5330 C CA . SER B 1 179 ? -16.531 -4.805 1.47 1 98.81 179 SER B CA 1
ATOM 5331 C C . SER B 1 179 ? -17.594 -5.543 0.67 1 98.81 179 SER B C 1
ATOM 5333 O O . SER B 1 179 ? -17.625 -6.773 0.639 1 98.81 179 SER B O 1
ATOM 5335 N N . SER B 1 180 ? -18.484 -4.77 0.045 1 98.81 180 SER B N 1
ATOM 5336 C CA . SER B 1 180 ? -19.266 -5.375 -1.028 1 98.81 180 SER B CA 1
ATOM 5337 C C . SER B 1 180 ? -18.422 -5.621 -2.266 1 98.81 180 SER B C 1
ATOM 5339 O O . SER B 1 180 ? -17.344 -5.02 -2.418 1 98.81 180 SER B O 1
ATOM 5341 N N . THR B 1 181 ? -18.891 -6.535 -3.08 1 98.75 181 THR B N 1
ATOM 5342 C CA . THR B 1 181 ? -18.047 -6.996 -4.176 1 98.75 181 THR B CA 1
ATOM 5343 C C . THR B 1 181 ? -18.781 -6.887 -5.508 1 98.75 181 THR B C 1
ATOM 5345 O O . THR B 1 181 ? -19.938 -7.297 -5.621 1 98.75 181 THR B O 1
ATOM 5348 N N . ILE B 1 182 ? -18.141 -6.297 -6.465 1 98.81 182 ILE B N 1
ATOM 5349 C CA . ILE B 1 182 ? -18.453 -6.438 -7.883 1 98.81 182 ILE B CA 1
ATOM 5350 C C . ILE B 1 182 ? -17.328 -7.188 -8.586 1 98.81 182 ILE B C 1
ATOM 5352 O O . ILE B 1 182 ? -16.219 -6.652 -8.758 1 98.81 182 ILE B O 1
ATOM 5356 N N . GLY B 1 183 ? -17.641 -8.391 -8.961 1 98.56 183 GLY B N 1
ATOM 5357 C CA . GLY B 1 183 ? -16.625 -9.203 -9.609 1 98.56 183 GLY B CA 1
ATOM 5358 C C . GLY B 1 183 ? -16.891 -9.414 -11.094 1 98.56 183 GLY B C 1
ATOM 5359 O O . GLY B 1 183 ? -17.953 -9.914 -11.477 1 98.56 183 GLY B O 1
ATOM 5360 N N . LYS B 1 184 ? -15.961 -9.039 -11.898 1 98.19 184 LYS B N 1
ATOM 5361 C CA . LYS B 1 184 ? -16.016 -9.305 -13.336 1 98.19 184 LYS B CA 1
ATOM 5362 C C . LYS B 1 184 ? -15.266 -10.586 -13.688 1 98.19 184 LYS B C 1
ATOM 5364 O O . LYS B 1 184 ? -14.078 -10.719 -13.398 1 98.19 184 LYS B O 1
ATOM 5369 N N . VAL B 1 185 ? -15.922 -11.508 -14.289 1 96.94 185 VAL B N 1
ATOM 5370 C CA . VAL B 1 185 ? -15.297 -12.758 -14.695 1 96.94 185 VAL B CA 1
ATOM 5371 C C . VAL B 1 185 ? -15.133 -12.789 -16.203 1 96.94 185 VAL B C 1
ATOM 5373 O O . VAL B 1 185 ? -15.883 -12.133 -16.938 1 96.94 185 VAL B O 1
ATOM 5376 N N . SER B 1 186 ? -14.086 -13.477 -16.609 1 91.69 186 SER B N 1
ATOM 5377 C CA . SER B 1 186 ? -13.922 -13.758 -18.031 1 91.69 186 SER B CA 1
ATOM 5378 C C . SER B 1 186 ? -14.641 -15.047 -18.422 1 91.69 186 SER B C 1
ATOM 5380 O O . SER B 1 186 ? -14.977 -15.867 -17.562 1 91.69 186 SER B O 1
ATOM 5382 N N . MET B 1 187 ? -14.797 -15.203 -19.719 1 91.81 187 MET B N 1
ATOM 5383 C CA . MET B 1 187 ? -15.461 -16.406 -20.219 1 91.81 187 MET B CA 1
ATOM 5384 C C . MET B 1 187 ? -14.523 -17.609 -20.172 1 91.81 187 MET B C 1
ATOM 5386 O O . MET B 1 187 ? -14.953 -18.75 -20.328 1 91.81 187 MET B O 1
ATOM 5390 N N . ALA B 1 188 ? -13.258 -17.312 -19.891 1 91.69 188 ALA B N 1
ATOM 5391 C CA . ALA B 1 188 ? -12.297 -18.406 -19.766 1 91.69 188 ALA B CA 1
ATOM 5392 C C . ALA B 1 188 ? -12.609 -19.297 -18.562 1 91.69 188 ALA B C 1
ATOM 5394 O O . ALA B 1 188 ? -12.375 -20.5 -18.594 1 91.69 188 ALA B O 1
ATOM 5395 N N . GLU B 1 189 ? -13.078 -18.734 -17.531 1 94.44 189 GLU B N 1
ATOM 5396 C CA . GLU B 1 189 ? -13.539 -19.469 -16.359 1 94.44 189 GLU B CA 1
ATOM 5397 C C . GLU B 1 189 ? -14.5 -18.625 -15.523 1 94.44 189 GLU B C 1
ATOM 5399 O O . GLU B 1 189 ? -14.109 -18.062 -14.492 1 94.44 189 GLU B O 1
ATOM 5404 N N . PRO B 1 190 ? -15.719 -18.578 -15.812 1 96.12 190 PRO B N 1
ATOM 5405 C CA . PRO B 1 190 ? -16.672 -17.703 -15.148 1 96.12 190 PRO B CA 1
ATOM 5406 C C . PRO B 1 190 ? -17.438 -18.391 -14.023 1 96.12 190 PRO B C 1
ATOM 5408 O O . PRO B 1 190 ? -18.219 -17.75 -13.312 1 96.12 190 PRO B O 1
ATOM 5411 N N . LEU B 1 191 ? -17.25 -19.625 -13.789 1 97.12 191 LEU B N 1
ATOM 5412 C CA . LEU B 1 191 ? -18.203 -20.438 -13.062 1 97.12 191 LEU B CA 1
ATOM 5413 C C . LEU B 1 191 ? -17.859 -20.5 -11.578 1 97.12 191 LEU B C 1
ATOM 5415 O O . LEU B 1 191 ? -18.734 -20.328 -10.727 1 97.12 191 LEU B O 1
ATOM 5419 N N . LEU B 1 192 ? -16.609 -20.656 -11.219 1 97.62 192 LEU B N 1
ATOM 5420 C CA . LEU B 1 192 ? -16.219 -21.016 -9.859 1 97.62 192 LEU B CA 1
ATOM 5421 C C . LEU B 1 192 ? -16.609 -19.906 -8.875 1 97.62 192 LEU B C 1
ATOM 5423 O O . LEU B 1 192 ? -17.156 -20.203 -7.809 1 97.62 192 LEU B O 1
ATOM 5427 N N . PRO B 1 193 ? -16.406 -18.625 -9.125 1 97.81 193 PRO B N 1
ATOM 5428 C CA . PRO B 1 193 ? -16.828 -17.609 -8.148 1 97.81 193 PRO B CA 1
ATOM 5429 C C . PRO B 1 193 ? -18.328 -17.562 -7.949 1 97.81 193 PRO B C 1
ATOM 5431 O O . PRO B 1 193 ? -18.812 -17.234 -6.855 1 97.81 193 PRO B O 1
ATOM 5434 N N . VAL B 1 194 ? -19.047 -17.906 -8.969 1 98.31 194 VAL B N 1
ATOM 5435 C CA . VAL B 1 194 ? -20.5 -17.953 -8.859 1 98.31 194 VAL B CA 1
ATOM 5436 C C . VAL B 1 194 ? -20.922 -19.094 -7.93 1 98.31 194 VAL B C 1
ATOM 5438 O O . VAL B 1 194 ? -21.719 -18.891 -7.008 1 98.31 194 VAL B O 1
ATOM 5441 N N . LEU B 1 195 ? -20.344 -20.25 -8.195 1 98.5 195 LEU B N 1
ATOM 5442 C CA . LEU B 1 195 ? -20.672 -21.406 -7.379 1 98.5 195 LEU B CA 1
ATOM 5443 C C . LEU B 1 195 ? -20.266 -21.188 -5.926 1 98.5 195 LEU B C 1
ATOM 5445 O O . LEU B 1 195 ? -20.969 -21.578 -5.004 1 98.5 195 LEU B O 1
ATOM 5449 N N . PHE B 1 196 ? -19.109 -20.562 -5.711 1 98.62 196 PHE B N 1
ATOM 5450 C CA . PHE B 1 196 ? -18.672 -20.281 -4.348 1 98.62 196 PHE B CA 1
ATOM 5451 C C . PHE B 1 196 ? -19.625 -19.312 -3.662 1 98.62 196 PHE B C 1
ATOM 5453 O O . PHE B 1 196 ? -19.953 -19.484 -2.486 1 98.62 196 PHE B O 1
ATOM 5460 N N . THR B 1 197 ? -20.047 -18.297 -4.363 1 98.75 197 THR B N 1
ATOM 5461 C CA . THR B 1 197 ? -21 -17.344 -3.809 1 98.75 197 THR B CA 1
ATOM 5462 C C . THR B 1 197 ? -22.312 -18.047 -3.445 1 98.75 197 THR B C 1
ATOM 5464 O O . THR B 1 197 ? -22.938 -17.719 -2.43 1 98.75 197 THR B O 1
ATOM 5467 N N . GLU B 1 198 ? -22.734 -18.969 -4.27 1 98.56 198 GLU B N 1
ATOM 5468 C CA . GLU B 1 198 ? -23.922 -19.766 -3.959 1 98.56 198 GLU B CA 1
ATOM 5469 C C . GLU B 1 198 ? -23.734 -20.547 -2.664 1 98.56 198 GLU B C 1
ATOM 5471 O O . GLU B 1 198 ? -24.672 -20.688 -1.876 1 98.56 198 GLU B O 1
ATOM 5476 N N . SER B 1 199 ? -22.531 -21.125 -2.504 1 98.75 199 SER B N 1
ATOM 5477 C CA . SER B 1 199 ? -22.281 -21.828 -1.259 1 98.75 199 SER B CA 1
ATOM 5478 C C . SER B 1 199 ? -22.344 -20.891 -0.058 1 98.75 199 SER B C 1
ATOM 5480 O O . SER B 1 199 ? -22.766 -21.297 1.028 1 98.75 199 SER B O 1
ATOM 5482 N N . LEU B 1 200 ? -21.891 -19.656 -0.229 1 98.81 200 LEU B N 1
ATOM 5483 C CA . LEU B 1 200 ? -22.031 -18.656 0.83 1 98.81 200 LEU B CA 1
ATOM 5484 C C . LEU B 1 200 ? -23.5 -18.391 1.132 1 98.81 200 LEU B C 1
ATOM 5486 O O . LEU B 1 200 ? -23.875 -18.203 2.291 1 98.81 200 LEU B O 1
ATOM 5490 N N . ALA B 1 201 ? -24.312 -18.375 0.103 1 98.69 201 ALA B N 1
ATOM 5491 C CA . ALA B 1 201 ? -25.75 -18.156 0.281 1 98.69 201 ALA B CA 1
ATOM 5492 C C . ALA B 1 201 ? -26.375 -19.281 1.113 1 98.69 201 ALA B C 1
ATOM 5494 O O . ALA B 1 201 ? -27.281 -19.031 1.916 1 98.69 201 ALA B O 1
ATOM 5495 N N . GLU B 1 202 ? -25.906 -20.484 0.875 1 98.69 202 GLU B N 1
ATOM 5496 C CA . GLU B 1 202 ? -26.406 -21.625 1.654 1 98.69 202 GLU B CA 1
ATOM 5497 C C . GLU B 1 202 ? -26.078 -21.453 3.135 1 98.69 202 GLU B C 1
ATOM 5499 O O . GLU B 1 202 ? -26.844 -21.891 3.998 1 98.69 202 GLU B O 1
ATOM 5504 N N . VAL B 1 203 ? -24.953 -20.844 3.418 1 98.62 203 VAL B N 1
ATOM 5505 C CA . VAL B 1 203 ? -24.5 -20.625 4.785 1 98.62 203 VAL B CA 1
ATOM 5506 C C . VAL B 1 203 ? -25.188 -19.406 5.371 1 98.62 203 VAL B C 1
ATOM 5508 O O . VAL B 1 203 ? -25.656 -19.422 6.516 1 98.62 203 VAL B O 1
ATOM 5511 N N . ASP B 1 204 ? -25.219 -18.344 4.637 1 98.62 204 ASP B N 1
ATOM 5512 C CA . ASP B 1 204 ? -25.781 -17.047 5.031 1 98.62 204 ASP B CA 1
ATOM 5513 C C . ASP B 1 204 ? -26.234 -16.25 3.811 1 98.62 204 ASP B C 1
ATOM 5515 O O . ASP B 1 204 ? -25.422 -15.562 3.18 1 98.62 204 ASP B O 1
ATOM 5519 N N . GLU B 1 205 ? -27.469 -16.219 3.58 1 98.56 205 GLU B N 1
ATOM 5520 C CA . GLU B 1 205 ? -28.031 -15.594 2.389 1 98.56 205 GLU B CA 1
ATOM 5521 C C . GLU B 1 205 ? -27.719 -14.094 2.367 1 98.56 205 GLU B C 1
ATOM 5523 O O . GLU B 1 205 ? -27.438 -13.531 1.309 1 98.56 205 GLU B O 1
ATOM 5528 N N . LYS B 1 206 ? -27.781 -13.43 3.486 1 98.69 206 LYS B N 1
ATOM 5529 C CA . LYS B 1 206 ? -27.547 -11.992 3.562 1 98.69 206 LYS B CA 1
ATOM 5530 C C . LYS B 1 206 ? -26.109 -11.656 3.172 1 98.69 206 LYS B C 1
ATOM 5532 O O . LYS B 1 206 ? -25.859 -10.625 2.553 1 98.69 206 LYS B O 1
ATOM 5537 N N . LEU B 1 207 ? -25.203 -12.531 3.537 1 98.75 207 LEU B N 1
ATOM 5538 C CA . LEU B 1 207 ? -23.797 -12.336 3.17 1 98.75 207 LEU B CA 1
ATOM 5539 C C . LEU B 1 207 ? -23.609 -12.414 1.657 1 98.75 207 LEU B C 1
ATOM 5541 O O . LEU B 1 207 ? -22.938 -11.57 1.062 1 98.75 207 LEU B O 1
ATOM 5545 N N . ALA B 1 208 ? -24.203 -13.398 1.048 1 98.81 208 ALA B N 1
ATOM 5546 C CA . ALA B 1 208 ? -24.094 -13.586 -0.396 1 98.81 208 ALA B CA 1
ATOM 5547 C C . ALA B 1 208 ? -24.719 -12.414 -1.151 1 98.81 208 ALA B C 1
ATOM 5549 O O . ALA B 1 208 ? -24.281 -12.086 -2.26 1 98.81 208 ALA B O 1
ATOM 5550 N N . GLU B 1 209 ? -25.688 -11.734 -0.538 1 98.75 209 GLU B N 1
ATOM 5551 C CA . GLU B 1 209 ? -26.375 -10.602 -1.149 1 98.75 209 GLU B CA 1
ATOM 5552 C C . GLU B 1 209 ? -25.469 -9.383 -1.248 1 98.75 209 GLU B C 1
ATOM 5554 O O . GLU B 1 209 ? -25.797 -8.406 -1.924 1 98.75 209 GLU B O 1
ATOM 5559 N N . THR B 1 210 ? -24.297 -9.398 -0.615 1 98.88 210 THR B N 1
ATOM 5560 C CA . THR B 1 210 ? -23.344 -8.297 -0.688 1 98.88 210 THR B CA 1
ATOM 5561 C C . THR B 1 210 ? -22.391 -8.492 -1.862 1 98.88 210 THR B C 1
ATOM 5563 O O . THR B 1 210 ? -21.453 -7.707 -2.045 1 98.88 210 THR B O 1
ATOM 5566 N N . ILE B 1 211 ? -22.594 -9.57 -2.684 1 98.94 211 ILE B N 1
ATOM 5567 C CA . ILE B 1 211 ? -21.672 -9.938 -3.76 1 98.94 211 ILE B CA 1
ATOM 5568 C C . ILE B 1 211 ? -22.438 -9.992 -5.086 1 98.94 211 ILE B C 1
ATOM 5570 O O . ILE B 1 211 ? -23.531 -10.531 -5.156 1 98.94 211 ILE B O 1
ATOM 5574 N N . ALA B 1 212 ? -21.875 -9.43 -6.078 1 98.88 212 ALA B N 1
ATOM 5575 C CA . ALA B 1 212 ? -22.328 -9.609 -7.453 1 98.88 212 ALA B CA 1
ATOM 5576 C C . ALA B 1 212 ? -21.172 -10.062 -8.352 1 98.88 212 ALA B C 1
ATOM 5578 O O . ALA B 1 212 ? -20.078 -9.5 -8.305 1 98.88 212 ALA B O 1
ATOM 5579 N N . ILE B 1 213 ? -21.391 -11.086 -9.109 1 98.75 213 ILE B N 1
ATOM 5580 C CA . ILE B 1 213 ? -20.453 -11.617 -10.086 1 98.75 213 ILE B CA 1
ATOM 5581 C C . ILE B 1 213 ? -21.078 -11.555 -11.484 1 98.75 213 ILE B C 1
ATOM 5583 O O . ILE B 1 213 ? -22.156 -12.102 -11.711 1 98.75 213 ILE B O 1
ATOM 5587 N N . LEU B 1 214 ? -20.359 -10.898 -12.414 1 98.31 214 LEU B N 1
ATOM 5588 C CA . LEU B 1 214 ? -20.922 -10.695 -13.742 1 98.31 214 LEU B CA 1
ATOM 5589 C C . LEU B 1 214 ? -19.875 -10.914 -14.82 1 98.31 214 LEU B C 1
ATOM 5591 O O . LEU B 1 214 ? -18.734 -10.461 -14.68 1 98.31 214 LEU B O 1
ATOM 5595 N N . PRO B 1 215 ? -20.297 -11.609 -15.844 1 97.31 215 PRO B N 1
ATOM 5596 C CA . PRO B 1 215 ? -19.406 -11.711 -17 1 97.31 215 PRO B CA 1
ATOM 5597 C C . PRO B 1 215 ? -19.594 -10.562 -18 1 97.31 215 PRO B C 1
ATOM 5599 O O . PRO B 1 215 ? -20.734 -10.172 -18.281 1 97.31 215 PRO B O 1
ATOM 5602 N N . TRP B 1 216 ? -18.5 -9.93 -18.438 1 95.88 216 TRP B N 1
ATOM 5603 C CA . TRP B 1 216 ? -18.547 -9.07 -19.609 1 95.88 216 TRP B CA 1
ATOM 5604 C C . TRP B 1 216 ? -17.172 -9.016 -20.281 1 95.88 216 TRP B C 1
ATOM 5606 O O . TRP B 1 216 ? -16.172 -9.438 -19.703 1 95.88 216 TRP B O 1
ATOM 5616 N N . LYS B 1 217 ? -17.172 -8.633 -21.531 1 93.19 217 LYS B N 1
ATOM 5617 C CA . LYS B 1 217 ? -15.938 -8.57 -22.297 1 93.19 217 LYS B CA 1
ATOM 5618 C C . LYS B 1 217 ? -15.016 -7.469 -21.766 1 93.19 217 LYS B C 1
ATOM 5620 O O . LYS B 1 217 ? -15.453 -6.336 -21.562 1 93.19 217 LYS B O 1
ATOM 5625 N N . GLY B 1 218 ? -13.805 -7.836 -21.562 1 91.88 218 GLY B N 1
ATOM 5626 C CA . GLY B 1 218 ? -12.82 -6.824 -21.203 1 91.88 218 GLY B CA 1
ATOM 5627 C C . GLY B 1 218 ? -12.75 -5.684 -22.203 1 91.88 218 GLY B C 1
ATOM 5628 O O . GLY B 1 218 ? -12.82 -5.906 -23.422 1 91.88 218 GLY B O 1
ATOM 5629 N N . GLY B 1 219 ? -12.625 -4.469 -21.719 1 91.88 219 GLY B N 1
ATOM 5630 C CA . GLY B 1 219 ? -12.547 -3.309 -22.594 1 91.88 219 GLY B CA 1
ATOM 5631 C C . GLY B 1 219 ? -13.883 -2.643 -22.844 1 91.88 219 GLY B C 1
ATOM 5632 O O . GLY B 1 219 ? -13.961 -1.609 -23.5 1 91.88 219 GLY B O 1
ATOM 5633 N N . THR B 1 220 ? -14.898 -3.23 -22.281 1 94.94 220 THR B N 1
ATOM 5634 C CA . THR B 1 220 ? -16.188 -2.564 -22.375 1 94.94 220 THR B CA 1
ATOM 5635 C C . THR B 1 220 ? -16.219 -1.317 -21.5 1 94.94 220 THR B C 1
ATOM 5637 O O . THR B 1 220 ? -16.547 -1.396 -20.312 1 94.94 220 THR B O 1
ATOM 5640 N N . ASN B 1 221 ? -15.977 -0.212 -22.031 1 94.88 221 ASN B N 1
ATOM 5641 C CA . ASN B 1 221 ? -15.703 1.031 -21.328 1 94.88 221 ASN B CA 1
ATOM 5642 C C . ASN B 1 221 ? -16.875 1.437 -20.438 1 94.88 221 ASN B C 1
ATOM 5644 O O . ASN B 1 221 ? -16.688 1.816 -19.281 1 94.88 221 ASN B O 1
ATOM 5648 N N . GLY B 1 222 ? -18.078 1.346 -20.969 1 96.25 222 GLY B N 1
ATOM 5649 C CA . GLY B 1 222 ? -19.25 1.753 -20.219 1 96.25 222 GLY B CA 1
ATOM 5650 C C . GLY B 1 222 ? -19.406 0.999 -18.906 1 96.25 222 GLY B C 1
ATOM 5651 O O . GLY B 1 222 ? -19.766 1.59 -17.875 1 96.25 222 GLY B O 1
ATOM 5652 N N . LEU B 1 223 ? -19.172 -0.269 -18.938 1 97.75 223 LEU B N 1
ATOM 5653 C CA . LEU B 1 223 ? -19.297 -1.099 -17.75 1 97.75 223 LEU B CA 1
ATOM 5654 C C . LEU B 1 223 ? -18.109 -0.885 -16.812 1 97.75 223 LEU B C 1
ATOM 5656 O O . LEU B 1 223 ? -18.281 -0.753 -15.602 1 97.75 223 LEU B O 1
ATOM 5660 N N . GLU B 1 224 ? -16.906 -0.805 -17.375 1 97.69 224 GLU B N 1
ATOM 5661 C CA . GLU B 1 224 ? -15.711 -0.596 -16.562 1 97.69 224 GLU B CA 1
ATOM 5662 C C . GLU B 1 224 ? -15.766 0.743 -15.828 1 97.69 224 GLU B C 1
ATOM 5664 O O . GLU B 1 224 ? -15.484 0.815 -14.633 1 97.69 224 GLU B O 1
ATOM 5669 N N . ILE B 1 225 ? -16.125 1.784 -16.516 1 97.88 225 ILE B N 1
ATOM 5670 C CA . ILE B 1 225 ? -16.188 3.119 -15.938 1 97.88 225 ILE B CA 1
ATOM 5671 C C . ILE B 1 225 ? -17.25 3.145 -14.828 1 97.88 225 ILE B C 1
ATOM 5673 O O . ILE B 1 225 ? -17 3.678 -13.742 1 97.88 225 ILE B O 1
ATOM 5677 N N . THR B 1 226 ? -18.391 2.502 -15.094 1 98.44 226 THR B N 1
ATOM 5678 C CA . THR B 1 226 ? -19.453 2.447 -14.102 1 98.44 226 THR B CA 1
ATOM 5679 C C . THR B 1 226 ? -18.969 1.728 -12.844 1 98.44 226 THR B C 1
ATOM 5681 O O . THR B 1 226 ? -19.203 2.203 -11.727 1 98.44 226 THR B O 1
ATOM 5684 N N . ALA B 1 227 ? -18.328 0.615 -13.008 1 98.69 227 ALA B N 1
ATOM 5685 C CA . ALA B 1 227 ? -17.828 -0.162 -11.875 1 98.69 227 ALA B CA 1
ATOM 5686 C C . ALA B 1 227 ? -16.766 0.621 -11.102 1 98.69 227 ALA B C 1
ATOM 5688 O O . ALA B 1 227 ? -16.812 0.674 -9.867 1 98.69 227 ALA B O 1
ATOM 5689 N N . ILE B 1 228 ? -15.852 1.268 -11.805 1 98.38 228 ILE B N 1
ATOM 5690 C CA . ILE B 1 228 ? -14.758 2.014 -11.195 1 98.38 228 ILE B CA 1
ATOM 5691 C C . ILE B 1 228 ? -15.312 3.223 -10.445 1 98.38 228 ILE B C 1
ATOM 5693 O O . ILE B 1 228 ? -14.945 3.473 -9.297 1 98.38 228 ILE B O 1
ATOM 5697 N N . GLU B 1 229 ? -16.25 3.92 -11.023 1 97.44 229 GLU B N 1
ATOM 5698 C CA . GLU B 1 229 ? -16.812 5.129 -10.438 1 97.44 229 GLU B CA 1
ATOM 5699 C C . GLU B 1 229 ? -17.547 4.82 -9.141 1 97.44 229 GLU B C 1
ATOM 5701 O O . GLU B 1 229 ? -17.562 5.633 -8.211 1 97.44 229 GLU B O 1
ATOM 5706 N N . ASN B 1 230 ? -18.094 3.643 -9.086 1 97.75 230 ASN B N 1
ATOM 5707 C CA . ASN B 1 230 ? -18.938 3.324 -7.938 1 97.75 230 ASN B CA 1
ATOM 5708 C C . ASN B 1 230 ? -18.219 2.414 -6.945 1 97.75 230 ASN B C 1
ATOM 5710 O O . ASN B 1 230 ? -18.859 1.765 -6.117 1 97.75 230 ASN B O 1
ATOM 5714 N N . SER B 1 231 ? -16.953 2.311 -7.074 1 98.06 231 SER B N 1
ATOM 5715 C CA . SER B 1 231 ? -16.156 1.528 -6.141 1 98.06 231 SER B CA 1
ATOM 5716 C C . SER B 1 231 ? -15.031 2.369 -5.535 1 98.06 231 SER B C 1
ATOM 5718 O O . SER B 1 231 ? -14.562 3.322 -6.156 1 98.06 231 SER B O 1
ATOM 5720 N N . GLU B 1 232 ? -14.656 2.012 -4.316 1 96.69 232 GLU B N 1
ATOM 5721 C CA . GLU B 1 232 ? -13.578 2.723 -3.633 1 96.69 232 GLU B CA 1
ATOM 5722 C C . GLU B 1 232 ? -12.227 2.072 -3.904 1 96.69 232 GLU B C 1
ATOM 5724 O O . GLU B 1 232 ? -11.18 2.691 -3.703 1 96.69 232 GLU B O 1
ATOM 5729 N N . ALA B 1 233 ? -12.219 0.841 -4.305 1 98.12 233 ALA B N 1
ATOM 5730 C CA . ALA B 1 233 ? -11 0.113 -4.648 1 98.12 233 ALA B CA 1
ATOM 5731 C C . ALA B 1 233 ? -11.211 -0.762 -5.879 1 98.12 233 ALA B C 1
ATOM 5733 O O . ALA B 1 233 ? -12.328 -1.217 -6.141 1 98.12 233 ALA B O 1
ATOM 5734 N N . VAL B 1 234 ? -10.164 -0.911 -6.633 1 98.31 234 VAL B N 1
ATOM 5735 C CA . VAL B 1 234 ? -10.148 -1.766 -7.812 1 98.31 234 VAL B CA 1
ATOM 5736 C C . VAL B 1 234 ? -9 -2.771 -7.703 1 98.31 234 VAL B C 1
ATOM 5738 O O . VAL B 1 234 ? -7.855 -2.393 -7.453 1 98.31 234 VAL B O 1
ATOM 5741 N N . VAL B 1 235 ? -9.305 -4.055 -7.789 1 98.06 235 VAL B N 1
ATOM 5742 C CA . VAL B 1 235 ? -8.32 -5.129 -7.785 1 98.06 235 VAL B CA 1
ATOM 5743 C C . VAL B 1 235 ? -8.305 -5.828 -9.148 1 98.06 235 VAL B C 1
ATOM 5745 O O . VAL B 1 235 ? -9.328 -6.367 -9.578 1 98.06 235 VAL B O 1
ATOM 5748 N N . VAL B 1 236 ? -7.176 -5.852 -9.797 1 97.19 236 VAL B N 1
ATOM 5749 C CA . VAL B 1 236 ? -7.125 -6.34 -11.172 1 97.19 236 VAL B CA 1
ATOM 5750 C C . VAL B 1 236 ? -6.105 -7.473 -11.281 1 97.19 236 VAL B C 1
ATOM 5752 O O . VAL B 1 236 ? -4.938 -7.301 -10.922 1 97.19 236 VAL B O 1
ATOM 5755 N N . TYR B 1 237 ? -6.59 -8.602 -11.727 1 95.75 237 TYR B N 1
ATOM 5756 C CA . TYR B 1 237 ? -5.734 -9.688 -12.18 1 95.75 237 TYR B CA 1
ATOM 5757 C C . TYR B 1 237 ? -5.734 -9.781 -13.703 1 95.75 237 TYR B C 1
ATOM 5759 O O . TYR B 1 237 ? -6.797 -9.883 -14.32 1 95.75 237 TYR B O 1
ATOM 5767 N N . GLY B 1 238 ? -4.562 -9.742 -14.312 1 91.56 238 GLY B N 1
ATOM 5768 C CA . GLY B 1 238 ? -4.555 -9.883 -15.766 1 91.56 238 GLY B CA 1
ATOM 5769 C C . GLY B 1 238 ? -3.221 -9.523 -16.391 1 91.56 238 GLY B C 1
ATOM 5770 O O . GLY B 1 238 ? -2.256 -9.227 -15.68 1 91.56 238 GLY B O 1
ATOM 5771 N N . ALA B 1 239 ? -3.225 -9.562 -17.719 1 90.25 239 ALA B N 1
ATOM 5772 C CA . ALA B 1 239 ? -2.023 -9.18 -18.469 1 90.25 239 ALA B CA 1
ATOM 5773 C C . ALA B 1 239 ? -1.674 -7.715 -18.219 1 90.25 239 ALA B C 1
ATOM 5775 O O . ALA B 1 239 ? -2.529 -6.922 -17.828 1 90.25 239 ALA B O 1
ATOM 5776 N N . ASN B 1 240 ? -0.461 -7.402 -18.5 1 91.06 240 ASN B N 1
ATOM 5777 C CA . ASN B 1 240 ? 0.026 -6.055 -18.234 1 91.06 240 ASN B CA 1
ATOM 5778 C C . ASN B 1 240 ? -0.77 -5.008 -19 1 91.06 240 ASN B C 1
ATOM 5780 O O . ASN B 1 240 ? -1.052 -3.926 -18.484 1 91.06 240 ASN B O 1
ATOM 5784 N N . ASP B 1 241 ? -1.151 -5.375 -20.172 1 91.12 241 ASP B N 1
ATOM 5785 C CA . ASP B 1 241 ? -1.936 -4.441 -20.969 1 91.12 241 ASP B CA 1
ATOM 5786 C C . ASP B 1 241 ? -3.273 -4.133 -20.297 1 91.12 241 ASP B C 1
ATOM 5788 O O . ASP B 1 241 ? -3.709 -2.979 -20.266 1 91.12 241 ASP B O 1
ATOM 5792 N N . THR B 1 242 ? -3.922 -5.148 -19.812 1 90.88 242 THR B N 1
ATOM 5793 C CA . THR B 1 242 ? -5.184 -4.977 -19.109 1 90.88 242 THR B CA 1
ATOM 5794 C C . THR B 1 242 ? -5 -4.113 -17.859 1 90.88 242 THR B C 1
ATOM 5796 O O . THR B 1 242 ? -5.77 -3.178 -17.625 1 90.88 242 THR B O 1
ATOM 5799 N N . VAL B 1 243 ? -3.986 -4.375 -17.125 1 93.19 243 VAL B N 1
ATOM 5800 C CA . VAL B 1 243 ? -3.68 -3.646 -15.898 1 93.19 243 VAL B CA 1
ATOM 5801 C C . VAL B 1 243 ? -3.461 -2.168 -16.219 1 93.19 243 VAL B C 1
ATOM 5803 O O . VAL B 1 243 ? -4.031 -1.295 -15.562 1 93.19 243 VAL B O 1
ATOM 5806 N N . GLU B 1 244 ? -2.709 -1.903 -17.203 1 92.5 244 GLU B N 1
ATOM 5807 C CA . GLU B 1 244 ? -2.377 -0.53 -17.578 1 92.5 244 GLU B CA 1
ATOM 5808 C C . GLU B 1 244 ? -3.617 0.233 -18.031 1 92.5 244 GLU B C 1
ATOM 5810 O O . GLU B 1 244 ? -3.832 1.378 -17.625 1 92.5 244 GLU B O 1
ATOM 5815 N N . LYS B 1 245 ? -4.414 -0.392 -18.812 1 93.88 245 LYS B N 1
ATOM 5816 C CA . LYS B 1 245 ? -5.621 0.243 -19.344 1 93.88 245 LYS B CA 1
ATOM 5817 C C . LYS B 1 245 ? -6.598 0.585 -18.219 1 93.88 245 LYS B C 1
ATOM 5819 O O . LYS B 1 245 ? -7.211 1.652 -18.219 1 93.88 245 LYS B O 1
ATOM 5824 N N . LEU B 1 246 ? -6.758 -0.317 -17.312 1 95.31 246 LEU B N 1
ATOM 5825 C CA . LEU B 1 246 ? -7.668 -0.068 -16.188 1 95.31 246 LEU B CA 1
ATOM 5826 C C . LEU B 1 246 ? -7.086 0.969 -15.234 1 95.31 246 LEU B C 1
ATOM 5828 O O . LEU B 1 246 ? -7.812 1.816 -14.719 1 95.31 246 LEU B O 1
ATOM 5832 N N . ARG B 1 247 ? -5.797 0.883 -14.984 1 94.06 247 ARG B N 1
ATOM 5833 C CA . ARG B 1 247 ? -5.129 1.847 -14.117 1 94.06 247 ARG B CA 1
ATOM 5834 C C . ARG B 1 247 ? -5.395 3.275 -14.578 1 94.06 247 ARG B C 1
ATOM 5836 O O . ARG B 1 247 ? -5.676 4.156 -13.766 1 94.06 247 ARG B O 1
ATOM 5843 N N . ASP B 1 248 ? -5.367 3.492 -15.828 1 92.19 248 ASP B N 1
ATOM 5844 C CA . ASP B 1 248 ? -5.539 4.82 -16.406 1 92.19 248 ASP B CA 1
ATOM 5845 C C . ASP B 1 248 ? -6.941 5.359 -16.141 1 92.19 248 ASP B C 1
ATOM 5847 O O . ASP B 1 248 ? -7.156 6.574 -16.156 1 92.19 248 ASP B O 1
ATOM 5851 N N . LYS B 1 249 ? -7.848 4.453 -15.852 1 95 249 LYS B N 1
ATOM 5852 C CA . LYS B 1 249 ? -9.234 4.852 -15.633 1 95 249 LYS B CA 1
ATOM 5853 C C . LYS B 1 249 ? -9.5 5.125 -14.148 1 95 249 LYS B C 1
ATOM 5855 O O . LYS B 1 249 ? -10.523 5.715 -13.797 1 95 249 LYS B O 1
ATOM 5860 N N . VAL B 1 250 ? -8.688 4.688 -13.289 1 94.44 250 VAL B N 1
ATOM 5861 C CA . VAL B 1 250 ? -8.914 4.781 -11.852 1 94.44 250 VAL B CA 1
ATOM 5862 C C . VAL B 1 250 ? -8.344 6.098 -11.328 1 94.44 250 VAL B C 1
ATOM 5864 O O . VAL B 1 250 ? -7.145 6.359 -11.445 1 94.44 250 VAL B O 1
ATOM 5867 N N . PRO B 1 251 ? -9.133 6.934 -10.734 1 89.56 251 PRO B N 1
ATOM 5868 C CA . PRO B 1 251 ? -8.625 8.18 -10.156 1 89.56 251 PRO B CA 1
ATOM 5869 C C . PRO B 1 251 ? -7.641 7.949 -9.016 1 89.56 251 PRO B C 1
ATOM 5871 O O . PRO B 1 251 ? -7.684 6.906 -8.359 1 89.56 251 PRO B O 1
ATOM 5874 N N . PRO B 1 252 ? -6.805 8.953 -8.703 1 83.25 252 PRO B N 1
ATOM 5875 C CA . PRO B 1 252 ? -5.73 8.805 -7.715 1 83.25 252 PRO B CA 1
ATOM 5876 C C . PRO B 1 252 ? -6.254 8.562 -6.301 1 83.25 252 PRO B C 1
ATOM 5878 O O . PRO B 1 252 ? -5.566 7.949 -5.48 1 83.25 252 PRO B O 1
ATOM 5881 N N . HIS B 1 253 ? -7.422 9.039 -6.004 1 86.81 253 HIS B N 1
ATOM 5882 C CA . HIS B 1 253 ? -7.895 8.93 -4.629 1 86.81 253 HIS B CA 1
ATOM 5883 C C . HIS B 1 253 ? -8.438 7.535 -4.344 1 86.81 253 HIS B C 1
ATOM 5885 O O . HIS B 1 253 ? -8.727 7.199 -3.193 1 86.81 253 HIS B O 1
ATOM 5891 N N . LYS B 1 254 ? -8.562 6.699 -5.375 1 92.44 254 LYS B N 1
ATOM 5892 C CA . LYS B 1 254 ? -9.039 5.328 -5.199 1 92.44 254 LYS B CA 1
ATOM 5893 C C . LYS B 1 254 ? -7.867 4.352 -5.121 1 92.44 254 LYS B C 1
ATOM 5895 O O . LYS B 1 254 ? -6.812 4.59 -5.707 1 92.44 254 LYS B O 1
ATOM 5900 N N . LYS B 1 255 ? -8.07 3.312 -4.383 1 94.75 255 LYS B N 1
ATOM 5901 C CA . LYS B 1 255 ? -7.051 2.27 -4.293 1 94.75 255 LYS B CA 1
ATOM 5902 C C . LYS B 1 255 ? -7.051 1.394 -5.543 1 94.75 255 LYS B C 1
ATOM 5904 O O . LYS B 1 255 ? -8.117 1.054 -6.07 1 94.75 255 LYS B O 1
ATOM 5909 N N . PHE B 1 256 ? -5.898 1.172 -6.066 1 95.44 256 PHE B N 1
ATOM 5910 C CA . PHE B 1 256 ? -5.703 0.3 -7.219 1 95.44 256 PHE B CA 1
ATOM 5911 C C . PHE B 1 256 ? -4.664 -0.775 -6.914 1 95.44 256 PHE B C 1
ATOM 5913 O O . PHE B 1 256 ? -3.475 -0.478 -6.785 1 95.44 256 PHE B O 1
ATOM 5920 N N . LEU B 1 257 ? -5.117 -2.021 -6.703 1 95.94 257 LEU B N 1
ATOM 5921 C CA . LEU B 1 257 ? -4.25 -3.18 -6.523 1 95.94 257 LEU B CA 1
ATOM 5922 C C . LEU B 1 257 ? -4.207 -4.027 -7.789 1 95.94 257 LEU B C 1
ATOM 5924 O O . LEU B 1 257 ? -5.254 -4.402 -8.328 1 95.94 257 LEU B O 1
ATOM 5928 N N . SER B 1 258 ? -3.01 -4.297 -8.312 1 94.88 258 SER B N 1
ATOM 5929 C CA . SER B 1 258 ? -2.916 -5.016 -9.586 1 94.88 258 SER B CA 1
ATOM 5930 C C . SER B 1 258 ? -1.916 -6.164 -9.492 1 94.88 258 SER B C 1
ATOM 5932 O O . SER B 1 258 ? -0.902 -6.055 -8.797 1 94.88 258 SER B O 1
ATOM 5934 N N . TYR B 1 259 ? -2.199 -7.199 -10.148 1 94.88 259 TYR B N 1
ATOM 5935 C CA . TYR B 1 259 ? -1.381 -8.398 -10.305 1 94.88 259 TYR B CA 1
ATOM 5936 C C . TYR B 1 259 ? -1.205 -8.758 -11.773 1 94.88 259 TYR B C 1
ATOM 5938 O O . TYR B 1 259 ? -2.057 -9.43 -12.359 1 94.88 259 TYR B O 1
ATOM 5946 N N . GLY B 1 260 ? -0.094 -8.32 -12.344 1 92.81 260 GLY B N 1
ATOM 5947 C CA . GLY B 1 260 ? 0.188 -8.508 -13.758 1 92.81 260 GLY B CA 1
ATOM 5948 C C . GLY B 1 260 ? 0.985 -9.766 -14.047 1 92.81 260 GLY B C 1
ATOM 5949 O O . GLY B 1 260 ? 1.002 -10.695 -13.234 1 92.81 260 GLY B O 1
ATOM 5950 N N . HIS B 1 261 ? 1.574 -9.766 -15.227 1 92.19 261 HIS B N 1
ATOM 5951 C CA . HIS B 1 261 ? 2.385 -10.898 -15.656 1 92.19 261 HIS B CA 1
ATOM 5952 C C . HIS B 1 261 ? 3.617 -11.062 -14.773 1 92.19 261 HIS B C 1
ATOM 5954 O O . HIS B 1 261 ? 4.316 -10.086 -14.492 1 92.19 261 HIS B O 1
ATOM 5960 N N . LYS B 1 262 ? 3.877 -12.242 -14.367 1 94.81 262 LYS B N 1
ATOM 5961 C CA . LYS B 1 262 ? 5.035 -12.562 -13.531 1 94.81 262 LYS B CA 1
ATOM 5962 C C . LYS B 1 262 ? 5.762 -13.797 -14.062 1 94.81 262 LYS B C 1
ATOM 5964 O O . LYS B 1 262 ? 5.207 -14.562 -14.859 1 94.81 262 LYS B O 1
ATOM 5969 N N . ILE B 1 263 ? 7 -13.93 -13.648 1 95.06 263 ILE B N 1
ATOM 5970 C CA . ILE B 1 263 ? 7.863 -15.039 -14.047 1 95.06 263 ILE B CA 1
ATOM 5971 C C . ILE B 1 263 ? 8.375 -15.758 -12.797 1 95.06 263 ILE B C 1
ATOM 5973 O O . ILE B 1 263 ? 8.836 -15.117 -11.852 1 95.06 263 ILE B O 1
ATOM 5977 N N . SER B 1 264 ? 8.281 -17.016 -12.812 1 97.44 264 SER B N 1
ATOM 5978 C CA . SER B 1 264 ? 8.844 -17.859 -11.766 1 97.44 264 SER B CA 1
ATOM 5979 C C . SER B 1 264 ? 9.875 -18.844 -12.328 1 97.44 264 SER B C 1
ATOM 5981 O O . SER B 1 264 ? 9.906 -19.094 -13.531 1 97.44 264 SER B O 1
ATOM 5983 N N . PHE B 1 265 ? 10.781 -19.328 -11.508 1 97.12 265 PHE B N 1
ATOM 5984 C CA . PHE B 1 265 ? 11.844 -20.234 -11.906 1 97.12 265 PHE B CA 1
ATOM 5985 C C . PHE B 1 265 ? 12.258 -21.125 -10.734 1 97.12 265 PHE B C 1
ATOM 5987 O O . PHE B 1 265 ? 11.703 -21 -9.633 1 97.12 265 PHE B O 1
ATOM 5994 N N . SER B 1 266 ? 13.164 -22.109 -11.016 1 97.88 266 SER B N 1
ATOM 5995 C CA . SER B 1 266 ? 13.625 -23.016 -9.969 1 97.88 266 SER B CA 1
ATOM 5996 C C . SER B 1 266 ? 15.141 -23.109 -9.945 1 97.88 266 SER B C 1
ATOM 5998 O O . SER B 1 266 ? 15.797 -22.969 -10.984 1 97.88 266 SER B O 1
ATOM 6000 N N . LEU B 1 267 ? 15.664 -23.281 -8.75 1 97.56 267 LEU B N 1
ATOM 6001 C CA . LEU B 1 267 ? 17.094 -23.516 -8.523 1 97.56 267 LEU B CA 1
ATOM 6002 C C . LEU B 1 267 ? 17.328 -24.891 -7.934 1 97.56 267 LEU B C 1
ATOM 6004 O O . LEU B 1 267 ? 16.828 -25.203 -6.844 1 97.56 267 LEU B O 1
ATOM 6008 N N . ILE B 1 268 ? 18.109 -25.688 -8.641 1 97.88 268 ILE B N 1
ATOM 6009 C CA . ILE B 1 268 ? 18.391 -27.062 -8.203 1 97.88 268 ILE B CA 1
ATOM 6010 C C . ILE B 1 268 ? 19.891 -27.203 -7.934 1 97.88 268 ILE B C 1
ATOM 6012 O O . ILE B 1 268 ? 20.703 -27.172 -8.859 1 97.88 268 ILE B O 1
ATOM 6016 N N . GLY B 1 269 ? 20.219 -27.438 -6.68 1 96.62 269 GLY B N 1
ATOM 6017 C CA . GLY B 1 269 ? 21.594 -27.672 -6.289 1 96.62 269 GLY B CA 1
ATOM 6018 C C . GLY B 1 269 ? 22.031 -29.109 -6.504 1 96.62 269 GLY B C 1
ATOM 6019 O O . GLY B 1 269 ? 21.188 -30.016 -6.605 1 96.62 269 GLY B O 1
ATOM 6020 N N . ARG B 1 270 ? 23.312 -29.312 -6.52 1 95.94 270 ARG B N 1
ATOM 6021 C CA . ARG B 1 270 ? 23.859 -30.656 -6.742 1 95.94 270 ARG B CA 1
ATOM 6022 C C . ARG B 1 270 ? 23.453 -31.609 -5.625 1 95.94 270 ARG B C 1
ATOM 6024 O O . ARG B 1 270 ? 23.266 -32.812 -5.859 1 95.94 270 ARG B O 1
ATOM 6031 N N . GLU B 1 271 ? 23.203 -31.062 -4.438 1 94.75 271 GLU B N 1
ATOM 6032 C CA . GLU B 1 271 ? 22.812 -31.875 -3.287 1 94.75 271 GLU B CA 1
ATOM 6033 C C . GLU B 1 271 ? 21.438 -32.5 -3.482 1 94.75 271 GLU B C 1
ATOM 6035 O O . GLU B 1 271 ? 21.109 -33.5 -2.857 1 94.75 271 GLU B O 1
ATOM 6040 N N . ALA B 1 272 ? 20.656 -31.922 -4.363 1 96.44 272 ALA B N 1
ATOM 6041 C CA . ALA B 1 272 ? 19.312 -32.438 -4.625 1 96.44 272 ALA B CA 1
ATOM 6042 C C . ALA B 1 272 ? 19.328 -33.469 -5.758 1 96.44 272 ALA B C 1
ATOM 6044 O O . ALA B 1 272 ? 18.281 -33.969 -6.145 1 96.44 272 ALA B O 1
ATOM 6045 N N . LEU B 1 273 ? 20.531 -33.75 -6.27 1 97 273 LEU B N 1
ATOM 6046 C CA . LEU B 1 273 ? 20.641 -34.594 -7.449 1 97 273 LEU B CA 1
ATOM 6047 C C . LEU B 1 273 ? 21.516 -35.812 -7.152 1 97 273 LEU B C 1
ATOM 6049 O O . LEU B 1 273 ? 22.125 -36.375 -8.055 1 97 273 LEU B O 1
ATOM 6053 N N . THR B 1 274 ? 21.625 -36.188 -5.922 1 95.56 274 THR B N 1
ATOM 6054 C CA . THR B 1 274 ? 22.281 -37.438 -5.59 1 95.56 274 THR B CA 1
ATOM 6055 C C . THR B 1 274 ? 21.484 -38.625 -6.125 1 95.56 274 THR B C 1
ATOM 6057 O O . THR B 1 274 ? 20.312 -38.469 -6.465 1 95.56 274 THR B O 1
ATOM 6060 N N . PRO B 1 275 ? 22.094 -39.719 -6.219 1 95.56 275 PRO B N 1
ATOM 6061 C CA . PRO B 1 275 ? 21.438 -40.875 -6.82 1 95.56 275 PRO B CA 1
ATOM 6062 C C . PRO B 1 275 ? 20.109 -41.219 -6.141 1 95.56 275 PRO B C 1
ATOM 6064 O O . PRO B 1 275 ? 19.172 -41.688 -6.793 1 95.56 275 PRO B O 1
ATOM 6067 N N . ASP B 1 276 ? 20.016 -40.938 -4.902 1 94.12 276 ASP B N 1
ATOM 6068 C CA . ASP B 1 276 ? 18.812 -41.312 -4.16 1 94.12 276 ASP B CA 1
ATOM 6069 C C . ASP B 1 276 ? 17.781 -40.188 -4.215 1 94.12 276 ASP B C 1
ATOM 6071 O O . ASP B 1 276 ? 16.625 -40.375 -3.82 1 94.12 276 ASP B O 1
ATOM 6075 N N . LEU B 1 277 ? 18.156 -39 -4.824 1 95.5 277 LEU B N 1
ATOM 6076 C CA . LEU B 1 277 ? 17.266 -37.875 -4.672 1 95.5 277 LEU B CA 1
ATOM 6077 C C . LEU B 1 277 ? 16.859 -37.312 -6.031 1 95.5 277 LEU B C 1
ATOM 6079 O O . LEU B 1 277 ? 15.812 -36.656 -6.152 1 95.5 277 LEU B O 1
ATOM 6083 N N . TYR B 1 278 ? 17.703 -37.438 -7.066 1 96.75 278 TYR B N 1
ATOM 6084 C CA . TYR B 1 278 ? 17.516 -36.719 -8.312 1 96.75 278 TYR B CA 1
ATOM 6085 C C . TYR B 1 278 ? 16.172 -37.031 -8.945 1 96.75 278 TYR B C 1
ATOM 6087 O O . TYR B 1 278 ? 15.516 -36.156 -9.523 1 96.75 278 TYR B O 1
ATOM 6095 N N . TYR B 1 279 ? 15.727 -38.312 -8.859 1 97.5 279 TYR B N 1
ATOM 6096 C CA . TYR B 1 279 ? 14.477 -38.688 -9.508 1 97.5 279 TYR B CA 1
ATOM 6097 C C . TYR B 1 279 ? 13.289 -37.969 -8.891 1 97.5 279 TYR B C 1
ATOM 6099 O O . TYR B 1 279 ? 12.438 -37.438 -9.602 1 97.5 279 TYR B O 1
ATOM 6107 N N . GLN B 1 280 ? 13.242 -38 -7.582 1 97.25 280 GLN B N 1
ATOM 6108 C CA . GLN B 1 280 ? 12.156 -37.312 -6.887 1 97.25 280 GLN B CA 1
ATOM 6109 C C . GLN B 1 280 ? 12.164 -35.812 -7.199 1 97.25 280 GLN B C 1
ATOM 6111 O O . GLN B 1 280 ? 11.109 -35.219 -7.371 1 97.25 280 GLN B O 1
ATOM 6116 N N . THR B 1 281 ? 13.344 -35.219 -7.211 1 97.94 281 THR B N 1
ATOM 6117 C CA . THR B 1 281 ? 13.477 -33.781 -7.543 1 97.94 281 THR B CA 1
ATOM 6118 C C . THR B 1 281 ? 12.898 -33.5 -8.922 1 97.94 281 THR B C 1
ATOM 6120 O O . THR B 1 281 ? 12.133 -32.562 -9.094 1 97.94 281 THR B O 1
ATOM 6123 N N . ILE B 1 282 ? 13.172 -34.344 -9.867 1 98.69 282 ILE B N 1
ATOM 6124 C CA . ILE B 1 282 ? 12.727 -34.188 -11.242 1 98.69 282 ILE B CA 1
ATOM 6125 C C . ILE B 1 282 ? 11.211 -34.375 -11.312 1 98.69 282 ILE B C 1
ATOM 6127 O O . ILE B 1 282 ? 10.516 -33.594 -11.977 1 98.69 282 ILE B O 1
ATOM 6131 N N . GLN B 1 283 ? 10.688 -35.344 -10.625 1 98.38 283 GLN B N 1
ATOM 6132 C CA . GLN B 1 283 ? 9.25 -35.594 -10.586 1 98.38 283 GLN B CA 1
ATOM 6133 C C . GLN B 1 283 ? 8.5 -34.406 -10.023 1 98.38 283 GLN B C 1
ATOM 6135 O O . GLN B 1 283 ? 7.469 -34 -10.562 1 98.38 283 GLN B O 1
ATOM 6140 N N . LYS B 1 284 ? 9 -33.875 -8.953 1 98.19 284 LYS B N 1
ATOM 6141 C CA . LYS B 1 284 ? 8.391 -32.719 -8.305 1 98.19 284 LYS B CA 1
ATOM 6142 C C . LYS B 1 284 ? 8.406 -31.516 -9.227 1 98.19 284 LYS B C 1
ATOM 6144 O O . LYS B 1 284 ? 7.418 -30.781 -9.305 1 98.19 284 LYS B O 1
ATOM 6149 N N . LEU B 1 285 ? 9.508 -31.297 -9.883 1 98.69 285 LEU B N 1
ATOM 6150 C CA . LEU B 1 285 ? 9.602 -30.172 -10.812 1 98.69 285 LEU B CA 1
ATOM 6151 C C . LEU B 1 285 ? 8.617 -30.344 -11.969 1 98.69 285 LEU B C 1
ATOM 6153 O O . LEU B 1 285 ? 7.996 -29.375 -12.406 1 98.69 285 LEU B O 1
ATOM 6157 N N . ALA B 1 286 ? 8.523 -31.562 -12.492 1 98.69 286 ALA B N 1
ATOM 6158 C CA . ALA B 1 286 ? 7.578 -31.844 -13.57 1 98.69 286 ALA B CA 1
ATOM 6159 C C . ALA B 1 286 ? 6.152 -31.5 -13.156 1 98.69 286 ALA B C 1
ATOM 6161 O O . ALA B 1 286 ? 5.371 -30.984 -13.969 1 98.69 286 ALA B O 1
ATOM 6162 N N . GLU B 1 287 ? 5.871 -31.75 -11.938 1 97.81 287 GLU B N 1
ATOM 6163 C CA . GLU B 1 287 ? 4.559 -31.375 -11.406 1 97.81 287 GLU B CA 1
ATOM 6164 C C . GLU B 1 287 ? 4.371 -29.875 -11.414 1 97.81 287 GLU B C 1
ATOM 6166 O O . GLU B 1 287 ? 3.328 -29.375 -11.836 1 97.81 287 GLU B O 1
ATOM 6171 N N . ASP B 1 288 ? 5.367 -29.156 -10.93 1 98.44 288 ASP B N 1
ATOM 6172 C CA . ASP B 1 288 ? 5.305 -27.703 -10.906 1 98.44 288 ASP B CA 1
ATOM 6173 C C . ASP B 1 288 ? 5.047 -27.141 -12.305 1 98.44 288 ASP B C 1
ATOM 6175 O O . ASP B 1 288 ? 4.305 -26.156 -12.461 1 98.44 288 ASP B O 1
ATOM 6179 N N . ILE B 1 289 ? 5.633 -27.703 -13.281 1 98.38 289 ILE B N 1
ATOM 6180 C CA . ILE B 1 289 ? 5.559 -27.234 -14.664 1 98.38 289 ILE B CA 1
ATOM 6181 C C . ILE B 1 289 ? 4.191 -27.578 -15.25 1 98.38 289 ILE B C 1
ATOM 6183 O O . ILE B 1 289 ? 3.646 -26.812 -16.047 1 98.38 289 ILE B O 1
ATOM 6187 N N . SER B 1 290 ? 3.578 -28.672 -14.82 1 98.12 290 SER B N 1
ATOM 6188 C CA . SER B 1 290 ? 2.471 -29.281 -15.562 1 98.12 290 SER B CA 1
ATOM 6189 C C . SER B 1 290 ? 1.126 -28.812 -15.016 1 98.12 290 SER B C 1
ATOM 6191 O O . SER B 1 290 ? 0.137 -28.75 -15.75 1 98.12 290 SER B O 1
ATOM 6193 N N . VAL B 1 291 ? 1.079 -28.469 -13.711 1 96.88 291 VAL B N 1
ATOM 6194 C CA . VAL B 1 291 ? -0.179 -28.031 -13.109 1 96.88 291 VAL B CA 1
ATOM 6195 C C . VAL B 1 291 ? -0.71 -26.812 -13.844 1 96.88 291 VAL B C 1
ATOM 6197 O O . VAL B 1 291 ? 0.046 -25.875 -14.148 1 96.88 291 VAL B O 1
ATOM 6200 N N . TYR B 1 292 ? -1.983 -26.875 -14.242 1 96.12 292 TYR B N 1
ATOM 6201 C CA . TYR B 1 292 ? -2.682 -25.859 -15.023 1 96.12 292 TYR B CA 1
ATOM 6202 C C . TYR B 1 292 ? -1.905 -25.516 -16.281 1 96.12 292 TYR B C 1
ATOM 6204 O O . TYR B 1 292 ? -1.901 -24.359 -16.719 1 96.12 292 TYR B O 1
ATOM 6212 N N . ASP B 1 293 ? -1.137 -26.5 -16.766 1 97.19 293 ASP B N 1
ATOM 6213 C CA . ASP B 1 293 ? -0.407 -26.391 -18.031 1 97.19 293 ASP B CA 1
ATOM 6214 C C . ASP B 1 293 ? 0.503 -25.172 -18.047 1 97.19 293 ASP B C 1
ATOM 6216 O O . ASP B 1 293 ? 0.6 -24.469 -19.062 1 97.19 293 ASP B O 1
ATOM 6220 N N . GLN B 1 294 ? 1.032 -24.859 -16.875 1 96.81 294 GLN B N 1
ATOM 6221 C CA . GLN B 1 294 ? 2.062 -23.844 -16.703 1 96.81 294 GLN B CA 1
ATOM 6222 C C . GLN B 1 294 ? 1.471 -22.438 -16.812 1 96.81 294 GLN B C 1
ATOM 6224 O O . GLN B 1 294 ? 2.203 -21.469 -16.984 1 96.81 294 GLN B O 1
ATOM 6229 N N . GLN B 1 295 ? 0.076 -22.297 -16.719 1 94.62 295 GLN B N 1
ATOM 6230 C CA . GLN B 1 295 ? -0.569 -21 -16.938 1 94.62 295 GLN B CA 1
ATOM 6231 C C . GLN B 1 295 ? -0.545 -20.156 -15.664 1 94.62 295 GLN B C 1
ATOM 6233 O O . GLN B 1 295 ? -0.843 -18.969 -15.695 1 94.62 295 GLN B O 1
ATOM 6238 N N . SER B 1 296 ? -0.208 -20.812 -14.57 1 94.5 296 SER B N 1
ATOM 6239 C CA . SER B 1 296 ? -0.087 -20.062 -13.32 1 94.5 296 SER B CA 1
ATOM 6240 C C . SER B 1 296 ? 1.181 -19.219 -13.297 1 94.5 296 SER B C 1
ATOM 6242 O O . SER B 1 296 ? 2.244 -19.672 -13.727 1 94.5 296 SER B O 1
ATOM 6244 N N . CYS B 1 297 ? 1.093 -18.047 -12.852 1 94.5 297 CYS B N 1
ATOM 6245 C CA . CYS B 1 297 ? 2.275 -17.203 -12.68 1 94.5 297 CYS B CA 1
ATOM 6246 C C . CYS B 1 297 ? 3.26 -17.844 -11.703 1 94.5 297 CYS B C 1
ATOM 6248 O O . CYS B 1 297 ? 4.441 -17.5 -11.695 1 94.5 297 CYS B O 1
ATOM 6250 N N . LEU B 1 298 ? 2.826 -18.844 -10.938 1 96.5 298 LEU B N 1
ATOM 6251 C CA . LEU B 1 298 ? 3.643 -19.531 -9.938 1 96.5 298 LEU B CA 1
ATOM 6252 C C . LEU B 1 298 ? 4.484 -20.625 -10.586 1 96.5 298 LEU B C 1
ATOM 6254 O O . LEU B 1 298 ? 5.453 -21.094 -9.992 1 96.5 298 LEU B O 1
ATOM 6258 N N . SER B 1 299 ? 4.133 -21.047 -11.75 1 97.44 299 SER B N 1
ATOM 6259 C CA . SER B 1 299 ? 4.809 -22.141 -12.438 1 97.44 299 SER B CA 1
ATOM 6260 C C . SER B 1 299 ? 6.168 -21.703 -12.969 1 97.44 299 SER B C 1
ATOM 6262 O O . SER B 1 299 ? 6.312 -20.594 -13.492 1 97.44 299 SER B O 1
ATOM 6264 N N . PRO B 1 300 ? 7.172 -22.547 -12.82 1 98 300 PRO B N 1
ATOM 6265 C CA . PRO B 1 300 ? 8.492 -22.156 -13.328 1 98 300 PRO B CA 1
ATOM 6266 C C . PRO B 1 300 ? 8.555 -22.156 -14.852 1 98 300 PRO B C 1
ATOM 6268 O O . PRO B 1 300 ? 7.945 -23 -15.508 1 98 300 PRO B O 1
ATOM 6271 N N . GLN B 1 301 ? 9.297 -21.188 -15.375 1 97 301 GLN B N 1
ATOM 6272 C CA . GLN B 1 301 ? 9.531 -21.094 -16.812 1 97 301 GLN B CA 1
ATOM 6273 C C . GLN B 1 301 ? 10.969 -21.453 -17.156 1 97 301 GLN B C 1
ATOM 6275 O O . GLN B 1 301 ? 11.289 -21.672 -18.328 1 97 301 GLN B O 1
ATOM 6280 N N . ALA B 1 302 ? 11.789 -21.484 -16.172 1 97.06 302 ALA B N 1
ATOM 6281 C CA . ALA B 1 302 ? 13.18 -21.906 -16.297 1 97.06 302 ALA B CA 1
ATOM 6282 C C . ALA B 1 302 ? 13.656 -22.625 -15.047 1 97.06 302 ALA B C 1
ATOM 6284 O O . ALA B 1 302 ? 13.102 -22.438 -13.969 1 97.06 302 ALA B O 1
ATOM 6285 N N . VAL B 1 303 ? 14.625 -23.5 -15.234 1 97.5 303 VAL B N 1
ATOM 6286 C CA . VAL B 1 303 ? 15.266 -24.156 -14.102 1 97.5 303 VAL B CA 1
ATOM 6287 C C . VAL B 1 303 ? 16.781 -24.141 -14.273 1 97.5 303 VAL B C 1
ATOM 6289 O O . VAL B 1 303 ? 17.281 -24.344 -15.375 1 97.5 303 VAL B O 1
ATOM 6292 N N . PHE B 1 304 ? 17.469 -23.75 -13.219 1 97.75 304 PHE B N 1
ATOM 6293 C CA . PHE B 1 304 ? 18.922 -23.781 -13.156 1 97.75 304 PHE B CA 1
ATOM 6294 C C . PHE B 1 304 ? 19.406 -25.016 -12.398 1 97.75 304 PHE B C 1
ATOM 6296 O O . PHE B 1 304 ? 19.031 -25.234 -11.242 1 97.75 304 PHE B O 1
ATOM 6303 N N . VAL B 1 305 ? 20.172 -25.812 -13.055 1 97.88 305 VAL B N 1
ATOM 6304 C CA . VAL B 1 305 ? 20.609 -27.078 -12.5 1 97.88 305 VAL B CA 1
ATOM 6305 C C . VAL B 1 305 ? 22.125 -27.062 -12.297 1 97.88 305 VAL B C 1
ATOM 6307 O O . VAL B 1 305 ? 22.891 -26.922 -13.258 1 97.88 305 VAL B O 1
ATOM 6310 N N . GLU B 1 306 ? 22.5 -27.219 -11.086 1 97.25 306 GLU B N 1
ATOM 6311 C CA . GLU B 1 306 ? 23.922 -27.203 -10.742 1 97.25 306 GLU B CA 1
ATOM 6312 C C . GLU B 1 306 ? 24.609 -28.5 -11.156 1 97.25 306 GLU B C 1
ATOM 6314 O O . GLU B 1 306 ? 24.094 -29.594 -10.922 1 97.25 306 GLU B O 1
ATOM 6319 N N . GLU B 1 307 ? 25.781 -28.391 -11.789 1 96.69 307 GLU B N 1
ATOM 6320 C CA . GLU B 1 307 ? 26.578 -29.562 -12.156 1 96.69 307 GLU B CA 1
ATOM 6321 C C . GLU B 1 307 ? 27.266 -30.172 -10.938 1 96.69 307 GLU B C 1
ATOM 6323 O O . GLU B 1 307 ? 27.359 -29.531 -9.891 1 96.69 307 GLU B O 1
ATOM 6328 N N . GLY B 1 308 ? 27.656 -31.438 -11.109 1 94.81 308 GLY B N 1
ATOM 6329 C CA . GLY B 1 308 ? 28.406 -32.094 -10.055 1 94.81 308 GLY B CA 1
ATOM 6330 C C . GLY B 1 308 ? 27.562 -33.031 -9.211 1 94.81 308 GLY B C 1
ATOM 6331 O O . GLY B 1 308 ? 28.047 -33.625 -8.242 1 94.81 308 GLY B O 1
ATOM 6332 N N . GLY B 1 309 ? 26.297 -33.188 -9.5 1 93.5 309 GLY B N 1
ATOM 6333 C CA . GLY B 1 309 ? 25.438 -34.125 -8.836 1 93.5 309 GLY B CA 1
ATOM 6334 C C . GLY B 1 309 ? 25.5 -35.531 -9.438 1 93.5 309 GLY B C 1
ATOM 6335 O O . GLY B 1 309 ? 26.438 -35.844 -10.188 1 93.5 309 GLY B O 1
ATOM 6336 N N . GLY B 1 310 ? 24.641 -36.344 -9.016 1 95.12 310 GLY B N 1
ATOM 6337 C CA . GLY B 1 310 ? 24.609 -37.719 -9.523 1 95.12 310 GLY B CA 1
ATOM 6338 C C . GLY B 1 310 ? 24.219 -37.781 -10.992 1 95.12 310 GLY B C 1
ATOM 6339 O O . GLY B 1 310 ? 24.5 -38.781 -11.656 1 95.12 310 GLY B O 1
ATOM 6340 N N . VAL B 1 311 ? 23.578 -36.781 -11.5 1 97.44 311 VAL B N 1
ATOM 6341 C CA . VAL B 1 311 ? 23.266 -36.656 -12.922 1 97.44 311 VAL B CA 1
ATOM 6342 C C . VAL B 1 311 ? 23.688 -35.281 -13.445 1 97.44 311 VAL B C 1
ATOM 6344 O O . VAL B 1 311 ? 23.703 -34.312 -12.695 1 97.44 311 VAL B O 1
ATOM 6347 N N . SER B 1 312 ? 24.062 -35.281 -14.727 1 97.25 312 SER B N 1
ATOM 6348 C CA . SER B 1 312 ? 24.391 -34 -15.344 1 97.25 312 SER B CA 1
ATOM 6349 C C . SER B 1 312 ? 23.141 -33.188 -15.617 1 97.25 312 SER B C 1
ATOM 6351 O O . SER B 1 312 ? 22.016 -33.719 -15.594 1 97.25 312 SER B O 1
ATOM 6353 N N . ALA B 1 313 ? 23.312 -31.922 -15.859 1 97.62 313 ALA B N 1
ATOM 6354 C CA . ALA B 1 313 ? 22.188 -31.062 -16.203 1 97.62 313 ALA B CA 1
ATOM 6355 C C . ALA B 1 313 ? 21.5 -31.547 -17.484 1 97.62 313 ALA B C 1
ATOM 6357 O O . ALA B 1 313 ? 20.281 -31.438 -17.609 1 97.62 313 ALA B O 1
ATOM 6358 N N . LYS B 1 314 ? 22.297 -32.062 -18.375 1 97.5 314 LYS B N 1
ATOM 6359 C CA . LYS B 1 314 ? 21.734 -32.594 -19.625 1 97.5 314 LYS B CA 1
ATOM 6360 C C . LYS B 1 314 ? 20.906 -33.812 -19.359 1 97.5 314 LYS B C 1
ATOM 6362 O O . LYS B 1 314 ? 19.797 -33.969 -19.906 1 97.5 314 LYS B O 1
ATOM 6367 N N . GLN B 1 315 ? 21.469 -34.719 -18.578 1 98.25 315 GLN B N 1
ATOM 6368 C CA . GLN B 1 315 ? 20.719 -35.906 -18.188 1 98.25 315 GLN B CA 1
ATOM 6369 C C . GLN B 1 315 ? 19.438 -35.531 -17.453 1 98.25 315 GLN B C 1
ATOM 6371 O O . GLN B 1 315 ? 18.391 -36.125 -17.672 1 98.25 315 GLN B O 1
ATOM 6376 N N . PHE B 1 316 ? 19.609 -34.562 -16.578 1 98.56 316 PHE B N 1
ATOM 6377 C CA . PHE B 1 316 ? 18.469 -34.031 -15.867 1 98.56 316 PHE B CA 1
ATOM 6378 C C . PHE B 1 316 ? 17.375 -33.594 -16.844 1 98.56 316 PHE B C 1
ATOM 6380 O O . PHE B 1 316 ? 16.219 -33.938 -16.688 1 98.56 316 PHE B O 1
ATOM 6387 N N . ALA B 1 317 ? 17.719 -32.812 -17.844 1 98.62 317 ALA B N 1
ATOM 6388 C CA . ALA B 1 317 ? 16.797 -32.312 -18.844 1 98.62 317 ALA B CA 1
ATOM 6389 C C . ALA B 1 317 ? 16.109 -33.469 -19.578 1 98.62 317 ALA B C 1
ATOM 6391 O O . ALA B 1 317 ? 14.906 -33.438 -19.828 1 98.62 317 ALA B O 1
ATOM 6392 N N . GLN B 1 318 ? 16.875 -34.469 -19.906 1 98.5 318 GLN B N 1
ATOM 6393 C CA . GLN B 1 318 ? 16.344 -35.656 -20.594 1 98.5 318 GLN B CA 1
ATOM 6394 C C . GLN B 1 318 ? 15.312 -36.375 -19.719 1 98.5 318 GLN B C 1
ATOM 6396 O O . GLN B 1 318 ? 14.234 -36.719 -20.203 1 98.5 318 GLN B O 1
ATOM 6401 N N . MET B 1 319 ? 15.688 -36.531 -18.484 1 98.62 319 MET B N 1
ATOM 6402 C CA . MET B 1 319 ? 14.789 -37.219 -17.562 1 98.62 319 MET B CA 1
ATOM 6403 C C . MET B 1 319 ? 13.547 -36.375 -17.281 1 98.62 319 MET B C 1
ATOM 6405 O O . MET B 1 319 ? 12.461 -36.906 -17.078 1 98.62 319 MET B O 1
ATOM 6409 N N . LEU B 1 320 ? 13.734 -35.062 -17.234 1 98.75 320 LEU B N 1
ATOM 6410 C CA . LEU B 1 320 ? 12.586 -34.156 -17.094 1 98.75 320 LEU B CA 1
ATOM 6411 C C . LEU B 1 320 ? 11.625 -34.312 -18.266 1 98.75 320 LEU B C 1
ATOM 6413 O O . LEU B 1 320 ? 10.406 -34.375 -18.062 1 98.75 320 LEU B O 1
ATOM 6417 N N . GLY B 1 321 ? 12.133 -34.375 -19.484 1 98.5 321 GLY B N 1
ATOM 6418 C CA . GLY B 1 321 ? 11.289 -34.656 -20.641 1 98.5 321 GLY B CA 1
ATOM 6419 C C . GLY B 1 321 ? 10.484 -35.938 -20.5 1 98.5 321 GLY B C 1
ATOM 6420 O O . GLY B 1 321 ? 9.281 -35.938 -20.781 1 98.5 321 GLY B O 1
ATOM 6421 N N . ALA B 1 322 ? 11.18 -36.969 -20.047 1 98.25 322 ALA B N 1
ATOM 6422 C CA . ALA B 1 322 ? 10.508 -38.25 -19.844 1 98.25 322 ALA B CA 1
ATOM 6423 C C . ALA B 1 322 ? 9.391 -38.125 -18.812 1 98.25 322 ALA B C 1
ATOM 6425 O O . ALA B 1 322 ? 8.312 -38.719 -18.984 1 98.25 322 ALA B O 1
ATOM 6426 N N . GLU B 1 323 ? 9.672 -37.438 -17.781 1 98.38 323 GLU B N 1
ATOM 6427 C CA . GLU B 1 323 ? 8.672 -37.25 -16.734 1 98.38 323 GLU B CA 1
ATOM 6428 C C . GLU B 1 323 ? 7.484 -36.438 -17.234 1 98.38 323 GLU B C 1
ATOM 6430 O O . GLU B 1 323 ? 6.344 -36.688 -16.844 1 98.38 323 GLU B O 1
ATOM 6435 N N . LEU B 1 324 ? 7.762 -35.406 -18.016 1 98.44 324 LEU B N 1
ATOM 6436 C CA . LEU B 1 324 ? 6.684 -34.625 -18.594 1 98.44 324 LEU B CA 1
ATOM 6437 C C . LEU B 1 324 ? 5.832 -35.469 -19.531 1 98.44 324 LEU B C 1
ATOM 6439 O O . LEU B 1 324 ? 4.609 -35.281 -19.594 1 98.44 324 LEU B O 1
ATOM 6443 N N . GLU B 1 325 ? 6.457 -36.375 -20.281 1 97.88 325 GLU B N 1
ATOM 6444 C CA . GLU B 1 325 ? 5.73 -37.312 -21.125 1 97.88 325 GLU B CA 1
ATOM 6445 C C . GLU B 1 325 ? 4.809 -38.219 -20.297 1 97.88 325 GLU B C 1
ATOM 6447 O O . GLU B 1 325 ? 3.646 -38.406 -20.656 1 97.88 325 GLU B O 1
ATOM 6452 N N . ARG B 1 326 ? 5.395 -38.719 -19.234 1 97.44 326 ARG B N 1
ATOM 6453 C CA . ARG B 1 326 ? 4.605 -39.562 -18.344 1 97.44 326 ARG B CA 1
ATOM 6454 C C . ARG B 1 326 ? 3.424 -38.781 -17.766 1 97.44 326 ARG B C 1
ATOM 6456 O O . ARG B 1 326 ? 2.312 -39.312 -17.688 1 97.44 326 ARG B O 1
ATOM 6463 N N . TYR B 1 327 ? 3.711 -37.594 -17.359 1 97.19 327 TYR B N 1
ATOM 6464 C CA . TYR B 1 327 ? 2.65 -36.75 -16.812 1 97.19 327 TYR B CA 1
ATOM 6465 C C . TYR B 1 327 ? 1.561 -36.5 -17.859 1 97.19 327 TYR B C 1
ATOM 6467 O O . TYR B 1 327 ? 0.37 -36.562 -17.531 1 97.19 327 TYR B O 1
ATOM 6475 N N . HIS B 1 328 ? 1.935 -36.219 -19.094 1 96.69 328 HIS B N 1
ATOM 6476 C CA . HIS B 1 328 ? 0.989 -35.969 -20.172 1 96.69 328 HIS B CA 1
ATOM 6477 C C . HIS B 1 328 ? 0.092 -37.156 -20.438 1 96.69 328 HIS B C 1
ATOM 6479 O O . HIS B 1 328 ? -1.097 -37 -20.719 1 96.69 328 HIS B O 1
ATOM 6485 N N . LYS B 1 329 ? 0.643 -38.344 -20.359 1 95.94 329 LYS B N 1
ATOM 6486 C CA . LYS B 1 329 ? -0.136 -39.562 -20.562 1 95.94 329 LYS B CA 1
ATOM 6487 C C . LYS B 1 329 ? -1.21 -39.719 -19.484 1 95.94 329 LYS B C 1
ATOM 6489 O O . LYS B 1 329 ? -2.322 -40.156 -19.766 1 95.94 329 LYS B O 1
ATOM 6494 N N . LYS B 1 330 ? -0.891 -39.281 -18.312 1 96.06 330 LYS B N 1
ATOM 6495 C CA . LYS B 1 330 ? -1.814 -39.375 -17.172 1 96.06 330 LYS B CA 1
ATOM 6496 C C . LYS B 1 330 ? -2.814 -38.219 -17.172 1 96.06 330 LYS B C 1
ATOM 6498 O O . LYS B 1 330 ? -3.992 -38.406 -16.859 1 96.06 330 LYS B O 1
ATOM 6503 N N . ARG B 1 331 ? -2.316 -37.062 -17.469 1 97.06 331 ARG B N 1
ATOM 6504 C CA . ARG B 1 331 ? -3.098 -35.844 -17.469 1 97.06 331 ARG B CA 1
ATOM 6505 C C . ARG B 1 331 ? -2.771 -34.969 -18.688 1 97.06 331 ARG B C 1
ATOM 6507 O O . ARG B 1 331 ? -1.962 -34.062 -18.609 1 97.06 331 ARG B O 1
ATOM 6514 N N . PRO B 1 332 ? -3.514 -35.219 -19.766 1 95.75 332 PRO B N 1
ATOM 6515 C CA . PRO B 1 332 ? -3.203 -34.531 -21 1 95.75 332 PRO B CA 1
ATOM 6516 C C . PRO B 1 332 ? -3.445 -33 -20.906 1 95.75 332 PRO B C 1
ATOM 6518 O O . PRO B 1 332 ? -4.379 -32.594 -20.219 1 95.75 332 PRO B O 1
ATOM 6521 N N . ARG B 1 333 ? -2.59 -32.25 -21.531 1 95.19 333 ARG B N 1
ATOM 6522 C CA . ARG B 1 333 ? -2.719 -30.797 -21.578 1 95.19 333 ARG B CA 1
ATOM 6523 C C . ARG B 1 333 ? -3.943 -30.391 -22.391 1 95.19 333 ARG B C 1
ATOM 6525 O O . ARG B 1 333 ? -4.352 -31.094 -23.312 1 95.19 333 ARG B O 1
ATOM 6532 N N . ALA B 1 334 ? -4.426 -29.203 -22.141 1 94.06 334 ALA B N 1
ATOM 6533 C CA . ALA B 1 334 ? -5.547 -28.641 -22.891 1 94.06 334 ALA B CA 1
ATOM 6534 C C . ALA B 1 334 ? -5.168 -28.391 -24.344 1 94.06 334 ALA B C 1
ATOM 6536 O O . ALA B 1 334 ? -3.988 -28.25 -24.672 1 94.06 334 ALA B O 1
ATOM 6537 N N . LYS B 1 335 ? -6.266 -28.359 -25.156 1 92.44 335 LYS B N 1
ATOM 6538 C CA . LYS B 1 335 ? -6.043 -28.031 -26.562 1 92.44 335 LYS B CA 1
ATOM 6539 C C . LYS B 1 335 ? -5.566 -26.594 -26.719 1 92.44 335 LYS B C 1
ATOM 6541 O O . LYS B 1 335 ? -6.055 -25.688 -26.047 1 92.44 335 LYS B O 1
ATOM 6546 N N . LEU B 1 336 ? -4.621 -26.469 -27.578 1 94.44 336 LEU B N 1
ATOM 6547 C CA . LEU B 1 336 ? -4.031 -25.141 -27.781 1 94.44 336 LEU B CA 1
ATOM 6548 C C . LEU B 1 336 ? -4.715 -24.406 -28.938 1 94.44 336 LEU B C 1
ATOM 6550 O O . LEU B 1 336 ? -5.246 -25.047 -29.844 1 94.44 336 LEU B O 1
ATOM 6554 N N . THR B 1 337 ? -4.734 -23.141 -28.828 1 92.06 337 THR B N 1
ATOM 6555 C CA . THR B 1 337 ? -5.027 -22.359 -30.016 1 92.06 337 THR B CA 1
ATOM 6556 C C . THR B 1 337 ? -3.906 -22.484 -31.031 1 92.06 337 THR B C 1
ATOM 6558 O O . THR B 1 337 ? -2.803 -22.922 -30.703 1 92.06 337 THR B O 1
ATOM 6561 N N . ASP B 1 338 ? -4.164 -22.047 -32.25 1 93.81 338 ASP B N 1
ATOM 6562 C CA . ASP B 1 338 ? -3.143 -22.062 -33.281 1 93.81 338 ASP B CA 1
ATOM 6563 C C . ASP B 1 338 ? -1.964 -21.172 -32.906 1 93.81 338 ASP B C 1
ATOM 6565 O O . ASP B 1 338 ? -0.807 -21.531 -33.125 1 93.81 338 ASP B O 1
ATOM 6569 N N . ALA B 1 339 ? -2.295 -20.125 -32.375 1 93.88 339 ALA B N 1
ATOM 6570 C CA . ALA B 1 339 ? -1.255 -19.172 -32 1 93.88 339 ALA B CA 1
ATOM 6571 C C . ALA B 1 339 ? -0.331 -19.75 -30.938 1 93.88 339 ALA B C 1
ATOM 6573 O O . ALA B 1 339 ? 0.887 -19.562 -31 1 93.88 339 ALA B O 1
ATOM 6574 N N . GLU B 1 340 ? -0.87 -20.422 -29.953 1 94.31 340 GLU B N 1
ATOM 6575 C CA . GLU B 1 340 ? -0.088 -21.062 -28.891 1 94.31 340 GLU B CA 1
ATOM 6576 C C . GLU B 1 340 ? 0.798 -22.172 -29.453 1 94.31 340 GLU B C 1
ATOM 6578 O O . GLU B 1 340 ? 1.974 -22.266 -29.094 1 94.31 340 GLU B O 1
ATOM 6583 N N . ALA B 1 341 ? 0.214 -22.938 -30.297 1 94.94 341 ALA B N 1
ATOM 6584 C CA . ALA B 1 341 ? 0.96 -24.031 -30.906 1 94.94 341 ALA B CA 1
ATOM 6585 C C . ALA B 1 341 ? 2.119 -23.516 -31.75 1 94.94 341 ALA B C 1
ATOM 6587 O O . ALA B 1 341 ? 3.223 -24.062 -31.703 1 94.94 341 ALA B O 1
ATOM 6588 N N . MET B 1 342 ? 1.854 -22.453 -32.5 1 95.88 342 MET B N 1
ATOM 6589 C CA . MET B 1 342 ? 2.879 -21.844 -33.344 1 95.88 342 MET B CA 1
ATOM 6590 C C . MET B 1 342 ? 4.016 -21.281 -32.5 1 95.88 342 MET B C 1
ATOM 6592 O O . MET B 1 342 ? 5.18 -21.328 -32.906 1 95.88 342 MET B O 1
ATOM 6596 N N . SER B 1 343 ? 3.629 -20.719 -31.375 1 96.75 343 SER B N 1
ATOM 6597 C CA . SER B 1 343 ? 4.652 -20.156 -30.484 1 96.75 343 SER B CA 1
ATOM 6598 C C . SER B 1 343 ? 5.609 -21.25 -30.016 1 96.75 343 SER B C 1
ATOM 6600 O O . SER B 1 343 ? 6.816 -21.016 -29.922 1 96.75 343 SER B O 1
ATOM 6602 N N . ILE B 1 344 ? 5.098 -22.406 -29.656 1 97.38 344 ILE B N 1
ATOM 6603 C CA . ILE B 1 344 ? 5.918 -23.531 -29.203 1 97.38 344 ILE B CA 1
ATOM 6604 C C . ILE B 1 344 ? 6.793 -24.016 -30.359 1 97.38 344 ILE B C 1
ATOM 6606 O O . ILE B 1 344 ? 7.996 -24.234 -30.188 1 97.38 344 ILE B O 1
ATOM 6610 N N . GLN B 1 345 ? 6.211 -24.109 -31.531 1 96.81 345 GLN B N 1
ATOM 6611 C CA . GLN B 1 345 ? 6.953 -24.578 -32.688 1 96.81 345 GLN B CA 1
ATOM 6612 C C . GLN B 1 345 ? 8.07 -23.609 -33.062 1 96.81 345 GLN B C 1
ATOM 6614 O O . GLN B 1 345 ? 9.172 -24.031 -33.438 1 96.81 345 GLN B O 1
ATOM 6619 N N . ARG B 1 346 ? 7.766 -22.359 -33 1 96.94 346 ARG B N 1
ATOM 6620 C CA . ARG B 1 346 ? 8.781 -21.359 -33.25 1 96.94 346 ARG B CA 1
ATOM 6621 C C . ARG B 1 346 ? 9.953 -21.469 -32.281 1 96.94 346 ARG B C 1
ATOM 6623 O O . ARG B 1 346 ? 11.109 -21.375 -32.688 1 96.94 346 ARG B O 1
ATOM 6630 N N . LEU B 1 347 ? 9.625 -21.641 -31.031 1 96.94 347 LEU B N 1
ATOM 6631 C CA . LEU B 1 347 ? 10.656 -21.828 -30.031 1 96.94 347 LEU B CA 1
ATOM 6632 C C . LEU B 1 347 ? 11.516 -23.047 -30.344 1 96.94 347 LEU B C 1
ATOM 6634 O O . LEU B 1 347 ? 12.742 -22.969 -30.328 1 96.94 347 LEU B O 1
ATOM 6638 N N . ARG B 1 348 ? 10.875 -24.188 -30.609 1 96.88 348 ARG B N 1
ATOM 6639 C CA . ARG B 1 348 ? 11.578 -25.422 -30.953 1 96.88 348 ARG B CA 1
ATOM 6640 C C . ARG B 1 348 ? 12.492 -25.234 -32.156 1 96.88 348 ARG B C 1
ATOM 6642 O O . ARG B 1 348 ? 13.68 -25.578 -32.094 1 96.88 348 ARG B O 1
ATOM 6649 N N . SER B 1 349 ? 11.938 -24.578 -33.156 1 96.44 349 SER B N 1
ATOM 6650 C CA . SER B 1 349 ? 12.688 -24.391 -34.406 1 96.44 349 SER B CA 1
ATOM 6651 C C . SER B 1 349 ? 13.914 -23.516 -34.188 1 96.44 349 SER B C 1
ATOM 6653 O O . SER B 1 349 ? 14.992 -23.812 -34.688 1 96.44 349 SER B O 1
ATOM 6655 N N . ARG B 1 350 ? 13.711 -22.5 -33.531 1 96.06 350 ARG B N 1
ATOM 6656 C CA . ARG B 1 350 ? 14.812 -21.578 -33.25 1 96.06 350 ARG B CA 1
ATOM 6657 C C . ARG B 1 350 ? 15.969 -22.312 -32.562 1 96.06 350 ARG B C 1
ATOM 6659 O O . ARG B 1 350 ? 17.109 -22.203 -33 1 96.06 350 ARG B O 1
ATOM 6666 N N . PHE B 1 351 ? 15.656 -23.062 -31.516 1 95.94 351 PHE B N 1
ATOM 6667 C CA . PHE B 1 351 ? 16.734 -23.672 -30.734 1 95.94 351 PHE B CA 1
ATOM 6668 C C . PHE B 1 351 ? 17.25 -24.922 -31.422 1 95.94 351 PHE B C 1
ATOM 6670 O O . P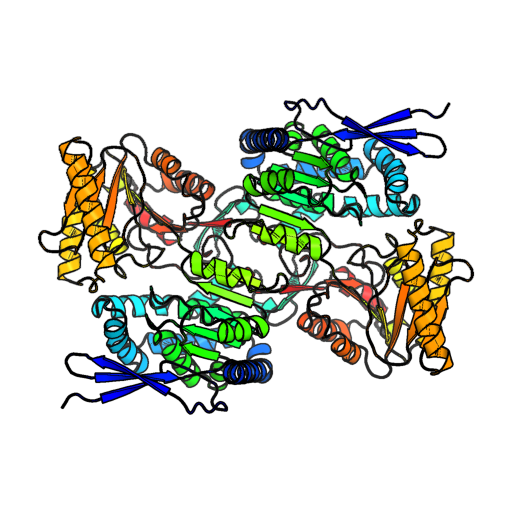HE B 1 351 ? 18.375 -25.344 -31.203 1 95.94 351 PHE B O 1
ATOM 6677 N N . GLU B 1 352 ? 16.453 -25.594 -32.281 1 95.25 352 GLU B N 1
ATOM 6678 C CA . GLU B 1 352 ? 16.969 -26.688 -33.125 1 95.25 352 GLU B CA 1
ATOM 6679 C C . GLU B 1 352 ? 18.016 -26.172 -34.094 1 95.25 352 GLU B C 1
ATOM 6681 O O . GLU B 1 352 ? 19.047 -26.828 -34.281 1 95.25 352 GLU B O 1
ATOM 6686 N N . LEU B 1 353 ? 17.719 -25.031 -34.656 1 94.88 353 LEU B N 1
ATOM 6687 C CA . LEU B 1 353 ? 18.688 -24.406 -35.562 1 94.88 353 LEU B CA 1
ATOM 6688 C C . LEU B 1 353 ? 19.969 -24.047 -34.812 1 94.88 353 LEU B C 1
ATOM 6690 O O . LEU B 1 353 ? 21.062 -24.266 -35.344 1 94.88 353 LEU B O 1
ATOM 6694 N N . GLU B 1 354 ? 19.75 -23.5 -33.688 1 93.06 354 GLU B N 1
ATOM 6695 C CA . GLU B 1 354 ? 20.906 -23.141 -32.844 1 93.06 354 GLU B CA 1
ATOM 6696 C C . GLU B 1 354 ? 21.719 -24.375 -32.5 1 93.06 354 GLU B C 1
ATOM 6698 O O . GLU B 1 354 ? 22.938 -24.328 -32.406 1 93.06 354 GLU B O 1
ATOM 6703 N N . SER B 1 355 ? 21.031 -25.484 -32.156 1 91.31 355 SER B N 1
ATOM 6704 C CA . SER B 1 355 ? 21.688 -26.719 -31.766 1 91.31 355 SER B CA 1
ATOM 6705 C C . SER B 1 355 ? 22.547 -27.281 -32.906 1 91.31 355 SER B C 1
ATOM 6707 O O . SER B 1 355 ? 23.516 -27.984 -32.656 1 91.31 355 SER B O 1
ATOM 6709 N N . LEU B 1 356 ? 22.188 -27.016 -34.125 1 89.56 356 LEU B N 1
ATOM 6710 C CA . LEU B 1 356 ? 22.938 -27.469 -35.281 1 89.56 356 LEU B CA 1
ATOM 6711 C C . LEU B 1 356 ? 24.219 -26.672 -35.469 1 89.56 356 LEU B C 1
ATOM 6713 O O . LEU B 1 356 ? 25.219 -27.188 -35.969 1 89.56 356 LEU B O 1
ATOM 6717 N N . GLN B 1 357 ? 24.109 -25.484 -35 1 86.5 357 GLN B N 1
ATOM 6718 C CA . GLN B 1 357 ? 25.25 -24.594 -35.156 1 86.5 357 GLN B CA 1
ATOM 6719 C C . GLN B 1 357 ? 26.203 -24.719 -33.969 1 86.5 357 GLN B C 1
ATOM 6721 O O . GLN B 1 357 ? 27.422 -24.578 -34.156 1 86.5 357 GLN B O 1
ATOM 6726 N N . GLN B 1 358 ? 25.547 -24.844 -32.812 1 80.25 358 GLN B N 1
ATOM 6727 C CA . GLN B 1 358 ? 26.328 -24.906 -31.594 1 80.25 358 GLN B CA 1
ATOM 6728 C C . GLN B 1 358 ? 25.938 -26.094 -30.734 1 80.25 358 GLN B C 1
ATOM 6730 O O . GLN B 1 358 ? 24.75 -26.453 -30.688 1 80.25 358 GLN B O 1
ATOM 6735 N N . GLU B 1 359 ? 26.891 -26.75 -30.203 1 80.31 359 GLU B N 1
ATOM 6736 C CA . GLU B 1 359 ? 26.625 -27.922 -29.375 1 80.31 359 GLU B CA 1
ATOM 6737 C C . GLU B 1 359 ? 26.188 -27.516 -27.969 1 80.31 359 GLU B C 1
ATOM 6739 O O . GLU B 1 359 ? 26.078 -28.359 -27.078 1 80.31 359 GLU B O 1
ATOM 6744 N N . ASN B 1 360 ? 25.75 -26.281 -27.812 1 91.44 360 ASN B N 1
ATOM 6745 C CA . ASN B 1 360 ? 25.516 -25.766 -26.469 1 91.44 360 ASN B CA 1
ATOM 6746 C C . ASN B 1 360 ? 24.031 -25.781 -26.125 1 91.44 360 ASN B C 1
ATOM 6748 O O . ASN B 1 360 ? 23.641 -25.422 -25.016 1 91.44 360 ASN B O 1
ATOM 6752 N N . VAL B 1 361 ? 23.203 -26.25 -27.078 1 95.62 361 VAL B N 1
ATOM 6753 C CA . VAL B 1 361 ? 21.766 -26.281 -26.844 1 95.62 361 VAL B CA 1
ATOM 6754 C C . VAL B 1 361 ? 21.188 -27.609 -27.344 1 95.62 361 VAL B C 1
ATOM 6756 O O . VAL B 1 361 ? 21.672 -28.156 -28.344 1 95.62 361 VAL B O 1
ATOM 6759 N N . THR B 1 362 ? 20.266 -28.219 -26.656 1 96.38 362 THR B N 1
ATOM 6760 C CA . THR B 1 362 ? 19.562 -29.422 -27.062 1 96.38 362 THR B CA 1
ATOM 6761 C C . THR B 1 362 ? 18.047 -29.25 -26.875 1 96.38 362 THR B C 1
ATOM 6763 O O . THR B 1 362 ? 17.594 -28.828 -25.812 1 96.38 362 THR B O 1
ATOM 6766 N N . VAL B 1 363 ? 17.328 -29.547 -27.938 1 97.25 363 VAL B N 1
ATOM 6767 C CA . VAL B 1 363 ? 15.875 -29.484 -27.859 1 97.25 363 VAL B CA 1
ATOM 6768 C C . VAL B 1 363 ? 15.312 -30.891 -27.641 1 97.25 363 VAL B C 1
ATOM 6770 O O . VAL B 1 363 ? 15.578 -31.812 -28.422 1 97.25 363 VAL B O 1
ATOM 6773 N N . LEU B 1 364 ? 14.656 -31.109 -26.5 1 97.69 364 LEU B N 1
ATOM 6774 C CA . LEU B 1 364 ? 13.906 -32.312 -26.188 1 97.69 364 LEU B CA 1
ATOM 6775 C C . LEU B 1 364 ? 12.406 -32.062 -26.234 1 97.69 364 LEU B C 1
ATOM 6777 O O . LEU B 1 364 ? 11.922 -31.125 -25.594 1 97.69 364 LEU B O 1
ATOM 6781 N N . SER B 1 365 ? 11.664 -32.781 -27.016 1 97.38 365 SER B N 1
ATOM 6782 C CA . SER B 1 365 ? 10.242 -32.5 -27.141 1 97.38 365 SER B CA 1
ATOM 6783 C C . SER B 1 365 ? 9.43 -33.75 -27.406 1 97.38 365 SER B C 1
ATOM 6785 O O . SER B 1 365 ? 9.992 -34.781 -27.766 1 97.38 365 SER B O 1
ATOM 6787 N N . SER B 1 366 ? 8.164 -33.719 -27.156 1 96.06 366 SER B N 1
ATOM 6788 C CA . SER B 1 366 ? 7.25 -34.781 -27.5 1 96.06 366 SER B CA 1
ATOM 6789 C C . SER B 1 366 ? 7.336 -35.125 -28.984 1 96.06 366 SER B C 1
ATOM 6791 O O . SER B 1 366 ? 7.5 -34.25 -29.828 1 96.06 366 SER B O 1
ATOM 6793 N N . GLU B 1 367 ? 7.332 -36.375 -29.234 1 88.25 367 GLU B N 1
ATOM 6794 C CA . GLU B 1 367 ? 7.453 -36.844 -30.609 1 88.25 367 GLU B CA 1
ATOM 6795 C C . GLU B 1 367 ? 6.277 -36.344 -31.469 1 88.25 367 GLU B C 1
ATOM 6797 O O . GLU B 1 367 ? 6.457 -35.969 -32.625 1 88.25 367 GLU B O 1
ATOM 6802 N N . ARG B 1 368 ? 5.18 -36.438 -30.875 1 84.88 368 ARG B N 1
ATOM 6803 C CA . ARG B 1 368 ? 3.967 -36.031 -31.578 1 84.88 368 ARG B CA 1
ATOM 6804 C C . ARG B 1 368 ? 3.361 -34.781 -30.953 1 84.88 368 ARG B C 1
ATOM 6806 O O . ARG B 1 368 ? 3.17 -34.719 -29.734 1 84.88 368 ARG B O 1
ATOM 6813 N N . GLY B 1 369 ? 3.238 -33.781 -31.828 1 90 369 GLY B N 1
ATOM 6814 C CA . GLY B 1 369 ? 2.562 -32.594 -31.391 1 90 369 GLY B CA 1
ATOM 6815 C C . GLY B 1 369 ? 3.436 -31.688 -30.531 1 90 369 GLY B C 1
ATOM 6816 O O . GLY B 1 369 ? 4.637 -31.562 -30.766 1 90 369 GLY B O 1
ATOM 6817 N N . THR B 1 370 ? 2.791 -30.875 -29.562 1 94.75 370 THR B N 1
ATOM 6818 C CA . THR B 1 370 ? 3.492 -29.875 -28.75 1 94.75 370 THR B CA 1
ATOM 6819 C C . THR B 1 370 ? 3.256 -30.141 -27.266 1 94.75 370 THR B C 1
ATOM 6821 O O . THR B 1 370 ? 3.244 -29.203 -26.469 1 94.75 370 THR B O 1
ATOM 6824 N N . SER B 1 371 ? 3.109 -31.422 -26.859 1 96.31 371 SER B N 1
ATOM 6825 C CA . SER B 1 371 ? 2.65 -31.781 -25.516 1 96.31 371 SER B CA 1
ATOM 6826 C C . SER B 1 371 ? 3.619 -31.281 -24.453 1 96.31 371 SER B C 1
ATOM 6828 O O . SER B 1 371 ? 3.207 -30.953 -23.344 1 96.31 371 SER B O 1
ATOM 6830 N N . TRP B 1 372 ? 4.867 -31.312 -24.703 1 97.88 372 TRP B N 1
ATOM 6831 C CA . TRP B 1 372 ? 5.887 -30.797 -23.797 1 97.88 372 TRP B CA 1
ATOM 6832 C C . TRP B 1 372 ? 7.176 -30.484 -24.547 1 97.88 372 TRP B C 1
ATOM 6834 O O . TRP B 1 372 ? 7.422 -31.031 -25.625 1 97.88 372 TRP B O 1
ATOM 6844 N N . THR B 1 373 ? 7.914 -29.531 -24.109 1 98.44 373 THR B N 1
ATOM 6845 C CA . THR B 1 373 ? 9.195 -29.125 -24.672 1 98.44 373 THR B CA 1
ATOM 6846 C C . THR B 1 373 ? 10.195 -28.797 -23.562 1 98.44 373 THR B C 1
ATOM 6848 O O . THR B 1 373 ? 9.883 -28.047 -22.625 1 98.44 373 THR B O 1
ATOM 6851 N N . VAL B 1 374 ? 11.367 -29.422 -23.562 1 98.5 374 VAL B N 1
ATOM 6852 C CA . VAL B 1 374 ? 12.477 -29.094 -22.672 1 98.5 374 VAL B CA 1
ATOM 6853 C C . VAL B 1 374 ? 13.68 -28.625 -23.5 1 98.5 374 VAL B C 1
ATOM 6855 O O . VAL B 1 374 ? 14.141 -29.344 -24.391 1 98.5 374 VAL B O 1
ATOM 6858 N N . ILE B 1 375 ? 14.125 -27.453 -23.281 1 98.25 375 ILE B N 1
ATOM 6859 C CA . ILE B 1 375 ? 15.312 -26.938 -23.969 1 98.25 375 ILE B CA 1
ATOM 6860 C C . ILE B 1 375 ? 16.484 -26.875 -22.984 1 98.25 375 ILE B C 1
ATOM 6862 O O . ILE B 1 375 ? 16.453 -26.094 -22.031 1 98.25 375 ILE B O 1
ATOM 6866 N N . TYR B 1 376 ? 17.5 -27.656 -23.219 1 97.81 376 TYR B N 1
ATOM 6867 C CA . TYR B 1 376 ? 18.719 -27.672 -22.391 1 97.81 376 TYR B CA 1
ATOM 6868 C C . TYR B 1 376 ? 19.734 -26.656 -22.906 1 97.81 376 TYR B C 1
ATOM 6870 O O . TYR B 1 376 ? 20 -26.609 -24.109 1 97.81 376 TYR B O 1
ATOM 6878 N N . HIS B 1 377 ? 20.266 -25.875 -22.047 1 96.75 377 HIS B N 1
ATOM 6879 C CA . HIS B 1 377 ? 21.328 -24.922 -22.328 1 96.75 377 HIS B CA 1
ATOM 6880 C C . HIS B 1 377 ? 22.594 -25.234 -21.531 1 96.75 377 HIS B C 1
ATOM 6882 O O . HIS B 1 377 ? 22.547 -25.234 -20.297 1 96.75 377 HIS B O 1
ATOM 6888 N N . LYS B 1 378 ? 23.656 -25.359 -22.234 1 95.62 378 LYS B N 1
ATOM 6889 C CA . LYS B 1 378 ? 24.938 -25.594 -21.562 1 95.62 378 LYS B CA 1
ATOM 6890 C C . LYS B 1 378 ? 25.422 -24.328 -20.875 1 95.62 378 LYS B C 1
ATOM 6892 O O . LYS B 1 378 ? 26.094 -24.406 -19.844 1 95.62 378 LYS B O 1
ATOM 6897 N N . GLU B 1 379 ? 25.062 -23.203 -21.438 1 92.25 379 GLU B N 1
ATOM 6898 C CA . GLU B 1 379 ? 25.484 -21.922 -20.906 1 92.25 379 GLU B CA 1
ATOM 6899 C C . GLU B 1 379 ? 24.344 -21.219 -20.156 1 92.25 379 GLU B C 1
ATOM 6901 O O . GLU B 1 379 ? 23.172 -21.438 -20.469 1 92.25 379 GLU B O 1
ATOM 6906 N N . LEU B 1 380 ? 24.797 -20.391 -19.234 1 92 380 LEU B N 1
ATOM 6907 C CA . LEU B 1 380 ? 23.844 -19.641 -18.438 1 92 380 LEU B CA 1
ATOM 6908 C C . LEU B 1 380 ? 23.078 -18.656 -19.312 1 92 380 LEU B C 1
ATOM 6910 O O . LEU B 1 380 ? 23.641 -18.062 -20.234 1 92 380 LEU B O 1
ATOM 6914 N N . GLY B 1 381 ? 21.828 -18.516 -18.953 1 90.31 381 GLY B N 1
ATOM 6915 C CA . GLY B 1 381 ? 20.922 -17.578 -19.609 1 90.31 381 GLY B CA 1
ATOM 6916 C C . GLY B 1 381 ? 19.531 -17.562 -19 1 90.31 381 GLY B C 1
ATOM 6917 O O . GLY B 1 381 ? 19.312 -18.141 -17.938 1 90.31 381 GLY B O 1
ATOM 6918 N N . PHE B 1 382 ? 18.719 -16.797 -19.594 1 91.62 382 PHE B N 1
ATOM 6919 C CA . PHE B 1 382 ? 17.328 -16.75 -19.188 1 91.62 382 PHE B CA 1
ATOM 6920 C C . PHE B 1 382 ? 16.438 -16.25 -20.312 1 91.62 382 PHE B C 1
ATOM 6922 O O . PHE B 1 382 ? 16.781 -15.281 -21 1 91.62 382 PHE B O 1
ATOM 6929 N N . GLU B 1 383 ? 15.406 -16.984 -20.531 1 88.88 383 GLU B N 1
ATOM 6930 C CA . GLU B 1 383 ? 14.398 -16.594 -21.516 1 88.88 383 GLU B CA 1
ATOM 6931 C C . GLU B 1 383 ? 13 -17 -21.062 1 88.88 383 GLU B C 1
ATOM 6933 O O . GLU B 1 383 ? 12.844 -17.953 -20.312 1 88.88 383 GLU B O 1
ATOM 6938 N N . GLY B 1 384 ? 12.023 -16.297 -21.578 1 87.31 384 GLY B N 1
ATOM 6939 C CA . GLY B 1 384 ? 10.641 -16.625 -21.281 1 87.31 384 GLY B CA 1
ATOM 6940 C C . GLY B 1 384 ? 10.18 -17.906 -21.953 1 87.31 384 GLY B C 1
ATOM 6941 O O . GLY B 1 384 ? 10.883 -18.453 -22.812 1 87.31 384 GLY B O 1
ATOM 6942 N N . SER B 1 385 ? 9.086 -18.391 -21.531 1 92.38 385 SER B N 1
ATOM 6943 C CA . SER B 1 385 ? 8.461 -19.609 -22.031 1 92.38 385 SER B CA 1
ATOM 6944 C C . SER B 1 385 ? 7.121 -19.312 -22.703 1 92.38 385 SER B C 1
ATOM 6946 O O . SER B 1 385 ? 6.398 -18.406 -22.281 1 92.38 385 SER B O 1
ATOM 6948 N N . PRO B 1 386 ? 6.891 -20.031 -23.812 1 95.31 386 PRO B N 1
ATOM 6949 C CA . PRO B 1 386 ? 5.531 -19.938 -24.344 1 95.31 386 PRO B CA 1
ATOM 6950 C C . PRO B 1 386 ? 4.504 -20.656 -23.484 1 95.31 386 PRO B C 1
ATOM 6952 O O . PRO B 1 386 ? 3.34 -20.781 -23.875 1 95.31 386 PRO B O 1
ATOM 6955 N N . LEU B 1 387 ? 4.902 -21.156 -22.297 1 95.94 387 LEU B N 1
ATOM 6956 C CA . LEU B 1 387 ? 4.043 -21.891 -21.375 1 95.94 387 LEU B CA 1
ATOM 6957 C C . LEU B 1 387 ? 3.6 -23.219 -22 1 95.94 387 LEU B C 1
ATOM 6959 O O . LEU B 1 387 ? 4.34 -23.828 -22.781 1 95.94 387 LEU B O 1
ATOM 6963 N N . ASN B 1 388 ? 2.619 -23.828 -21.453 1 97.44 388 ASN B N 1
ATOM 6964 C CA . ASN B 1 388 ? 2.129 -25.094 -21.984 1 97.44 388 ASN B CA 1
ATOM 6965 C C . ASN B 1 388 ? 3.188 -26.188 -21.891 1 97.44 388 ASN B C 1
ATOM 6967 O O . ASN B 1 388 ? 3.475 -26.875 -22.891 1 97.44 388 ASN B O 1
ATOM 6971 N N . ARG B 1 389 ? 3.812 -26.266 -20.781 1 98.25 389 ARG B N 1
ATOM 6972 C CA . ARG B 1 389 ? 4.77 -27.297 -20.391 1 98.25 389 ARG B CA 1
ATOM 6973 C C . ARG B 1 389 ? 6.039 -27.203 -21.234 1 98.25 389 ARG B C 1
ATOM 6975 O O . ARG B 1 389 ? 6.57 -28.234 -21.672 1 98.25 389 ARG B O 1
ATOM 6982 N N . SER B 1 390 ? 6.414 -25.953 -21.531 1 98.31 390 SER B N 1
ATOM 6983 C CA . SER B 1 390 ? 7.703 -25.641 -22.141 1 98.31 390 SER B CA 1
ATOM 6984 C C . SER B 1 390 ? 8.664 -25.047 -21.125 1 98.31 390 SER B C 1
ATOM 6986 O O . SER B 1 390 ? 8.352 -24.031 -20.5 1 98.31 390 SER B O 1
ATOM 6988 N N . ILE B 1 391 ? 9.859 -25.625 -20.984 1 98.31 391 ILE B N 1
ATOM 6989 C CA . ILE B 1 391 ? 10.742 -25.188 -19.906 1 98.31 391 ILE B CA 1
ATOM 6990 C C . ILE B 1 391 ? 12.188 -25.141 -20.406 1 98.31 391 ILE B C 1
ATOM 6992 O O . ILE B 1 391 ? 12.594 -25.969 -21.219 1 98.31 391 ILE B O 1
ATOM 6996 N N . HIS B 1 392 ? 12.914 -24.109 -20 1 97.94 392 HIS B N 1
ATOM 6997 C CA . HIS B 1 392 ? 14.352 -24.016 -20.234 1 97.94 392 HIS B CA 1
ATOM 6998 C C . HIS B 1 392 ? 15.141 -24.594 -19.062 1 97.94 392 HIS B C 1
ATOM 7000 O O . HIS B 1 392 ? 14.852 -24.281 -17.906 1 97.94 392 HIS B O 1
ATOM 7006 N N . VAL B 1 393 ? 16.094 -25.453 -19.344 1 98.19 393 VAL B N 1
ATOM 7007 C CA . VAL B 1 393 ? 17.016 -26 -18.344 1 98.19 393 VAL B CA 1
ATOM 7008 C C . VAL B 1 393 ? 18.422 -25.453 -18.578 1 98.19 393 VAL B C 1
ATOM 7010 O O . VAL B 1 393 ? 19.031 -25.719 -19.609 1 98.19 393 VAL B O 1
ATOM 7013 N N . TYR B 1 394 ? 18.906 -24.719 -17.672 1 97.06 394 TYR B N 1
ATOM 7014 C CA . TYR B 1 394 ? 20.25 -24.141 -17.781 1 97.06 394 TYR B CA 1
ATOM 7015 C C . TYR B 1 394 ? 21.234 -24.859 -16.875 1 97.06 394 TYR B C 1
ATOM 7017 O O . TYR B 1 394 ? 20.984 -25.031 -15.688 1 97.06 394 TYR B O 1
ATOM 7025 N N . SER B 1 395 ? 22.297 -25.25 -17.469 1 96.88 395 SER B N 1
ATOM 7026 C CA . SER B 1 395 ? 23.375 -25.828 -16.688 1 96.88 395 SER B CA 1
ATOM 7027 C C . SER B 1 395 ? 24.156 -24.766 -15.938 1 96.88 395 SER B C 1
ATOM 7029 O O . SER B 1 395 ? 24.438 -23.688 -16.484 1 96.88 395 SER B O 1
ATOM 7031 N N . VAL B 1 396 ? 24.391 -25.047 -14.656 1 96.12 396 VAL B N 1
ATOM 7032 C CA . VAL B 1 396 ? 25.203 -24.141 -13.844 1 96.12 396 VAL B CA 1
ATOM 7033 C C . VAL B 1 396 ? 26.469 -24.859 -13.383 1 96.12 396 VAL B C 1
ATOM 7035 O O . VAL B 1 396 ? 26.406 -25.781 -12.562 1 96.12 396 VAL B O 1
ATOM 7038 N N . VAL B 1 397 ? 27.594 -24.453 -13.82 1 92.38 397 VAL B N 1
ATOM 7039 C CA . VAL B 1 397 ? 28.844 -25.172 -13.602 1 92.38 397 VAL B CA 1
ATOM 7040 C C . VAL B 1 397 ? 29.422 -24.797 -12.234 1 92.38 397 VAL B C 1
ATOM 7042 O O . VAL B 1 397 ? 29.844 -25.672 -11.469 1 92.38 397 VAL B O 1
ATOM 7045 N N . GLU B 1 398 ? 29.484 -23.562 -11.836 1 87.56 398 GLU B N 1
ATOM 7046 C CA . GLU B 1 398 ? 30.203 -23.188 -10.633 1 87.56 398 GLU B CA 1
ATOM 7047 C C . GLU B 1 398 ? 29.281 -23.156 -9.414 1 87.56 398 GLU B C 1
ATOM 7049 O O . GLU B 1 398 ? 29.406 -23.984 -8.516 1 87.56 398 GLU B O 1
ATOM 7054 N N . SER B 1 399 ? 28.391 -22.219 -9.414 1 90.75 399 SER B N 1
ATOM 7055 C CA . SER B 1 399 ? 27.516 -22.078 -8.242 1 90.75 399 SER B CA 1
ATOM 7056 C C . SER B 1 399 ? 26.156 -21.5 -8.633 1 90.75 399 SER B C 1
ATOM 7058 O O . SER B 1 399 ? 26.094 -20.531 -9.383 1 90.75 399 SER B O 1
ATOM 7060 N N . ILE B 1 400 ? 25.141 -22.188 -8.055 1 89.69 400 ILE B N 1
ATOM 7061 C CA . ILE B 1 400 ? 23.766 -21.781 -8.359 1 89.69 400 ILE B CA 1
ATOM 7062 C C . ILE B 1 400 ? 23.562 -20.344 -7.922 1 89.69 400 ILE B C 1
ATOM 7064 O O . ILE B 1 400 ? 22.75 -19.609 -8.523 1 89.69 400 ILE B O 1
ATOM 7068 N N . GLU B 1 401 ? 24.312 -19.828 -6.949 1 86.94 401 GLU B N 1
ATOM 7069 C CA . GLU B 1 401 ? 24.25 -18.453 -6.488 1 86.94 401 GLU B CA 1
ATOM 7070 C C . GLU B 1 401 ? 24.609 -17.469 -7.602 1 86.94 401 GLU B C 1
ATOM 7072 O O . GLU B 1 401 ? 24.047 -16.391 -7.695 1 86.94 401 GLU B O 1
ATOM 7077 N N . GLN B 1 402 ? 25.484 -17.859 -8.469 1 82.75 402 GLN B N 1
ATOM 7078 C CA . GLN B 1 402 ? 25.922 -17.016 -9.586 1 82.75 402 GLN B CA 1
ATOM 7079 C C . GLN B 1 402 ? 24.828 -16.922 -10.648 1 82.75 402 GLN B C 1
ATOM 7081 O O . GLN B 1 402 ? 24.734 -15.914 -11.359 1 82.75 402 GLN B O 1
ATOM 7086 N N . ALA B 1 403 ? 24 -18 -10.758 1 85 403 ALA B N 1
ATOM 7087 C CA . ALA B 1 403 ? 22.922 -18.047 -11.742 1 85 403 ALA B CA 1
ATOM 7088 C C . ALA B 1 403 ? 21.859 -17 -11.445 1 85 403 ALA B C 1
ATOM 7090 O O . ALA B 1 403 ? 21.203 -16.484 -12.359 1 85 403 ALA B O 1
ATOM 7091 N N . VAL B 1 404 ? 21.781 -16.594 -10.18 1 84.94 404 VAL B N 1
ATOM 7092 C CA . VAL B 1 404 ? 20.734 -15.672 -9.742 1 84.94 404 VAL B CA 1
ATOM 7093 C C . VAL B 1 404 ? 20.953 -14.305 -10.383 1 84.94 404 VAL B C 1
ATOM 7095 O O . VAL B 1 404 ? 19.984 -13.617 -10.734 1 84.94 404 VAL B O 1
ATOM 7098 N N . HIS B 1 405 ? 22.172 -13.914 -10.672 1 82.88 405 HIS B N 1
ATOM 7099 C CA . HIS B 1 405 ? 22.484 -12.57 -11.141 1 82.88 405 HIS B CA 1
ATOM 7100 C C . HIS B 1 405 ? 22.172 -12.414 -12.625 1 82.88 405 HIS B C 1
ATOM 7102 O O . HIS B 1 405 ? 22.031 -11.289 -13.117 1 82.88 405 HIS B O 1
ATOM 7108 N N . ILE B 1 406 ? 21.984 -13.594 -13.281 1 88.19 406 ILE B N 1
ATOM 7109 C CA . ILE B 1 406 ? 21.734 -13.562 -14.719 1 88.19 406 ILE B CA 1
ATOM 7110 C C . ILE B 1 406 ? 20.297 -13.117 -14.992 1 88.19 406 ILE B C 1
ATOM 7112 O O . ILE B 1 406 ? 19.984 -12.68 -16.094 1 88.19 406 ILE B O 1
ATOM 7116 N N . ILE B 1 407 ? 19.469 -13.102 -13.945 1 90.19 407 ILE B N 1
ATOM 7117 C CA . ILE B 1 407 ? 18.062 -12.844 -14.188 1 90.19 407 ILE B CA 1
ATOM 7118 C C . ILE B 1 407 ? 17.734 -11.391 -13.828 1 90.19 407 ILE B C 1
ATOM 7120 O O . ILE B 1 407 ? 16.562 -10.992 -13.844 1 90.19 407 ILE B O 1
ATOM 7124 N N . LYS B 1 408 ? 18.656 -10.531 -13.531 1 89.19 408 LYS B N 1
ATOM 7125 C CA . LYS B 1 408 ? 18.531 -9.148 -13.062 1 89.19 408 LYS B CA 1
ATOM 7126 C C . LYS B 1 408 ? 17.688 -8.32 -14.039 1 89.19 408 LYS B C 1
ATOM 7128 O O . LYS B 1 408 ? 16.828 -7.543 -13.625 1 89.19 408 LYS B O 1
ATOM 7133 N N . PRO B 1 409 ? 17.812 -8.547 -15.352 1 89.25 409 PRO B N 1
ATOM 7134 C CA . PRO B 1 409 ? 17.047 -7.727 -16.281 1 89.25 409 PRO B CA 1
ATOM 7135 C C . PRO B 1 409 ? 15.539 -7.984 -16.188 1 89.25 409 PRO B C 1
ATOM 7137 O O . PRO B 1 409 ? 14.742 -7.191 -16.703 1 89.25 409 PRO B O 1
ATOM 7140 N N . TYR B 1 410 ? 15.156 -9.008 -15.508 1 92.06 410 TYR B N 1
ATOM 7141 C CA . TYR B 1 410 ? 13.75 -9.398 -15.453 1 92.06 410 TYR B CA 1
ATOM 7142 C C . TYR B 1 410 ? 13.148 -9.062 -14.094 1 92.06 410 TYR B C 1
ATOM 7144 O O . TYR B 1 410 ? 12.07 -9.555 -13.742 1 92.06 410 TYR B O 1
ATOM 7152 N N . GLN B 1 411 ? 13.789 -8.164 -13.352 1 91.25 411 GLN B N 1
ATOM 7153 C CA . GLN B 1 411 ? 13.453 -7.84 -11.969 1 91.25 411 GLN B CA 1
ATOM 7154 C C . GLN B 1 411 ? 11.984 -7.445 -11.844 1 91.25 411 GLN B C 1
ATOM 7156 O O . GLN B 1 411 ? 11.281 -7.922 -10.945 1 91.25 411 GLN B O 1
ATOM 7161 N N . PRO B 1 412 ? 11.383 -6.684 -12.766 1 89.62 412 PRO B N 1
ATOM 7162 C CA . PRO B 1 412 ? 9.992 -6.25 -12.578 1 89.62 412 PRO B CA 1
ATOM 7163 C C . PRO B 1 412 ? 8.992 -7.391 -12.711 1 89.62 412 PRO B C 1
ATOM 7165 O O . PRO B 1 412 ? 7.836 -7.254 -12.312 1 89.62 412 PRO B O 1
ATOM 7168 N N . TYR B 1 413 ? 9.477 -8.586 -13.164 1 93.5 413 TYR B N 1
ATOM 7169 C CA . TYR B 1 413 ? 8.539 -9.656 -13.484 1 93.5 413 TYR B CA 1
ATOM 7170 C C . TYR B 1 413 ? 8.734 -10.852 -12.555 1 93.5 413 TYR B C 1
ATOM 7172 O O . TYR B 1 413 ? 7.957 -11.805 -12.594 1 93.5 413 TYR B O 1
ATOM 7180 N N . LEU B 1 414 ? 9.727 -10.797 -11.727 1 95.06 414 LEU B N 1
ATOM 7181 C CA . LEU B 1 414 ? 10.047 -11.977 -10.93 1 95.06 414 LEU B CA 1
ATOM 7182 C C . LEU B 1 414 ? 9.023 -12.172 -9.812 1 95.06 414 LEU B C 1
ATOM 7184 O O . LEU B 1 414 ? 8.547 -11.195 -9.227 1 95.06 414 LEU B O 1
ATOM 7188 N N . GLN B 1 415 ? 8.711 -13.383 -9.508 1 96.81 415 GLN B N 1
ATOM 7189 C CA . GLN B 1 415 ? 7.766 -13.688 -8.438 1 96.81 415 GLN B CA 1
ATOM 7190 C C . GLN B 1 415 ? 8.266 -14.828 -7.562 1 96.81 415 GLN B C 1
ATOM 7192 O O . GLN B 1 415 ? 8.969 -14.594 -6.574 1 96.81 415 GLN B O 1
ATOM 7197 N N . SER B 1 416 ? 8.133 -16.125 -7.992 1 97.75 416 SER B N 1
ATOM 7198 C CA . SER B 1 416 ? 8.414 -17.266 -7.129 1 97.75 416 SER B CA 1
ATOM 7199 C C . SER B 1 416 ? 9.648 -18.016 -7.594 1 97.75 416 SER B C 1
ATOM 7201 O O . SER B 1 416 ? 9.977 -18.031 -8.781 1 97.75 416 SER B O 1
ATOM 7203 N N . CYS B 1 417 ? 10.312 -18.594 -6.664 1 97.75 417 CYS B N 1
ATOM 7204 C CA . CYS B 1 417 ? 11.445 -19.469 -6.941 1 97.75 417 CYS B CA 1
ATOM 7205 C C . CYS B 1 417 ? 11.305 -20.797 -6.188 1 97.75 417 CYS B C 1
ATOM 7207 O O . CYS B 1 417 ? 11.195 -20.797 -4.961 1 97.75 417 CYS B O 1
ATOM 7209 N N . GLY B 1 418 ? 11.219 -21.859 -6.93 1 98.12 418 GLY B N 1
ATOM 7210 C CA . GLY B 1 418 ? 11.383 -23.172 -6.312 1 98.12 418 GLY B CA 1
ATOM 7211 C C . GLY B 1 418 ? 12.828 -23.531 -6.043 1 98.12 418 GLY B C 1
ATOM 7212 O O . GLY B 1 418 ? 13.688 -23.344 -6.91 1 98.12 418 GLY B O 1
ATOM 7213 N N . VAL B 1 419 ? 13.109 -24.031 -4.797 1 97.75 419 VAL B N 1
ATOM 7214 C CA . VAL B 1 419 ? 14.508 -24.297 -4.473 1 97.75 419 VAL B CA 1
ATOM 7215 C C . VAL B 1 419 ? 14.656 -25.734 -3.969 1 97.75 419 VAL B C 1
ATOM 7217 O O . VAL B 1 419 ? 13.789 -26.25 -3.254 1 97.75 419 VAL B O 1
ATOM 7220 N N . ALA B 1 420 ? 15.602 -26.406 -4.406 1 97.25 420 ALA B N 1
ATOM 7221 C CA . ALA B 1 420 ? 16.094 -27.688 -3.902 1 97.25 420 ALA B CA 1
ATOM 7222 C C . ALA B 1 420 ? 17.609 -27.641 -3.668 1 97.25 420 ALA B C 1
ATOM 7224 O O . ALA B 1 420 ? 18.391 -28.016 -4.543 1 97.25 420 ALA B O 1
ATOM 7225 N N . VAL B 1 421 ? 17.984 -27.156 -2.494 1 96.25 421 VAL B N 1
ATOM 7226 C CA . VAL B 1 421 ? 19.391 -26.953 -2.115 1 96.25 421 VAL B CA 1
ATOM 7227 C C . VAL B 1 421 ? 19.594 -27.391 -0.666 1 96.25 421 VAL B C 1
ATOM 7229 O O . VAL B 1 421 ? 18.625 -27.641 0.06 1 96.25 421 VAL B O 1
ATOM 7232 N N . ALA B 1 422 ? 20.828 -27.5 -0.273 1 93.88 422 ALA B N 1
ATOM 7233 C CA . ALA B 1 422 ? 21.141 -27.781 1.124 1 93.88 422 ALA B CA 1
ATOM 7234 C C . ALA B 1 422 ? 20.656 -26.656 2.037 1 93.88 422 ALA B C 1
ATOM 7236 O O . ALA B 1 422 ? 20.672 -25.484 1.658 1 93.88 422 ALA B O 1
ATOM 7237 N N . PRO B 1 423 ? 20.188 -27.016 3.223 1 93.69 423 PRO B N 1
ATOM 7238 C CA . PRO B 1 423 ? 19.719 -26 4.168 1 93.69 423 PRO B CA 1
ATOM 7239 C C . PRO B 1 423 ? 20.75 -24.891 4.41 1 93.69 423 PRO B C 1
ATOM 7241 O O . PRO B 1 423 ? 20.375 -23.734 4.605 1 93.69 423 PRO B O 1
ATOM 7244 N N . SER B 1 424 ? 22.031 -25.188 4.41 1 93.06 424 SER B N 1
ATOM 7245 C CA . SER B 1 424 ? 23.094 -24.234 4.711 1 93.06 424 SER B CA 1
ATOM 7246 C C . SER B 1 424 ? 23.172 -23.141 3.646 1 93.06 424 SER B C 1
ATOM 7248 O O . SER B 1 424 ? 23.75 -22.078 3.883 1 93.06 424 SER B O 1
ATOM 7250 N N . ARG B 1 425 ? 22.531 -23.391 2.465 1 93.94 425 ARG B N 1
ATOM 7251 C CA . ARG B 1 425 ? 22.609 -22.438 1.359 1 93.94 425 ARG B CA 1
ATOM 7252 C C . ARG B 1 425 ? 21.375 -21.547 1.324 1 93.94 425 ARG B C 1
ATOM 7254 O O . ARG B 1 425 ? 21.359 -20.531 0.615 1 93.94 425 ARG B O 1
ATOM 7261 N N . LEU B 1 426 ? 20.391 -21.906 2.051 1 95 426 LEU B N 1
ATOM 7262 C CA . LEU B 1 426 ? 19.062 -21.344 1.886 1 95 426 LEU B CA 1
ATOM 7263 C C . LEU B 1 426 ? 19.062 -19.828 2.094 1 95 426 LEU B C 1
ATOM 7265 O O . LEU B 1 426 ? 18.609 -19.078 1.225 1 95 426 LEU B O 1
ATOM 7269 N N . PHE B 1 427 ? 19.578 -19.328 3.178 1 95.19 427 PHE B N 1
ATOM 7270 C CA . PHE B 1 427 ? 19.422 -17.922 3.561 1 95.19 427 PHE B CA 1
ATOM 7271 C C . PHE B 1 427 ? 20.25 -17.016 2.674 1 95.19 427 PHE B C 1
ATOM 7273 O O . PHE B 1 427 ? 19.828 -15.914 2.328 1 95.19 427 PHE B O 1
ATOM 7280 N N . GLN B 1 428 ? 21.469 -17.5 2.33 1 93.94 428 GLN B N 1
ATOM 7281 C CA . GLN B 1 428 ? 22.266 -16.719 1.396 1 93.94 428 GLN B CA 1
ATOM 7282 C C . GLN B 1 428 ? 21.562 -16.594 0.043 1 93.94 428 GLN B C 1
ATOM 7284 O O . GLN B 1 428 ? 21.531 -15.508 -0.541 1 93.94 428 GLN B O 1
ATOM 7289 N N . LEU B 1 429 ? 21.016 -17.703 -0.428 1 95.38 429 LEU B N 1
ATOM 7290 C CA . LEU B 1 429 ? 20.281 -17.703 -1.685 1 95.38 429 LEU B CA 1
ATOM 7291 C C . LEU B 1 429 ? 19.047 -16.812 -1.587 1 95.38 429 LEU B C 1
ATOM 7293 O O . LEU B 1 429 ? 18.75 -16.047 -2.512 1 95.38 429 LEU B O 1
ATOM 7297 N N . ALA B 1 430 ? 18.375 -16.938 -0.486 1 96.88 430 ALA B N 1
ATOM 7298 C CA . ALA B 1 430 ? 17.156 -16.156 -0.268 1 96.88 430 ALA B CA 1
ATOM 7299 C C . ALA B 1 430 ? 17.469 -14.656 -0.277 1 96.88 430 ALA B C 1
ATOM 7301 O O . ALA B 1 430 ? 16.688 -13.867 -0.825 1 96.88 430 ALA B O 1
ATOM 7302 N N . ASP B 1 431 ? 18.609 -14.289 0.314 1 95.75 431 ASP B N 1
ATOM 7303 C CA . ASP B 1 431 ? 19.016 -12.883 0.315 1 95.75 431 ASP B CA 1
ATOM 7304 C C . ASP B 1 431 ? 19.234 -12.375 -1.107 1 95.75 431 ASP B C 1
ATOM 7306 O O . ASP B 1 431 ? 18.766 -11.289 -1.464 1 95.75 431 ASP B O 1
ATOM 7310 N N . CYS B 1 432 ? 19.891 -13.164 -1.905 1 95 432 CYS B N 1
ATOM 7311 C CA . CYS B 1 432 ? 20.156 -12.789 -3.289 1 95 432 CYS B CA 1
ATOM 7312 C C . CYS B 1 432 ? 18.859 -12.688 -4.086 1 95 432 CYS B C 1
ATOM 7314 O O . CYS B 1 432 ? 18.656 -11.727 -4.836 1 95 432 CYS B O 1
ATOM 7316 N N . LEU B 1 433 ? 18.016 -13.688 -3.902 1 96.69 433 LEU B N 1
ATOM 7317 C CA . LEU B 1 433 ? 16.75 -13.719 -4.613 1 96.69 433 LEU B CA 1
ATOM 7318 C C . LEU B 1 433 ? 15.867 -12.531 -4.223 1 96.69 433 LEU B C 1
ATOM 7320 O O . LEU B 1 433 ? 15.258 -11.898 -5.082 1 96.69 433 LEU B O 1
ATOM 7324 N N . GLY B 1 434 ? 15.773 -12.281 -2.924 1 96.25 434 GLY B N 1
ATOM 7325 C CA . GLY B 1 434 ? 15.008 -11.141 -2.449 1 96.25 434 GLY B CA 1
ATOM 7326 C C . GLY B 1 434 ? 15.484 -9.812 -3.014 1 96.25 434 GLY B C 1
ATOM 7327 O O . GLY B 1 434 ? 14.68 -8.969 -3.391 1 96.25 434 GLY B O 1
ATOM 7328 N N . GLU B 1 435 ? 16.797 -9.625 -3.066 1 93.81 435 GLU B N 1
ATOM 7329 C CA . GLU B 1 435 ? 17.375 -8.406 -3.635 1 93.81 435 GLU B CA 1
ATOM 7330 C C . GLU B 1 435 ? 16.969 -8.234 -5.098 1 93.81 435 GLU B C 1
ATOM 7332 O O . GLU B 1 435 ? 16.781 -7.113 -5.57 1 93.81 435 GLU B O 1
ATOM 7337 N N . LEU B 1 436 ? 16.766 -9.336 -5.766 1 93.44 436 LEU B N 1
ATOM 7338 C CA . LEU B 1 436 ? 16.422 -9.312 -7.184 1 93.44 436 LEU B CA 1
ATOM 7339 C C . LEU B 1 436 ? 14.93 -9.031 -7.379 1 93.44 436 LEU B C 1
ATOM 7341 O O . LEU B 1 436 ? 14.5 -8.703 -8.484 1 93.44 436 LEU B O 1
ATOM 7345 N N . GLY B 1 437 ? 14.156 -9.273 -6.332 1 94.38 437 GLY B N 1
ATOM 7346 C CA . GLY B 1 437 ? 12.742 -8.992 -6.469 1 94.38 437 GLY B CA 1
ATOM 7347 C C . GLY B 1 437 ? 11.867 -10.234 -6.363 1 94.38 437 GLY B C 1
ATOM 7348 O O . GLY B 1 437 ? 10.648 -10.148 -6.477 1 94.38 437 GLY B O 1
ATOM 7349 N N . VAL B 1 438 ? 12.477 -11.406 -6.191 1 96.88 438 VAL B N 1
ATOM 7350 C CA . VAL B 1 438 ? 11.688 -12.602 -5.906 1 96.88 438 VAL B CA 1
ATOM 7351 C C . VAL B 1 438 ? 10.961 -12.43 -4.574 1 96.88 438 VAL B C 1
ATOM 7353 O O . VAL B 1 438 ? 11.547 -11.984 -3.588 1 96.88 438 VAL B O 1
ATOM 7356 N N . ASN B 1 439 ? 9.68 -12.805 -4.574 1 97.56 439 ASN B N 1
ATOM 7357 C CA . ASN B 1 439 ? 8.922 -12.516 -3.357 1 97.56 439 ASN B CA 1
ATOM 7358 C C . ASN B 1 439 ? 8.391 -13.789 -2.715 1 97.56 439 ASN B C 1
ATOM 7360 O O . ASN B 1 439 ? 7.758 -13.742 -1.657 1 97.56 439 ASN B O 1
ATOM 7364 N N . ARG B 1 440 ? 8.695 -14.922 -3.299 1 97.88 440 ARG B N 1
ATOM 7365 C CA . ARG B 1 440 ? 8.227 -16.203 -2.75 1 97.88 440 ARG B CA 1
ATOM 7366 C C . ARG B 1 440 ? 9.234 -17.312 -3.031 1 97.88 440 ARG B C 1
ATOM 7368 O O . ARG B 1 440 ? 9.562 -17.578 -4.188 1 97.88 440 ARG B O 1
ATOM 7375 N N . ILE B 1 441 ? 9.734 -17.875 -2.016 1 98 441 ILE B N 1
ATOM 7376 C CA . ILE B 1 441 ? 10.625 -19.031 -2.105 1 98 441 ILE B CA 1
ATOM 7377 C C . ILE B 1 441 ? 9.914 -20.266 -1.563 1 98 441 ILE B C 1
ATOM 7379 O O . ILE B 1 441 ? 9.438 -20.281 -0.425 1 98 441 ILE B O 1
ATOM 7383 N N . THR B 1 442 ? 9.828 -21.297 -2.328 1 97.62 442 THR B N 1
ATOM 7384 C CA . THR B 1 442 ? 9.039 -22.484 -2.027 1 97.62 442 THR B CA 1
ATOM 7385 C C . THR B 1 442 ? 9.812 -23.75 -2.396 1 97.62 442 THR B C 1
ATOM 7387 O O . THR B 1 442 ? 10.781 -23.688 -3.152 1 97.62 442 THR B O 1
ATOM 7390 N N . PRO B 1 443 ? 9.375 -24.906 -1.849 1 96.81 443 PRO B N 1
ATOM 7391 C CA . PRO B 1 443 ? 9.984 -26.156 -2.33 1 96.81 443 PRO B CA 1
ATOM 7392 C C . PRO B 1 443 ? 9.594 -26.484 -3.77 1 96.81 443 PRO B C 1
ATOM 7394 O O . PRO B 1 443 ? 8.477 -26.172 -4.199 1 96.81 443 PRO B O 1
ATOM 7397 N N . VAL B 1 444 ? 10.523 -27.094 -4.441 1 97.56 444 VAL B N 1
ATOM 7398 C CA . VAL B 1 444 ? 10.172 -27.688 -5.727 1 97.56 444 VAL B CA 1
ATOM 7399 C C . VAL B 1 444 ? 9.055 -28.719 -5.535 1 97.56 444 VAL B C 1
ATOM 7401 O O . VAL B 1 444 ? 9.102 -29.516 -4.605 1 97.56 444 VAL B O 1
ATOM 7404 N N . GLY B 1 445 ? 8.07 -28.641 -6.266 1 96.88 445 GLY B N 1
ATOM 7405 C CA . GLY B 1 445 ? 6.938 -29.547 -6.156 1 96.88 445 GLY B CA 1
ATOM 7406 C C . GLY B 1 445 ? 5.715 -28.891 -5.535 1 96.88 445 GLY B C 1
ATOM 7407 O O . GLY B 1 445 ? 4.613 -29.438 -5.602 1 96.88 445 GLY B O 1
ATOM 7408 N N . GLU B 1 446 ? 5.918 -27.688 -5 1 96.31 446 GLU B N 1
ATOM 7409 C CA . GLU B 1 446 ? 4.812 -27.016 -4.324 1 96.31 446 GLU B CA 1
ATOM 7410 C C . GLU B 1 446 ? 4.641 -25.594 -4.828 1 96.31 446 GLU B C 1
ATOM 7412 O O . GLU B 1 446 ? 4.07 -24.75 -4.133 1 96.31 446 GLU B O 1
ATOM 7417 N N . MET B 1 447 ? 5.176 -25.297 -6.012 1 97.44 447 MET B N 1
ATOM 7418 C CA . MET B 1 447 ? 5.199 -23.906 -6.488 1 97.44 447 MET B CA 1
ATOM 7419 C C . MET B 1 447 ? 3.791 -23.406 -6.789 1 97.44 447 MET B C 1
ATOM 7421 O O . MET B 1 447 ? 3.506 -22.219 -6.652 1 97.44 447 MET B O 1
ATOM 7425 N N . ASN B 1 448 ? 2.848 -24.297 -7.129 1 96 448 ASN B N 1
ATOM 7426 C CA . ASN B 1 448 ? 1.5 -23.875 -7.492 1 96 448 ASN B CA 1
ATOM 7427 C C . ASN B 1 448 ? 0.578 -23.844 -6.277 1 96 448 ASN B C 1
ATOM 7429 O O . ASN B 1 448 ? -0.639 -23.703 -6.422 1 96 448 ASN B O 1
ATOM 7433 N N . GLN B 1 449 ? 1.108 -23.984 -5.109 1 93.06 449 GLN B N 1
ATOM 7434 C CA . GLN B 1 449 ? 0.333 -24 -3.875 1 93.06 449 GLN B CA 1
ATOM 7435 C C . GLN B 1 449 ? 0.747 -22.859 -2.949 1 93.06 449 GLN B C 1
ATOM 7437 O O . GLN B 1 449 ? 1.388 -23.094 -1.921 1 93.06 449 GLN B O 1
ATOM 7442 N N . ALA B 1 450 ? 0.292 -21.719 -3.303 1 89.62 450 ALA B N 1
ATOM 7443 C CA . ALA B 1 450 ? 0.559 -20.578 -2.43 1 89.62 450 ALA B CA 1
ATOM 7444 C C . ALA B 1 450 ? -0.116 -20.766 -1.072 1 89.62 450 ALA B C 1
ATOM 7446 O O . ALA B 1 450 ? -1.222 -21.297 -0.988 1 89.62 450 ALA B O 1
ATOM 7447 N N . LYS B 1 451 ? 0.5 -20.344 -0.046 1 89.88 451 LYS B N 1
ATOM 7448 C CA . LYS B 1 451 ? 0.002 -20.516 1.314 1 89.88 451 LYS B CA 1
ATOM 7449 C C . LYS B 1 451 ? -0.781 -19.297 1.778 1 89.88 451 LYS B C 1
ATOM 7451 O O . LYS B 1 451 ? -0.54 -18.172 1.306 1 89.88 451 LYS B O 1
ATOM 7456 N N . PRO B 1 452 ? -1.707 -19.516 2.691 1 85.31 452 PRO B N 1
ATOM 7457 C CA . PRO B 1 452 ? -2.404 -18.359 3.264 1 85.31 452 PRO B CA 1
ATOM 7458 C C . PRO B 1 452 ? -1.453 -17.359 3.93 1 85.31 452 PRO B C 1
ATOM 7460 O O . PRO B 1 452 ? -0.509 -17.766 4.613 1 85.31 452 PRO B O 1
ATOM 7463 N N . GLY B 1 453 ? -1.67 -16.141 3.625 1 85.56 453 GLY B N 1
ATOM 7464 C CA . GLY B 1 453 ? -0.867 -15.109 4.27 1 85.56 453 GLY B CA 1
ATOM 7465 C C . GLY B 1 453 ? 0.406 -14.789 3.51 1 85.56 453 GLY B C 1
ATOM 7466 O O . GLY B 1 453 ? 1.235 -14.008 3.984 1 85.56 453 GLY B O 1
ATOM 7467 N N . TRP B 1 454 ? 0.605 -15.523 2.393 1 91.62 454 TRP B N 1
ATOM 7468 C CA . TRP B 1 454 ? 1.808 -15.148 1.654 1 91.62 454 TRP B CA 1
ATOM 7469 C C . TRP B 1 454 ? 1.715 -13.711 1.151 1 91.62 454 TRP B C 1
ATOM 7471 O O . TRP B 1 454 ? 0.618 -13.172 1.005 1 91.62 454 TRP B O 1
ATOM 7481 N N . HIS B 1 455 ? 2.789 -13.047 1.012 1 96.25 455 HIS B N 1
ATOM 7482 C CA . HIS B 1 455 ? 2.846 -11.688 0.497 1 96.25 455 HIS B CA 1
ATOM 7483 C C . HIS B 1 455 ? 2.85 -11.672 -1.028 1 96.25 455 HIS B C 1
ATOM 7485 O O . HIS B 1 455 ? 3.914 -11.633 -1.649 1 96.25 455 HIS B O 1
ATOM 7491 N N . HIS B 1 456 ? 1.624 -11.602 -1.55 1 95.81 456 HIS B N 1
ATOM 7492 C CA . HIS B 1 456 ? 1.443 -11.664 -2.996 1 95.81 456 HIS B CA 1
ATOM 7493 C C . HIS B 1 456 ? 2.184 -10.531 -3.697 1 95.81 456 HIS B C 1
ATOM 7495 O O . HIS B 1 456 ? 1.896 -9.359 -3.461 1 95.81 456 HIS B O 1
ATOM 7501 N N . ASP B 1 457 ? 3.158 -10.961 -4.609 1 95.38 457 ASP B N 1
ATOM 7502 C CA . ASP B 1 457 ? 3.998 -10.047 -5.367 1 95.38 457 ASP B CA 1
ATOM 7503 C C . ASP B 1 457 ? 4.738 -9.078 -4.441 1 95.38 457 ASP B C 1
ATOM 7505 O O . ASP B 1 457 ? 4.992 -7.934 -4.809 1 95.38 457 ASP B O 1
ATOM 7509 N N . GLY B 1 458 ? 4.922 -9.492 -3.213 1 96.38 458 GLY B N 1
ATOM 7510 C CA . GLY B 1 458 ? 5.707 -8.734 -2.25 1 96.38 458 GLY B CA 1
ATOM 7511 C C . GLY B 1 458 ? 4.883 -7.738 -1.458 1 96.38 458 GLY B C 1
ATOM 7512 O O . GLY B 1 458 ? 5.406 -7.055 -0.576 1 96.38 458 GLY B O 1
ATOM 7513 N N . GLY B 1 459 ? 3.633 -7.59 -1.79 1 95.5 459 GLY B N 1
ATOM 7514 C CA . GLY B 1 459 ? 2.744 -6.691 -1.076 1 95.5 459 GLY B CA 1
ATOM 7515 C C . GLY B 1 459 ? 1.839 -7.402 -0.088 1 95.5 459 GLY B C 1
ATOM 7516 O O . GLY B 1 459 ? 1.983 -8.602 0.136 1 95.5 459 GLY B O 1
ATOM 7517 N N . PHE B 1 460 ? 0.946 -6.664 0.563 1 95.75 460 PHE B N 1
ATOM 7518 C CA . PHE B 1 460 ? -0.023 -7.207 1.509 1 95.75 460 PHE B CA 1
ATOM 7519 C C . PHE B 1 460 ? -1.383 -7.391 0.845 1 95.75 460 PHE B C 1
ATOM 7521 O O . PHE B 1 460 ? -1.691 -6.723 -0.144 1 95.75 460 PHE B O 1
ATOM 7528 N N . ASN B 1 461 ? -2.137 -8.32 1.354 1 95.75 461 ASN B N 1
ATOM 7529 C CA . ASN B 1 461 ? -3.434 -8.664 0.781 1 95.75 461 ASN B CA 1
ATOM 7530 C C . ASN B 1 461 ? -4.555 -7.832 1.39 1 95.75 461 ASN B C 1
ATOM 7532 O O . ASN B 1 461 ? -5.352 -7.23 0.665 1 95.75 461 ASN B O 1
ATOM 7536 N N . LEU B 1 462 ? -4.555 -7.738 2.709 1 97.56 462 LEU B N 1
ATOM 7537 C CA . LEU B 1 462 ? -5.609 -7.02 3.42 1 97.56 462 LEU B CA 1
ATOM 7538 C C . LEU B 1 462 ? -5.164 -5.605 3.771 1 97.56 462 LEU B C 1
ATOM 7540 O O . LEU B 1 462 ? -5.91 -4.645 3.559 1 97.56 462 LEU B O 1
ATOM 7544 N N . LEU B 1 463 ? -3.924 -5.457 4.188 1 97.12 463 LEU B N 1
ATOM 7545 C CA . LEU B 1 463 ? -3.418 -4.16 4.617 1 97.12 463 LEU B CA 1
ATOM 7546 C C . LEU B 1 463 ? -3.424 -3.164 3.465 1 97.12 463 LEU B C 1
ATOM 7548 O O . LEU B 1 463 ? -3.645 -1.968 3.672 1 97.12 463 LEU B O 1
ATOM 7552 N N . ASP B 1 464 ? -3.189 -3.658 2.291 1 96.88 464 ASP B N 1
ATOM 7553 C CA . ASP B 1 464 ? -3.16 -2.783 1.124 1 96.88 464 ASP B CA 1
ATOM 7554 C C . ASP B 1 464 ? -4.562 -2.291 0.771 1 96.88 464 ASP B C 1
ATOM 7556 O O . ASP B 1 464 ? -4.715 -1.353 -0.014 1 96.88 464 ASP B O 1
ATOM 7560 N N . LEU B 1 465 ? -5.586 -2.869 1.384 1 97.69 465 LEU B N 1
ATOM 7561 C CA . LEU B 1 465 ? -6.965 -2.516 1.057 1 97.69 465 LEU B CA 1
ATOM 7562 C C . LEU B 1 465 ? -7.547 -1.572 2.104 1 97.69 465 LEU B C 1
ATOM 7564 O O . LEU B 1 465 ? -8.445 -0.785 1.803 1 97.69 465 LEU B O 1
ATOM 7568 N N . VAL B 1 466 ? -7.027 -1.583 3.295 1 97.94 466 VAL B N 1
ATOM 7569 C CA . VAL B 1 466 ? -7.703 -0.876 4.379 1 97.94 466 VAL B CA 1
ATOM 7570 C C . VAL B 1 466 ? -7.102 0.518 4.543 1 97.94 466 VAL B C 1
ATOM 7572 O O . VAL B 1 466 ? -5.996 0.784 4.062 1 97.94 466 VAL B O 1
ATOM 7575 N N . ARG B 1 467 ? -7.84 1.389 5.125 1 97.38 467 ARG B N 1
ATOM 7576 C CA . ARG B 1 467 ? -7.434 2.676 5.68 1 97.38 467 ARG B CA 1
ATOM 7577 C C . ARG B 1 467 ? -7.488 2.658 7.203 1 97.38 467 ARG B C 1
ATOM 7579 O O . ARG B 1 467 ? -8.43 2.127 7.789 1 97.38 467 ARG B O 1
ATOM 7586 N N . VAL B 1 468 ? -6.512 3.264 7.859 1 97.56 468 VAL B N 1
ATOM 7587 C CA . VAL B 1 468 ? -6.453 3.236 9.312 1 97.56 468 VAL B CA 1
ATOM 7588 C C . VAL B 1 468 ? -6.805 4.613 9.875 1 97.56 468 VAL B C 1
ATOM 7590 O O . VAL B 1 468 ? -6.352 5.637 9.352 1 97.56 468 VAL B O 1
ATOM 7593 N N . THR B 1 469 ? -7.645 4.652 10.812 1 98.12 469 THR B N 1
ATOM 7594 C CA . THR B 1 469 ? -7.926 5.855 11.586 1 98.12 469 THR B CA 1
ATOM 7595 C C . THR B 1 469 ? -7.273 5.773 12.969 1 98.12 469 THR B C 1
ATOM 7597 O O . THR B 1 469 ? -7.453 4.789 13.688 1 98.12 469 THR B O 1
ATOM 7600 N N . ASP B 1 470 ? -6.57 6.809 13.305 1 97.69 470 ASP B N 1
ATOM 7601 C CA . ASP B 1 470 ? -5.844 6.859 14.57 1 97.69 470 ASP B CA 1
ATOM 7602 C C . ASP B 1 470 ? -6.516 7.82 15.547 1 97.69 470 ASP B C 1
ATOM 7604 O O . ASP B 1 470 ? -6.867 8.945 15.188 1 97.69 470 ASP B O 1
ATOM 7608 N N . ILE B 1 471 ? -6.766 7.32 16.719 1 97.5 471 ILE B N 1
ATOM 7609 C CA . ILE B 1 471 ? -6.973 8.18 17.891 1 97.5 471 ILE B CA 1
ATOM 7610 C C . ILE B 1 471 ? -5.652 8.367 18.625 1 97.5 471 ILE B C 1
ATOM 7612 O O . ILE B 1 471 ? -5.102 7.406 19.188 1 97.5 471 ILE B O 1
ATOM 7616 N N . GLU B 1 472 ? -5.188 9.547 18.641 1 95.75 472 GLU B N 1
ATOM 7617 C CA . GLU B 1 472 ? -3.887 9.773 19.266 1 95.75 472 GLU B CA 1
ATOM 7618 C C . GLU B 1 472 ? -3.949 9.555 20.766 1 95.75 472 GLU B C 1
ATOM 7620 O O . GLU B 1 472 ? -4.996 9.758 21.391 1 95.75 472 GLU B O 1
ATOM 7625 N N . ARG B 1 473 ? -2.84 9.18 21.328 1 91.06 473 ARG B N 1
ATOM 7626 C CA . ARG B 1 473 ? -2.754 8.859 22.75 1 91.06 473 ARG B CA 1
ATOM 7627 C C . ARG B 1 473 ? -3.164 10.047 23.609 1 91.06 473 ARG B C 1
ATOM 7629 O O . ARG B 1 473 ? -3.82 9.883 24.641 1 91.06 473 ARG B O 1
ATOM 7636 N N . ASN B 1 474 ? -2.811 11.219 23.234 1 91.5 474 ASN B N 1
ATOM 7637 C CA . ASN B 1 474 ? -3.094 12.422 24 1 91.5 474 ASN B CA 1
ATOM 7638 C C . ASN B 1 474 ? -4.582 12.75 24.016 1 91.5 474 ASN B C 1
ATOM 7640 O O . ASN B 1 474 ? -5.055 13.5 24.875 1 91.5 474 ASN B O 1
ATOM 7644 N N . VAL B 1 475 ? -5.312 12.219 23.047 1 92.56 475 VAL B N 1
ATOM 7645 C CA . VAL B 1 475 ? -6.75 12.469 23 1 92.56 475 VAL B CA 1
ATOM 7646 C C . VAL B 1 475 ? -7.418 11.859 24.234 1 92.56 475 VAL B C 1
ATOM 7648 O O . VAL B 1 475 ? -8.195 12.523 24.922 1 92.56 475 VAL B O 1
ATOM 7651 N N . GLU B 1 476 ? -7.055 10.648 24.469 1 85.06 476 GLU B N 1
ATOM 7652 C CA . GLU B 1 476 ? -7.652 9.961 25.609 1 85.06 476 GLU B CA 1
ATOM 7653 C C . GLU B 1 476 ? -7.32 10.68 26.906 1 85.06 476 GLU B C 1
ATOM 7655 O O . GLU B 1 476 ? -8.18 10.82 27.781 1 85.06 476 GLU B O 1
ATOM 7660 N N . GLU B 1 477 ? -6.148 11.164 26.969 1 84.44 477 GLU B N 1
ATOM 7661 C CA . GLU B 1 477 ? -5.699 11.852 28.172 1 84.44 477 GLU B CA 1
ATOM 7662 C C . GLU B 1 477 ? -6.344 13.227 28.297 1 84.44 477 GLU B C 1
ATOM 7664 O O . GLU B 1 477 ? -6.836 13.594 29.359 1 84.44 477 GLU B O 1
ATOM 7669 N N . ASN B 1 478 ? -6.363 13.906 27.25 1 89.5 478 ASN B N 1
ATOM 7670 C CA . ASN B 1 478 ? -6.848 15.281 27.25 1 89.5 478 ASN B CA 1
ATOM 7671 C C . ASN B 1 478 ? -8.359 15.344 27.453 1 89.5 478 ASN B C 1
ATOM 7673 O O . ASN B 1 478 ? -8.867 16.266 28.094 1 89.5 478 ASN B O 1
ATOM 7677 N N . LEU B 1 479 ? -9.047 14.359 26.953 1 89 479 LEU B N 1
ATOM 7678 C CA . LEU B 1 479 ? -10.508 14.398 27 1 89 479 LEU B CA 1
ATOM 7679 C C . LEU B 1 479 ? -11.023 14.164 28.406 1 89 479 LEU B C 1
ATOM 7681 O O . LEU B 1 479 ? -12.172 14.484 28.719 1 89 479 LEU B O 1
ATOM 7685 N N . GLU B 1 480 ? -10.211 13.594 29.266 1 84.25 480 GLU B N 1
ATOM 7686 C CA . GLU B 1 480 ? -10.609 13.336 30.641 1 84.25 480 GLU B CA 1
ATOM 7687 C C . GLU B 1 480 ? -10.992 14.633 31.359 1 84.25 480 GLU B C 1
ATOM 7689 O O . GLU B 1 480 ? -11.844 14.633 32.25 1 84.25 480 GLU B O 1
ATOM 7694 N N . ARG B 1 481 ? -10.438 15.719 30.891 1 86.31 481 ARG B N 1
ATOM 7695 C CA . ARG B 1 481 ? -10.695 17 31.547 1 86.31 481 ARG B CA 1
ATOM 7696 C C . ARG B 1 481 ? -12.117 17.469 31.266 1 86.31 481 ARG B C 1
ATOM 7698 O O . ARG B 1 481 ? -12.625 18.359 31.953 1 86.31 481 ARG B O 1
ATOM 7705 N N . PHE B 1 482 ? -12.773 16.891 30.312 1 84.94 482 PHE B N 1
ATOM 7706 C CA . PHE B 1 482 ? -14.117 17.328 29.953 1 84.94 482 PHE B CA 1
ATOM 7707 C C . PHE B 1 482 ? -15.164 16.453 30.625 1 84.94 482 PHE B C 1
ATOM 7709 O O . PHE B 1 482 ? -16.359 16.656 30.438 1 84.94 482 PHE B O 1
ATOM 7716 N N . ASP B 1 483 ? -14.719 15.43 31.344 1 77.69 483 ASP B N 1
ATOM 7717 C CA . ASP B 1 483 ? -15.602 14.664 32.219 1 77.69 483 ASP B CA 1
ATOM 7718 C C . ASP B 1 483 ? -15.891 15.414 33.5 1 77.69 483 ASP B C 1
ATOM 7720 O O . ASP B 1 483 ? -14.977 15.703 34.281 1 77.69 483 ASP B O 1
ATOM 7724 N N . PRO B 1 484 ? -17.109 15.75 33.75 1 71.38 484 PRO B N 1
ATOM 7725 C CA . PRO B 1 484 ? -17.391 16.516 34.969 1 71.38 484 PRO B CA 1
ATOM 7726 C C . PRO B 1 484 ? -17 15.766 36.219 1 71.38 484 PRO B C 1
ATOM 7728 O O . PRO B 1 484 ? -16.797 16.391 37.281 1 71.38 484 PRO B O 1
ATOM 7731 N N . ASP B 1 485 ? -16.984 14.398 36.094 1 72.19 485 ASP B N 1
ATOM 7732 C CA . ASP B 1 485 ? -16.688 13.594 37.281 1 72.19 485 ASP B CA 1
ATOM 7733 C C . ASP B 1 485 ? -15.188 13.406 37.438 1 72.19 485 ASP B C 1
ATOM 7735 O O . ASP B 1 485 ? -14.75 12.75 38.406 1 72.19 485 ASP B O 1
ATOM 7739 N N . VAL B 1 486 ? -14.398 13.984 36.531 1 66 486 VAL B N 1
ATOM 7740 C CA . VAL B 1 486 ? -12.961 13.797 36.625 1 66 486 VAL B CA 1
ATOM 7741 C C . VAL B 1 486 ? -12.383 14.758 37.656 1 66 486 VAL B C 1
ATOM 7743 O O . VAL B 1 486 ? -12.844 15.891 37.781 1 66 486 VAL B O 1
ATOM 7746 N N . GLU B 1 487 ? -11.758 14.273 38.875 1 56.94 487 GLU B N 1
ATOM 7747 C CA . GLU B 1 487 ? -11.125 15.094 39.906 1 56.94 487 GLU B CA 1
ATOM 7748 C C . GLU B 1 487 ? -9.906 15.82 39.344 1 56.94 487 GLU B C 1
ATOM 7750 O O . GLU B 1 487 ? -9.219 15.305 38.469 1 56.94 487 GLU B O 1
#

InterPro domains:
  IPR008670 Long-chain-fatty-acyl-CoA reductase, LuxC [PF05893] (61-467)
  IPR008670 Long-chain-fatty-acyl-CoA reductase, LuxC [PIRSF009414] (5-487)
  IPR008670 Long-chain-fatty-acyl-CoA reductase, LuxC [cd07080] (40-469)
  IPR016161 Aldehyde/histidinol dehydrogenase [SSF53720] (140-350)

Solvent-accessible surface area (backbone atoms only — not comparable to full-atom values): 49437 Å² total; per-residue (Å²): 128,68,52,75,43,80,38,71,37,48,36,65,34,87,89,61,86,84,86,46,70,46,79,46,80,48,76,56,99,65,38,32,38,35,36,42,39,62,64,76,52,41,68,56,48,49,51,52,52,52,47,17,42,52,36,17,68,75,45,46,58,75,49,49,60,70,56,53,45,48,50,49,21,55,30,32,53,44,58,70,34,83,80,29,65,67,45,47,47,45,44,59,46,50,25,67,63,59,38,44,33,45,69,57,49,41,53,50,51,52,57,54,46,58,47,48,31,50,73,36,46,50,33,27,42,54,58,71,28,97,54,60,62,18,66,66,40,74,34,79,43,88,68,47,30,29,30,27,42,42,40,37,65,22,35,30,34,37,37,48,34,70,45,91,59,58,44,48,54,56,50,50,49,37,53,73,43,38,24,13,39,42,34,36,25,31,87,48,47,34,44,63,57,30,52,50,41,50,41,32,31,75,73,36,50,68,64,32,30,14,36,31,34,41,56,59,68,88,84,44,56,63,49,51,51,46,46,54,73,71,27,44,27,38,38,38,39,40,51,54,68,57,48,52,61,52,52,74,70,53,60,87,89,40,49,77,47,75,46,56,64,47,42,13,29,32,43,37,33,30,56,34,21,32,84,90,33,29,64,61,49,40,51,25,41,40,47,24,24,45,54,71,36,25,56,41,52,41,18,43,26,33,35,40,27,22,42,85,28,64,47,46,40,64,54,47,42,53,52,37,46,52,45,42,51,53,46,36,73,77,48,47,70,46,84,68,54,70,67,58,50,48,48,48,49,51,53,50,49,53,44,45,55,46,27,74,75,33,90,47,35,46,73,46,61,44,90,68,79,72,72,32,35,32,36,34,26,60,54,78,78,79,66,89,48,84,33,48,33,29,36,39,36,24,28,28,75,86,47,63,72,62,57,58,65,66,48,52,92,46,30,90,27,37,26,32,35,22,43,36,39,33,56,91,48,45,65,66,47,48,51,54,40,39,75,48,41,30,14,35,36,31,32,57,50,45,40,76,57,80,57,56,54,56,38,64,87,14,38,61,76,60,66,72,53,34,36,32,24,35,36,40,42,61,29,68,60,58,20,42,75,31,32,87,85,52,130,129,69,51,75,44,79,39,71,35,47,37,65,35,86,89,62,86,84,88,48,70,45,78,45,78,47,77,55,98,66,38,32,36,34,37,42,40,62,65,76,51,42,67,56,49,50,52,53,51,54,49,18,42,51,37,17,68,72,46,46,59,75,50,47,61,70,56,53,45,50,49,48,20,53,32,33,53,45,57,72,34,82,80,30,66,68,46,46,48,45,42,58,46,49,24,66,62,60,38,44,31,47,68,57,49,41,53,50,51,53,57,53,45,60,47,48,30,50,75,35,46,51,32,26,42,53,57,72,27,97,54,61,62,19,66,65,41,74,35,79,42,88,67,47,30,28,30,27,41,43,41,37,66,23,35,30,35,38,35,47,35,68,45,90,58,59,44,48,56,55,50,51,48,37,52,72,42,38,23,14,39,42,32,38,26,31,86,48,47,35,44,64,59,32,52,52,40,51,42,32,30,75,72,37,50,69,64,31,30,12,36,31,34,41,56,59,67,86,84,46,56,61,50,52,51,44,46,52,73,71,26,46,27,37,39,40,38,39,50,53,67,57,48,53,59,51,53,75,69,52,58,85,89,41,48,76,48,74,46,56,66,48,42,13,29,32,44,36,32,30,56,34,21,33,83,91,34,31,63,62,50,40,51,25,42,38,45,26,26,46,53,72,36,24,56,41,52,40,19,43,27,33,35,38,27,22,42,84,28,64,46,46,42,64,54,46,42,53,52,37,45,52,45,43,50,53,46,36,74,76,50,47,72,48,84,69,53,70,68,57,50,49,48,48,49,51,52,54,50,54,44,47,54,46,27,72,76,33,90,49,36,46,73,44,60,44,89,68,78,74,72,31,36,32,37,36,26,61,54,79,77,79,66,88,49,84,33,49,33,27,35,39,36,24,26,28,74,84,47,64,71,64,58,59,65,66,48,53,90,46,30,90,28,37,27,32,35,23,42,37,41,35,56,92,48,46,63,66,47,48,52,56,40,40,74,46,40,31,16,36,35,31,30,57,51,44,41,78,58,80,57,56,55,57,37,65,89,15,38,61,77,58,66,70,54,35,36,32,22,35,37,37,42,61,30,68,60,57,20,42,76,32,33,86,85,53,130

Foldseek 3Di:
DQAEEEDELKDFFPVQDFDAWDWDWFDDPRHIYIYTATDDFLVSLLVRLVQLLVLLVVPLLQDFLLVLLVLLQQLLVLCLDCPRVLVVVCLPCLCRLQQFFSVLSNVVSNQLSVQSHSVNVVVLQVLVDVDSRLLNDWDADPQFFTKHKAFKQEEEEEDDLLDPRSQVLLVSLCSSSSYQYEYEYESNGSHRVVSSLVSSCVSPVSSSNSYIYHYDDQPPCSNLLSSQVSTQEYEYEEAPVSLVVSVVSHDPNGHYHYDHAAAEEEEEELVQQAPVHLLVLLLLLLLLQPRSQNSDNLRHQEYEHEPDHPDFLVVSLVSSLVSLVVVCVVINGGDDDPVLQVVLVVVQVVQVVVCVVDVQKDWDADPDGGQAIEIEGAAAADDGDSGRHYHYYYYDYPDSLVSLVRCLVVLVRYEEYAYHDDPVCPVVSVVSNVVSQYQYYHHRNCSVPDHNNGAGSNHRSNVSRIDMDTDHNVNVVVCLVVPPPRD/DAAEEEDELKDFFPVQDFDAWDWDWFDDPRHIYIYTATDDFLVSLLVRLVQLLVLLVVPLLQDFLLVLLVLLQQLLVLCLDCPRVLVVVCLPCLCRLQQFFSVLSNVVSNQLSVLSHSVNVVVLQVLVDVDLRLLNDWDADPQFFTKHKAFKQEEEEEDDLLDPRRQVLLVSLCSSSSYQYEYEYESNGSHRVVSSLVSSCVSPVSSSNSYIYHYDDQPPCSNLLSRQVSTQEYEYEEAPVSLVVSVVSHDPNGHYHYDHAAAEEEEEELVQQAPVHLLVLLLLLLLLQPRSQNSDSLRHQEYEHEPDHPDFLVVSLVSSLVSLVVVCVVINGGDDDPVLQVQLVVVQVVQVVVCVVDVQKDWDADPDGGQAIEIEGAAAADDGDSGRHYHYYYYDYPDSLVSLVRCLVVLLRYEEYAYHDDPVCPVVSVVSNVVSQYQYYHHRNCSVPDHNNGAGSNHRSNVSRIDMDTDHNVNVVVCLVVPPPRD

pLDDT: mean 94.77, std 5.29, range [46.28, 98.94]

Organism: NCBI:txid1402861